Protein AF-0000000080284977 (afdb_homodimer)

Solvent-accessible surface area (backbone atoms only — not comparable to full-atom values): 45048 Å² total; per-residue (Å²): 129,80,81,73,62,57,35,40,30,33,38,37,42,97,84,50,77,47,79,44,72,40,56,28,82,42,29,41,57,72,46,46,63,60,48,35,64,67,75,33,93,60,48,66,64,60,17,56,86,29,74,30,72,35,48,20,41,86,83,57,51,69,60,56,50,85,37,24,40,49,77,67,62,66,52,73,68,40,58,33,32,50,38,38,55,61,52,74,63,79,63,61,63,61,58,50,49,54,45,40,50,53,46,30,53,53,70,72,38,63,65,64,46,45,69,50,40,27,49,49,14,46,50,53,13,49,55,30,38,50,50,28,53,51,28,40,65,63,46,43,63,62,18,45,62,42,12,51,50,28,36,50,49,14,52,50,27,36,51,49,8,27,42,31,19,66,75,65,64,35,25,65,64,8,30,53,36,27,55,60,16,36,61,26,18,26,50,10,34,26,28,45,80,40,44,72,53,55,85,90,67,64,54,38,61,28,45,21,37,9,15,45,34,20,24,53,47,17,49,50,39,46,76,43,15,90,31,66,56,25,60,24,36,11,39,28,37,34,10,51,53,31,28,53,36,16,56,49,24,55,41,87,86,32,52,66,39,41,26,25,39,52,49,36,50,46,47,63,67,49,51,76,50,43,58,60,49,17,37,59,73,27,61,43,80,67,82,73,70,60,85,41,76,64,47,63,64,48,73,68,79,72,75,56,66,68,58,48,34,50,16,41,45,45,15,49,30,36,32,43,5,36,47,46,13,46,29,55,49,35,49,51,20,39,54,44,20,49,73,41,93,46,67,44,28,46,53,42,33,52,43,50,14,51,42,30,46,58,51,21,75,76,41,58,38,36,74,52,19,48,40,34,35,50,37,9,52,49,27,51,47,47,50,49,61,34,73,49,47,66,45,54,84,39,10,72,72,44,41,21,53,49,24,45,51,52,13,52,50,37,30,51,47,14,51,48,57,34,74,41,77,86,57,70,66,60,52,53,51,47,52,53,48,48,52,51,39,63,60,46,46,57,61,35,41,37,49,50,64,41,48,58,61,51,51,51,51,67,76,98,128,82,78,75,61,59,36,40,29,33,40,38,42,97,85,50,77,48,78,45,71,40,58,28,81,42,30,41,58,70,45,46,63,59,47,34,64,67,75,33,94,59,48,67,65,61,17,56,84,28,75,30,71,34,47,21,41,84,83,56,50,71,60,57,48,85,38,23,41,49,77,67,62,65,52,71,68,40,58,34,33,50,39,39,57,62,50,74,61,77,64,63,63,61,59,50,49,53,45,41,50,52,45,28,52,53,69,71,38,63,65,63,46,44,69,51,41,28,50,48,14,46,50,52,13,49,55,30,39,49,49,28,52,51,29,39,66,62,47,44,64,61,19,46,63,42,12,50,50,28,36,50,50,14,51,48,28,36,52,49,8,26,42,29,20,65,76,66,63,34,24,66,64,8,29,53,38,28,55,59,15,36,63,28,18,26,51,11,35,27,27,45,81,39,44,71,53,55,84,92,67,63,55,38,62,29,46,21,38,8,16,46,33,20,25,52,48,18,50,50,38,46,76,42,14,90,31,66,56,26,59,25,36,11,40,28,37,35,9,52,54,32,30,53,34,16,54,49,24,55,40,87,86,32,52,67,39,40,25,23,38,51,49,36,50,45,48,63,69,49,50,75,50,42,59,61,48,17,38,58,75,27,62,43,80,68,81,75,70,60,85,40,75,64,47,63,62,48,73,69,79,71,76,57,65,69,59,47,35,50,16,42,48,44,15,49,30,36,32,43,6,37,47,45,13,46,29,54,49,36,48,52,21,41,55,44,21,49,73,41,95,46,68,44,31,46,53,42,33,51,43,48,15,51,41,29,46,57,51,21,74,77,38,57,40,35,75,54,19,48,38,33,34,50,37,9,53,50,28,50,47,47,50,50,60,34,74,51,47,66,46,54,87,39,11,73,73,44,41,22,53,47,24,43,50,53,13,52,52,36,30,49,48,14,50,50,57,35,71,40,76,86,55,69,65,60,53,54,52,48,52,52,49,46,51,51,38,61,60,46,45,58,61,34,40,38,48,49,64,42,48,59,61,50,50,52,53,68,77,96

Secondary structure (DSSP, 8-state):
-----EEEEEEEPSS-EEEEEEETTSBHHHHHHHHHHHH-TTHHHHTTTTTSEEEE-TT-PBPPTTSBTTTTTPPTT-EEEEEETTS-----HHHHHHHHHHHHHHHHS-B--HHHHHHHHHHHHHHHHHHHHHHHHHH-SS-HHHHHHHHHHHHHHHHHHHHHHHTS--HHHHHHHHHHHHHHHHHHHHHTT-TT--GGG--HHHHHHHHHHHHHHHHHHHHH--S-HHHHHHHHHHHHHHHHHHHHHHSTT--HHHHHHHHHHHHHHHGGGHHHHHHHHTT--------SHHHHHS-PPPPPHHHHHHHHHHHHHHHHHHHHHHHHHHHHHHHHHHTSS-HHHHHHHHHHHHHHHHHGGG--BHHHHHHHHHHHHHHHHHHHHTGGGS-GGGIIIIIHHHHHHHHHHHHHHHHHHHHS---HHHHHHHHHHHHHHHHHHHHHHHHHTTHHHHHHHHH-/-----EEEEEEE-SS-EEEEEEETTSBHHHHHHHHHHHH-TTHHHHTGGGTSEEEEETT-PBPPTTSBTTTTTPPTT-EEEEEETTS-----HHHHHHHHHHHHHHHHS-B--HHHHHHHHHHHHHHHHHHHHHHHHHH-SS-HHHHHHHHHHHHHHHHHHHHHHHTS--HHHHHHHHHHHHHHHHHHHHHTT-TT--GGG--HHHHHHHHHHHHHHHHHHHHH--S-HHHHHHHHHHHHHHHHHHHHHHSTT--HHHHHHHHHHHHHHHGGGHHHHHHHHTT--------SHHHHHS-PPPPPHHHHHHHHHHHHHHHHHHHHHHHHHHHHHHHHHHTSS-HHHHHHHHHHHHHHHHHGGG--BHHHHHHHHHHHHHHHHHHHHTGGGS-GGGIIIIIHHHHHHHHHHHHHHHHHHHHS---HHHHHHHHHHHHHHHHHHHHHHHHHTTHHHHHHHHH-

Organism: Amycolatopsis orientalis (NCBI:txid31958)

Structure (mmCIF, N/CA/C/O backbone):
data_AF-0000000080284977-model_v1
#
loop_
_entity.id
_entity.type
_entity.pdbx_description
1 polymer 'Type VII secretion integral membrane protein EccD'
#
loop_
_atom_site.group_PDB
_atom_site.id
_atom_site.type_symbol
_atom_site.label_atom_id
_atom_site.label_alt_id
_atom_site.label_comp_id
_atom_site.label_asym_id
_atom_site.label_entity_id
_atom_site.label_seq_id
_atom_site.pdbx_PDB_ins_code
_atom_site.Cartn_x
_atom_site.Cartn_y
_atom_site.Cartn_z
_atom_site.occupancy
_atom_site.B_iso_or_equiv
_atom_site.auth_seq_id
_atom_site.auth_comp_id
_atom_site.auth_asym_id
_atom_site.auth_atom_id
_atom_site.pdbx_PDB_model_num
ATOM 1 N N . MET A 1 1 ? -56.531 -60.562 -36.281 1 29.09 1 MET A N 1
ATOM 2 C CA . MET A 1 1 ? -55.094 -60.219 -36.281 1 29.09 1 MET A CA 1
ATOM 3 C C . MET A 1 1 ? -54.844 -58.906 -35.562 1 29.09 1 MET A C 1
ATOM 5 O O . MET A 1 1 ? -55.375 -57.875 -35.969 1 29.09 1 MET A O 1
ATOM 9 N N . GLN A 1 2 ? -54.844 -58.938 -34.25 1 37.69 2 GLN A N 1
ATOM 10 C CA . GLN A 1 2 ? -54.719 -57.781 -33.375 1 37.69 2 GLN A CA 1
ATOM 11 C C . GLN A 1 2 ? -53.625 -56.812 -33.875 1 37.69 2 GLN A C 1
ATOM 13 O O . GLN A 1 2 ? -52.531 -57.25 -34.188 1 37.69 2 GLN A O 1
ATOM 18 N N . THR A 1 3 ? -53.875 -55.812 -34.688 1 46.19 3 THR A N 1
ATOM 19 C CA . THR A 1 3 ? -53.031 -54.688 -35.094 1 46.19 3 THR A CA 1
ATOM 20 C C . THR A 1 3 ? -52.062 -54.312 -33.969 1 46.19 3 THR A C 1
ATOM 22 O O . THR A 1 3 ? -52.5 -53.906 -32.906 1 46.19 3 THR A O 1
ATOM 25 N N . ALA A 1 4 ? -50.969 -54.969 -33.75 1 57.31 4 ALA A N 1
ATOM 26 C CA . ALA A 1 4 ? -49.812 -54.75 -32.906 1 57.31 4 ALA A CA 1
ATOM 27 C C . ALA A 1 4 ? -49.5 -53.281 -32.75 1 57.31 4 ALA A C 1
ATOM 29 O O . ALA A 1 4 ? -49.688 -52.5 -33.688 1 57.31 4 ALA A O 1
ATOM 30 N N . GLY A 1 5 ? -49.5 -52.656 -31.438 1 74.62 5 GLY A N 1
ATOM 31 C CA . GLY A 1 5 ? -49.312 -51.344 -30.859 1 74.62 5 GLY A CA 1
ATOM 32 C C . GLY A 1 5 ? -48.156 -50.594 -31.469 1 74.62 5 GLY A C 1
ATOM 33 O O . GLY A 1 5 ? -47.031 -50.625 -30.938 1 74.62 5 GLY A O 1
ATOM 34 N N . LEU A 1 6 ? -48.281 -50.125 -32.656 1 81.69 6 LEU A N 1
ATOM 35 C CA . LEU A 1 6 ? -47.281 -49.312 -33.344 1 81.69 6 LEU A CA 1
ATOM 36 C C . LEU A 1 6 ? -47.406 -47.844 -32.906 1 81.69 6 LEU A C 1
ATOM 38 O O . LEU A 1 6 ? -48.531 -47.344 -32.75 1 81.69 6 LEU A O 1
ATOM 42 N N . VAL A 1 7 ? -46.406 -47.25 -32.531 1 86.69 7 VAL A N 1
ATOM 43 C CA . VAL A 1 7 ? -46.312 -45.812 -32.281 1 86.69 7 VAL A CA 1
ATOM 44 C C . VAL A 1 7 ? -45.625 -45.125 -33.438 1 86.69 7 VAL A C 1
ATOM 46 O O . VAL A 1 7 ? -44.594 -45.594 -33.938 1 86.69 7 VAL A O 1
ATOM 49 N N . ARG A 1 8 ? -46.281 -44.062 -34 1 89 8 ARG A N 1
ATOM 50 C CA . ARG A 1 8 ? -45.688 -43.281 -35.094 1 89 8 ARG A CA 1
ATOM 51 C C . ARG A 1 8 ? -44.781 -42.156 -34.531 1 89 8 ARG A C 1
ATOM 53 O O . ARG A 1 8 ? -45.25 -41.312 -33.781 1 89 8 ARG A O 1
ATOM 60 N N . VAL A 1 9 ? -43.594 -42.344 -34.844 1 88.5 9 VAL A N 1
ATOM 61 C CA . VAL A 1 9 ? -42.656 -41.344 -34.344 1 88.5 9 VAL A CA 1
ATOM 62 C C . VAL A 1 9 ? -41.844 -40.812 -35.531 1 88.5 9 VAL A C 1
ATOM 64 O O . VAL A 1 9 ? -41.719 -41.438 -36.562 1 88.5 9 VAL A O 1
ATOM 67 N N . THR A 1 10 ? -41.438 -39.562 -35.375 1 89.62 10 THR A N 1
ATOM 68 C CA . THR A 1 10 ? -40.469 -38.938 -36.312 1 89.62 10 THR A CA 1
ATOM 69 C C . THR A 1 10 ? -39.062 -38.969 -35.719 1 89.62 10 THR A C 1
ATOM 71 O O . THR A 1 10 ? -38.844 -38.5 -34.594 1 89.62 10 THR A O 1
ATOM 74 N N . ILE A 1 11 ? -38.156 -39.625 -36.312 1 87.31 11 ILE A N 1
ATOM 75 C CA . ILE A 1 11 ? -36.75 -39.688 -35.906 1 87.31 11 ILE A CA 1
ATOM 76 C C . ILE A 1 11 ? -35.938 -38.719 -36.719 1 87.31 11 ILE A C 1
ATOM 78 O O . ILE A 1 11 ? -35.906 -38.781 -37.938 1 87.31 11 ILE A O 1
ATOM 82 N N . THR A 1 12 ?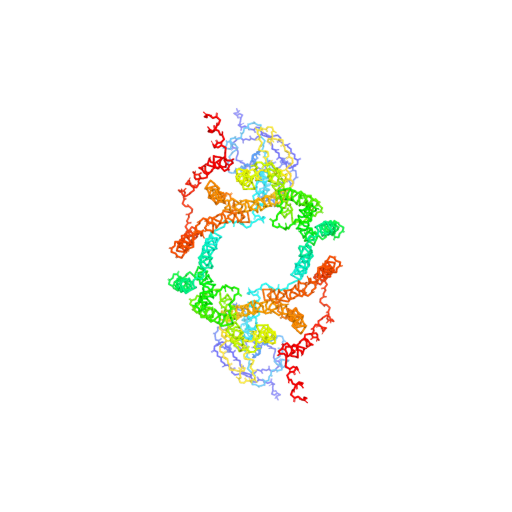 -35.344 -37.812 -36 1 86.06 12 THR A N 1
ATOM 83 C CA . THR A 1 12 ? -34.438 -36.844 -36.625 1 86.06 12 THR A CA 1
ATOM 84 C C . THR A 1 12 ? -33 -37.344 -36.531 1 86.06 12 THR A C 1
ATOM 86 O O . THR A 1 12 ? -32.469 -37.562 -35.438 1 86.06 12 THR A O 1
ATOM 89 N N . THR A 1 13 ? -32.406 -37.594 -37.594 1 79.5 13 THR A N 1
ATOM 90 C CA . THR A 1 13 ? -30.984 -37.906 -37.75 1 79.5 13 THR A CA 1
ATOM 91 C C . THR A 1 13 ? -30.234 -36.656 -38.25 1 79.5 13 THR A C 1
ATOM 93 O O . THR A 1 13 ? -30.844 -35.688 -38.719 1 79.5 13 THR A O 1
ATOM 96 N N . PRO A 1 14 ? -28.875 -36.531 -38.062 1 72.38 14 PRO A N 1
ATOM 97 C CA . PRO A 1 14 ? -28.109 -35.375 -38.531 1 72.38 14 PRO A CA 1
ATOM 98 C C . PRO A 1 14 ? -28.344 -35.094 -40 1 72.38 14 PRO A C 1
ATOM 100 O O . PRO A 1 14 ? -28.203 -33.938 -40.438 1 72.38 14 PRO A O 1
ATOM 103 N N . HIS A 1 15 ? -28.828 -36.031 -40.812 1 74.94 15 HIS A N 1
ATOM 104 C CA . HIS A 1 15 ? -28.891 -35.812 -42.25 1 74.94 15 HIS A CA 1
ATOM 105 C C . HIS A 1 15 ? -30.328 -35.875 -42.75 1 74.94 15 HIS A C 1
ATOM 107 O O . HIS A 1 15 ? -30.609 -35.375 -43.844 1 74.94 15 HIS A O 1
ATOM 113 N N . ARG A 1 16 ? -31.234 -36.5 -42.031 1 80.31 16 ARG A N 1
ATOM 114 C CA . ARG A 1 16 ? -32.594 -36.594 -42.562 1 80.31 16 ARG A CA 1
ATOM 115 C C . ARG A 1 16 ? -33.594 -36.875 -41.438 1 80.31 16 ARG A C 1
ATOM 117 O O . ARG A 1 16 ? -33.219 -37.281 -40.344 1 80.31 16 ARG A O 1
ATOM 124 N N . ARG A 1 17 ? -34.844 -36.531 -41.688 1 85.94 17 ARG A N 1
ATOM 125 C CA . ARG A 1 17 ? -36 -36.844 -40.844 1 85.94 17 ARG A CA 1
ATOM 126 C C . ARG A 1 17 ? -36.781 -38.031 -41.438 1 85.94 17 ARG A C 1
ATOM 128 O O . ARG A 1 17 ? -37.094 -38.031 -42.625 1 85.94 17 ARG A O 1
ATOM 135 N N . ILE A 1 18 ? -37.031 -39.094 -40.656 1 85.25 18 ILE A N 1
ATOM 136 C CA . ILE A 1 18 ? -37.75 -40.312 -41.094 1 85.25 18 ILE A CA 1
ATOM 137 C C . ILE A 1 18 ? -39 -40.5 -40.219 1 85.25 18 ILE A C 1
ATOM 139 O O . ILE A 1 18 ? -38.906 -40.531 -39 1 85.25 18 ILE A O 1
ATOM 143 N N . ASP A 1 19 ? -40.062 -40.5 -40.812 1 86 19 ASP A N 1
ATOM 144 C CA . ASP A 1 19 ? -41.312 -40.875 -40.125 1 86 19 ASP A CA 1
ATOM 145 C C . ASP A 1 19 ? -41.5 -42.406 -40.188 1 86 19 ASP A C 1
ATOM 147 O O . ASP A 1 19 ? -41.5 -43 -41.25 1 86 19 ASP A O 1
ATOM 151 N N . MET A 1 20 ? -41.594 -42.969 -39.031 1 85.31 20 MET A N 1
ATOM 152 C CA . MET A 1 20 ? -41.75 -44.438 -39 1 85.31 20 MET A CA 1
ATOM 153 C C . MET A 1 20 ? -42.719 -44.844 -37.906 1 85.31 20 MET A C 1
ATOM 155 O O . MET A 1 20 ? -42.938 -44.094 -36.938 1 85.31 20 MET A O 1
ATOM 159 N N . ALA A 1 21 ? -43.281 -45.938 -38.156 1 85.38 21 ALA A N 1
ATOM 160 C CA . ALA A 1 21 ? -44.094 -46.594 -37.125 1 85.38 21 ALA A CA 1
ATOM 161 C C . ALA A 1 21 ? -43.281 -47.688 -36.406 1 85.38 21 ALA A C 1
ATOM 163 O O . ALA A 1 21 ? -42.781 -48.625 -37.062 1 85.38 21 ALA A O 1
ATOM 164 N N . LEU A 1 22 ? -43.094 -47.531 -35.156 1 85.69 22 LEU A N 1
ATOM 165 C CA . LEU A 1 22 ? -42.312 -48.469 -34.375 1 85.69 22 LEU A CA 1
ATOM 166 C C . LEU A 1 22 ? -43.219 -49.219 -33.375 1 85.69 22 LEU A C 1
ATOM 168 O O . LEU A 1 22 ? -44.188 -48.656 -32.875 1 85.69 22 LEU A O 1
ATOM 172 N N . PRO A 1 23 ? -42.875 -50.469 -33.188 1 86.12 23 PRO A N 1
ATOM 173 C CA . PRO A 1 23 ? -43.656 -51.219 -32.219 1 86.12 23 PRO A CA 1
ATOM 174 C C . PRO A 1 23 ? -43.438 -50.75 -30.781 1 86.12 23 PRO A C 1
ATOM 176 O O . PRO A 1 23 ? -42.281 -50.562 -30.359 1 86.12 23 PRO A O 1
ATOM 179 N N . GLU A 1 24 ? -44.438 -50.531 -30.031 1 86.06 24 GLU A N 1
ATOM 180 C CA . GLU A 1 24 ? -44.406 -50.031 -28.672 1 86.06 24 GLU A CA 1
ATOM 181 C C . GLU A 1 24 ? -43.75 -51 -27.719 1 86.06 24 GLU A C 1
ATOM 183 O O . GLU A 1 24 ? -43.188 -50.625 -26.703 1 86.06 24 GLU A O 1
ATOM 188 N N . HIS A 1 25 ? -43.75 -52.281 -27.984 1 83.69 25 HIS A N 1
ATOM 189 C CA . HIS A 1 25 ? -43.25 -53.312 -27.062 1 83.69 25 HIS A CA 1
ATOM 190 C C . HIS A 1 25 ? -41.844 -53.719 -27.406 1 83.69 25 HIS A C 1
ATOM 192 O O . HIS A 1 25 ? -41.25 -54.594 -26.75 1 83.69 25 HIS A O 1
ATOM 198 N N . ALA A 1 26 ? -41.281 -53.156 -28.422 1 85.94 26 ALA A N 1
ATOM 199 C CA . ALA A 1 26 ? -39.906 -53.438 -28.766 1 85.94 26 ALA A CA 1
ATOM 200 C C . ALA A 1 26 ? -38.938 -52.562 -27.953 1 85.94 26 ALA A C 1
ATOM 202 O O . ALA A 1 26 ? -39.25 -51.406 -27.688 1 85.94 26 ALA A O 1
ATOM 203 N N . SER A 1 27 ? -38 -53.219 -27.422 1 88 27 SER A N 1
ATOM 204 C CA . SER A 1 27 ? -36.969 -52.469 -26.719 1 88 27 SER A CA 1
ATOM 205 C C . SER A 1 27 ? -36.188 -51.562 -27.672 1 88 27 SER A C 1
ATOM 207 O O . SER A 1 27 ? -36.125 -51.812 -28.875 1 88 27 SER A O 1
ATOM 209 N N . VAL A 1 28 ? -35.656 -50.469 -27.188 1 90.38 28 VAL A N 1
ATOM 210 C CA . VAL A 1 28 ? -34.906 -49.5 -27.984 1 90.38 28 VAL A CA 1
ATOM 211 C C . VAL A 1 28 ? -33.719 -50.219 -28.609 1 90.38 28 VAL A C 1
ATOM 213 O O . VAL A 1 28 ? -33.375 -49.969 -29.781 1 90.38 28 VAL A O 1
ATOM 216 N N . ALA A 1 29 ? -33.062 -51.125 -27.938 1 87.31 29 ALA A N 1
ATOM 217 C CA . ALA A 1 29 ? -31.922 -51.875 -28.422 1 87.31 29 ALA A CA 1
ATOM 218 C C . ALA A 1 29 ? -32.281 -52.688 -29.672 1 87.31 29 ALA A C 1
ATOM 220 O O . ALA A 1 29 ? -31.469 -52.875 -30.562 1 87.31 29 ALA A O 1
ATOM 221 N N . GLU A 1 30 ? -33.531 -53.156 -29.75 1 87.88 30 GLU A N 1
ATOM 222 C CA . GLU A 1 30 ? -34 -54 -30.859 1 87.88 30 GLU A CA 1
ATOM 223 C C . GLU A 1 30 ? -34.312 -53.125 -32.062 1 87.88 30 GLU A C 1
ATOM 225 O O . GLU A 1 30 ? -34.188 -53.594 -33.219 1 87.88 30 GLU A O 1
ATOM 230 N N . ILE A 1 31 ? -34.719 -51.938 -31.766 1 86.38 31 ILE A N 1
ATOM 231 C CA . ILE A 1 31 ? -35.188 -51.094 -32.844 1 86.38 31 ILE A CA 1
ATOM 232 C C . ILE A 1 31 ? -34 -50.312 -33.469 1 86.38 31 ILE A C 1
ATOM 234 O O . ILE A 1 31 ? -34.031 -50 -34.656 1 86.38 31 ILE A O 1
ATOM 238 N N . LEU A 1 32 ? -33 -50.125 -32.75 1 86.69 32 LEU A N 1
ATOM 239 C CA . LEU A 1 32 ? -31.922 -49.219 -33.125 1 86.69 32 LEU A CA 1
ATOM 240 C C . LEU A 1 32 ? -31.219 -49.688 -34.375 1 86.69 32 LEU A C 1
ATOM 242 O O . LEU A 1 32 ? -30.969 -48.906 -35.312 1 86.69 32 LEU A O 1
ATOM 246 N N . PRO A 1 33 ? -30.844 -51 -34.531 1 84.19 33 PRO A N 1
ATOM 247 C CA . PRO A 1 33 ? -30.188 -51.406 -35.781 1 84.19 33 PRO A CA 1
ATOM 248 C C . PRO A 1 33 ? -31.062 -51.219 -37.031 1 84.19 33 PRO A C 1
ATOM 250 O O . PRO A 1 33 ? -30.562 -50.812 -38.062 1 84.19 33 PRO A O 1
ATOM 253 N N . GLY A 1 34 ? -32.406 -51.5 -36.906 1 84.06 34 GLY A N 1
ATOM 254 C CA . GLY A 1 34 ? -33.312 -51.25 -38 1 84.06 34 GLY A CA 1
ATOM 255 C C . GLY A 1 34 ? -33.438 -49.781 -38.375 1 84.06 34 GLY A C 1
ATOM 256 O O . GLY A 1 34 ? -33.562 -49.438 -39.531 1 84.06 34 GLY A O 1
ATOM 257 N N . LEU A 1 35 ? -33.469 -49.031 -37.344 1 83.31 35 LEU A N 1
ATOM 258 C CA . LEU A 1 35 ? -33.5 -47.562 -37.531 1 83.31 35 LEU A CA 1
ATOM 259 C C . LEU A 1 35 ? -32.25 -47.094 -38.25 1 83.31 35 LEU A C 1
ATOM 261 O O . LEU A 1 35 ? -32.312 -46.281 -39.156 1 83.31 35 LEU A O 1
ATOM 265 N N . LEU A 1 36 ? -31.125 -47.531 -37.844 1 83.25 36 LEU A N 1
ATOM 266 C CA . LEU A 1 36 ? -29.859 -47.125 -38.469 1 83.25 36 LEU A CA 1
ATOM 267 C C . LEU A 1 36 ? -29.766 -47.562 -39.906 1 83.25 36 LEU A C 1
ATOM 269 O O . LEU A 1 36 ? -29.219 -46.875 -40.75 1 83.25 36 LEU A O 1
ATOM 273 N N . ALA A 1 37 ? -30.297 -48.719 -40.188 1 81.81 37 ALA A N 1
ATOM 274 C CA . ALA A 1 37 ? -30.328 -49.25 -41.562 1 81.81 37 ALA A CA 1
ATOM 275 C C . ALA A 1 37 ? -31.203 -48.375 -42.469 1 81.81 37 ALA A C 1
ATOM 277 O O . ALA A 1 37 ? -30.891 -48.188 -43.625 1 81.81 37 ALA A O 1
ATOM 278 N N . ARG A 1 38 ? -32.25 -47.781 -41.781 1 80.94 38 ARG A N 1
ATOM 279 C CA . ARG A 1 38 ? -33.188 -46.969 -42.562 1 80.94 38 ARG A CA 1
ATOM 280 C C . ARG A 1 38 ? -32.719 -45.531 -42.625 1 80.94 38 ARG A C 1
ATOM 282 O O . ARG A 1 38 ? -33.031 -44.812 -43.594 1 80.94 38 ARG A O 1
ATOM 289 N N . ALA A 1 39 ? -32.125 -45.031 -41.656 1 76.69 39 ALA A N 1
ATOM 290 C CA . ALA A 1 39 ? -31.672 -43.656 -41.594 1 76.69 39 ALA A CA 1
ATOM 291 C C . ALA A 1 39 ? -30.578 -43.406 -42.594 1 76.69 39 ALA A C 1
ATOM 293 O O . ALA A 1 39 ? -30.359 -42.25 -43 1 76.69 39 ALA A O 1
ATOM 294 N N . GLY A 1 40 ? -29.922 -44.25 -43.188 1 70.44 40 GLY A N 1
ATOM 295 C CA . GLY A 1 40 ? -29 -44.031 -44.312 1 70.44 40 GLY A CA 1
ATOM 296 C C . GLY A 1 40 ? -27.844 -45 -44.344 1 70.44 40 GLY A C 1
ATOM 297 O O . GLY A 1 40 ? -27.484 -45.562 -43.281 1 70.44 40 GLY A O 1
ATOM 298 N N . GLU A 1 41 ? -27.406 -45.219 -45.562 1 68.5 41 GLU A N 1
ATOM 299 C CA . GLU A 1 41 ? -26.219 -46.031 -45.812 1 68.5 41 GLU A CA 1
ATOM 300 C C . GLU A 1 41 ? -24.984 -45.438 -45.156 1 68.5 41 GLU A C 1
ATOM 302 O O . GLU A 1 41 ? -24.734 -44.219 -45.312 1 68.5 41 GLU A O 1
ATOM 307 N N . GLY A 1 42 ? -24.328 -46.062 -44.094 1 72.25 42 GLY A N 1
ATOM 308 C CA . GLY A 1 42 ? -23.078 -45.625 -43.5 1 72.25 42 GLY A CA 1
ATOM 309 C C . GLY A 1 42 ? -23.25 -45.094 -42.094 1 72.25 42 GLY A C 1
ATOM 310 O O . GLY A 1 42 ? -22.266 -44.781 -41.406 1 72.25 42 GLY A O 1
ATOM 311 N N . MET A 1 43 ? -24.422 -44.844 -41.625 1 71 43 MET A N 1
ATOM 312 C CA . MET A 1 43 ? -24.625 -44.25 -40.281 1 71 43 MET A CA 1
ATOM 313 C C . MET A 1 43 ? -24.156 -45.219 -39.188 1 71 43 MET A C 1
ATOM 315 O O . MET A 1 43 ? -23.625 -44.781 -38.156 1 71 43 MET A O 1
ATOM 319 N N . ALA A 1 44 ? -24.469 -46.469 -39.406 1 72.44 44 ALA A N 1
ATOM 320 C CA . ALA A 1 44 ? -23.969 -47.469 -38.438 1 72.44 44 ALA A CA 1
ATOM 321 C C . ALA A 1 44 ? -22.469 -47.375 -38.312 1 72.44 44 ALA A C 1
ATOM 323 O O . ALA A 1 44 ? -21.938 -47.5 -37.188 1 72.44 44 ALA A O 1
ATOM 324 N N . ASP A 1 45 ? -21.766 -47.094 -39.312 1 71 45 ASP A N 1
ATOM 325 C CA . ASP A 1 45 ? -20.312 -46.969 -39.312 1 71 45 ASP A CA 1
ATOM 326 C C . ASP A 1 45 ? -19.875 -45.625 -38.75 1 71 45 ASP A C 1
ATOM 328 O O . ASP A 1 45 ? -18.859 -45.531 -38.062 1 71 45 ASP A O 1
ATOM 332 N N . ASP A 1 46 ? -20.594 -44.594 -38.938 1 69.62 46 ASP A N 1
ATOM 333 C CA . ASP A 1 46 ? -20.266 -43.25 -38.469 1 69.62 46 ASP A CA 1
ATOM 334 C C . ASP A 1 46 ? -20.406 -43.156 -36.969 1 69.62 46 ASP A C 1
ATOM 336 O O . ASP A 1 46 ? -19.719 -42.344 -36.312 1 69.62 46 ASP A O 1
ATOM 340 N N . GLY A 1 47 ? -21.25 -43.938 -36.375 1 63.53 47 GLY A N 1
ATOM 341 C CA . GLY A 1 47 ? -21.5 -43.906 -34.938 1 63.53 47 GLY A CA 1
ATOM 342 C C . GLY A 1 47 ? -20.453 -44.656 -34.125 1 63.53 47 GLY A C 1
ATOM 343 O O . GLY A 1 47 ? -20.406 -44.531 -32.906 1 63.53 47 GLY A O 1
ATOM 344 N N . VAL A 1 48 ? -19.766 -45.438 -34.781 1 67.06 48 VAL A N 1
ATOM 345 C CA . VAL A 1 48 ? -18.75 -46.219 -34.062 1 67.06 48 VAL A CA 1
ATOM 346 C C . VAL A 1 48 ? -17.703 -45.281 -33.469 1 67.06 48 VAL A C 1
ATOM 348 O O . VAL A 1 48 ? -17.281 -45.5 -32.312 1 67.06 48 VAL A O 1
ATOM 351 N N . ALA A 1 49 ? -17.312 -44.25 -34.062 1 65.19 49 ALA A N 1
ATOM 352 C CA . ALA A 1 49 ? -16.359 -43.281 -33.531 1 65.19 49 ALA A CA 1
ATOM 353 C C . ALA A 1 49 ? -16.953 -42.5 -32.375 1 65.19 49 ALA A C 1
ATOM 355 O O . ALA A 1 49 ? -16.234 -41.969 -31.516 1 65.19 49 ALA A O 1
ATOM 356 N N . GLY A 1 50 ? -18.25 -42.5 -32.219 1 65.19 50 GLY A N 1
ATOM 357 C CA . GLY A 1 50 ? -18.938 -41.75 -31.188 1 65.19 50 GLY A CA 1
ATOM 358 C C . GLY A 1 50 ? -19.516 -42.594 -30.078 1 65.19 50 GLY A C 1
ATOM 359 O O . GLY A 1 50 ? -20.375 -42.156 -29.312 1 65.19 50 GLY A O 1
ATOM 360 N N . GLY A 1 51 ? -19.125 -43.812 -29.969 1 73.38 51 GLY A N 1
ATOM 361 C CA . GLY A 1 51 ? -19.578 -44.719 -28.953 1 73.38 51 GLY A CA 1
ATOM 362 C C . GLY A 1 51 ? -20.953 -45.312 -29.234 1 73.38 51 GLY A C 1
ATOM 363 O O . GLY A 1 51 ? -21.594 -45.844 -28.328 1 73.38 51 GLY A O 1
ATOM 364 N N . GLY A 1 52 ? -21.391 -45.281 -30.453 1 79.69 52 GLY A N 1
ATOM 365 C CA . GLY A 1 52 ? -22.688 -45.781 -30.844 1 79.69 52 GLY A CA 1
ATOM 366 C C . GLY A 1 52 ? -23.766 -44.719 -30.922 1 79.69 52 GLY A C 1
ATOM 367 O O . GLY A 1 52 ? -23.5 -43.531 -30.594 1 79.69 52 GLY A O 1
ATOM 368 N N . TRP A 1 53 ? -24.906 -45 -31.469 1 81.69 53 TRP A N 1
ATOM 369 C CA . TRP A 1 53 ? -26.047 -44.094 -31.594 1 81.69 53 TRP A CA 1
ATOM 370 C C . TRP A 1 53 ? -27.016 -44.25 -30.438 1 81.69 53 TRP A C 1
ATOM 372 O O . TRP A 1 53 ? -27.188 -45.375 -29.906 1 81.69 53 TRP A O 1
ATOM 382 N N . GLN A 1 54 ? -27.531 -43.156 -29.984 1 85.06 54 GLN A N 1
ATOM 383 C CA . GLN A 1 54 ? -28.547 -43.156 -28.953 1 85.06 54 GLN A CA 1
ATOM 384 C C . GLN A 1 54 ? -29.766 -42.344 -29.375 1 85.06 54 GLN A C 1
ATOM 386 O O . GLN A 1 54 ? -29.625 -41.344 -30.109 1 85.06 54 GLN A O 1
ATOM 391 N N . LEU A 1 55 ? -30.906 -42.844 -28.984 1 84.44 55 LEU A N 1
ATOM 392 C CA . LEU A 1 55 ? -32.156 -42.094 -29.172 1 84.44 55 LEU A CA 1
ATOM 393 C C . LEU A 1 55 ? -32.406 -41.156 -28.016 1 84.44 55 LEU A C 1
ATOM 395 O O . LEU A 1 55 ? -32.281 -41.531 -26.844 1 84.44 55 LEU A O 1
ATOM 399 N N . ARG A 1 56 ? -32.625 -39.969 -28.328 1 84.25 56 ARG A N 1
ATOM 400 C CA . ARG A 1 56 ? -32.906 -38.938 -27.312 1 84.25 56 ARG A CA 1
ATOM 401 C C . ARG A 1 56 ? -34.219 -38.219 -27.609 1 84.25 56 ARG A C 1
ATOM 403 O O . ARG A 1 56 ? -34.656 -38.156 -28.766 1 84.25 56 ARG A O 1
ATOM 410 N N . ARG A 1 57 ? -34.875 -37.75 -26.5 1 83.94 57 ARG A N 1
ATOM 411 C CA . ARG A 1 57 ? -36.031 -36.875 -26.656 1 83.94 57 ARG A CA 1
ATOM 412 C C . ARG A 1 57 ? -35.594 -35.438 -26.938 1 83.94 57 ARG A C 1
ATOM 414 O O . ARG A 1 57 ? -34.406 -35.125 -26.859 1 83.94 57 ARG A O 1
ATOM 421 N N . ALA A 1 58 ? -36.5 -34.625 -27.281 1 76.94 58 ALA A N 1
ATOM 422 C CA . ALA A 1 58 ? -36.219 -33.219 -27.594 1 76.94 58 ALA A CA 1
ATOM 423 C C . ALA A 1 58 ? -35.625 -32.5 -26.406 1 76.94 58 ALA A C 1
ATOM 425 O O . ALA A 1 58 ? -34.875 -31.531 -26.562 1 76.94 58 ALA A O 1
ATOM 426 N N . ASP A 1 59 ? -35.875 -33.094 -25.297 1 70.75 59 ASP A N 1
ATOM 427 C CA . ASP A 1 59 ? -35.375 -32.469 -24.078 1 70.75 59 ASP A CA 1
ATOM 428 C C . ASP A 1 59 ? -33.969 -32.969 -23.719 1 70.75 59 ASP A C 1
ATOM 430 O O . ASP A 1 59 ? -33.406 -32.562 -22.703 1 70.75 59 ASP A O 1
ATOM 434 N N . GLY A 1 60 ? -33.406 -33.812 -24.516 1 72.44 60 GLY A N 1
ATOM 435 C CA . GLY A 1 60 ? -32.062 -34.312 -24.312 1 72.44 60 GLY A CA 1
ATOM 436 C C . GLY A 1 60 ? -32 -35.594 -23.516 1 72.44 60 GLY A C 1
ATOM 437 O O . GLY A 1 60 ? -30.938 -36.188 -23.359 1 72.44 60 GLY A O 1
ATOM 438 N N . THR A 1 61 ? -33.125 -36 -23.016 1 81.56 61 THR A N 1
ATOM 439 C CA . THR A 1 61 ? -33.156 -37.25 -22.234 1 81.56 61 THR A CA 1
ATOM 440 C C . THR A 1 61 ? -32.844 -38.438 -23.125 1 81.56 61 THR A C 1
ATOM 442 O O . THR A 1 61 ? -33.438 -38.594 -24.203 1 81.56 61 THR A O 1
ATOM 445 N N . ALA A 1 62 ? -31.922 -39.188 -22.719 1 84.56 62 ALA A N 1
ATOM 446 C CA . ALA A 1 62 ? -31.547 -40.375 -23.469 1 84.56 62 ALA A CA 1
ATOM 447 C C . ALA A 1 62 ? -32.469 -41.562 -23.141 1 84.56 62 ALA A C 1
ATOM 449 O O . ALA A 1 62 ? -32.906 -41.719 -22 1 84.56 62 ALA A O 1
ATOM 450 N N . PHE A 1 63 ? -32.781 -42.406 -24.188 1 85.69 63 PHE A N 1
ATOM 451 C CA . PHE A 1 63 ? -33.562 -43.594 -24.016 1 85.69 63 PHE A CA 1
ATOM 452 C C . PHE A 1 63 ? -32.688 -44.75 -23.547 1 85.69 63 PHE A C 1
ATOM 454 O O . PHE A 1 63 ? -31.562 -44.938 -24.031 1 85.69 63 PHE A O 1
ATOM 461 N N . ASP A 1 64 ? -33.156 -45.406 -22.531 1 87.12 64 ASP A N 1
ATOM 462 C CA . ASP A 1 64 ? -32.5 -46.656 -22.094 1 87.12 64 ASP A CA 1
ATOM 463 C C . ASP A 1 64 ? -32.688 -47.75 -23.141 1 87.12 64 ASP A C 1
ATOM 465 O O . ASP A 1 64 ? -33.781 -48.031 -23.562 1 87.12 64 ASP A O 1
ATOM 469 N N . LEU A 1 65 ? -31.562 -48.344 -23.516 1 86.62 65 LEU A N 1
ATOM 470 C CA . LEU A 1 65 ? -31.547 -49.344 -24.578 1 86.62 65 LEU A CA 1
ATOM 471 C C . LEU A 1 65 ? -32.375 -50.562 -24.172 1 86.62 65 LEU A C 1
ATOM 473 O O . LEU A 1 65 ? -32.906 -51.281 -25.031 1 86.62 65 LEU A O 1
ATOM 477 N N . ASP A 1 66 ? -32.562 -50.812 -22.875 1 86.19 66 ASP A N 1
ATOM 478 C CA . ASP A 1 66 ? -33.188 -52.031 -22.375 1 86.19 66 ASP A CA 1
ATOM 479 C C . ASP A 1 66 ? -34.688 -51.844 -22.203 1 86.19 66 ASP A C 1
ATOM 481 O O . ASP A 1 66 ? -35.438 -52.812 -21.984 1 86.19 66 ASP A O 1
ATOM 485 N N . ARG A 1 67 ? -35.156 -50.625 -22.375 1 88.44 67 ARG A N 1
ATOM 486 C CA . ARG A 1 67 ? -36.562 -50.344 -22.141 1 88.44 67 ARG A CA 1
ATOM 487 C C . ARG A 1 67 ? -37.344 -50.219 -23.469 1 88.44 67 ARG A C 1
ATOM 489 O O . ARG A 1 67 ? -36.75 -49.906 -24.5 1 88.44 67 ARG A O 1
ATOM 496 N N . THR A 1 68 ? -38.531 -50.562 -23.375 1 86.94 68 THR A N 1
ATOM 497 C CA . THR A 1 68 ? -39.375 -50.469 -24.531 1 86.94 68 THR A CA 1
ATOM 498 C C . THR A 1 68 ? -39.844 -49.031 -24.766 1 86.94 68 THR A C 1
ATOM 500 O O . THR A 1 68 ? -39.781 -48.188 -23.859 1 86.94 68 THR A O 1
ATOM 503 N N . LEU A 1 69 ? -40.25 -48.688 -25.953 1 86.94 69 LEU A N 1
ATOM 504 C CA . LEU A 1 69 ? -40.781 -47.375 -26.281 1 86.94 69 LEU A CA 1
ATOM 505 C C . LEU A 1 69 ? -42.031 -47.062 -25.469 1 86.94 69 LEU A C 1
ATOM 507 O O . LEU A 1 69 ? -42.281 -45.906 -25.078 1 86.94 69 LEU A O 1
ATOM 511 N N . GLY A 1 70 ? -42.781 -48.156 -25.188 1 85.38 70 GLY A N 1
ATOM 512 C CA . GLY A 1 70 ? -43.938 -48 -24.328 1 85.38 70 GLY A CA 1
ATOM 513 C C . GLY A 1 70 ? -43.594 -47.688 -22.891 1 85.38 70 GLY A C 1
ATOM 514 O O . GLY A 1 70 ? -44.25 -46.875 -22.25 1 85.38 70 GLY A O 1
ATOM 515 N N . ALA A 1 71 ? -42.5 -48.25 -22.453 1 87.69 71 ALA A N 1
ATOM 516 C CA . ALA A 1 71 ? -42.031 -48 -21.094 1 87.69 71 ALA A CA 1
ATOM 517 C C . ALA A 1 71 ? -41.5 -46.562 -20.953 1 87.69 71 ALA A C 1
ATOM 519 O O . ALA A 1 71 ? -41.625 -45.969 -19.875 1 87.69 71 ALA A O 1
ATOM 520 N N . HIS A 1 72 ? -41.062 -46.062 -22.047 1 88.06 72 HIS A N 1
ATOM 521 C CA . HIS A 1 72 ? -40.625 -44.656 -22.062 1 88.06 72 HIS A CA 1
ATOM 522 C C . HIS A 1 72 ? -41.781 -43.719 -22.344 1 88.06 72 HIS A C 1
ATOM 524 O O . HIS A 1 72 ? -41.594 -42.5 -22.422 1 88.06 72 HIS A O 1
ATOM 530 N N . ARG A 1 73 ? -42.938 -44.25 -22.484 1 88.12 73 ARG A N 1
ATOM 531 C CA . ARG A 1 73 ? -44.156 -43.5 -22.719 1 88.12 73 ARG A CA 1
ATOM 532 C C . ARG A 1 73 ? -44.031 -42.594 -23.922 1 88.12 73 ARG A C 1
ATOM 534 O O . ARG A 1 73 ? -44.406 -41.406 -23.859 1 88.12 73 ARG A O 1
ATOM 541 N N . VAL A 1 74 ? -43.5 -43.094 -24.969 1 87.5 74 VAL A N 1
ATOM 542 C CA . VAL A 1 74 ? -43.406 -42.375 -26.219 1 87.5 74 VAL A CA 1
ATOM 543 C C . VAL A 1 74 ? -44.812 -42.219 -26.828 1 87.5 74 VAL A C 1
ATOM 545 O O . VAL A 1 74 ? -45.562 -43.188 -26.938 1 87.5 74 VAL A O 1
ATOM 548 N N . ARG A 1 75 ? -45.156 -41.031 -27.156 1 87.62 75 ARG A N 1
ATOM 549 C CA . ARG A 1 75 ? -46.469 -40.719 -27.719 1 87.62 75 ARG A CA 1
ATOM 550 C C . ARG A 1 75 ? -46.406 -40.688 -29.25 1 87.62 75 ARG A C 1
ATOM 552 O O . ARG A 1 75 ? -45.344 -40.5 -29.828 1 87.62 75 ARG A O 1
ATOM 559 N N . ASP A 1 76 ? -47.531 -40.906 -29.797 1 84.88 76 ASP A N 1
ATOM 560 C CA . ASP A 1 76 ? -47.656 -40.781 -31.25 1 84.88 76 ASP A CA 1
ATOM 561 C C . ASP A 1 76 ? -47.312 -39.375 -31.734 1 84.88 76 ASP A C 1
ATOM 563 O O . ASP A 1 76 ? -47.75 -38.406 -31.156 1 84.88 76 ASP A O 1
ATOM 567 N N . GLY A 1 77 ? -46.438 -39.312 -32.625 1 85.5 77 GLY A N 1
ATOM 568 C CA . GLY A 1 77 ? -46.031 -38.031 -33.219 1 85.5 77 GLY A CA 1
ATOM 569 C C . GLY A 1 77 ? -44.844 -37.406 -32.5 1 85.5 77 GLY A C 1
ATOM 570 O O . GLY A 1 77 ? -44.438 -36.312 -32.875 1 85.5 77 GLY A O 1
ATOM 571 N N . GLU A 1 78 ? -44.281 -38.125 -31.547 1 86.12 78 GLU A N 1
ATOM 572 C CA . GLU A 1 78 ? -43.125 -37.562 -30.844 1 86.12 78 GLU A CA 1
ATOM 573 C C . GLU A 1 78 ? -41.906 -37.562 -31.734 1 86.12 78 GLU A C 1
ATOM 575 O O . GLU A 1 78 ? -41.719 -38.469 -32.562 1 86.12 78 GLU A O 1
ATOM 580 N N . ILE A 1 79 ? -41.188 -36.469 -31.594 1 86.5 79 ILE A N 1
ATOM 581 C CA . ILE A 1 79 ? -39.938 -36.375 -32.344 1 86.5 79 ILE A CA 1
ATOM 582 C C . ILE A 1 79 ? -38.781 -36.875 -31.5 1 86.5 79 ILE A C 1
ATOM 584 O O . ILE A 1 79 ? -38.531 -36.375 -30.391 1 86.5 79 ILE A O 1
ATOM 588 N N . LEU A 1 80 ? -38.156 -37.875 -31.891 1 86.81 80 LEU A N 1
ATOM 589 C CA . LEU A 1 80 ? -37 -38.469 -31.234 1 86.81 80 LEU A CA 1
ATOM 590 C C . LEU A 1 80 ? -35.719 -38.156 -32.031 1 86.81 80 LEU A C 1
ATOM 592 O O . LEU A 1 80 ? -35.781 -38.062 -33.281 1 86.81 80 LEU A O 1
ATOM 596 N N . HIS A 1 81 ? -34.719 -37.906 -31.344 1 84.56 81 HIS A N 1
ATOM 597 C CA . HIS A 1 81 ? -33.469 -37.562 -31.969 1 84.56 81 HIS A CA 1
ATOM 598 C C . HIS A 1 81 ? -32.469 -38.719 -31.859 1 84.56 81 HIS A C 1
ATOM 600 O O . HIS A 1 81 ? -32.25 -39.219 -30.766 1 84.56 81 HIS A O 1
ATOM 606 N N . LEU A 1 82 ? -31.984 -39.094 -33 1 81.56 82 LEU A N 1
ATOM 607 C CA . LEU A 1 82 ? -30.906 -40.062 -33.062 1 81.56 82 LEU A CA 1
ATOM 608 C C . LEU A 1 82 ? -29.547 -39.375 -33.062 1 81.56 82 LEU A C 1
ATOM 610 O O . LEU A 1 82 ? -29.219 -38.656 -34.031 1 81.56 82 LEU A O 1
ATOM 614 N N . THR A 1 83 ? -28.875 -39.375 -31.984 1 79.38 83 THR A N 1
ATOM 615 C CA . THR A 1 83 ? -27.578 -38.719 -31.828 1 79.38 83 THR A CA 1
ATOM 616 C C . THR A 1 83 ? -26.516 -39.719 -31.391 1 79.38 83 THR A C 1
ATOM 618 O O . THR A 1 83 ? -26.812 -40.75 -30.797 1 79.38 83 THR A O 1
ATOM 621 N N . PRO A 1 84 ? -25.234 -39.406 -31.844 1 77 84 PRO A N 1
ATOM 622 C CA . PRO A 1 84 ? -24.156 -40.25 -31.297 1 77 84 PRO A CA 1
ATOM 623 C C . PRO A 1 84 ? -24.047 -40.188 -29.781 1 77 84 PRO A C 1
ATOM 625 O O . PRO A 1 84 ? -24.312 -39.125 -29.188 1 77 84 PRO A O 1
ATOM 628 N N . ARG A 1 85 ? -23.812 -41.375 -29.141 1 72.62 85 ARG A N 1
ATOM 629 C CA . ARG A 1 85 ? -23.766 -41.469 -27.688 1 72.62 85 ARG A CA 1
ATOM 630 C C . ARG A 1 85 ? -22.797 -40.438 -27.094 1 72.62 85 ARG A C 1
ATOM 632 O O . ARG A 1 85 ? -23.047 -39.906 -26.016 1 72.62 85 ARG A O 1
ATOM 639 N N . ARG A 1 86 ? -21.812 -40.219 -27.766 1 65.12 86 ARG A N 1
ATOM 640 C CA . ARG A 1 86 ? -20.797 -39.281 -27.266 1 65.12 86 ARG A CA 1
ATOM 641 C C . ARG A 1 86 ? -21.109 -37.844 -27.672 1 65.12 86 ARG A C 1
ATOM 643 O O . ARG A 1 86 ? -20.391 -36.938 -27.281 1 65.12 86 ARG A O 1
ATOM 650 N N . ALA A 1 87 ? -22.078 -37.781 -28.516 1 55.91 87 ALA A N 1
ATOM 651 C CA . ALA A 1 87 ? -22.422 -36.406 -28.875 1 55.91 87 ALA A CA 1
ATOM 652 C C . ALA A 1 87 ? -23 -35.656 -27.672 1 55.91 87 ALA A C 1
ATOM 654 O O . ALA A 1 87 ? -23.906 -36.156 -27 1 55.91 87 ALA A O 1
ATOM 655 N N . GLU A 1 88 ? -22.281 -34.844 -27.016 1 51.12 88 GLU A N 1
ATOM 656 C CA . GLU A 1 88 ? -22.734 -33.969 -25.938 1 51.12 88 GLU A CA 1
ATOM 657 C C . GLU A 1 88 ? -24.047 -33.281 -26.297 1 51.12 88 GLU A C 1
ATOM 659 O O . GLU A 1 88 ? -24.156 -32.625 -27.344 1 51.12 88 GLU A O 1
ATOM 664 N N . TRP A 1 89 ? -25.266 -33.938 -26.109 1 51 89 TRP A N 1
ATOM 665 C CA . TRP A 1 89 ? -26.484 -33.156 -26.219 1 51 89 TRP A CA 1
ATOM 666 C C . TRP A 1 89 ? -26.234 -31.703 -25.812 1 51 89 TRP A C 1
ATOM 668 O O . TRP A 1 89 ? -25.641 -31.438 -24.781 1 51 89 TRP A O 1
ATOM 678 N N . PRO A 1 90 ? -26.375 -30.828 -26.766 1 46.81 90 PRO A N 1
ATOM 679 C CA . PRO A 1 90 ? -26.109 -29.422 -26.375 1 46.81 90 PRO A CA 1
ATOM 680 C C . PRO A 1 90 ? -26.75 -29.062 -25.047 1 46.81 90 PRO A C 1
ATOM 682 O O . PRO A 1 90 ? -27.953 -29.25 -24.859 1 46.81 90 PRO A O 1
ATOM 685 N N . GLU A 1 91 ? -26.359 -29.516 -23.922 1 48.78 91 GLU A N 1
ATOM 686 C CA . GLU A 1 91 ? -26.797 -28.875 -22.688 1 48.78 91 GLU A CA 1
ATOM 687 C C . GLU A 1 91 ? -27.266 -27.438 -22.953 1 48.78 91 GLU A C 1
ATOM 689 O O . GLU A 1 91 ? -26.656 -26.703 -23.734 1 48.78 91 GLU A O 1
ATOM 694 N N . PRO A 1 92 ? -28.672 -27.156 -22.719 1 50.06 92 PRO A N 1
ATOM 695 C CA . PRO A 1 92 ? -29.203 -25.828 -23 1 50.06 92 PRO A CA 1
ATOM 696 C C . PRO A 1 92 ? -28.156 -24.734 -22.797 1 50.06 92 PRO A C 1
ATOM 698 O O . PRO A 1 92 ? -27.359 -24.797 -21.844 1 50.06 92 PRO A O 1
ATOM 701 N N . GLU A 1 93 ? -27.875 -24.078 -23.922 1 54.84 93 GLU A N 1
ATOM 702 C CA . GLU A 1 93 ? -27.016 -22.906 -24.125 1 54.84 93 GLU A CA 1
ATOM 703 C C . GLU A 1 93 ? -27.109 -21.953 -22.938 1 54.84 93 GLU A C 1
ATOM 705 O O . GLU A 1 93 ? -26.125 -21.297 -22.594 1 54.84 93 GLU A O 1
ATOM 710 N N . TYR A 1 94 ? -28.344 -21.953 -22.312 1 55.59 94 TYR A N 1
ATOM 711 C CA . TYR A 1 94 ? -28.562 -21.109 -21.141 1 55.59 94 TYR A CA 1
ATOM 712 C C . TYR A 1 94 ? -27.594 -21.469 -20.016 1 55.59 94 TYR A C 1
ATOM 714 O O . TYR A 1 94 ? -27.016 -20.578 -19.375 1 55.59 94 TYR A O 1
ATOM 722 N N . ASP A 1 95 ? -27.516 -22.797 -19.844 1 59.91 95 ASP A N 1
ATOM 723 C CA . ASP A 1 95 ? -26.625 -23.25 -18.781 1 59.91 95 ASP A CA 1
ATOM 724 C C . ASP A 1 95 ? -25.188 -22.828 -19.062 1 59.91 95 ASP A C 1
ATOM 726 O O . ASP A 1 95 ? -24.453 -22.469 -18.125 1 59.91 95 ASP A O 1
ATOM 730 N N . ASP A 1 96 ? -25 -22.766 -20.375 1 64.31 96 ASP A N 1
ATOM 731 C CA . ASP A 1 96 ? -23.641 -22.375 -20.719 1 64.31 96 ASP A CA 1
ATOM 732 C C . ASP A 1 96 ? -23.406 -20.891 -20.438 1 64.31 96 ASP A C 1
ATOM 734 O O . ASP A 1 96 ? -22.344 -20.516 -19.969 1 64.31 96 ASP A O 1
ATOM 738 N N . LEU A 1 97 ? -24.5 -20.125 -20.703 1 67.06 97 LEU A N 1
ATOM 739 C CA . LEU A 1 97 ? -24.391 -18.688 -20.453 1 67.06 97 LEU A CA 1
ATOM 740 C C . LEU A 1 97 ? -24.281 -18.406 -18.953 1 67.06 97 LEU A C 1
ATOM 742 O O . LEU A 1 97 ? -23.422 -17.625 -18.531 1 67.06 97 LEU A O 1
ATOM 746 N N . VAL A 1 98 ? -25.078 -19.047 -18.203 1 65.75 98 VAL A N 1
ATOM 747 C CA . VAL A 1 98 ? -25.062 -18.859 -16.75 1 65.75 98 VAL A CA 1
ATOM 748 C C . VAL A 1 98 ? -23.734 -19.344 -16.188 1 65.75 98 VAL A C 1
ATOM 750 O O . VAL A 1 98 ? -23.156 -18.688 -15.312 1 65.75 98 VAL A O 1
ATOM 753 N N . ASP A 1 99 ? -23.297 -20.391 -16.766 1 69.25 99 ASP A N 1
ATOM 754 C CA . ASP A 1 99 ? -22.016 -20.922 -16.328 1 69.25 99 ASP A CA 1
ATOM 755 C C . ASP A 1 99 ? -20.875 -19.984 -16.703 1 69.25 99 ASP A C 1
ATOM 757 O O . ASP A 1 99 ? -19.938 -19.797 -15.93 1 69.25 99 ASP A O 1
ATOM 761 N N . ALA A 1 100 ? -21.094 -19.516 -17.906 1 68.25 100 ALA A N 1
ATOM 762 C CA . ALA A 1 100 ? -20.062 -18.594 -18.391 1 68.25 100 ALA A CA 1
ATOM 763 C C . ALA A 1 100 ? -20.031 -17.328 -17.531 1 68.25 100 ALA A C 1
ATOM 765 O O . ALA A 1 100 ? -18.953 -16.797 -17.25 1 68.25 100 ALA A O 1
ATOM 766 N N . ILE A 1 101 ? -21.125 -16.828 -17.156 1 67.94 101 ILE A N 1
ATOM 767 C CA . ILE A 1 101 ? -21.203 -15.656 -16.297 1 67.94 101 ILE A CA 1
ATOM 768 C C . ILE A 1 101 ? -20.625 -15.984 -14.93 1 67.94 101 ILE A C 1
ATOM 770 O O . ILE A 1 101 ? -19.828 -15.219 -14.383 1 67.94 101 ILE A O 1
ATOM 774 N N . ALA A 1 102 ? -20.953 -17.109 -14.477 1 65.62 102 ALA A N 1
ATOM 775 C CA . ALA A 1 102 ? -20.469 -17.516 -13.156 1 65.62 102 ALA A CA 1
ATOM 776 C C . ALA A 1 102 ? -18.953 -17.719 -13.172 1 65.62 102 ALA A C 1
ATOM 778 O O . ALA A 1 102 ? -18.266 -17.312 -12.234 1 65.62 102 ALA A O 1
ATOM 779 N N . THR A 1 103 ? -18.531 -18.344 -14.219 1 63.72 103 THR A N 1
ATOM 780 C CA . THR A 1 103 ? -17.109 -18.609 -14.32 1 63.72 103 THR A CA 1
ATOM 781 C C . THR A 1 103 ? -16.328 -17.344 -14.609 1 63.72 103 THR A C 1
ATOM 783 O O . THR A 1 103 ? -15.195 -17.172 -14.141 1 63.72 103 THR A O 1
ATOM 786 N N . GLY A 1 104 ? -16.969 -16.594 -15.406 1 62.03 104 GLY A N 1
ATOM 787 C CA . GLY A 1 104 ? -16.297 -15.328 -15.68 1 62.03 104 GLY A CA 1
ATOM 788 C C . GLY A 1 104 ? -16.078 -14.484 -14.445 1 62.03 104 GLY A C 1
ATOM 789 O O . GLY A 1 104 ? -15.016 -13.891 -14.266 1 62.03 104 GLY A O 1
ATOM 790 N N . SER A 1 105 ? -17.062 -14.492 -13.641 1 62.53 105 SER A N 1
ATOM 791 C CA . SER A 1 105 ? -16.953 -13.734 -12.398 1 62.53 105 SER A CA 1
ATOM 792 C C . SER A 1 105 ? -15.867 -14.312 -11.492 1 62.53 105 SER A C 1
ATOM 794 O O . SER A 1 105 ? -15.117 -13.57 -10.867 1 62.53 105 SER A O 1
ATOM 796 N N . ALA A 1 106 ? -15.859 -15.602 -11.547 1 61.03 106 ALA A N 1
ATOM 797 C CA . ALA A 1 106 ? -14.859 -16.281 -10.727 1 61.03 106 ALA A CA 1
ATOM 798 C C . ALA A 1 106 ? -13.453 -16.047 -11.273 1 61.03 106 ALA A C 1
ATOM 800 O O . ALA A 1 106 ? -12.484 -16 -10.508 1 61.03 106 ALA A O 1
ATOM 801 N N . ARG A 1 107 ? -13.383 -16.031 -12.555 1 61.38 107 ARG A N 1
ATOM 802 C CA . ARG A 1 107 ? -12.086 -15.828 -13.188 1 61.38 107 ARG A CA 1
ATOM 803 C C . ARG A 1 107 ? -11.547 -14.43 -12.906 1 61.38 107 ARG A C 1
ATOM 805 O O . ARG A 1 107 ? -10.336 -14.234 -12.812 1 61.38 107 ARG A O 1
ATOM 812 N N . THR A 1 108 ? -12.469 -13.461 -12.797 1 59.41 108 THR A N 1
ATOM 813 C CA . THR A 1 108 ? -11.992 -12.078 -12.742 1 59.41 108 THR A CA 1
ATOM 814 C C . THR A 1 108 ? -11.492 -11.727 -11.344 1 59.41 108 THR A C 1
ATOM 816 O O . THR A 1 108 ? -10.578 -10.922 -11.195 1 59.41 108 THR A O 1
ATOM 819 N N . GLY A 1 109 ? -12.086 -12.398 -10.305 1 65.81 109 GLY A N 1
ATOM 820 C CA . GLY A 1 109 ? -11.578 -11.961 -9.016 1 65.81 109 GLY A CA 1
ATOM 821 C C . GLY A 1 109 ? -11.484 -13.094 -8 1 65.81 109 GLY A C 1
ATOM 822 O O . GLY A 1 109 ? -12.148 -14.117 -8.148 1 65.81 109 GLY A O 1
ATOM 823 N N . LYS A 1 110 ? -10.43 -13.031 -7.082 1 79.25 110 LYS A N 1
ATOM 824 C CA . LYS A 1 110 ? -10.297 -13.938 -5.949 1 79.25 110 LYS A CA 1
ATOM 825 C C . LYS A 1 110 ? -11.508 -13.836 -5.02 1 79.25 110 LYS A C 1
ATOM 827 O O . LYS A 1 110 ? -11.969 -12.734 -4.711 1 79.25 110 LYS A O 1
ATOM 832 N N . ALA A 1 111 ? -12.211 -14.969 -4.75 1 85.94 111 ALA A N 1
ATOM 833 C CA . ALA A 1 111 ? -13.359 -15 -3.852 1 85.94 111 ALA A CA 1
ATOM 834 C C . ALA A 1 111 ? -12.922 -14.828 -2.398 1 85.94 111 ALA A C 1
ATOM 836 O O . ALA A 1 111 ? -11.789 -15.164 -2.041 1 85.94 111 ALA A O 1
ATOM 837 N N . TRP A 1 112 ? -13.828 -14.211 -1.595 1 86.56 112 TRP A N 1
ATOM 838 C CA . TRP A 1 112 ? -13.586 -14.055 -0.165 1 86.56 112 TRP A CA 1
ATOM 839 C C . TRP A 1 112 ? -13.656 -15.391 0.556 1 86.56 112 TRP A C 1
ATOM 841 O O . TRP A 1 112 ? -14.688 -16.078 0.511 1 86.56 112 TRP A O 1
ATOM 851 N N . GLY A 1 113 ? -12.594 -15.906 1.102 1 85.94 113 GLY A N 1
ATOM 852 C CA . GLY A 1 113 ? -12.516 -17.172 1.822 1 85.94 113 GLY A CA 1
ATOM 853 C C . GLY A 1 113 ? -12.203 -16.984 3.297 1 85.94 113 GLY A C 1
ATOM 854 O O . GLY A 1 113 ? -12.125 -15.867 3.791 1 85.94 113 GLY A O 1
ATOM 855 N N . PRO A 1 114 ? -12.141 -18.047 3.971 1 87.5 114 PRO A N 1
ATOM 856 C CA . PRO A 1 114 ? -11.852 -18 5.406 1 87.5 114 PRO A CA 1
ATOM 857 C C . PRO A 1 114 ? -10.5 -17.359 5.715 1 87.5 114 PRO A C 1
ATOM 859 O O . PRO A 1 114 ? -10.359 -16.672 6.734 1 87.5 114 PRO A O 1
ATOM 862 N N . ARG A 1 115 ? -9.547 -17.609 4.863 1 89.5 115 ARG A N 1
ATOM 863 C CA . ARG A 1 115 ? -8.242 -16.984 5.066 1 89.5 115 ARG A CA 1
ATOM 864 C C . ARG A 1 115 ? -8.344 -15.469 5.027 1 89.5 115 ARG A C 1
ATOM 866 O O . ARG A 1 115 ? -7.684 -14.773 5.805 1 89.5 115 ARG A O 1
ATOM 873 N N . HIS A 1 116 ? -9.25 -15.016 4.152 1 89.81 116 HIS A N 1
ATOM 874 C CA . HIS A 1 116 ? -9.414 -13.57 4.02 1 89.81 116 HIS A CA 1
ATOM 875 C C . HIS A 1 116 ? -10.156 -12.992 5.215 1 89.81 116 HIS A C 1
ATOM 877 O O . HIS A 1 116 ? -9.875 -11.867 5.641 1 89.81 116 HIS A O 1
ATOM 883 N N . THR A 1 117 ? -11.047 -13.766 5.742 1 89.69 117 THR A N 1
ATOM 884 C CA . THR A 1 117 ? -11.75 -13.328 6.945 1 89.69 117 THR A CA 1
ATOM 885 C C . THR A 1 117 ? -10.781 -13.188 8.117 1 89.69 117 THR A C 1
ATOM 887 O O . THR A 1 117 ? -10.836 -12.203 8.859 1 89.69 117 THR A O 1
ATOM 890 N N . ARG A 1 118 ? -9.938 -14.148 8.25 1 91.62 118 ARG A N 1
ATOM 891 C CA . ARG A 1 118 ? -8.922 -14.102 9.305 1 91.62 118 ARG A CA 1
ATOM 892 C C . ARG A 1 118 ? -7.996 -12.906 9.125 1 91.62 118 ARG A C 1
ATOM 894 O O . ARG A 1 118 ? -7.73 -12.172 10.078 1 91.62 118 ARG A O 1
ATOM 901 N N . GLN A 1 119 ? -7.582 -12.688 7.949 1 92.25 119 GLN A N 1
ATOM 902 C CA . GLN A 1 119 ? -6.672 -11.578 7.664 1 92.25 119 GLN A CA 1
ATOM 903 C C . GLN A 1 119 ? -7.359 -10.234 7.871 1 92.25 119 GLN A C 1
ATOM 905 O O . GLN A 1 119 ? -6.738 -9.281 8.344 1 92.25 119 GLN A O 1
ATOM 910 N N . ALA A 1 120 ? -8.539 -10.172 7.488 1 91.62 120 ALA A N 1
ATOM 911 C CA . ALA A 1 120 ? -9.297 -8.938 7.688 1 91.62 120 ALA A CA 1
ATOM 912 C C . ALA A 1 120 ? -9.469 -8.641 9.172 1 91.62 120 ALA A C 1
ATOM 914 O O . ALA A 1 120 ? -9.359 -7.488 9.602 1 91.62 120 ALA A O 1
ATOM 915 N N . GLY A 1 121 ? -9.742 -9.703 9.914 1 92.81 121 GLY A N 1
ATOM 916 C CA . GLY A 1 121 ? -9.844 -9.523 11.359 1 92.81 121 GLY A CA 1
ATOM 917 C C . GLY A 1 121 ? -8.547 -9.055 12 1 92.81 121 GLY A C 1
ATOM 918 O O . GLY A 1 121 ? -8.555 -8.148 12.828 1 92.81 121 GLY A O 1
ATOM 919 N N . LEU A 1 122 ? -7.516 -9.641 11.602 1 94 122 LEU A N 1
ATOM 920 C CA . LEU A 1 122 ? -6.207 -9.273 12.148 1 94 122 LEU A CA 1
ATOM 921 C C . LEU A 1 122 ? -5.824 -7.855 11.727 1 94 122 LEU A C 1
ATOM 923 O O . LEU A 1 122 ? -5.316 -7.078 12.539 1 94 122 LEU A O 1
ATOM 927 N N . ALA A 1 123 ? -6.102 -7.512 10.484 1 94 123 ALA A N 1
ATOM 928 C CA . ALA A 1 123 ? -5.773 -6.18 9.977 1 94 123 ALA A CA 1
ATOM 929 C C . ALA A 1 123 ? -6.625 -5.113 10.656 1 94 123 ALA A C 1
ATOM 931 O O . ALA A 1 123 ? -6.113 -4.07 11.07 1 94 123 ALA A O 1
ATOM 932 N N . ALA A 1 124 ? -7.859 -5.383 10.727 1 94.25 124 ALA A N 1
ATOM 933 C CA . ALA A 1 124 ? -8.758 -4.441 11.398 1 94.25 124 ALA A CA 1
ATOM 934 C C . ALA A 1 124 ? -8.383 -4.289 12.867 1 94.25 124 ALA A C 1
ATOM 936 O O . ALA A 1 124 ? -8.477 -3.191 13.422 1 94.25 124 ALA A O 1
ATOM 937 N N . GLY A 1 125 ? -8.039 -5.398 13.477 1 95.19 125 GLY A N 1
ATOM 938 C CA . GLY A 1 125 ? -7.559 -5.336 14.844 1 95.19 125 GLY A CA 1
ATOM 939 C C . GLY A 1 125 ? -6.301 -4.504 15 1 95.19 125 GLY A C 1
ATOM 940 O O . GLY A 1 125 ? -6.18 -3.717 15.945 1 95.19 125 GLY A O 1
ATOM 941 N N . ALA A 1 126 ? -5.398 -4.66 14.109 1 95.5 126 ALA A N 1
ATOM 942 C CA . ALA A 1 126 ? -4.164 -3.885 14.133 1 95.5 126 ALA A CA 1
ATOM 943 C C . ALA A 1 126 ? -4.449 -2.393 14 1 95.5 126 ALA A C 1
ATOM 945 O O . ALA A 1 126 ? -3.832 -1.572 14.688 1 95.5 126 ALA A O 1
ATOM 946 N N . VAL A 1 127 ? -5.34 -2.059 13.078 1 94.5 127 VAL A N 1
ATOM 947 C CA . VAL A 1 127 ? -5.727 -0.663 12.898 1 94.5 127 VAL A CA 1
ATOM 948 C C . VAL A 1 127 ? -6.336 -0.126 14.195 1 94.5 127 VAL A C 1
ATOM 950 O O . VAL A 1 127 ? -6.016 0.985 14.625 1 94.5 127 VAL A O 1
ATOM 953 N N . ALA A 1 128 ? -7.164 -0.919 14.812 1 94.69 128 ALA A N 1
ATOM 954 C CA . ALA A 1 128 ? -7.785 -0.516 16.078 1 94.69 128 ALA A CA 1
ATOM 955 C C . ALA A 1 128 ? -6.734 -0.273 17.156 1 94.69 128 ALA A C 1
ATOM 957 O O . ALA A 1 128 ? -6.816 0.704 17.891 1 94.69 128 ALA A O 1
ATOM 958 N N . MET A 1 129 ? -5.781 -1.118 17.203 1 95.62 129 MET A N 1
ATOM 959 C CA . MET A 1 129 ? -4.711 -0.962 18.188 1 95.62 129 MET A CA 1
ATOM 960 C C . MET A 1 129 ? -3.898 0.299 17.906 1 95.62 129 MET A C 1
ATOM 962 O O . MET A 1 129 ? -3.436 0.96 18.844 1 95.62 129 MET A O 1
ATOM 966 N N . ALA A 1 130 ? -3.756 0.602 16.625 1 93.88 130 ALA A N 1
ATOM 967 C CA . ALA A 1 130 ? -2.98 1.777 16.25 1 93.88 130 ALA A CA 1
ATOM 968 C C . ALA A 1 130 ? -3.633 3.059 16.75 1 93.88 130 ALA A C 1
ATOM 970 O O . ALA A 1 130 ? -2.955 4.066 16.969 1 93.88 130 ALA A O 1
ATOM 971 N N . PHE A 1 131 ? -4.914 3.014 16.984 1 92.12 131 PHE A N 1
ATOM 972 C CA . PHE A 1 131 ? -5.598 4.18 17.531 1 92.12 131 PHE A CA 1
ATOM 973 C C . PHE A 1 131 ? -5.184 4.426 18.984 1 92.12 131 PHE A C 1
ATOM 975 O O . PHE A 1 131 ? -5.238 5.559 19.453 1 92.12 131 PHE A O 1
ATOM 982 N N . GLY A 1 132 ? -4.754 3.328 19.703 1 91.81 132 GLY A N 1
ATOM 983 C CA . GLY A 1 132 ? -4.145 3.537 21.016 1 91.81 132 GLY A CA 1
ATOM 984 C C . GLY A 1 132 ? -2.898 4.402 20.953 1 91.81 132 GLY A C 1
ATOM 985 O O . GLY A 1 132 ? -2.662 5.219 21.844 1 91.81 132 GLY A O 1
ATOM 986 N N . LEU A 1 133 ? -2.215 4.234 19.891 1 93.5 133 LEU A N 1
ATOM 987 C CA . LEU A 1 133 ? -1.007 5.031 19.703 1 93.5 133 LEU A CA 1
ATOM 988 C C . LEU A 1 133 ? -1.354 6.488 19.422 1 93.5 133 LEU A C 1
ATOM 990 O O . LEU A 1 133 ? -0.675 7.398 19.906 1 93.5 133 LEU A O 1
ATOM 994 N N . ILE A 1 134 ? -2.398 6.691 18.656 1 92 134 ILE A N 1
ATOM 995 C CA . ILE A 1 134 ? -2.857 8.047 18.375 1 92 134 ILE A CA 1
ATOM 996 C C . ILE A 1 134 ? -3.301 8.719 19.672 1 92 134 ILE A C 1
ATOM 998 O O . ILE A 1 134 ? -3.053 9.914 19.875 1 92 134 ILE A O 1
ATOM 1002 N N . ALA A 1 135 ? -3.9 7.941 20.562 1 91.25 135 ALA A N 1
ATOM 1003 C CA . ALA A 1 135 ? -4.309 8.469 21.859 1 91.25 135 ALA A CA 1
ATOM 1004 C C . ALA A 1 135 ? -3.102 8.93 22.672 1 91.25 135 ALA A C 1
ATOM 1006 O O . ALA A 1 135 ? -3.146 9.977 23.312 1 91.25 135 ALA A O 1
ATOM 1007 N N . VAL A 1 136 ? -2.047 8.195 22.578 1 91.25 136 VAL A N 1
ATOM 1008 C CA . VAL A 1 136 ? -0.821 8.539 23.281 1 91.25 136 VAL A CA 1
ATOM 1009 C C . VAL A 1 136 ? -0.255 9.852 22.734 1 91.25 136 VAL A C 1
ATOM 1011 O O . VAL A 1 136 ? 0.106 10.75 23.5 1 91.25 136 VAL A O 1
ATOM 1014 N N . LEU A 1 137 ? -0.263 10.039 21.438 1 90.88 137 LEU A N 1
ATOM 1015 C CA . LEU A 1 137 ? 0.318 11.211 20.797 1 90.88 137 LEU A CA 1
ATOM 1016 C C . LEU A 1 137 ? -0.554 12.445 21.031 1 90.88 137 LEU A C 1
ATOM 1018 O O . LEU A 1 137 ? -0.044 13.562 21.125 1 90.88 137 LEU A O 1
ATOM 1022 N N . ARG A 1 138 ? -1.782 12.234 21.172 1 89.5 138 ARG A N 1
ATOM 1023 C CA . ARG A 1 138 ? -2.695 13.359 21.375 1 89.5 138 ARG A CA 1
ATOM 1024 C C . ARG A 1 138 ? -2.74 13.766 22.844 1 89.5 138 ARG A C 1
ATOM 1026 O O . ARG A 1 138 ? -3.143 14.883 23.172 1 89.5 138 ARG A O 1
ATOM 1033 N N . ALA A 1 139 ? -2.412 12.852 23.766 1 88.44 139 ALA A N 1
ATOM 1034 C CA . ALA A 1 139 ? -2.395 13.195 25.188 1 88.44 139 ALA A CA 1
ATOM 1035 C C . ALA A 1 139 ? -1.449 14.359 25.469 1 88.44 139 ALA A C 1
ATOM 1037 O O . ALA A 1 139 ? -1.752 15.234 26.281 1 88.44 139 ALA A O 1
ATOM 1038 N N . GLY A 1 140 ? -0.387 14.438 24.75 1 84 140 GLY A N 1
ATOM 1039 C CA . GLY A 1 140 ? 0.508 15.578 24.875 1 84 140 GLY A CA 1
ATOM 1040 C C . GLY A 1 140 ? 1.315 15.555 26.156 1 84 140 GLY A C 1
ATOM 1041 O O . GLY A 1 140 ? 1.244 14.594 26.938 1 84 140 GLY A O 1
ATOM 1042 N N . PRO A 1 141 ? 2.08 16.578 26.328 1 86.06 141 PRO A N 1
ATOM 1043 C CA . PRO A 1 141 ? 2.91 16.672 27.547 1 86.06 141 PRO A CA 1
ATOM 1044 C C . PRO A 1 141 ? 2.092 16.922 28.797 1 86.06 141 PRO A C 1
ATOM 1046 O O . PRO A 1 141 ? 1.019 17.531 28.734 1 86.06 141 PRO A O 1
ATOM 1049 N N . PRO A 1 142 ? 2.572 16.531 30 1 90.19 142 PRO A N 1
ATOM 1050 C CA . PRO A 1 142 ? 3.807 15.773 30.234 1 90.19 142 PRO A CA 1
ATOM 1051 C C . PRO A 1 142 ? 3.746 14.352 29.672 1 90.19 142 PRO A C 1
ATOM 1053 O O . PRO A 1 142 ? 2.758 13.648 29.875 1 90.19 142 PRO A O 1
ATOM 1056 N N . TRP A 1 143 ? 4.875 13.922 29.125 1 91.94 143 TRP A N 1
ATOM 1057 C CA . TRP A 1 143 ? 4.867 12.719 28.297 1 91.94 143 TRP A CA 1
ATOM 1058 C C . TRP A 1 143 ? 5.121 11.477 29.141 1 91.94 143 TRP A C 1
ATOM 1060 O O . TRP A 1 143 ? 4.965 10.352 28.656 1 91.94 143 TRP A O 1
ATOM 1070 N N . THR A 1 144 ? 5.379 11.609 30.406 1 90.88 144 THR A N 1
ATOM 1071 C CA . THR A 1 144 ? 5.773 10.461 31.219 1 90.88 144 THR A CA 1
ATOM 1072 C C . THR A 1 144 ? 4.652 9.438 31.297 1 90.88 144 THR A C 1
ATOM 1074 O O . THR A 1 144 ? 4.887 8.234 31.109 1 90.88 144 THR A O 1
ATOM 1077 N N . SER A 1 145 ? 3.422 9.883 31.578 1 91.25 145 SER A N 1
ATOM 1078 C CA . SER A 1 145 ? 2.297 8.969 31.703 1 91.25 145 SER A CA 1
ATOM 1079 C C . SER A 1 145 ? 1.95 8.312 30.375 1 91.25 145 SER A C 1
ATOM 1081 O O . SER A 1 145 ? 1.862 7.09 30.281 1 91.25 145 SER A O 1
ATOM 1083 N N . PRO A 1 146 ? 1.817 9.102 29.312 1 93.12 146 PRO A N 1
ATOM 1084 C CA . PRO A 1 146 ? 1.541 8.477 28.016 1 93.12 146 PRO A CA 1
ATOM 1085 C C . PRO A 1 146 ? 2.652 7.531 27.578 1 93.12 146 PRO A C 1
ATOM 1087 O O . PRO A 1 146 ? 2.379 6.496 26.953 1 93.12 146 PRO A O 1
ATOM 1090 N N . ALA A 1 147 ? 3.846 7.891 27.812 1 95.5 147 ALA A N 1
ATOM 1091 C CA . ALA A 1 147 ? 4.973 7.047 27.422 1 95.5 147 ALA A CA 1
ATOM 1092 C C . ALA A 1 147 ? 4.953 5.719 28.188 1 95.5 147 ALA A C 1
ATOM 1094 O O . ALA A 1 147 ? 5.172 4.66 27.594 1 95.5 147 ALA A O 1
ATOM 1095 N N . ALA A 1 148 ? 4.715 5.824 29.453 1 95.06 148 ALA A N 1
ATOM 1096 C CA . ALA A 1 148 ? 4.617 4.613 30.266 1 95.06 148 ALA A CA 1
ATOM 1097 C C . ALA A 1 148 ? 3.471 3.725 29.781 1 95.06 148 ALA A C 1
ATOM 1099 O O . ALA A 1 148 ? 3.596 2.498 29.75 1 95.06 148 ALA A O 1
ATOM 1100 N N . TRP A 1 149 ? 2.371 4.332 29.453 1 94.88 149 TRP A N 1
ATOM 1101 C CA . TRP A 1 149 ? 1.228 3.598 28.922 1 94.88 149 TRP A CA 1
ATOM 1102 C C . TRP A 1 149 ? 1.589 2.896 27.609 1 94.88 149 TRP A C 1
ATOM 1104 O O . TRP A 1 149 ? 1.256 1.727 27.422 1 94.88 149 TRP A O 1
ATOM 1114 N N . ALA A 1 150 ? 2.258 3.586 26.734 1 96.75 150 ALA A N 1
ATOM 1115 C CA . ALA A 1 150 ? 2.656 3.023 25.438 1 96.75 150 ALA A CA 1
ATOM 1116 C C . ALA A 1 150 ? 3.605 1.843 25.625 1 96.75 150 ALA A C 1
ATOM 1118 O O . ALA A 1 150 ? 3.471 0.817 24.953 1 96.75 150 ALA A O 1
ATOM 1119 N N . LEU A 1 151 ? 4.539 2.016 26.531 1 97.62 151 LEU A N 1
ATOM 1120 C CA . LEU A 1 151 ? 5.492 0.942 26.797 1 97.62 151 LEU A CA 1
ATOM 1121 C C . LEU A 1 151 ? 4.793 -0.261 27.422 1 97.62 151 LEU A C 1
ATOM 1123 O O . LEU A 1 151 ? 5.117 -1.407 27.109 1 97.62 151 LEU A O 1
ATOM 1127 N N . ALA A 1 152 ? 3.873 0.011 28.297 1 96.81 152 ALA A N 1
ATOM 1128 C CA . ALA A 1 152 ? 3.104 -1.068 28.906 1 96.81 152 ALA A CA 1
ATOM 1129 C C . ALA A 1 152 ? 2.297 -1.829 27.859 1 96.81 152 ALA A C 1
ATOM 1131 O O . ALA A 1 152 ? 2.246 -3.061 27.875 1 96.81 152 ALA A O 1
ATOM 1132 N N . VAL A 1 153 ? 1.692 -1.124 26.953 1 96.75 153 VAL A N 1
ATOM 1133 C CA . VAL A 1 153 ? 0.911 -1.744 25.891 1 96.75 153 VAL A CA 1
ATOM 1134 C C . VAL A 1 153 ? 1.832 -2.549 24.969 1 96.75 153 VAL A C 1
ATOM 1136 O O . VAL A 1 153 ? 1.481 -3.648 24.547 1 96.75 153 VAL A O 1
ATOM 1139 N N . SER A 1 154 ? 2.961 -1.954 24.672 1 98.06 154 SER A N 1
ATOM 1140 C CA . SER A 1 154 ? 3.928 -2.684 23.859 1 98.06 154 SER A CA 1
ATOM 1141 C C . SER A 1 154 ? 4.309 -4.012 24.5 1 98.06 154 SER A C 1
ATOM 1143 O O . SER A 1 154 ? 4.309 -5.055 23.844 1 98.06 154 SER A O 1
ATOM 1145 N N . ALA A 1 155 ? 4.598 -3.955 25.797 1 97.81 155 ALA A N 1
ATOM 1146 C CA . ALA A 1 155 ? 4.969 -5.16 26.531 1 97.81 155 ALA A CA 1
ATOM 1147 C C . ALA A 1 155 ? 3.824 -6.176 26.531 1 97.81 155 ALA A C 1
ATOM 1149 O O . ALA A 1 155 ? 4.051 -7.375 26.359 1 97.81 155 ALA A O 1
ATOM 1150 N N . LEU A 1 156 ? 2.631 -5.66 26.719 1 97.12 156 LEU A N 1
ATOM 1151 C CA . LEU A 1 156 ? 1.455 -6.523 26.734 1 97.12 156 LEU A CA 1
ATOM 1152 C C . LEU A 1 156 ? 1.242 -7.188 25.391 1 97.12 156 LEU A C 1
ATOM 1154 O O . LEU A 1 156 ? 0.973 -8.391 25.312 1 97.12 156 LEU A O 1
ATOM 1158 N N . LEU A 1 157 ? 1.359 -6.398 24.328 1 97.5 157 LEU A N 1
ATOM 1159 C CA . LEU A 1 157 ? 1.172 -6.93 22.984 1 97.5 157 LEU A CA 1
ATOM 1160 C C . LEU A 1 157 ? 2.268 -7.934 22.641 1 97.5 157 LEU A C 1
ATOM 1162 O O . LEU A 1 157 ? 2.006 -8.945 21.984 1 97.5 157 LEU A O 1
ATOM 1166 N N . LEU A 1 158 ? 3.494 -7.664 23.062 1 97.44 158 LEU A N 1
ATOM 1167 C CA . LEU A 1 158 ? 4.582 -8.602 22.828 1 97.44 158 LEU A CA 1
ATOM 1168 C C . LEU A 1 158 ? 4.348 -9.914 23.578 1 97.44 158 LEU A C 1
ATOM 1170 O O . LEU A 1 158 ? 4.516 -10.992 23.016 1 97.44 158 LEU A O 1
ATOM 1174 N N . ALA A 1 159 ? 3.961 -9.773 24.828 1 97.12 159 ALA A N 1
ATOM 1175 C CA . ALA A 1 159 ? 3.676 -10.961 25.641 1 97.12 159 ALA A CA 1
ATOM 1176 C C . ALA A 1 159 ? 2.537 -11.773 25.031 1 97.12 159 ALA A C 1
ATOM 1178 O O . ALA A 1 159 ? 2.627 -13 24.922 1 97.12 159 ALA A O 1
ATOM 1179 N N . ALA A 1 160 ? 1.521 -11.062 24.641 1 95.56 160 ALA A N 1
ATOM 1180 C CA . ALA A 1 160 ? 0.382 -11.734 24.016 1 95.56 160 ALA A CA 1
ATOM 1181 C C . ALA A 1 160 ? 0.784 -12.391 22.703 1 95.56 160 ALA A C 1
ATOM 1183 O O . ALA A 1 160 ? 0.321 -13.492 22.391 1 95.56 160 ALA A O 1
ATOM 1184 N N . GLY A 1 161 ? 1.572 -11.672 21.938 1 95.62 161 GLY A N 1
ATOM 1185 C CA . GLY A 1 161 ? 2.045 -12.242 20.688 1 95.62 161 GLY A CA 1
ATOM 1186 C C . GLY A 1 161 ? 2.869 -13.508 20.891 1 95.62 161 GLY A C 1
ATOM 1187 O O . GLY A 1 161 ? 2.674 -14.5 20.172 1 95.62 161 GLY A O 1
ATOM 1188 N N . VAL A 1 162 ? 3.74 -13.516 21.859 1 95 162 VAL A N 1
ATOM 1189 C CA . VAL A 1 162 ? 4.582 -14.672 22.156 1 95 162 VAL A CA 1
ATOM 1190 C C . VAL A 1 162 ? 3.715 -15.828 22.672 1 95 162 VAL A C 1
ATOM 1192 O O . VAL A 1 162 ? 3.906 -16.969 22.266 1 95 162 VAL A O 1
ATOM 1195 N N . LEU A 1 163 ? 2.771 -15.477 23.516 1 94.38 163 LEU A N 1
ATOM 1196 C CA . LEU A 1 163 ? 1.871 -16.484 24.047 1 94.38 163 LEU A CA 1
ATOM 1197 C C . LEU A 1 163 ? 1.065 -17.156 22.938 1 94.38 163 LEU A C 1
ATOM 1199 O O . LEU A 1 163 ? 0.94 -18.375 22.891 1 94.38 163 LEU A O 1
ATOM 1203 N N . LEU A 1 164 ? 0.561 -16.344 22.031 1 92.88 164 LEU A N 1
ATOM 1204 C CA . LEU A 1 164 ? -0.206 -16.891 20.922 1 92.88 164 LEU A CA 1
ATOM 1205 C C . LEU A 1 164 ? 0.667 -17.766 20.031 1 92.88 164 LEU A C 1
ATOM 1207 O O . LEU A 1 164 ? 0.219 -18.812 19.547 1 92.88 164 LEU A O 1
ATOM 1211 N N . ALA A 1 165 ? 1.834 -17.375 19.828 1 93.12 165 ALA A N 1
ATOM 1212 C CA . ALA A 1 165 ? 2.738 -18.094 18.938 1 93.12 165 ALA A CA 1
ATOM 1213 C C . ALA A 1 165 ? 3.205 -19.406 19.578 1 93.12 165 ALA A C 1
ATOM 1215 O O . ALA A 1 165 ? 3.225 -20.453 18.922 1 93.12 165 ALA A O 1
ATOM 1216 N N . ARG A 1 166 ? 3.539 -19.375 20.891 1 92.69 166 ARG A N 1
ATOM 121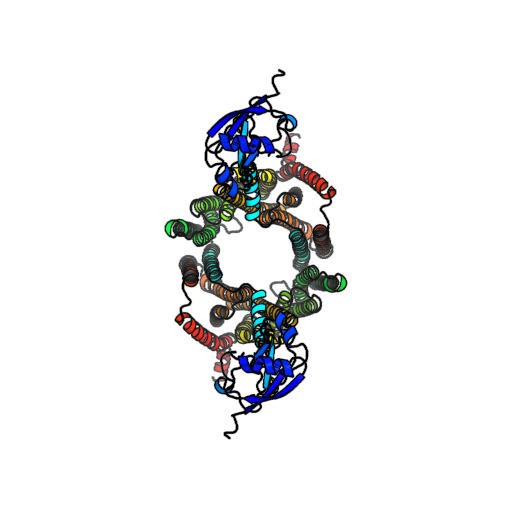7 C CA . ARG A 1 166 ? 4.164 -20.516 21.531 1 92.69 166 ARG A CA 1
ATOM 1218 C C . ARG A 1 166 ? 3.117 -21.406 22.203 1 92.69 166 ARG A C 1
ATOM 1220 O O . ARG A 1 166 ? 3.164 -22.641 22.062 1 92.69 166 ARG A O 1
ATOM 1227 N N . ALA A 1 167 ? 2.18 -20.828 22.891 1 90.19 167 ALA A N 1
ATOM 1228 C CA . ALA A 1 167 ? 1.208 -21.609 23.656 1 90.19 167 ALA A CA 1
ATOM 1229 C C . ALA A 1 167 ? 0.038 -22.047 22.766 1 90.19 167 ALA A C 1
ATOM 1231 O O . ALA A 1 167 ? -0.427 -23.188 22.859 1 90.19 167 ALA A O 1
ATOM 1232 N N . LEU A 1 168 ? -0.422 -21.156 21.875 1 89.25 168 LEU A N 1
ATOM 1233 C CA . LEU A 1 168 ? -1.603 -21.469 21.078 1 89.25 168 LEU A CA 1
ATOM 1234 C C . LEU A 1 168 ? -1.208 -21.859 19.656 1 89.25 168 LEU A C 1
ATOM 1236 O O . LEU A 1 168 ? -2.072 -22.109 18.812 1 89.25 168 LEU A O 1
ATOM 1240 N N . ARG A 1 169 ? 0.022 -21.828 19.344 1 89.75 169 ARG A N 1
ATOM 1241 C CA . ARG A 1 169 ? 0.598 -22.281 18.078 1 89.75 169 ARG A CA 1
ATOM 1242 C C . ARG A 1 169 ? 0.024 -21.5 16.906 1 89.75 169 ARG A C 1
ATOM 1244 O O . ARG A 1 169 ? -0.232 -22.078 15.836 1 89.75 169 ARG A O 1
ATOM 1251 N N . ASP A 1 170 ? -0.395 -20.344 17.125 1 91.38 170 ASP A N 1
ATOM 1252 C CA . ASP A 1 170 ? -0.813 -19.422 16.062 1 91.38 170 ASP A CA 1
ATOM 1253 C C . ASP A 1 170 ? 0.218 -18.312 15.852 1 91.38 170 ASP A C 1
ATOM 1255 O O . ASP A 1 170 ? 0.02 -17.188 16.297 1 91.38 170 ASP A O 1
ATOM 1259 N N . ALA A 1 171 ? 1.247 -18.609 15.141 1 91.56 171 ALA A N 1
ATOM 1260 C CA . ALA A 1 171 ? 2.371 -17.688 14.953 1 91.56 171 ALA A CA 1
ATOM 1261 C C . ALA A 1 171 ? 1.968 -16.5 14.094 1 91.56 171 ALA A C 1
ATOM 1263 O O . ALA A 1 171 ? 2.523 -15.406 14.242 1 91.56 171 ALA A O 1
ATOM 1264 N N . GLY A 1 172 ? 0.965 -16.703 13.297 1 90.88 172 GLY A N 1
ATOM 1265 C CA . GLY A 1 172 ? 0.505 -15.617 12.453 1 90.88 172 GLY A CA 1
ATOM 1266 C C . GLY A 1 172 ? -0.142 -14.492 13.234 1 90.88 172 GLY A C 1
ATOM 1267 O O . GLY A 1 172 ? 0.242 -13.328 13.094 1 90.88 172 GLY A O 1
ATOM 1268 N N . ALA A 1 173 ? -1.045 -14.906 13.977 1 92.19 173 ALA A N 1
ATOM 1269 C CA . ALA A 1 173 ? -1.707 -13.914 14.82 1 92.19 173 ALA A CA 1
ATOM 1270 C C . ALA A 1 173 ? -0.727 -13.297 15.812 1 92.19 173 ALA A C 1
ATOM 1272 O O . ALA A 1 173 ? -0.791 -12.094 16.094 1 92.19 173 ALA A O 1
ATOM 1273 N N . GLY A 1 174 ? 0.136 -14.125 16.328 1 93.94 174 GLY A N 1
ATOM 1274 C CA . GLY A 1 174 ? 1.155 -13.625 17.234 1 93.94 174 GLY A CA 1
ATOM 1275 C C . GLY A 1 174 ? 2.068 -12.594 16.609 1 93.94 174 GLY A C 1
ATOM 1276 O O . GLY A 1 174 ? 2.42 -11.594 17.234 1 93.94 174 GLY A O 1
ATOM 1277 N N . ALA A 1 175 ? 2.404 -12.797 15.406 1 94.44 175 ALA A N 1
ATOM 1278 C CA . ALA A 1 175 ? 3.279 -11.875 14.688 1 94.44 175 ALA A CA 1
ATOM 1279 C C . ALA A 1 175 ? 2.605 -10.523 14.492 1 94.44 175 ALA A C 1
ATOM 1281 O O . ALA A 1 175 ? 3.262 -9.484 14.562 1 94.44 175 ALA A O 1
ATOM 1282 N N . VAL A 1 176 ? 1.321 -10.539 14.234 1 94.88 176 VAL A N 1
ATOM 1283 C CA . VAL A 1 176 ? 0.593 -9.289 14.031 1 94.88 176 VAL A CA 1
ATOM 1284 C C . VAL A 1 176 ? 0.588 -8.477 15.328 1 94.88 176 VAL A C 1
ATOM 1286 O O . VAL A 1 176 ? 0.853 -7.273 15.312 1 94.88 176 VAL A O 1
ATOM 1289 N N . LEU A 1 177 ? 0.331 -9.148 16.422 1 95.69 177 LEU A N 1
ATOM 1290 C CA . LEU A 1 177 ? 0.333 -8.461 17.703 1 95.69 177 LEU A CA 1
ATOM 1291 C C . LEU A 1 177 ? 1.72 -7.918 18.031 1 95.69 177 LEU A C 1
ATOM 1293 O O . LEU A 1 177 ? 1.854 -6.77 18.453 1 95.69 177 LEU A O 1
ATOM 1297 N N . ALA A 1 178 ? 2.695 -8.734 17.812 1 96.5 178 ALA A N 1
ATOM 1298 C CA . ALA A 1 178 ? 4.066 -8.312 18.078 1 96.5 178 ALA A CA 1
ATOM 1299 C C . ALA A 1 178 ? 4.48 -7.176 17.141 1 96.5 178 ALA A C 1
ATOM 1301 O O . ALA A 1 178 ? 5.242 -6.285 17.531 1 96.5 178 ALA A O 1
ATOM 1302 N N . ALA A 1 179 ? 4.023 -7.215 15.938 1 96.5 179 ALA A N 1
ATOM 1303 C CA . ALA A 1 179 ? 4.332 -6.16 14.977 1 96.5 179 ALA A CA 1
ATOM 1304 C C . ALA A 1 179 ? 3.75 -4.82 15.422 1 96.5 179 ALA A C 1
ATOM 1306 O O . ALA A 1 179 ? 4.398 -3.781 15.297 1 96.5 179 ALA A O 1
ATOM 1307 N N . VAL A 1 180 ? 2.551 -4.84 15.922 1 97.19 180 VAL A N 1
ATOM 1308 C CA . VAL A 1 180 ? 1.895 -3.611 16.359 1 97.19 180 VAL A CA 1
ATOM 1309 C C . VAL A 1 180 ? 2.576 -3.084 17.625 1 97.19 180 VAL A C 1
ATOM 1311 O O . VAL A 1 180 ? 2.523 -1.887 17.906 1 97.19 180 VAL A O 1
ATOM 1314 N N . ALA A 1 181 ? 3.229 -3.973 18.359 1 97.81 181 ALA A N 1
ATOM 1315 C CA . ALA A 1 181 ? 3.938 -3.59 19.578 1 97.81 181 ALA A CA 1
ATOM 1316 C C . ALA A 1 181 ? 5.141 -2.709 19.266 1 97.81 181 ALA A C 1
ATOM 1318 O O . ALA A 1 181 ? 5.582 -1.922 20.109 1 97.81 181 ALA A O 1
ATOM 1319 N N . LEU A 1 182 ? 5.668 -2.797 18.078 1 98.12 182 LEU A N 1
ATOM 1320 C CA . LEU A 1 182 ? 6.918 -2.141 17.703 1 98.12 182 LEU A CA 1
ATOM 1321 C C . LEU A 1 182 ? 6.758 -0.624 17.703 1 98.12 182 LEU A C 1
ATOM 1323 O O . LEU A 1 182 ? 7.527 0.091 18.344 1 98.12 182 LEU A O 1
ATOM 1327 N N . PRO A 1 183 ? 5.711 -0.103 17 1 97.69 183 PRO A N 1
ATOM 1328 C CA . PRO A 1 183 ? 5.574 1.355 17.047 1 97.69 183 PRO A CA 1
ATOM 1329 C C . PRO A 1 183 ? 5.254 1.876 18.438 1 97.69 183 PRO A C 1
ATOM 1331 O O . PRO A 1 183 ? 5.637 2.996 18.781 1 97.69 183 PRO A O 1
ATOM 1334 N N . PHE A 1 184 ? 4.621 1.092 19.281 1 97.94 184 PHE A N 1
ATOM 1335 C CA . PHE A 1 184 ? 4.371 1.486 20.656 1 97.94 184 PHE A CA 1
ATOM 1336 C C . PHE A 1 184 ? 5.676 1.585 21.438 1 97.94 184 PHE A C 1
ATOM 1338 O O . PHE A 1 184 ? 5.859 2.508 22.234 1 97.94 184 PHE A O 1
ATOM 1345 N N . ALA A 1 185 ? 6.523 0.59 21.203 1 98.25 185 ALA A N 1
ATOM 1346 C CA . ALA A 1 185 ? 7.824 0.602 21.875 1 98.25 185 ALA A CA 1
ATOM 1347 C C . ALA A 1 185 ? 8.656 1.809 21.438 1 98.25 185 ALA A C 1
ATOM 1349 O O . ALA A 1 185 ? 9.258 2.488 22.281 1 98.25 185 ALA A O 1
ATOM 1350 N N . PHE A 1 186 ? 8.711 2.098 20.172 1 97.69 186 PHE A N 1
ATOM 1351 C CA . PHE A 1 186 ? 9.461 3.227 19.625 1 97.69 186 PHE A CA 1
ATOM 1352 C C . PHE A 1 186 ? 8.945 4.543 20.203 1 97.69 186 PHE A C 1
ATOM 1354 O O . PHE A 1 186 ? 9.727 5.371 20.672 1 97.69 186 PHE A O 1
ATOM 1361 N N . THR A 1 187 ? 7.633 4.699 20.188 1 96.44 187 THR A N 1
ATOM 1362 C CA . THR A 1 187 ? 7.02 5.938 20.641 1 96.44 187 THR A CA 1
ATOM 1363 C C . THR A 1 187 ? 7.152 6.082 22.156 1 96.44 187 THR A C 1
ATOM 1365 O O . THR A 1 187 ? 7.492 7.156 22.656 1 96.44 187 THR A O 1
ATOM 1368 N N . GLY A 1 188 ? 6.902 5.012 22.891 1 96.62 188 GLY A N 1
ATOM 1369 C CA . GLY A 1 188 ? 7.043 5.047 24.328 1 96.62 188 GLY A CA 1
ATOM 1370 C C . GLY A 1 188 ? 8.461 5.32 24.781 1 96.62 188 GLY A C 1
ATOM 1371 O O . GLY A 1 188 ? 8.688 6.129 25.688 1 96.62 188 GLY A O 1
ATOM 1372 N N . GLY A 1 189 ? 9.406 4.672 24.203 1 95.81 189 GLY A N 1
ATOM 1373 C CA . GLY A 1 189 ? 10.805 4.902 24.547 1 95.81 189 GLY A CA 1
ATOM 1374 C C . GLY A 1 189 ? 11.266 6.312 24.25 1 95.81 189 GLY A C 1
ATOM 1375 O O . GLY A 1 189 ? 12 6.914 25.031 1 95.81 189 GLY A O 1
ATOM 1376 N N . GLY A 1 190 ? 10.859 6.848 23.141 1 95.06 190 GLY A N 1
ATOM 1377 C CA . GLY A 1 190 ? 11.273 8.18 22.734 1 95.06 190 GLY A CA 1
ATOM 1378 C C . GLY A 1 190 ? 10.656 9.281 23.594 1 95.06 190 GLY A C 1
ATOM 1379 O O . GLY A 1 190 ? 11.273 10.328 23.781 1 95.06 190 GLY A O 1
ATOM 1380 N N . LEU A 1 191 ? 9.445 8.984 24.109 1 93.94 191 LEU A N 1
ATOM 1381 C CA . LEU A 1 191 ? 8.727 10.031 24.828 1 93.94 191 LEU A CA 1
ATOM 1382 C C . LEU A 1 191 ? 8.953 9.906 26.328 1 93.94 191 LEU A C 1
ATOM 1384 O O . LEU A 1 191 ? 8.555 10.781 27.094 1 93.94 191 LEU A O 1
ATOM 1388 N N . LEU A 1 192 ? 9.609 8.867 26.766 1 92.56 192 LEU A N 1
ATOM 1389 C CA . LEU A 1 192 ? 9.75 8.57 28.188 1 92.56 192 LEU A CA 1
ATOM 1390 C C . LEU A 1 192 ? 10.461 9.711 28.906 1 92.56 192 LEU A C 1
ATOM 1392 O O . LEU A 1 192 ? 10.039 10.117 29.984 1 92.56 192 LEU A O 1
ATOM 1396 N N . LEU A 1 193 ? 11.477 10.352 28.234 1 90.56 193 LEU A N 1
ATOM 1397 C CA . LEU A 1 193 ? 12.258 11.398 28.875 1 90.56 193 LEU A CA 1
ATOM 1398 C C . LEU A 1 193 ? 12.008 12.75 28.219 1 90.56 193 LEU A C 1
ATOM 1400 O O . LEU A 1 193 ? 12.812 13.68 28.375 1 90.56 193 LEU A O 1
ATOM 1404 N N . ALA A 1 194 ? 10.914 12.836 27.484 1 91 194 ALA A N 1
ATOM 1405 C CA . ALA A 1 194 ? 10.648 14.062 26.75 1 91 194 ALA A CA 1
ATOM 1406 C C . ALA A 1 194 ? 10.078 15.141 27.672 1 91 194 ALA A C 1
ATOM 1408 O O . ALA A 1 194 ? 10.141 16.328 27.359 1 91 194 ALA A O 1
ATOM 1409 N N . GLY A 1 195 ? 9.633 14.75 28.891 1 89.19 195 GLY A N 1
ATOM 1410 C CA . GLY A 1 195 ? 9.094 15.727 29.828 1 89.19 195 GLY A CA 1
ATOM 1411 C C . GLY A 1 195 ? 7.996 16.594 29.219 1 89.19 195 GLY A C 1
ATOM 1412 O O . GLY A 1 195 ? 7.012 16.062 28.703 1 89.19 195 GLY A O 1
ATOM 1413 N N . ASP A 1 196 ? 8.18 17.875 29.109 1 88.31 196 ASP A N 1
ATOM 1414 C CA . ASP A 1 196 ? 7.156 18.781 28.594 1 88.31 196 ASP A CA 1
ATOM 1415 C C . ASP A 1 196 ? 7.516 19.297 27.203 1 88.31 196 ASP A C 1
ATOM 1417 O O . ASP A 1 196 ? 6.836 20.156 26.656 1 88.31 196 ASP A O 1
ATOM 1421 N N . ASP A 1 197 ? 8.484 18.688 26.609 1 86.69 197 ASP A N 1
ATOM 1422 C CA . ASP A 1 197 ? 8.922 19.125 25.297 1 86.69 197 ASP A CA 1
ATOM 1423 C C . ASP A 1 197 ? 7.93 18.703 24.219 1 86.69 197 ASP A C 1
ATOM 1425 O O . ASP A 1 197 ? 7.43 17.578 24.234 1 86.69 197 ASP A O 1
ATOM 1429 N N . PRO A 1 198 ? 7.652 19.688 23.312 1 84.19 198 PRO A N 1
ATOM 1430 C CA . PRO A 1 198 ? 6.777 19.297 22.203 1 84.19 198 PRO A CA 1
ATOM 1431 C C . PRO A 1 198 ? 7.438 18.297 21.266 1 84.19 198 PRO A C 1
ATOM 1433 O O . PRO A 1 198 ? 8.656 18.125 21.281 1 84.19 198 PRO A O 1
ATOM 1436 N N . LEU A 1 199 ? 6.637 17.625 20.484 1 82.62 199 LEU A N 1
ATOM 1437 C CA . LEU A 1 199 ? 7.105 16.562 19.594 1 82.62 199 LEU A CA 1
ATOM 1438 C C . LEU A 1 199 ? 8.141 17.109 18.609 1 82.62 199 LEU A C 1
ATOM 1440 O O . LEU A 1 199 ? 9.062 16.391 18.219 1 82.62 199 LEU A O 1
ATOM 1444 N N . GLY A 1 200 ? 7.992 18.297 18.172 1 75.81 200 GLY A N 1
ATOM 1445 C CA . GLY A 1 200 ? 8.906 18.906 17.203 1 75.81 200 GLY A CA 1
ATOM 1446 C C . GLY A 1 200 ? 10.25 19.266 17.812 1 75.81 200 GLY A C 1
ATOM 1447 O O . GLY A 1 200 ? 11.211 19.516 17.078 1 75.81 200 GLY A O 1
ATOM 1448 N N . ALA A 1 201 ? 10.43 19.266 19.188 1 77.38 201 ALA A N 1
ATOM 1449 C CA . ALA A 1 201 ? 11.656 19.703 19.844 1 77.38 201 ALA A CA 1
ATOM 1450 C C . ALA A 1 201 ? 12.383 18.531 20.484 1 77.38 201 ALA A C 1
ATOM 1452 O O . ALA A 1 201 ? 13.148 18.719 21.438 1 77.38 201 ALA A O 1
ATOM 1453 N N . LEU A 1 202 ? 12.156 17.391 19.969 1 83.5 202 LEU A N 1
ATOM 1454 C CA . LEU A 1 202 ? 12.805 16.219 20.531 1 83.5 202 LEU A CA 1
ATOM 1455 C C . LEU A 1 202 ? 14.273 16.156 20.125 1 83.5 202 LEU A C 1
ATOM 1457 O O . LEU A 1 202 ? 14.625 16.547 19.016 1 83.5 202 LEU A O 1
ATOM 1461 N N . SER A 1 203 ? 15.078 15.859 21.109 1 82.44 203 SER A N 1
ATOM 1462 C CA . SER A 1 203 ? 16.531 15.82 20.922 1 82.44 203 SER A CA 1
ATOM 1463 C C . SER A 1 203 ? 16.984 14.453 20.406 1 82.44 203 SER A C 1
ATOM 1465 O O . SER A 1 203 ? 16.172 13.547 20.25 1 82.44 203 SER A O 1
ATOM 1467 N N . ALA A 1 204 ? 18.234 14.297 20.109 1 86.31 204 ALA A N 1
ATOM 1468 C CA . ALA A 1 204 ? 18.875 13.062 19.656 1 86.31 204 ALA A CA 1
ATOM 1469 C C . ALA A 1 204 ? 18.797 11.977 20.734 1 86.31 204 ALA A C 1
ATOM 1471 O O . ALA A 1 204 ? 18.703 10.789 20.406 1 86.31 204 ALA A O 1
ATOM 1472 N N . GLY A 1 205 ? 18.797 12.43 21.969 1 87.31 205 GLY A N 1
ATOM 1473 C CA . GLY A 1 205 ? 18.672 11.484 23.062 1 87.31 205 GLY A CA 1
ATOM 1474 C C . GLY A 1 205 ? 17.359 10.734 23.062 1 87.31 205 GLY A C 1
ATOM 1475 O O . GLY A 1 205 ? 17.312 9.539 23.391 1 87.31 205 GLY A O 1
ATOM 1476 N N . HIS A 1 206 ? 16.359 11.398 22.703 1 92.31 206 HIS A N 1
ATOM 1477 C CA . HIS A 1 206 ? 15.055 10.766 22.641 1 92.31 206 HIS A CA 1
ATOM 1478 C C . HIS A 1 206 ? 14.992 9.734 21.516 1 92.31 206 HIS A C 1
ATOM 1480 O O . HIS A 1 206 ? 14.383 8.672 21.672 1 92.31 206 HIS A O 1
ATOM 1486 N N . LEU A 1 207 ? 15.602 10.039 20.422 1 91.25 207 LEU A N 1
ATOM 1487 C CA . LEU A 1 207 ? 15.664 9.086 19.312 1 91.25 207 LEU A CA 1
ATOM 1488 C C . LEU A 1 207 ? 16.453 7.848 19.719 1 91.25 207 LEU A C 1
ATOM 1490 O O . LEU A 1 207 ? 16.125 6.734 19.297 1 91.25 207 LEU A O 1
ATOM 1494 N N . LEU A 1 208 ? 17.5 8.094 20.469 1 94.12 208 LEU A N 1
ATOM 1495 C CA . LEU A 1 208 ? 18.312 6.988 20.953 1 94.12 208 LEU A CA 1
ATOM 1496 C C . LEU A 1 208 ? 17.5 6.035 21.812 1 94.12 208 LEU A C 1
ATOM 1498 O O . LEU A 1 208 ? 17.531 4.82 21.609 1 94.12 208 LEU A O 1
ATOM 1502 N N . LEU A 1 209 ? 16.75 6.566 22.719 1 94.94 209 LEU A N 1
ATOM 1503 C CA . LEU A 1 209 ? 15.922 5.75 23.609 1 94.94 209 LEU A CA 1
ATOM 1504 C C . LEU A 1 209 ? 14.797 5.074 22.828 1 94.94 209 LEU A C 1
ATOM 1506 O O . LEU A 1 209 ? 14.438 3.928 23.109 1 94.94 209 LEU A O 1
ATOM 1510 N N . ALA A 1 210 ? 14.203 5.777 21.906 1 96.88 210 ALA A N 1
ATOM 1511 C CA . ALA A 1 210 ? 13.164 5.203 21.062 1 96.88 210 ALA A CA 1
ATOM 1512 C C . ALA A 1 210 ? 13.703 4.004 20.281 1 96.88 210 ALA A C 1
ATOM 1514 O O . ALA A 1 210 ? 13.055 2.953 20.219 1 96.88 210 ALA A O 1
ATOM 1515 N N . SER A 1 211 ? 14.883 4.199 19.703 1 97.75 211 SER A N 1
ATOM 1516 C CA . SER A 1 211 ? 15.5 3.152 18.891 1 97.75 211 SER A CA 1
ATOM 1517 C C . SER A 1 211 ? 15.914 1.963 19.75 1 97.75 211 SER A C 1
ATOM 1519 O O . SER A 1 211 ? 15.828 0.814 19.312 1 97.75 211 SER A O 1
ATOM 1521 N N . ALA A 1 212 ? 16.375 2.283 20.906 1 97.94 212 ALA A N 1
ATOM 1522 C CA . ALA A 1 212 ? 16.75 1.213 21.828 1 97.94 212 ALA A CA 1
ATOM 1523 C C . ALA A 1 212 ? 15.523 0.379 22.203 1 97.94 212 ALA A C 1
ATOM 1525 O O . ALA A 1 212 ? 15.594 -0.852 22.25 1 97.94 212 ALA A O 1
ATOM 1526 N N . ALA A 1 213 ? 14.445 1.053 22.516 1 98.25 213 ALA A N 1
ATOM 1527 C CA . ALA A 1 213 ? 13.211 0.348 22.844 1 98.25 213 ALA A CA 1
ATOM 1528 C C . ALA A 1 213 ? 12.711 -0.475 21.656 1 98.25 213 ALA A C 1
ATOM 1530 O O . ALA A 1 213 ? 12.227 -1.595 21.828 1 98.25 213 ALA A O 1
ATOM 1531 N N . LEU A 1 214 ? 12.812 0.076 20.453 1 98.31 214 LEU A N 1
ATOM 1532 C CA . LEU A 1 214 ? 12.438 -0.646 19.25 1 98.31 214 LEU A CA 1
ATOM 1533 C C . LEU A 1 214 ? 13.305 -1.89 19.062 1 98.31 214 LEU A C 1
ATOM 1535 O O . LEU A 1 214 ? 12.797 -2.961 18.719 1 98.31 214 LEU A O 1
ATOM 1539 N N . LEU A 1 215 ? 14.617 -1.709 19.281 1 98.38 215 LEU A N 1
ATOM 1540 C CA . LEU A 1 215 ? 15.555 -2.818 19.141 1 98.38 215 LEU A CA 1
ATOM 1541 C C . LEU A 1 215 ? 15.219 -3.939 20.125 1 98.38 215 LEU A C 1
ATOM 1543 O O . LEU A 1 215 ? 15.18 -5.109 19.75 1 98.38 215 LEU A O 1
ATOM 1547 N N . LEU A 1 216 ? 14.953 -3.553 21.344 1 98.19 216 LEU A N 1
ATOM 1548 C CA . LEU A 1 216 ? 14.602 -4.539 22.375 1 98.19 216 LEU A CA 1
ATOM 1549 C C . LEU A 1 216 ? 13.328 -5.281 22 1 98.19 216 LEU A C 1
ATOM 1551 O O . LEU A 1 216 ? 13.273 -6.512 22.062 1 98.19 216 LEU A O 1
ATOM 1555 N N . ALA A 1 217 ? 12.305 -4.539 21.594 1 98.06 217 ALA A N 1
ATOM 1556 C CA . ALA A 1 217 ? 11.039 -5.148 21.203 1 98.06 217 ALA A CA 1
ATOM 1557 C C . ALA A 1 217 ? 11.211 -6.055 20 1 98.06 217 ALA A C 1
ATOM 1559 O O . ALA A 1 217 ? 10.594 -7.117 19.906 1 98.06 217 ALA A O 1
ATOM 1560 N N . ALA A 1 218 ? 12.023 -5.609 19.047 1 98 218 ALA A N 1
ATOM 1561 C CA . ALA A 1 218 ? 12.266 -6.391 17.828 1 98 218 ALA A CA 1
ATOM 1562 C C . ALA A 1 218 ? 12.945 -7.715 18.172 1 98 218 ALA A C 1
ATOM 1564 O O . ALA A 1 218 ? 12.594 -8.758 17.609 1 98 218 ALA A O 1
ATOM 1565 N N . VAL A 1 219 ? 13.891 -7.656 19.094 1 96.44 219 VAL A N 1
ATOM 1566 C CA . VAL A 1 219 ? 14.617 -8.859 19.484 1 96.44 219 VAL A CA 1
ATOM 1567 C C . VAL A 1 219 ? 13.68 -9.82 20.219 1 96.44 219 VAL A C 1
ATOM 1569 O O . VAL A 1 219 ? 13.672 -11.016 19.938 1 96.44 219 VAL A O 1
ATOM 1572 N N . VAL A 1 220 ? 12.859 -9.289 21.078 1 96.19 220 VAL A N 1
ATOM 1573 C CA . VAL A 1 220 ? 11.898 -10.109 21.797 1 96.19 220 VAL A CA 1
ATOM 1574 C C . VAL A 1 220 ? 10.914 -10.75 20.828 1 96.19 220 VAL A C 1
ATOM 1576 O O . VAL A 1 220 ? 10.602 -11.938 20.922 1 96.19 220 VAL A O 1
ATOM 1579 N N . GLY A 1 221 ? 10.43 -9.93 19.922 1 95.62 221 GLY A N 1
ATOM 1580 C CA . GLY A 1 221 ? 9.523 -10.461 18.906 1 95.62 221 GLY A CA 1
ATOM 1581 C C . GLY A 1 221 ? 10.164 -11.516 18.031 1 95.62 221 GLY A C 1
ATOM 1582 O O . GLY A 1 221 ? 9.539 -12.523 17.703 1 95.62 221 GLY A O 1
ATOM 1583 N N . HIS A 1 222 ? 11.391 -11.273 17.625 1 93.69 222 HIS A N 1
ATOM 1584 C CA . HIS A 1 222 ? 12.102 -12.211 16.75 1 93.69 222 HIS A CA 1
ATOM 1585 C C . HIS A 1 222 ? 12.305 -13.555 17.453 1 93.69 222 HIS A C 1
ATOM 1587 O O . HIS A 1 222 ? 12.102 -14.609 16.844 1 93.69 222 HIS A O 1
ATOM 1593 N N . LEU A 1 223 ? 12.664 -13.547 18.703 1 93.19 223 LEU A N 1
ATOM 1594 C CA . LEU A 1 223 ? 12.953 -14.766 19.438 1 93.19 223 LEU A CA 1
ATOM 1595 C C . LEU A 1 223 ? 11.664 -15.445 19.891 1 93.19 223 LEU A C 1
ATOM 1597 O O . LEU A 1 223 ? 11.602 -16.672 19.969 1 93.19 223 LEU A O 1
ATOM 1601 N N . GLY A 1 224 ? 10.719 -14.609 20.109 1 92.69 224 GLY A N 1
ATOM 1602 C CA . GLY A 1 224 ? 9.508 -15.156 20.703 1 92.69 224 GLY A CA 1
ATOM 1603 C C . GLY A 1 224 ? 8.5 -15.625 19.672 1 92.69 224 GLY A C 1
ATOM 1604 O O . GLY A 1 224 ? 7.797 -16.609 19.891 1 92.69 224 GLY A O 1
ATOM 1605 N N . VAL A 1 225 ? 8.469 -14.797 18.547 1 88.31 225 VAL A N 1
ATOM 1606 C CA . VAL A 1 225 ? 7.453 -15.078 17.547 1 88.31 225 VAL A CA 1
ATOM 1607 C C . VAL A 1 225 ? 8.094 -15.781 16.344 1 88.31 225 VAL A C 1
ATOM 1609 O O . VAL A 1 225 ? 9.07 -15.289 15.773 1 88.31 225 VAL A O 1
ATOM 1612 N N . THR A 1 226 ? 7.934 -17.016 15.961 1 83 226 THR A N 1
ATOM 1613 C CA . THR A 1 226 ? 8.547 -17.828 14.914 1 83 226 THR A CA 1
ATOM 1614 C C . THR A 1 226 ? 7.969 -17.484 13.547 1 83 226 THR A C 1
ATOM 1616 O O . THR A 1 226 ? 8.234 -18.172 12.555 1 83 226 THR A O 1
ATOM 1619 N N . ALA A 1 227 ? 7.211 -16.406 13.531 1 88.19 227 ALA A N 1
ATOM 1620 C CA . ALA A 1 227 ? 6.629 -16.016 12.25 1 88.19 227 ALA A CA 1
ATOM 1621 C C . ALA A 1 227 ? 7.086 -14.609 11.852 1 88.19 227 ALA A C 1
ATOM 1623 O O . ALA A 1 227 ? 7.441 -13.797 12.711 1 88.19 227 ALA A O 1
ATOM 1624 N N . ALA A 1 228 ? 7.219 -14.367 10.531 1 90.88 228 ALA A N 1
ATOM 1625 C CA . ALA A 1 228 ? 7.535 -13.07 9.938 1 90.88 228 ALA A CA 1
ATOM 1626 C C . ALA A 1 228 ? 8.914 -12.586 10.375 1 90.88 228 ALA A C 1
ATOM 1628 O O . ALA A 1 228 ? 9.07 -11.453 10.836 1 90.88 228 ALA A O 1
ATOM 1629 N N . PRO A 1 229 ? 9.914 -13.391 10.219 1 91.94 229 PRO A N 1
ATOM 1630 C CA . PRO A 1 229 ? 11.258 -12.992 10.648 1 91.94 229 PRO A CA 1
ATOM 1631 C C . PRO A 1 229 ? 11.766 -11.742 9.945 1 91.94 229 PRO A C 1
ATOM 1633 O O . PRO A 1 229 ? 12.562 -10.984 10.508 1 91.94 229 PRO A O 1
ATOM 1636 N N . GLU A 1 230 ? 11.336 -11.484 8.758 1 93.94 230 GLU A N 1
ATOM 1637 C CA . GLU A 1 230 ? 11.766 -10.312 8 1 93.94 230 GLU A CA 1
ATOM 1638 C C . GLU A 1 230 ? 11.367 -9.023 8.711 1 93.94 230 GLU A C 1
ATOM 1640 O O . GLU A 1 230 ? 12.109 -8.039 8.695 1 93.94 230 GLU A O 1
ATOM 1645 N N . LEU A 1 231 ? 10.203 -9.031 9.273 1 95.31 231 LEU A N 1
ATOM 1646 C CA . LEU A 1 231 ? 9.695 -7.844 9.945 1 95.31 231 LEU A CA 1
ATOM 1647 C C . LEU A 1 231 ? 10.531 -7.508 11.18 1 95.31 231 LEU A C 1
ATOM 1649 O O . LEU A 1 231 ? 10.922 -6.355 11.375 1 95.31 231 LEU A O 1
ATOM 1653 N N . PHE A 1 232 ? 10.859 -8.453 11.945 1 97 232 PHE A N 1
ATOM 1654 C CA . PHE A 1 232 ? 11.602 -8.227 13.18 1 97 232 PHE A CA 1
ATOM 1655 C C . PHE A 1 232 ? 13.07 -7.953 12.883 1 97 232 PHE A C 1
ATOM 1657 O O . PHE A 1 232 ? 13.711 -7.164 13.578 1 97 232 PHE A O 1
ATOM 1664 N N . ALA A 1 233 ? 13.586 -8.617 11.852 1 95.94 233 ALA A N 1
ATOM 1665 C CA . ALA A 1 233 ? 14.945 -8.305 11.414 1 95.94 233 ALA A CA 1
ATOM 1666 C C . ALA A 1 233 ? 15.039 -6.863 10.922 1 95.94 233 ALA A C 1
ATOM 1668 O O . ALA A 1 233 ? 16.031 -6.18 11.18 1 95.94 233 ALA A O 1
ATOM 1669 N N . GLY A 1 234 ? 14.031 -6.445 10.18 1 97.56 234 GLY A N 1
ATOM 1670 C CA . GLY A 1 234 ? 13.992 -5.059 9.742 1 97.56 234 GLY A CA 1
ATOM 1671 C C . GLY A 1 234 ? 13.898 -4.07 10.891 1 97.56 234 GLY A C 1
ATOM 1672 O O . GLY A 1 234 ? 14.617 -3.066 10.906 1 97.56 234 GLY A O 1
ATOM 1673 N N . ALA A 1 235 ? 13.039 -4.375 11.812 1 98.06 235 ALA A N 1
ATOM 1674 C CA . ALA A 1 235 ? 12.883 -3.506 12.977 1 98.06 235 ALA A CA 1
ATOM 1675 C C . ALA A 1 235 ? 14.164 -3.457 13.797 1 98.06 235 ALA A C 1
ATOM 1677 O O . ALA A 1 235 ? 14.531 -2.404 14.336 1 98.06 235 ALA A O 1
ATOM 1678 N N . ALA A 1 236 ? 14.805 -4.562 13.906 1 97.44 236 ALA A N 1
ATOM 1679 C CA . ALA A 1 236 ? 16.078 -4.613 14.625 1 97.44 236 ALA A CA 1
ATOM 1680 C C . ALA A 1 236 ? 17.141 -3.766 13.93 1 97.44 236 ALA A C 1
ATOM 1682 O O . ALA A 1 236 ? 17.922 -3.088 14.586 1 97.44 236 ALA A O 1
ATOM 1683 N N . THR A 1 237 ? 17.125 -3.848 12.633 1 96.94 237 THR A N 1
ATOM 1684 C CA . THR A 1 237 ? 18.078 -3.053 11.859 1 96.94 237 THR A CA 1
ATOM 1685 C C . THR A 1 237 ? 17.812 -1.562 12.047 1 96.94 237 THR A C 1
ATOM 1687 O O . THR A 1 237 ? 18.734 -0.776 12.25 1 96.94 237 THR A O 1
ATOM 1690 N N . VAL A 1 238 ? 16.547 -1.177 11.992 1 97.75 238 VAL A N 1
ATOM 1691 C CA . VAL A 1 238 ? 16.172 0.215 12.219 1 97.75 238 VAL A CA 1
ATOM 1692 C C . VAL A 1 238 ? 16.594 0.641 13.625 1 97.75 238 VAL A C 1
ATOM 1694 O O . VAL A 1 238 ? 17.156 1.724 13.805 1 97.75 238 VAL A O 1
ATOM 1697 N N . GLY A 1 239 ? 16.297 -0.241 14.57 1 98.19 239 GLY A N 1
ATOM 1698 C CA . GLY A 1 239 ? 16.672 0.055 15.945 1 98.19 239 GLY A CA 1
ATOM 1699 C C . GLY A 1 239 ? 18.172 0.202 16.141 1 98.19 239 GLY A C 1
ATOM 1700 O O . GLY A 1 239 ? 18.625 1.148 16.781 1 98.19 239 GLY A O 1
ATOM 1701 N N . LEU A 1 240 ? 18.906 -0.666 15.578 1 97.12 240 LEU A N 1
ATOM 1702 C CA . LEU A 1 240 ? 20.359 -0.65 15.727 1 97.12 240 LEU A CA 1
ATOM 1703 C C . LEU A 1 240 ? 20.969 0.587 15.062 1 97.12 240 LEU A C 1
ATOM 1705 O O . LEU A 1 240 ? 21.766 1.294 15.68 1 97.12 240 LEU A O 1
ATOM 1709 N N . LEU A 1 241 ? 20.562 0.864 13.859 1 96.75 241 LEU A N 1
ATOM 1710 C CA . LEU A 1 241 ? 21.078 2.027 13.148 1 96.75 241 LEU A CA 1
ATOM 1711 C C . LEU A 1 241 ? 20.594 3.32 13.789 1 96.75 241 LEU A C 1
ATOM 1713 O O . LEU A 1 241 ? 21.297 4.328 13.789 1 96.75 241 LEU A O 1
ATOM 1717 N N . GLY A 1 242 ? 19.375 3.238 14.352 1 95.81 242 GLY A N 1
ATOM 1718 C CA . GLY A 1 242 ? 18.859 4.391 15.078 1 95.81 242 GLY A CA 1
ATOM 1719 C C . GLY A 1 242 ? 19.641 4.688 16.344 1 95.81 242 GLY A C 1
ATOM 1720 O O . GLY A 1 242 ? 19.875 5.852 16.672 1 95.81 242 GLY A O 1
ATOM 1721 N N . VAL A 1 243 ? 19.969 3.641 17.047 1 96.25 243 VAL A N 1
ATOM 1722 C CA . VAL A 1 243 ? 20.766 3.811 18.266 1 96.25 243 VAL A CA 1
ATOM 1723 C C . VAL A 1 243 ? 22.125 4.41 17.906 1 96.25 243 VAL A C 1
ATOM 1725 O O . VAL A 1 243 ? 22.578 5.355 18.562 1 96.25 243 VAL A O 1
ATOM 1728 N N . LEU A 1 244 ? 22.734 3.961 16.875 1 94.81 244 LEU A N 1
ATOM 1729 C CA . LEU A 1 244 ? 24.031 4.469 16.438 1 94.81 244 LEU A CA 1
ATOM 1730 C C . LEU A 1 244 ? 23.922 5.918 15.977 1 94.81 244 LEU A C 1
ATOM 1732 O O . LEU A 1 244 ? 24.75 6.754 16.344 1 94.81 244 LEU A O 1
ATOM 1736 N N . GLY A 1 245 ? 22.922 6.18 15.188 1 92.88 245 GLY A N 1
ATOM 1737 C CA . GLY A 1 245 ? 22.703 7.543 14.734 1 92.88 245 GLY A CA 1
ATOM 1738 C C . GLY A 1 245 ? 22.391 8.508 15.859 1 92.88 245 GLY A C 1
ATOM 1739 O O . GLY A 1 245 ? 22.906 9.625 15.891 1 92.88 245 GLY A O 1
ATOM 1740 N N . GLY A 1 246 ? 21.484 8.016 16.734 1 91.19 246 GLY A N 1
ATOM 1741 C CA . GLY A 1 246 ? 21.156 8.844 17.891 1 91.19 246 GLY A CA 1
ATOM 1742 C C . GLY A 1 246 ? 22.359 9.086 18.797 1 91.19 246 GLY A C 1
ATOM 1743 O O . GLY A 1 246 ? 22.531 10.188 19.312 1 91.19 246 GLY A O 1
ATOM 1744 N N . TRP A 1 247 ? 23.156 8.102 18.984 1 92 247 TRP A N 1
ATOM 1745 C CA . TRP A 1 247 ? 24.344 8.211 19.812 1 92 247 TRP A CA 1
ATOM 1746 C C . TRP A 1 247 ? 25.344 9.203 19.203 1 92 247 TRP A C 1
ATOM 1748 O O . TRP A 1 247 ? 25.875 10.062 19.922 1 92 247 TRP A O 1
ATOM 1758 N N . LEU A 1 248 ? 25.516 9.195 17.922 1 89.56 248 LEU A N 1
ATOM 1759 C CA . LEU A 1 248 ? 26.406 10.117 17.25 1 89.56 248 LEU A CA 1
ATOM 1760 C C . LEU A 1 248 ? 25.906 11.547 17.344 1 89.56 248 LEU A C 1
ATOM 1762 O O . LEU A 1 248 ? 26.703 12.484 17.469 1 89.56 248 LEU A O 1
ATOM 1766 N N . ALA A 1 249 ? 24.641 11.641 17.328 1 88.06 249 ALA A N 1
ATOM 1767 C CA . ALA A 1 249 ? 24.047 12.969 17.312 1 88.06 249 ALA A CA 1
ATOM 1768 C C . ALA A 1 249 ? 24.078 13.594 18.703 1 88.06 249 ALA A C 1
ATOM 1770 O O . ALA A 1 249 ? 23.828 14.797 18.859 1 88.06 249 ALA A O 1
ATOM 1771 N N . THR A 1 250 ? 24.297 12.789 19.734 1 84.69 250 THR A N 1
ATOM 1772 C CA . THR A 1 250 ? 24.375 13.336 21.078 1 84.69 250 THR A CA 1
ATOM 1773 C C . THR A 1 250 ? 25.688 14.086 21.281 1 84.69 250 THR A C 1
ATOM 1775 O O . THR A 1 250 ? 25.797 14.914 22.188 1 84.69 250 THR A O 1
ATOM 1778 N N . PHE A 1 251 ? 26.516 13.797 20.453 1 79.5 251 PHE A N 1
ATOM 1779 C CA . PHE A 1 251 ? 27.781 14.492 20.594 1 79.5 251 PHE A CA 1
ATOM 1780 C C . PHE A 1 251 ? 27.656 15.945 20.156 1 79.5 251 PHE A C 1
ATOM 1782 O O . PHE A 1 251 ? 26.906 16.266 19.219 1 79.5 251 PHE A O 1
ATOM 1789 N N . ASP A 1 252 ? 27.641 16.891 21.156 1 63.28 252 ASP A N 1
ATOM 1790 C CA . ASP A 1 252 ? 27.453 18.344 21.141 1 63.28 252 ASP A CA 1
ATOM 1791 C C . ASP A 1 252 ? 27.672 18.906 19.734 1 63.28 252 ASP A C 1
ATOM 1793 O O . ASP A 1 252 ? 26.891 19.734 19.266 1 63.28 252 ASP A O 1
ATOM 1797 N N . ASP A 1 253 ? 28.703 18.547 18.984 1 59.72 253 ASP A N 1
ATOM 1798 C CA . ASP A 1 253 ? 29.062 19.281 17.781 1 59.72 253 ASP A CA 1
ATOM 1799 C C . ASP A 1 253 ? 28.406 18.656 16.547 1 59.72 253 ASP A C 1
ATOM 1801 O O . ASP A 1 253 ? 28.484 19.203 15.445 1 59.72 253 ASP A O 1
ATOM 1805 N N . LEU A 1 254 ? 27.609 17.641 16.766 1 62.53 254 LEU A N 1
ATOM 1806 C CA . LEU A 1 254 ? 27.141 17.031 15.531 1 62.53 254 LEU A CA 1
ATOM 1807 C C . LEU A 1 254 ? 25.656 17.297 15.32 1 62.53 254 LEU A C 1
ATOM 1809 O O . LEU A 1 254 ? 24.812 16.859 16.125 1 62.53 254 LEU A O 1
ATOM 1813 N N . ALA A 1 255 ? 25.391 18.25 14.391 1 69.94 255 ALA A N 1
ATOM 1814 C CA . ALA A 1 255 ? 24.016 18.5 13.953 1 69.94 255 ALA A CA 1
ATOM 1815 C C . ALA A 1 255 ? 23.375 17.219 13.422 1 69.94 255 ALA A C 1
ATOM 1817 O O . ALA A 1 255 ? 24.078 16.281 13.023 1 69.94 255 ALA A O 1
ATOM 1818 N N . GLY A 1 256 ? 22.156 16.953 13.586 1 79.38 256 GLY A N 1
ATOM 1819 C CA . GLY A 1 256 ? 21.391 15.805 13.133 1 79.38 256 GLY A CA 1
ATOM 1820 C C . GLY A 1 256 ? 21.734 15.383 11.719 1 79.38 256 GLY A C 1
ATOM 1821 O O . GLY A 1 256 ? 21.859 14.188 11.438 1 79.38 256 GLY A O 1
ATOM 1822 N N . TYR A 1 257 ? 22.031 16.375 10.867 1 86.06 257 TYR A N 1
ATOM 1823 C CA . TYR A 1 257 ? 22.297 16.016 9.477 1 86.06 257 TYR A CA 1
ATOM 1824 C C . TYR A 1 257 ? 23.703 15.445 9.32 1 86.06 257 TYR A C 1
ATOM 1826 O O . TYR A 1 257 ? 23.953 14.648 8.414 1 86.06 257 TYR A O 1
ATOM 1834 N N . ARG A 1 258 ? 24.594 15.789 10.242 1 89.31 258 ARG A N 1
ATOM 1835 C CA . ARG A 1 258 ? 25.938 15.227 10.18 1 89.31 258 ARG A CA 1
ATOM 1836 C C . ARG A 1 258 ? 25.938 13.75 10.57 1 89.31 258 ARG A C 1
ATOM 1838 O O . ARG A 1 258 ? 26.625 12.938 9.953 1 89.31 258 ARG A O 1
ATOM 1845 N N . SER A 1 259 ? 25.188 13.414 11.586 1 90.38 259 SER A N 1
ATOM 1846 C CA . SER A 1 259 ? 25.016 12.008 11.93 1 90.38 259 SER A CA 1
ATOM 1847 C C . SER A 1 259 ? 24.359 11.234 10.797 1 90.38 259 SER A C 1
ATOM 1849 O O . SER A 1 259 ? 24.719 10.086 10.523 1 90.38 259 SER A O 1
ATOM 1851 N N . ALA A 1 260 ? 23.406 11.852 10.125 1 93.5 260 ALA A N 1
ATOM 1852 C CA . ALA A 1 260 ? 22.719 11.234 9 1 93.5 260 ALA A CA 1
ATOM 1853 C C . ALA A 1 260 ? 23.688 10.945 7.855 1 93.5 260 ALA A C 1
ATOM 1855 O O . ALA A 1 260 ? 23.547 9.945 7.148 1 93.5 260 ALA A O 1
ATOM 1856 N N . ALA A 1 261 ? 24.625 11.836 7.68 1 94.69 261 ALA A N 1
ATOM 1857 C CA . ALA A 1 261 ? 25.625 11.633 6.629 1 94.69 261 ALA A CA 1
ATOM 1858 C C . ALA A 1 261 ? 26.469 10.391 6.902 1 94.69 261 ALA A C 1
ATOM 1860 O O . ALA A 1 261 ? 26.734 9.602 5.992 1 94.69 261 ALA A O 1
ATOM 1861 N N . VAL A 1 262 ? 26.812 10.211 8.141 1 93.69 262 VAL A N 1
ATOM 1862 C CA . VAL A 1 262 ? 27.656 9.086 8.523 1 93.69 262 VAL A CA 1
ATOM 1863 C C . VAL A 1 262 ? 26.859 7.785 8.398 1 93.69 262 VAL A C 1
ATOM 1865 O O . VAL A 1 262 ? 27.344 6.82 7.801 1 93.69 262 VAL A O 1
ATOM 1868 N N . ILE A 1 263 ? 25.672 7.77 8.891 1 95.25 263 ILE A N 1
ATOM 1869 C CA . ILE A 1 263 ? 24.875 6.559 8.883 1 95.25 263 ILE A CA 1
ATOM 1870 C C . ILE A 1 263 ? 24.438 6.23 7.457 1 95.25 263 ILE A C 1
ATOM 1872 O O . ILE A 1 263 ? 24.531 5.086 7.02 1 95.25 263 ILE A O 1
ATOM 1876 N N . GLY A 1 264 ? 23.938 7.25 6.715 1 96.25 264 GLY A N 1
ATOM 1877 C CA . GLY A 1 264 ? 23.516 7.035 5.336 1 96.25 264 GLY A CA 1
ATOM 1878 C C . GLY A 1 264 ? 24.641 6.523 4.449 1 96.25 264 GLY A C 1
ATOM 1879 O O . GLY A 1 264 ? 24.484 5.527 3.746 1 96.25 264 GLY A O 1
ATOM 1880 N N . GLY A 1 265 ? 25.766 7.262 4.516 1 95.69 265 GLY A N 1
ATOM 1881 C CA . GLY A 1 265 ? 26.922 6.824 3.752 1 95.69 265 GLY A CA 1
ATOM 1882 C C . GLY A 1 265 ? 27.438 5.469 4.191 1 95.69 265 GLY A C 1
ATOM 1883 O O . GLY A 1 265 ? 27.797 4.637 3.354 1 95.69 265 GLY A O 1
ATOM 1884 N N . GLY A 1 266 ? 27.453 5.246 5.496 1 95.38 266 GLY A N 1
ATOM 1885 C CA . GLY A 1 266 ? 27.938 3.98 6.035 1 95.38 266 GLY A CA 1
ATOM 1886 C C . GLY A 1 266 ? 27.078 2.797 5.613 1 95.38 266 GLY A C 1
ATOM 1887 O O . GLY A 1 266 ? 27.609 1.729 5.293 1 95.38 266 GLY A O 1
ATOM 1888 N N . VAL A 1 267 ? 25.781 2.992 5.621 1 96.38 267 VAL A N 1
ATOM 1889 C CA . VAL A 1 267 ? 24.875 1.919 5.238 1 96.38 267 VAL A CA 1
ATOM 1890 C C . VAL A 1 267 ? 25.094 1.555 3.77 1 96.38 267 VAL A C 1
ATOM 1892 O O . VAL A 1 267 ? 25.078 0.376 3.406 1 96.38 267 VAL A O 1
ATOM 1895 N N . LEU A 1 268 ? 25.281 2.525 2.893 1 95.56 268 LEU A N 1
ATOM 1896 C CA . LEU A 1 268 ? 25.531 2.238 1.485 1 95.56 268 LEU A CA 1
ATOM 1897 C C . LEU A 1 268 ? 26.797 1.415 1.315 1 95.56 268 LEU A C 1
ATOM 1899 O O . LEU A 1 268 ? 26.797 0.413 0.597 1 95.56 268 LEU A O 1
ATOM 1903 N N . VAL A 1 269 ? 27.844 1.789 2.041 1 92.88 269 VAL A N 1
ATOM 1904 C CA . VAL A 1 269 ? 29.125 1.109 1.928 1 92.88 269 VAL A CA 1
ATOM 1905 C C . VAL A 1 269 ? 29.016 -0.304 2.496 1 92.88 269 VAL A C 1
ATOM 1907 O O . VAL A 1 269 ? 29.5 -1.264 1.888 1 92.88 269 VAL A O 1
ATOM 1910 N N . LEU A 1 270 ? 28.266 -0.383 3.588 1 90.75 270 LEU A N 1
ATOM 1911 C CA . LEU A 1 270 ? 28.203 -1.658 4.293 1 90.75 270 LEU A CA 1
ATOM 1912 C C . LEU A 1 270 ? 27.078 -2.535 3.732 1 90.75 270 LEU A C 1
ATOM 1914 O O . LEU A 1 270 ? 26.906 -3.678 4.164 1 90.75 270 LEU A O 1
ATOM 1918 N N . SER A 1 271 ? 26.359 -2.059 2.799 1 89.5 271 SER A N 1
ATOM 1919 C CA . SER A 1 271 ? 25.25 -2.826 2.25 1 89.5 271 SER A CA 1
ATOM 1920 C C . SER A 1 271 ? 25.734 -4.102 1.575 1 89.5 271 SER A C 1
ATOM 1922 O O . SER A 1 271 ? 24.984 -5.082 1.475 1 89.5 271 SER A O 1
ATOM 1924 N N . THR A 1 272 ? 26.984 -4.215 1.156 1 84.56 272 THR A N 1
ATOM 1925 C CA . THR A 1 272 ? 27.547 -5.398 0.509 1 84.56 272 THR A CA 1
ATOM 1926 C C . THR A 1 272 ? 27.75 -6.523 1.52 1 84.56 272 THR A C 1
ATOM 1928 O O . THR A 1 272 ? 27.875 -7.688 1.143 1 84.56 272 THR A O 1
ATOM 1931 N N . THR A 1 273 ? 27.734 -6.109 2.797 1 90 273 THR A N 1
ATOM 1932 C CA . THR A 1 273 ? 27.984 -7.109 3.832 1 90 273 THR A CA 1
ATOM 1933 C C . THR A 1 273 ? 26.672 -7.707 4.324 1 90 273 THR A C 1
ATOM 1935 O O . THR A 1 273 ? 26.656 -8.672 5.098 1 90 273 THR A O 1
ATOM 1938 N N . PHE A 1 274 ? 25.531 -7.238 3.834 1 91.88 274 PHE A N 1
ATOM 1939 C CA . PHE A 1 274 ? 24.234 -7.715 4.324 1 91.88 274 PHE A CA 1
ATOM 1940 C C . PHE A 1 274 ? 24 -9.164 3.902 1 91.88 274 PHE A C 1
ATOM 1942 O O . PHE A 1 274 ? 23.547 -9.977 4.703 1 91.88 274 PHE A O 1
ATOM 1949 N N . ALA A 1 275 ? 24.406 -9.43 2.676 1 88.06 275 ALA A N 1
ATOM 1950 C CA . ALA A 1 275 ? 24.125 -10.766 2.148 1 88.06 275 ALA A CA 1
ATOM 1951 C C . ALA A 1 275 ? 24.953 -11.82 2.891 1 88.06 275 ALA A C 1
ATOM 1953 O O . ALA A 1 275 ? 24.391 -12.789 3.418 1 88.06 275 ALA A O 1
ATOM 1954 N N . PRO A 1 276 ? 26.312 -11.617 3.035 1 90.19 276 PRO A N 1
ATOM 1955 C CA . PRO A 1 276 ? 27.078 -12.602 3.801 1 90.19 276 PRO A CA 1
ATOM 1956 C C . PRO A 1 276 ? 26.656 -12.672 5.266 1 90.19 276 PRO A C 1
ATOM 1958 O O . PRO A 1 276 ? 26.688 -13.742 5.875 1 90.19 276 PRO A O 1
ATOM 1961 N N . LEU A 1 277 ? 26.297 -11.602 5.801 1 91.19 277 LEU A N 1
ATOM 1962 C CA . LEU A 1 277 ? 25.828 -11.586 7.184 1 91.19 277 LEU A CA 1
ATOM 1963 C C . LEU A 1 277 ? 24.547 -12.398 7.324 1 91.19 277 LEU A C 1
ATOM 1965 O O . LEU A 1 277 ? 24.375 -13.141 8.297 1 91.19 277 LEU A O 1
ATOM 1969 N N . ALA A 1 278 ? 23.656 -12.258 6.406 1 91.12 278 ALA A N 1
ATOM 1970 C CA . ALA A 1 278 ? 22.391 -13.008 6.418 1 91.12 278 ALA A CA 1
ATOM 1971 C C . ALA A 1 278 ? 22.656 -14.5 6.273 1 91.12 278 ALA A C 1
ATOM 1973 O O . ALA A 1 278 ? 21.984 -15.32 6.918 1 91.12 278 ALA A O 1
ATOM 1974 N N . LEU A 1 279 ? 23.656 -14.859 5.453 1 88 279 LEU A N 1
ATOM 1975 C CA . LEU A 1 279 ? 24 -16.266 5.25 1 88 279 LEU A CA 1
ATOM 1976 C C . LEU A 1 279 ? 24.594 -16.859 6.52 1 88 279 LEU A C 1
ATOM 1978 O O . LEU A 1 279 ? 24.281 -18 6.879 1 88 279 LEU A O 1
ATOM 1982 N N . ARG A 1 280 ? 25.344 -16.031 7.168 1 89.75 280 ARG A N 1
ATOM 1983 C CA . ARG A 1 280 ? 25.969 -16.5 8.406 1 89.75 280 ARG A CA 1
ATOM 1984 C C . ARG A 1 280 ? 24.938 -16.641 9.516 1 89.75 280 ARG A C 1
ATOM 1986 O O . ARG A 1 280 ? 24.938 -17.641 10.242 1 89.75 280 ARG A O 1
ATOM 1993 N N . LEU A 1 281 ? 24.109 -15.688 9.602 1 87.94 281 LEU A N 1
ATOM 1994 C CA . LEU A 1 281 ? 23.094 -15.695 10.656 1 87.94 281 LEU A CA 1
ATOM 1995 C C . LEU A 1 281 ? 22.047 -16.766 10.391 1 87.94 281 LEU A C 1
ATOM 1997 O O . LEU A 1 281 ? 21.453 -17.312 11.328 1 87.94 281 LEU A O 1
ATOM 2001 N N . GLY A 1 282 ? 21.844 -17 9.141 1 84.81 282 GLY A N 1
ATOM 2002 C CA . GLY A 1 282 ? 20.906 -18.062 8.773 1 84.81 282 GLY A CA 1
ATOM 2003 C C . GLY A 1 282 ? 21.516 -19.438 8.883 1 84.81 282 GLY A C 1
ATOM 2004 O O . GLY A 1 282 ? 20.812 -20.453 8.75 1 84.81 282 GLY A O 1
ATOM 2005 N N . ARG A 1 283 ? 22.766 -19.625 9.141 1 83.38 283 ARG A N 1
ATOM 2006 C CA . ARG A 1 283 ? 23.516 -20.875 9.289 1 83.38 283 ARG A CA 1
ATOM 2007 C C . ARG A 1 283 ? 23.359 -21.766 8.062 1 83.38 283 ARG A C 1
ATOM 2009 O O . ARG A 1 283 ? 23.062 -22.953 8.18 1 83.38 283 ARG A O 1
ATOM 2016 N N . VAL A 1 284 ? 23.422 -21.031 6.926 1 78.31 284 VAL A N 1
ATOM 2017 C CA . VAL A 1 284 ? 23.359 -21.781 5.684 1 78.31 284 VAL A CA 1
ATOM 2018 C C . VAL A 1 284 ? 24.625 -22.609 5.504 1 78.31 284 VAL A C 1
ATOM 2020 O O . VAL A 1 284 ? 25.734 -22.062 5.59 1 78.31 284 VAL A O 1
ATOM 2023 N N . PRO A 1 285 ? 24.438 -23.844 5.453 1 76.69 285 PRO A N 1
ATOM 2024 C CA . PRO A 1 285 ? 25.641 -24.672 5.281 1 76.69 285 PRO A CA 1
ATOM 2025 C C . PRO A 1 285 ? 26.344 -24.422 3.955 1 76.69 285 PRO A C 1
ATOM 2027 O O . PRO A 1 285 ? 25.719 -24.422 2.898 1 76.69 285 PRO A O 1
ATOM 2030 N N . MET A 1 286 ? 27.516 -23.828 4.039 1 71.38 286 MET A N 1
ATOM 2031 C CA . MET A 1 286 ? 28.281 -23.578 2.818 1 71.38 286 MET A CA 1
ATOM 2032 C C . MET A 1 286 ? 28.953 -24.859 2.334 1 71.38 286 MET A C 1
ATOM 2034 O O . MET A 1 286 ? 29.453 -25.656 3.141 1 71.38 286 MET A O 1
ATOM 2038 N N . PRO A 1 287 ? 28.625 -25.141 1.064 1 60.75 287 PRO A N 1
ATOM 2039 C CA . PRO A 1 287 ? 29.281 -26.359 0.547 1 60.75 287 PRO A CA 1
ATOM 2040 C C . PRO A 1 287 ? 30.797 -26.344 0.738 1 60.75 287 PRO A C 1
ATOM 2042 O O . PRO A 1 287 ? 31.438 -25.328 0.454 1 60.75 287 PRO A O 1
ATOM 2045 N N . VAL A 1 288 ? 31.281 -26.984 1.775 1 57.56 288 VAL A N 1
ATOM 2046 C CA . VAL A 1 288 ? 32.719 -27.109 1.88 1 57.56 288 VAL A CA 1
ATOM 2047 C C . VAL A 1 288 ? 33.281 -27.828 0.645 1 57.56 288 VAL A C 1
ATOM 2049 O O . VAL A 1 288 ? 32.906 -28.953 0.357 1 57.56 288 VAL A O 1
ATOM 2052 N N . LEU A 1 289 ? 33.625 -27 -0.343 1 56.25 289 LEU A N 1
ATOM 2053 C CA . LEU A 1 289 ? 34.281 -27.641 -1.463 1 56.25 289 LEU A CA 1
ATOM 2054 C C . LEU A 1 289 ? 35.406 -28.547 -0.971 1 56.25 289 LEU A C 1
ATOM 2056 O O . LEU A 1 289 ? 36.188 -28.156 -0.099 1 56.25 289 LEU A O 1
ATOM 2060 N N . PRO A 1 290 ? 35.344 -29.844 -1.274 1 55.31 290 PRO A N 1
ATOM 2061 C CA . PRO A 1 290 ? 36.469 -30.688 -0.875 1 55.31 290 PRO A CA 1
ATOM 2062 C C . PRO A 1 290 ? 37.812 -30.125 -1.303 1 55.31 290 PRO A C 1
ATOM 2064 O O . PRO A 1 290 ? 38 -29.781 -2.471 1 55.31 290 PRO A O 1
ATOM 2067 N N . ARG A 1 291 ? 38.594 -29.562 -0.481 1 56.97 291 ARG A N 1
ATOM 2068 C CA . ARG A 1 291 ? 39.906 -29 -0.812 1 56.97 291 ARG A CA 1
ATOM 2069 C C . ARG A 1 291 ? 40.969 -30.078 -0.965 1 56.97 291 ARG A C 1
ATOM 2071 O O . ARG A 1 291 ? 42.031 -29.844 -1.515 1 56.97 291 ARG A O 1
ATOM 2078 N N . SER A 1 292 ? 40.688 -31.062 -0.248 1 56.16 292 SER A N 1
ATOM 2079 C CA . SER A 1 292 ? 41.688 -32.125 -0.334 1 56.16 292 SER A CA 1
ATOM 2080 C C . SER A 1 292 ? 41.031 -33.469 -0.666 1 56.16 292 SER A C 1
ATOM 2082 O O . SER A 1 292 ? 39.812 -33.625 -0.521 1 56.16 292 SER A O 1
ATOM 2084 N N . THR A 1 293 ? 41.781 -34.281 -1.321 1 53.94 293 THR A N 1
ATOM 2085 C CA . THR A 1 293 ? 41.375 -35.656 -1.646 1 53.94 293 THR A CA 1
ATOM 2086 C C . THR A 1 293 ? 40.781 -36.344 -0.42 1 53.94 293 THR A C 1
ATOM 2088 O O . THR A 1 293 ? 39.844 -37.125 -0.542 1 53.94 293 THR A O 1
ATOM 2091 N N . ALA A 1 294 ? 41.312 -36 0.654 1 55.56 294 ALA A N 1
ATOM 2092 C CA . ALA A 1 294 ? 40.844 -36.562 1.9 1 55.56 294 ALA A CA 1
ATOM 2093 C C . ALA A 1 294 ? 39.406 -36.094 2.215 1 55.56 294 ALA A C 1
ATOM 2095 O O . ALA A 1 294 ? 38.594 -36.844 2.723 1 55.56 294 ALA A O 1
ATOM 2096 N N . ASP A 1 295 ? 39.125 -34.812 1.969 1 55.84 295 ASP A N 1
ATOM 2097 C CA . ASP A 1 295 ? 37.812 -34.219 2.205 1 55.84 295 ASP A CA 1
ATOM 2098 C C . ASP A 1 295 ? 36.781 -34.812 1.262 1 55.84 295 ASP A C 1
ATOM 2100 O O . ASP A 1 295 ? 35.594 -34.938 1.62 1 55.84 295 ASP A O 1
ATOM 2104 N N . LEU A 1 296 ? 37.281 -35.094 0.07 1 53.59 296 LEU A N 1
ATOM 2105 C CA . LEU A 1 296 ? 36.438 -35.75 -0.932 1 53.59 296 LEU A CA 1
ATOM 2106 C C . LEU A 1 296 ? 36.031 -37.125 -0.485 1 53.59 296 LEU A C 1
ATOM 2108 O O . LEU A 1 296 ? 34.906 -37.594 -0.792 1 53.59 296 LEU A O 1
ATOM 2112 N N . VAL A 1 297 ? 37.062 -37.688 0.252 1 54.47 297 VAL A N 1
ATOM 2113 C CA . VAL A 1 297 ? 36.812 -39.031 0.741 1 54.47 297 VAL A CA 1
ATOM 2114 C C . VAL A 1 297 ? 35.969 -38.969 2.014 1 54.47 297 VAL A C 1
ATOM 2116 O O . VAL A 1 297 ? 35.219 -39.906 2.307 1 54.47 297 VAL A O 1
ATOM 2119 N N . ARG A 1 298 ? 36.188 -37.875 2.74 1 52.41 298 ARG A N 1
ATOM 2120 C CA . ARG A 1 298 ? 35.438 -37.75 3.988 1 52.41 298 ARG A CA 1
ATOM 2121 C C . ARG A 1 298 ? 33.969 -37.5 3.719 1 52.41 298 ARG A C 1
ATOM 2123 O O . ARG A 1 298 ? 33.625 -36.562 3.004 1 52.41 298 ARG A O 1
ATOM 2130 N N . ASP A 1 299 ? 33.156 -38.406 3.621 1 52.69 299 ASP A N 1
ATOM 2131 C CA . ASP A 1 299 ? 31.703 -38.469 3.428 1 52.69 299 ASP A CA 1
ATOM 2132 C C . ASP A 1 299 ? 30.969 -37.688 4.523 1 52.69 299 ASP A C 1
ATOM 2134 O O . ASP A 1 299 ? 30.359 -38.281 5.414 1 52.69 299 ASP A O 1
ATOM 2138 N N . ASP A 1 300 ? 31.453 -36.562 4.777 1 57.09 300 ASP A N 1
ATOM 2139 C CA . ASP A 1 300 ? 30.672 -35.844 5.797 1 57.09 300 ASP A CA 1
ATOM 2140 C C . ASP A 1 300 ? 29.203 -35.781 5.395 1 57.09 300 ASP A C 1
ATOM 2142 O O . ASP A 1 300 ? 28.875 -35.5 4.234 1 57.09 300 ASP A O 1
ATOM 2146 N N . PRO A 1 301 ? 28.359 -36.344 6.172 1 59.31 301 PRO A N 1
ATOM 2147 C CA . PRO A 1 301 ? 26.922 -36.344 5.867 1 59.31 301 PRO A CA 1
ATOM 2148 C C . PRO A 1 301 ? 26.391 -34.969 5.484 1 59.31 301 PRO A C 1
ATOM 2150 O O . PRO A 1 301 ? 26.766 -33.969 6.082 1 59.31 301 PRO A O 1
ATOM 2153 N N . GLN A 1 302 ? 25.938 -34.906 4.309 1 63.38 302 GLN A N 1
ATOM 2154 C CA . GLN A 1 302 ? 25.297 -33.688 3.828 1 63.38 302 GLN A CA 1
ATOM 2155 C C . GLN A 1 302 ? 24.047 -33.375 4.648 1 63.38 302 GLN A C 1
ATOM 2157 O O . GLN A 1 302 ? 23.344 -34.281 5.098 1 63.38 302 GLN A O 1
ATOM 2162 N N . PRO A 1 303 ? 24 -32.156 5.102 1 71.19 303 PRO A N 1
ATOM 2163 C CA . PRO A 1 303 ? 22.797 -31.766 5.816 1 71.19 303 PRO A CA 1
ATOM 2164 C C . PRO A 1 303 ? 21.516 -32.062 5.023 1 71.19 303 PRO A C 1
ATOM 2166 O O . PRO A 1 303 ? 21.531 -32.031 3.791 1 71.19 303 PRO A O 1
ATOM 2169 N N . PRO A 1 304 ? 20.547 -32.562 5.664 1 74.5 304 PRO A N 1
ATOM 2170 C CA . PRO A 1 304 ? 19.266 -32.812 4.996 1 74.5 304 PRO A CA 1
ATOM 2171 C C . PRO A 1 304 ? 18.766 -31.594 4.227 1 74.5 304 PRO A C 1
ATOM 2173 O O . PRO A 1 304 ? 18.969 -30.453 4.664 1 74.5 304 PRO A O 1
ATOM 2176 N N . LEU A 1 305 ? 18.156 -31.797 3.053 1 76 305 LEU A N 1
ATOM 2177 C CA . LEU A 1 305 ? 17.719 -30.766 2.117 1 76 305 LEU A CA 1
ATOM 2178 C C . LEU A 1 305 ? 16.688 -29.828 2.77 1 76 305 LEU A C 1
ATOM 2180 O O . LEU A 1 305 ? 16.688 -28.625 2.498 1 76 305 LEU A O 1
ATOM 2184 N N . ASP A 1 306 ? 15.883 -30.438 3.641 1 77.88 306 ASP A N 1
ATOM 2185 C CA . ASP A 1 306 ? 14.867 -29.625 4.301 1 77.88 306 ASP A CA 1
ATOM 2186 C C . ASP A 1 306 ? 15.5 -28.562 5.207 1 77.88 306 ASP A C 1
ATOM 2188 O O . ASP A 1 306 ? 15 -27.453 5.32 1 77.88 306 ASP A O 1
ATOM 2192 N N . LEU A 1 307 ? 16.562 -29.016 5.805 1 79.12 307 LEU A N 1
ATOM 2193 C CA . LEU A 1 307 ? 17.266 -28.078 6.684 1 79.12 307 LEU A CA 1
ATOM 2194 C C . LEU A 1 307 ? 17.953 -26.984 5.879 1 79.12 307 LEU A C 1
ATOM 2196 O O . LEU A 1 307 ? 18.016 -25.828 6.305 1 79.12 307 LEU A O 1
ATOM 2200 N N . VAL A 1 308 ? 18.391 -27.406 4.742 1 78.5 308 VAL A N 1
ATOM 2201 C CA . VAL A 1 308 ? 19.062 -26.422 3.881 1 78.5 308 VAL A CA 1
ATOM 2202 C C . VAL A 1 308 ? 18.031 -25.422 3.357 1 78.5 308 VAL A C 1
ATOM 2204 O O . VAL A 1 308 ? 18.281 -24.219 3.355 1 78.5 308 VAL A O 1
ATOM 2207 N N . HIS A 1 309 ? 16.859 -25.938 2.951 1 81.38 309 HIS A N 1
ATOM 2208 C CA . HIS A 1 309 ? 15.812 -25.047 2.455 1 81.38 309 HIS A CA 1
ATOM 2209 C C . HIS A 1 309 ? 15.352 -24.094 3.541 1 81.38 309 HIS A C 1
ATOM 2211 O O . HIS A 1 309 ? 15.102 -22.906 3.268 1 81.38 309 HIS A O 1
ATOM 2217 N N . ALA A 1 310 ? 15.266 -24.641 4.676 1 82.81 310 ALA A N 1
ATOM 2218 C CA . ALA A 1 310 ? 14.844 -23.797 5.793 1 82.81 310 ALA A CA 1
ATOM 2219 C C . ALA A 1 310 ? 15.898 -22.734 6.102 1 82.81 310 ALA A C 1
ATOM 2221 O O . ALA A 1 310 ? 15.562 -21.578 6.414 1 82.81 310 ALA A O 1
ATOM 2222 N N . ALA A 1 311 ? 17.109 -23.109 6.031 1 85.44 311 ALA A N 1
ATOM 2223 C CA . ALA A 1 311 ? 18.203 -22.172 6.285 1 85.44 311 ALA A CA 1
ATOM 2224 C C . ALA A 1 311 ? 18.25 -21.094 5.219 1 85.44 311 ALA A C 1
ATOM 2226 O O . ALA A 1 311 ? 18.484 -19.922 5.527 1 85.44 311 ALA A O 1
ATOM 2227 N N . VAL A 1 312 ? 18.031 -21.469 4.051 1 84.44 312 VAL A N 1
ATOM 2228 C CA . VAL A 1 312 ? 18.031 -20.516 2.945 1 84.44 312 VAL A CA 1
ATOM 2229 C C . VAL A 1 312 ? 16.859 -19.547 3.088 1 84.44 312 VAL A C 1
ATOM 2231 O O . VAL A 1 312 ? 17 -18.344 2.867 1 84.44 312 VAL A O 1
ATOM 2234 N N . ALA A 1 313 ? 15.773 -20.094 3.439 1 86.12 313 ALA A N 1
ATOM 2235 C CA . ALA A 1 313 ? 14.594 -19.25 3.648 1 86.12 313 ALA A CA 1
ATOM 2236 C C . ALA A 1 313 ? 14.82 -18.266 4.785 1 86.12 313 ALA A C 1
ATOM 2238 O O . ALA A 1 313 ? 14.398 -17.109 4.703 1 86.12 313 ALA A O 1
ATOM 2239 N N . ARG A 1 314 ? 15.445 -18.75 5.77 1 88.12 314 ARG A N 1
ATOM 2240 C CA . ARG A 1 314 ? 15.758 -17.875 6.895 1 88.12 314 ARG A CA 1
ATOM 2241 C C . ARG A 1 314 ? 16.734 -16.781 6.484 1 88.12 314 ARG A C 1
ATOM 2243 O O . ARG A 1 314 ? 16.578 -15.625 6.863 1 88.12 314 ARG A O 1
ATOM 2250 N N . ALA A 1 315 ? 17.719 -17.141 5.781 1 89.75 315 ALA A N 1
ATOM 2251 C CA . ALA A 1 315 ? 18.703 -16.172 5.305 1 89.75 315 ALA A CA 1
ATOM 2252 C C . ALA A 1 315 ? 18.047 -15.125 4.402 1 89.75 315 ALA A C 1
ATOM 2254 O O . ALA A 1 315 ? 18.359 -13.938 4.484 1 89.75 315 ALA A O 1
ATOM 2255 N N . ASP A 1 316 ? 17.203 -15.609 3.607 1 89.5 316 ASP A N 1
ATOM 2256 C CA . ASP A 1 316 ? 16.5 -14.711 2.709 1 89.5 316 ASP A CA 1
ATOM 2257 C C . ASP A 1 316 ? 15.633 -13.727 3.494 1 89.5 316 ASP A C 1
ATOM 2259 O O . ASP A 1 316 ? 15.586 -12.539 3.172 1 89.5 316 ASP A O 1
ATOM 2263 N N . ALA A 1 317 ? 14.992 -14.242 4.43 1 91.44 317 ALA A N 1
ATOM 2264 C CA . ALA A 1 317 ? 14.141 -13.391 5.262 1 91.44 317 ALA A CA 1
ATOM 2265 C C . ALA A 1 317 ? 14.969 -12.359 6.02 1 91.44 317 ALA A C 1
ATOM 2267 O O . ALA A 1 317 ? 14.578 -11.195 6.117 1 91.44 317 ALA A O 1
ATOM 2268 N N . LEU A 1 318 ? 16.078 -12.805 6.512 1 93.31 318 LEU A N 1
ATOM 2269 C CA . LEU A 1 318 ? 16.953 -11.898 7.238 1 93.31 318 LEU A CA 1
ATOM 2270 C C . LEU A 1 318 ? 17.5 -10.82 6.312 1 93.31 318 LEU A C 1
ATOM 2272 O O . LEU A 1 318 ? 17.547 -9.641 6.684 1 93.31 318 LEU A O 1
ATOM 2276 N N . LEU A 1 319 ? 17.875 -11.227 5.156 1 93.38 319 LEU A N 1
ATOM 2277 C CA . LEU A 1 319 ? 18.391 -10.258 4.191 1 93.38 319 LEU A CA 1
ATOM 2278 C C . LEU A 1 319 ? 17.328 -9.242 3.807 1 93.38 319 LEU A C 1
ATOM 2280 O O . LEU A 1 319 ? 17.594 -8.039 3.779 1 93.38 319 LEU A O 1
ATOM 2284 N N . THR A 1 320 ? 16.188 -9.742 3.551 1 93.81 320 THR A N 1
ATOM 2285 C CA . THR A 1 320 ? 15.086 -8.859 3.195 1 93.81 320 THR A CA 1
ATOM 2286 C C . THR A 1 320 ? 14.773 -7.895 4.332 1 93.81 320 THR A C 1
ATOM 2288 O O . THR A 1 320 ? 14.539 -6.707 4.098 1 93.81 320 THR A O 1
ATOM 2291 N N . GLY A 1 321 ? 14.812 -8.414 5.477 1 96.19 321 GLY A N 1
ATOM 2292 C CA . GLY A 1 321 ? 14.57 -7.562 6.633 1 96.19 321 GLY A CA 1
ATOM 2293 C C . GLY A 1 321 ? 15.648 -6.512 6.836 1 96.19 321 GLY A C 1
ATOM 2294 O O . GLY A 1 321 ? 15.344 -5.344 7.086 1 96.19 321 GLY A O 1
ATOM 2295 N N . MET A 1 322 ? 16.812 -6.891 6.723 1 96.38 322 MET A N 1
ATOM 2296 C CA . MET A 1 322 ? 17.922 -5.953 6.891 1 96.38 322 MET A CA 1
ATOM 2297 C C . MET A 1 322 ? 17.891 -4.863 5.828 1 96.38 322 MET A C 1
ATOM 2299 O O . MET A 1 322 ? 18.078 -3.684 6.129 1 96.38 322 MET A O 1
ATOM 2303 N N . LEU A 1 323 ? 17.625 -5.289 4.617 1 96.19 323 LEU A N 1
ATOM 2304 C CA . LEU A 1 323 ? 17.531 -4.32 3.533 1 96.19 323 LEU A CA 1
ATOM 2305 C C . LEU A 1 323 ? 16.359 -3.371 3.752 1 96.19 323 LEU A C 1
ATOM 2307 O O . LEU A 1 323 ? 16.469 -2.166 3.512 1 96.19 323 LEU A O 1
ATOM 2311 N N . GLY A 1 324 ? 15.289 -3.908 4.176 1 96.62 324 GLY A N 1
ATOM 2312 C CA . GLY A 1 324 ? 14.133 -3.074 4.465 1 96.62 324 GLY A CA 1
ATOM 2313 C C . GLY A 1 324 ? 14.383 -2.076 5.578 1 96.62 324 GLY A C 1
ATOM 2314 O O . GLY A 1 324 ? 14.031 -0.9 5.453 1 96.62 324 GLY A O 1
ATOM 2315 N N . GLY A 1 325 ? 14.914 -2.545 6.656 1 97.56 325 GLY A N 1
ATOM 2316 C CA . GLY A 1 325 ? 15.258 -1.65 7.75 1 97.56 325 GLY A CA 1
ATOM 2317 C C . GLY A 1 325 ? 16.281 -0.594 7.359 1 97.56 325 GLY A C 1
ATOM 2318 O O . GLY A 1 325 ? 16.125 0.579 7.711 1 97.56 325 GLY A O 1
ATOM 2319 N N . ALA A 1 326 ? 17.266 -0.995 6.633 1 97.06 326 ALA A N 1
ATOM 2320 C CA . ALA A 1 326 ? 18.281 -0.06 6.168 1 97.06 326 ALA A CA 1
ATOM 2321 C C . ALA A 1 326 ? 17.688 0.986 5.234 1 97.06 326 ALA A C 1
ATOM 2323 O O . ALA A 1 326 ? 18.047 2.162 5.293 1 97.06 326 ALA A O 1
ATOM 2324 N N . ALA A 1 327 ? 16.812 0.493 4.398 1 97.38 327 ALA A N 1
ATOM 2325 C CA . ALA A 1 327 ? 16.156 1.407 3.471 1 97.38 327 ALA A CA 1
ATOM 2326 C C . ALA A 1 327 ? 15.398 2.502 4.223 1 97.38 327 ALA A C 1
ATOM 2328 O O . ALA A 1 327 ? 15.508 3.684 3.887 1 97.38 327 ALA A O 1
ATOM 2329 N N . LEU A 1 328 ? 14.68 2.139 5.203 1 97.44 328 LEU A N 1
ATOM 2330 C CA . LEU A 1 328 ? 13.914 3.1 5.988 1 97.44 328 LEU A CA 1
ATOM 2331 C C . LEU A 1 328 ? 14.836 4.117 6.656 1 97.44 328 LEU A C 1
ATOM 2333 O O . LEU A 1 328 ? 14.539 5.312 6.668 1 97.44 328 LEU A O 1
ATOM 2337 N N . VAL A 1 329 ? 15.922 3.699 7.188 1 97.38 329 VAL A N 1
ATOM 2338 C CA . VAL A 1 329 ? 16.859 4.578 7.879 1 97.38 329 VAL A CA 1
ATOM 2339 C C . VAL A 1 329 ? 17.531 5.516 6.875 1 97.38 329 VAL A C 1
ATOM 2341 O O . VAL A 1 329 ? 17.672 6.711 7.133 1 97.38 329 VAL A O 1
ATOM 2344 N N . VAL A 1 330 ? 17.891 4.98 5.738 1 97.81 330 VAL A N 1
ATOM 2345 C CA . VAL A 1 330 ? 18.547 5.797 4.727 1 97.81 330 VAL A CA 1
ATOM 2346 C C . VAL A 1 330 ? 17.578 6.855 4.199 1 97.81 330 VAL A C 1
ATOM 2348 O O . VAL A 1 330 ? 17.984 8 3.959 1 97.81 330 VAL A O 1
ATOM 2351 N N . MET A 1 331 ? 16.375 6.461 4.008 1 97.75 331 MET A N 1
ATOM 2352 C CA . MET A 1 331 ? 15.375 7.434 3.57 1 97.75 331 MET A CA 1
ATOM 2353 C C . MET A 1 331 ? 15.227 8.555 4.59 1 97.75 331 MET A C 1
ATOM 2355 O O . MET A 1 331 ? 15.109 9.727 4.219 1 97.75 331 MET A O 1
ATOM 2359 N N . TYR A 1 332 ? 15.242 8.195 5.836 1 95.88 332 TYR A N 1
ATOM 2360 C CA . TYR A 1 332 ? 15.203 9.203 6.887 1 95.88 332 TYR A CA 1
ATOM 2361 C C . TYR A 1 332 ? 16.438 10.094 6.836 1 95.88 332 TYR A C 1
ATOM 2363 O O . TYR A 1 332 ? 16.328 11.312 7.004 1 95.88 332 TYR A O 1
ATOM 2371 N N . CYS A 1 333 ? 17.562 9.508 6.645 1 96.62 333 CYS A N 1
ATOM 2372 C CA . CYS A 1 333 ? 18.797 10.266 6.547 1 96.62 333 CYS A CA 1
ATOM 2373 C C . CYS A 1 333 ? 18.766 11.227 5.367 1 96.62 333 CYS A C 1
ATOM 2375 O O . CYS A 1 333 ? 19.219 12.375 5.48 1 96.62 333 CYS A O 1
ATOM 2377 N N . GLN A 1 334 ? 18.25 10.734 4.234 1 96.75 334 GLN A N 1
ATOM 2378 C CA . GLN A 1 334 ? 18.156 11.594 3.061 1 96.75 334 GLN A CA 1
ATOM 2379 C C . GLN A 1 334 ? 17.266 12.797 3.342 1 96.75 334 GLN A C 1
ATOM 2381 O O . GLN A 1 334 ? 17.562 13.914 2.906 1 96.75 334 GLN A O 1
ATOM 2386 N N . LEU A 1 335 ? 16.203 12.617 4.094 1 94.06 335 LEU A N 1
ATOM 2387 C CA . LEU A 1 335 ? 15.305 13.711 4.457 1 94.06 335 LEU A CA 1
ATOM 2388 C C . LEU A 1 335 ? 16.016 14.734 5.34 1 94.06 335 LEU A C 1
ATOM 2390 O O . LEU A 1 335 ? 15.867 15.938 5.145 1 94.06 335 LEU A O 1
ATOM 2394 N N . GLN A 1 336 ? 16.812 14.273 6.305 1 92 336 GLN A N 1
ATOM 2395 C CA . GLN A 1 336 ? 17.547 15.164 7.195 1 92 336 GLN A CA 1
ATOM 2396 C C . GLN A 1 336 ? 18.625 15.938 6.441 1 92 336 GLN A C 1
ATOM 2398 O O . GLN A 1 336 ? 18.859 17.109 6.715 1 92 336 GLN A O 1
ATOM 2403 N N . LEU A 1 337 ? 19.25 15.25 5.52 1 94 337 LEU A N 1
ATOM 2404 C CA . LEU A 1 337 ? 20.344 15.867 4.773 1 94 337 LEU A CA 1
ATOM 2405 C C . LEU A 1 337 ? 19.812 16.969 3.85 1 94 337 LEU A C 1
ATOM 2407 O O . LEU A 1 337 ? 20.422 18.031 3.742 1 94 337 LEU A O 1
ATOM 2411 N N . ILE A 1 338 ? 18.719 16.656 3.215 1 92.62 338 ILE A N 1
ATOM 2412 C CA . ILE A 1 338 ? 18.203 17.609 2.234 1 92.62 338 ILE A CA 1
ATOM 2413 C C . ILE A 1 338 ? 17.672 18.844 2.949 1 92.62 338 ILE A C 1
ATOM 2415 O O . ILE A 1 338 ? 17.641 19.938 2.375 1 92.62 338 ILE A O 1
ATOM 2419 N N . ARG A 1 339 ? 17.25 18.766 4.18 1 89 339 ARG A N 1
ATOM 2420 C CA . ARG A 1 339 ? 16.703 19.875 4.949 1 89 339 ARG A CA 1
ATOM 2421 C C . ARG A 1 339 ? 17.828 20.781 5.465 1 89 339 ARG A C 1
ATOM 2423 O O . ARG A 1 339 ? 17.578 21.906 5.91 1 89 339 ARG A O 1
ATOM 2430 N N . SER A 1 340 ? 18.969 20.203 5.254 1 87.62 340 SER A N 1
ATOM 2431 C CA . SER A 1 340 ? 20.109 21.016 5.684 1 87.62 340 SER A CA 1
ATOM 2432 C C . SER A 1 340 ? 20.5 22.016 4.609 1 87.62 340 SER A C 1
ATOM 2434 O O . SER A 1 340 ? 20.141 21.859 3.439 1 87.62 340 SER A O 1
ATOM 2436 N N . ASP A 1 341 ? 20.984 23.188 4.852 1 81 341 ASP A N 1
ATOM 2437 C CA . ASP A 1 341 ? 21.375 24.234 3.91 1 81 341 ASP A CA 1
ATOM 2438 C C . ASP A 1 341 ? 22.781 23.984 3.367 1 81 341 ASP A C 1
ATOM 2440 O O . ASP A 1 341 ? 23.344 24.859 2.697 1 81 341 ASP A O 1
ATOM 2444 N N . SER A 1 342 ? 23.297 22.75 3.475 1 88.31 342 SER A N 1
ATOM 2445 C CA . SER A 1 342 ? 24.656 22.469 3.035 1 88.31 342 SER A CA 1
ATOM 2446 C C . SER A 1 342 ? 24.672 21.875 1.627 1 88.31 342 SER A C 1
ATOM 2448 O O . SER A 1 342 ? 23.906 20.984 1.313 1 88.31 342 SER A O 1
ATOM 2450 N N . GLU A 1 343 ? 25.516 22.406 0.787 1 91.5 343 GLU A N 1
ATOM 2451 C CA . GLU A 1 343 ? 25.688 21.906 -0.574 1 91.5 343 GLU A CA 1
ATOM 2452 C C . GLU A 1 343 ? 26.266 20.5 -0.574 1 91.5 343 GLU A C 1
ATOM 2454 O O . GLU A 1 343 ? 25.906 19.672 -1.417 1 91.5 343 GLU A O 1
ATOM 2459 N N . ALA A 1 344 ? 27.156 20.297 0.401 1 93.62 344 ALA A N 1
ATOM 2460 C CA . ALA A 1 344 ? 27.75 18.969 0.518 1 93.62 344 ALA A CA 1
ATOM 2461 C C . ALA A 1 344 ? 26.703 17.922 0.851 1 93.62 344 ALA A C 1
ATOM 2463 O O . ALA A 1 344 ? 26.766 16.797 0.378 1 93.62 344 ALA A O 1
ATOM 2464 N N . ALA A 1 345 ? 25.719 18.297 1.618 1 94.12 345 ALA A N 1
ATOM 2465 C CA . ALA A 1 345 ? 24.641 17.391 1.98 1 94.12 345 ALA A CA 1
ATOM 2466 C C . ALA A 1 345 ? 23.797 17.031 0.761 1 94.12 345 ALA A C 1
ATOM 2468 O O . ALA A 1 345 ? 23.375 15.891 0.606 1 94.12 345 ALA A O 1
ATOM 2469 N N . VAL A 1 346 ? 23.609 17.984 -0.087 1 94.44 346 VAL A N 1
ATOM 2470 C CA . VAL A 1 346 ? 22.844 17.75 -1.312 1 94.44 346 VAL A CA 1
ATOM 2471 C C . VAL A 1 346 ? 23.609 16.781 -2.221 1 94.44 346 VAL A C 1
ATOM 2473 O O . VAL A 1 346 ? 23.031 15.867 -2.799 1 94.44 346 VAL A O 1
ATOM 2476 N N . ALA A 1 347 ? 24.906 17.031 -2.295 1 95.69 347 ALA A N 1
ATOM 2477 C CA . ALA A 1 347 ? 25.75 16.156 -3.104 1 95.69 347 ALA A CA 1
ATOM 2478 C C . ALA A 1 347 ? 25.734 14.719 -2.568 1 95.69 347 ALA A C 1
ATOM 2480 O O . ALA A 1 347 ? 25.734 13.766 -3.342 1 95.69 347 ALA A O 1
ATOM 2481 N N . LEU A 1 348 ? 25.703 14.602 -1.288 1 96.5 348 LEU A N 1
ATOM 2482 C CA . LEU A 1 348 ? 25.688 13.273 -0.685 1 96.5 348 LEU A CA 1
ATOM 2483 C C . LEU A 1 348 ? 24.375 12.562 -0.982 1 96.5 348 LEU A C 1
ATOM 2485 O O . LEU A 1 348 ? 24.359 11.359 -1.255 1 96.5 348 LEU A O 1
ATOM 2489 N N . VAL A 1 349 ? 23.25 13.289 -0.916 1 96.81 349 VAL A N 1
ATOM 2490 C CA . VAL A 1 349 ? 21.969 12.695 -1.237 1 96.81 349 VAL A CA 1
ATOM 2491 C C . VAL A 1 349 ? 21.953 12.219 -2.688 1 96.81 349 VAL A C 1
ATOM 2493 O O . VAL A 1 349 ? 21.422 11.156 -2.994 1 96.81 349 VAL A O 1
ATOM 2496 N N . ALA A 1 350 ? 22.562 12.977 -3.559 1 96.38 350 ALA A N 1
ATOM 2497 C CA . ALA A 1 350 ? 22.672 12.578 -4.961 1 96.38 350 ALA A CA 1
ATOM 2498 C C . ALA A 1 350 ? 23.469 11.281 -5.105 1 96.38 350 ALA A C 1
ATOM 2500 O O . ALA A 1 350 ? 23.094 10.398 -5.871 1 96.38 350 ALA A O 1
ATOM 2501 N N . LEU A 1 351 ? 24.516 11.227 -4.332 1 97 351 LEU A N 1
ATOM 2502 C CA . LEU A 1 351 ? 25.359 10.031 -4.371 1 97 351 LEU A CA 1
ATOM 2503 C C . LEU A 1 351 ? 24.609 8.828 -3.805 1 97 351 LEU A C 1
ATOM 2505 O O . LEU A 1 351 ? 24.719 7.723 -4.344 1 97 351 LEU A O 1
ATOM 2509 N N . LEU A 1 352 ? 23.906 9.047 -2.729 1 97.44 352 LEU A N 1
ATOM 2510 C CA . LEU A 1 352 ? 23.125 7.965 -2.145 1 97.44 352 LEU A CA 1
ATOM 2511 C C . LEU A 1 352 ? 22.031 7.492 -3.111 1 97.44 352 LEU A C 1
ATOM 2513 O O . LEU A 1 352 ? 21.812 6.285 -3.25 1 97.44 352 LEU A O 1
ATOM 2517 N N . ALA A 1 353 ? 21.406 8.414 -3.748 1 96.75 353 ALA A N 1
ATOM 2518 C CA . ALA A 1 353 ? 20.375 8.07 -4.727 1 96.75 353 ALA A CA 1
ATOM 2519 C C . ALA A 1 353 ? 20.969 7.246 -5.871 1 96.75 353 ALA A C 1
ATOM 2521 O O . ALA A 1 353 ? 20.422 6.195 -6.227 1 96.75 353 ALA A O 1
ATOM 2522 N N . ALA A 1 354 ? 22.078 7.699 -6.402 1 96 354 ALA A N 1
ATOM 2523 C CA . ALA A 1 354 ? 22.75 6.992 -7.492 1 96 354 ALA A CA 1
ATOM 2524 C C . ALA A 1 354 ? 23.281 5.641 -7.027 1 96 354 ALA A C 1
ATOM 2526 O O . ALA A 1 354 ? 23.156 4.641 -7.738 1 96 354 ALA A O 1
ATOM 2527 N N . GLY A 1 355 ? 23.859 5.676 -5.852 1 96.19 355 GLY A N 1
ATOM 2528 C CA . GLY A 1 355 ? 24.438 4.457 -5.312 1 96.19 355 GLY A CA 1
ATOM 2529 C C . GLY A 1 355 ? 23.422 3.354 -5.098 1 96.19 355 GLY A C 1
ATOM 2530 O O . GLY A 1 355 ? 23.641 2.215 -5.516 1 96.19 355 GLY A O 1
ATOM 2531 N N . PHE A 1 356 ? 22.312 3.662 -4.469 1 96.5 356 PHE A N 1
ATOM 2532 C CA . PHE A 1 356 ? 21.281 2.654 -4.234 1 96.5 356 PHE A CA 1
ATOM 2533 C C . PHE A 1 356 ? 20.609 2.258 -5.539 1 96.5 356 PHE A C 1
ATOM 2535 O O . PHE A 1 356 ? 20.203 1.106 -5.707 1 96.5 356 PHE A O 1
ATOM 2542 N N . GLY A 1 357 ? 20.484 3.186 -6.465 1 94.06 357 GLY A N 1
ATOM 2543 C CA . GLY A 1 357 ? 19.953 2.834 -7.777 1 94.06 357 GLY A CA 1
ATOM 2544 C C . GLY A 1 357 ? 20.812 1.812 -8.508 1 94.06 357 GLY A C 1
ATOM 2545 O O . GLY A 1 357 ? 20.281 0.862 -9.094 1 94.06 357 GLY A O 1
ATOM 2546 N N . LEU A 1 358 ? 22.109 1.97 -8.445 1 93.38 358 LEU A N 1
ATOM 2547 C CA . LEU A 1 358 ? 23.031 1.059 -9.102 1 93.38 358 LEU A CA 1
ATOM 2548 C C . LEU A 1 358 ? 23.109 -0.271 -8.359 1 93.38 358 LEU A C 1
ATOM 2550 O O . LEU A 1 358 ? 23.234 -1.329 -8.984 1 93.38 358 LEU A O 1
ATOM 2554 N N . ARG A 1 359 ? 22.953 -0.114 -7.008 1 92.25 359 ARG A N 1
ATOM 2555 C CA . ARG A 1 359 ? 23.031 -1.307 -6.172 1 92.25 359 ARG A CA 1
ATOM 2556 C C . ARG A 1 359 ? 21.828 -2.223 -6.406 1 92.25 359 ARG A C 1
ATOM 2558 O O . ARG A 1 359 ? 21.938 -3.439 -6.23 1 92.25 359 ARG A O 1
ATOM 2565 N N . ALA A 1 360 ? 20.797 -1.76 -6.852 1 91.81 360 ALA A N 1
ATOM 2566 C CA . ALA A 1 360 ? 19.578 -2.529 -7.055 1 91.81 360 ALA A CA 1
ATOM 2567 C C . ALA A 1 360 ? 19.766 -3.609 -8.117 1 91.81 360 ALA A C 1
ATOM 2569 O O . ALA A 1 360 ? 19.141 -4.668 -8.055 1 91.81 360 ALA A O 1
ATOM 2570 N N . ARG A 1 361 ? 20.672 -3.434 -9.016 1 87.69 361 ARG A N 1
ATOM 2571 C CA . ARG A 1 361 ? 20.906 -4.379 -10.109 1 87.69 361 ARG A CA 1
ATOM 2572 C C . ARG A 1 361 ? 21.531 -5.672 -9.586 1 87.69 361 ARG A C 1
ATOM 2574 O O . ARG A 1 361 ? 21.484 -6.703 -10.258 1 87.69 361 ARG A O 1
ATOM 2581 N N . LEU A 1 362 ? 22.078 -5.586 -8.375 1 87 362 LEU A N 1
ATOM 2582 C CA . LEU A 1 362 ? 22.797 -6.738 -7.828 1 87 362 LEU A CA 1
ATOM 2583 C C . LEU A 1 362 ? 21.828 -7.695 -7.133 1 87 362 LEU A C 1
ATOM 2585 O O . LEU A 1 362 ? 22.219 -8.805 -6.758 1 87 362 LEU A O 1
ATOM 2589 N N . TYR A 1 363 ? 20.625 -7.316 -7 1 88.75 363 TYR A N 1
ATOM 2590 C CA . TYR A 1 363 ? 19.656 -8.172 -6.312 1 88.75 363 TYR A CA 1
ATOM 2591 C C . TYR A 1 363 ? 18.656 -8.758 -7.301 1 88.75 363 TYR A C 1
ATOM 2593 O O . TYR A 1 363 ? 17.844 -8.031 -7.871 1 88.75 363 TYR A O 1
ATOM 2601 N N . PRO A 1 364 ? 18.656 -10 -7.465 1 85.81 364 PRO A N 1
ATOM 2602 C CA . PRO A 1 364 ? 17.781 -10.641 -8.445 1 85.81 364 PRO A CA 1
ATOM 2603 C C . PRO A 1 364 ? 16.359 -10.836 -7.926 1 85.81 364 PRO A C 1
ATOM 2605 O O . PRO A 1 364 ? 15.422 -10.953 -8.719 1 85.81 364 PRO A O 1
ATOM 2608 N N . ILE A 1 365 ? 16.266 -10.914 -6.621 1 88.62 365 ILE A N 1
ATOM 2609 C CA . ILE A 1 365 ? 14.953 -11.172 -6.027 1 88.62 365 ILE A CA 1
ATOM 2610 C C . ILE A 1 365 ? 14.141 -9.883 -6 1 88.62 365 ILE A C 1
ATOM 2612 O O . ILE A 1 365 ? 14.648 -8.828 -5.609 1 88.62 365 ILE A O 1
ATOM 2616 N N . LEU A 1 366 ? 12.914 -9.922 -6.41 1 90.88 366 LEU A N 1
ATOM 2617 C CA . LEU A 1 366 ? 12.023 -8.781 -6.602 1 90.88 366 LEU A CA 1
ATOM 2618 C C . LEU A 1 366 ? 11.883 -7.973 -5.316 1 90.88 366 LEU A C 1
ATOM 2620 O O . LEU A 1 366 ? 12.047 -6.75 -5.332 1 90.88 366 LEU A O 1
ATOM 2624 N N . ARG A 1 367 ? 11.555 -8.594 -4.211 1 91 367 ARG A N 1
ATOM 2625 C CA . ARG A 1 367 ? 11.305 -7.891 -2.955 1 91 367 ARG A CA 1
ATOM 2626 C C . ARG A 1 367 ? 12.531 -7.113 -2.504 1 91 367 ARG A C 1
ATOM 2628 O O . ARG A 1 367 ? 12.422 -5.977 -2.037 1 91 367 ARG A O 1
ATOM 2635 N N . GLN A 1 368 ? 13.664 -7.691 -2.646 1 92.94 368 GLN A N 1
ATOM 2636 C CA . GLN A 1 368 ? 14.906 -7.051 -2.234 1 92.94 368 GLN A CA 1
ATOM 2637 C C . GLN A 1 368 ? 15.289 -5.918 -3.186 1 92.94 368 GLN A C 1
ATOM 2639 O O . GLN A 1 368 ? 15.641 -4.82 -2.744 1 92.94 368 GLN A O 1
ATOM 2644 N N . ARG A 1 369 ? 15.172 -6.211 -4.488 1 92.94 369 ARG A N 1
ATOM 2645 C CA . ARG A 1 369 ? 15.5 -5.191 -5.48 1 92.94 369 ARG A CA 1
ATOM 2646 C C . ARG A 1 369 ? 14.586 -3.979 -5.336 1 92.94 369 ARG A C 1
ATOM 2648 O O . ARG A 1 369 ? 15.031 -2.838 -5.469 1 92.94 369 ARG A O 1
ATOM 2655 N N . LEU A 1 370 ? 13.359 -4.191 -5.02 1 93.81 370 LEU A N 1
ATOM 2656 C CA . LEU A 1 370 ? 12.398 -3.105 -4.867 1 93.81 370 LEU A CA 1
ATOM 2657 C C . LEU A 1 370 ? 12.766 -2.221 -3.68 1 93.81 370 LEU A C 1
ATOM 2659 O O . LEU A 1 370 ? 12.648 -0.996 -3.754 1 93.81 370 LEU A O 1
ATOM 2663 N N . LEU A 1 371 ? 13.164 -2.803 -2.59 1 95.25 371 LEU A N 1
ATOM 2664 C CA . LEU A 1 371 ? 13.531 -2.043 -1.397 1 95.25 371 LEU A CA 1
ATOM 2665 C C . LEU A 1 371 ? 14.711 -1.124 -1.677 1 95.25 371 LEU A C 1
ATOM 2667 O O . LEU A 1 371 ? 14.703 0.046 -1.285 1 95.25 371 LEU A O 1
ATOM 2671 N N . VAL A 1 372 ? 15.625 -1.614 -2.434 1 95.56 372 VAL A N 1
ATOM 2672 C CA . VAL A 1 372 ? 16.828 -0.843 -2.748 1 95.56 372 VAL A CA 1
ATOM 2673 C C . VAL A 1 372 ? 16.484 0.228 -3.785 1 95.56 372 VAL A C 1
ATOM 2675 O O . VAL A 1 372 ? 16.938 1.373 -3.668 1 95.56 372 VAL A O 1
ATOM 2678 N N . LEU A 1 373 ? 15.688 -0.117 -4.727 1 94.94 373 LEU A N 1
ATOM 2679 C CA . LEU A 1 373 ? 15.297 0.812 -5.777 1 94.94 373 LEU A CA 1
ATOM 2680 C C . LEU A 1 373 ? 14.469 1.959 -5.207 1 94.94 373 LEU A C 1
ATOM 2682 O O . LEU A 1 373 ? 14.672 3.119 -5.578 1 94.94 373 LEU A O 1
ATOM 2686 N N . VAL A 1 374 ? 13.547 1.662 -4.332 1 96.12 374 VAL A N 1
ATOM 2687 C CA . VAL A 1 374 ? 12.703 2.678 -3.715 1 96.12 374 VAL A CA 1
ATOM 2688 C C . VAL A 1 374 ? 13.562 3.666 -2.934 1 96.12 374 VAL A C 1
ATOM 2690 O O . VAL A 1 374 ? 13.289 4.867 -2.922 1 96.12 374 VAL A O 1
ATOM 2693 N N . THR A 1 375 ? 14.586 3.178 -2.322 1 96.81 375 THR A N 1
ATOM 2694 C CA . THR A 1 375 ? 15.5 4.035 -1.574 1 96.81 375 THR A CA 1
ATOM 2695 C C . THR A 1 375 ? 16.203 5.027 -2.506 1 96.81 375 THR A C 1
ATOM 2697 O O . THR A 1 375 ? 16.312 6.211 -2.186 1 96.81 375 THR A O 1
ATOM 2700 N N . GLY A 1 376 ? 16.641 4.523 -3.654 1 96.06 376 GLY A N 1
ATOM 2701 C CA . GLY A 1 376 ? 17.25 5.398 -4.637 1 96.06 376 GLY A CA 1
ATOM 2702 C C . GLY A 1 376 ? 16.297 6.414 -5.219 1 96.06 376 GLY A C 1
ATOM 2703 O O . GLY A 1 376 ? 16.625 7.598 -5.332 1 96.06 376 GLY A O 1
ATOM 2704 N N . ILE A 1 377 ? 15.117 6.004 -5.547 1 94.56 377 ILE A N 1
ATOM 2705 C CA . ILE A 1 377 ? 14.102 6.883 -6.113 1 94.56 377 ILE A CA 1
ATOM 2706 C C . ILE A 1 377 ? 13.688 7.934 -5.086 1 94.56 377 ILE A C 1
ATOM 2708 O O . ILE A 1 377 ? 13.453 9.094 -5.43 1 94.56 377 ILE A O 1
ATOM 2712 N N . PHE A 1 378 ? 13.602 7.508 -3.854 1 95.69 378 PHE A N 1
ATOM 2713 C CA . PHE A 1 378 ? 13.273 8.438 -2.779 1 95.69 378 PHE A CA 1
ATOM 2714 C C . PHE A 1 378 ? 14.32 9.539 -2.674 1 95.69 378 PHE A C 1
ATOM 2716 O O . PHE A 1 378 ? 13.977 10.711 -2.492 1 95.69 378 PHE A O 1
ATOM 2723 N N . GLY A 1 379 ? 15.531 9.172 -2.781 1 96.25 379 GLY A N 1
ATOM 2724 C CA . GLY A 1 379 ? 16.594 10.172 -2.777 1 96.25 379 GLY A CA 1
ATOM 2725 C C . GLY A 1 379 ? 16.5 11.156 -3.93 1 96.25 379 GLY A C 1
ATOM 2726 O O . GLY A 1 379 ? 16.672 12.359 -3.74 1 96.25 379 GLY A O 1
ATOM 2727 N N . ALA A 1 380 ? 16.203 10.633 -5.094 1 93.69 380 ALA A N 1
ATOM 2728 C CA . ALA A 1 380 ? 16 11.492 -6.254 1 93.69 380 ALA A CA 1
ATOM 2729 C C . ALA A 1 380 ? 14.82 12.438 -6.039 1 93.69 380 ALA A C 1
ATOM 2731 O O . ALA A 1 380 ? 14.867 13.602 -6.449 1 93.69 380 ALA A O 1
ATOM 2732 N N . GLY A 1 381 ? 13.812 11.945 -5.418 1 93.5 381 GLY A N 1
ATOM 2733 C CA . GLY A 1 381 ? 12.672 12.781 -5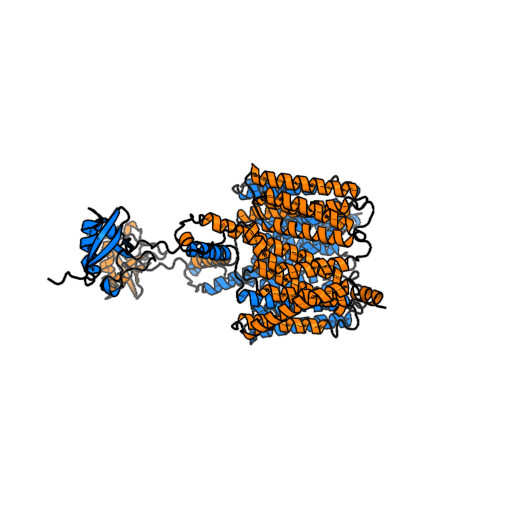.086 1 93.5 381 GLY A CA 1
ATOM 2734 C C . GLY A 1 381 ? 13.016 13.891 -4.109 1 93.5 381 GLY A C 1
ATOM 2735 O O . GLY A 1 381 ? 12.523 15.016 -4.242 1 93.5 381 GLY A O 1
ATOM 2736 N N . CYS A 1 382 ? 13.781 13.531 -3.127 1 94 382 CYS A N 1
ATOM 2737 C CA . CYS A 1 382 ? 14.227 14.539 -2.17 1 94 382 CYS A CA 1
ATOM 2738 C C . CYS A 1 382 ? 15 15.656 -2.865 1 94 382 CYS A C 1
ATOM 2740 O O . CYS A 1 382 ? 14.844 16.828 -2.523 1 94 382 CYS A O 1
ATOM 2742 N N . LEU A 1 383 ? 15.789 15.305 -3.848 1 92.12 383 LEU A N 1
ATOM 2743 C CA . LEU A 1 383 ? 16.578 16.297 -4.586 1 92.12 383 LEU A CA 1
ATOM 2744 C C . LEU A 1 383 ? 15.664 17.203 -5.398 1 92.12 383 LEU A C 1
ATOM 2746 O O . LEU A 1 383 ? 15.914 18.406 -5.496 1 92.12 383 LEU A O 1
ATOM 2750 N N . LEU A 1 384 ? 14.633 16.609 -5.902 1 89.06 384 LEU A N 1
ATOM 2751 C CA . LEU A 1 384 ? 13.688 17.375 -6.695 1 89.06 384 LEU A CA 1
ATOM 2752 C C . LEU A 1 384 ? 12.844 18.281 -5.805 1 89.06 384 LEU A C 1
ATOM 2754 O O . LEU A 1 384 ? 12.617 19.453 -6.133 1 89.06 384 LEU A O 1
ATOM 2758 N N . ALA A 1 385 ? 12.453 17.844 -4.695 1 87.94 385 ALA A N 1
ATOM 2759 C CA . ALA A 1 385 ? 11.555 18.562 -3.801 1 87.94 385 ALA A CA 1
ATOM 2760 C C . ALA A 1 385 ? 12.32 19.609 -2.979 1 87.94 385 ALA A C 1
ATOM 2762 O O . ALA A 1 385 ? 11.734 20.594 -2.518 1 87.94 385 ALA A O 1
ATOM 2763 N N . GLY A 1 386 ? 13.508 19.359 -2.758 1 87.5 386 GLY A N 1
ATOM 2764 C CA . GLY A 1 386 ? 14.273 20.25 -1.895 1 87.5 386 GLY A CA 1
ATOM 2765 C C . GLY A 1 386 ? 14.906 21.406 -2.637 1 87.5 386 GLY A C 1
ATOM 2766 O O . GLY A 1 386 ? 14.258 22.422 -2.873 1 87.5 386 GLY A O 1
ATOM 2767 N N . PRO A 1 387 ? 16.078 21.219 -3.184 1 80.06 387 PRO A N 1
ATOM 2768 C CA . PRO A 1 387 ? 16.797 22.344 -3.791 1 80.06 387 PRO A CA 1
ATOM 2769 C C . PRO A 1 387 ? 16.141 22.828 -5.082 1 80.06 387 PRO A C 1
ATOM 2771 O O . PRO A 1 387 ? 16.141 24.031 -5.359 1 80.06 387 PRO A O 1
ATOM 2774 N N . LEU A 1 388 ? 15.555 21.922 -5.809 1 79.19 388 LEU A N 1
ATOM 2775 C CA . LEU A 1 388 ? 15.016 22.312 -7.105 1 79.19 388 LEU A CA 1
ATOM 2776 C C . LEU A 1 388 ? 13.688 23.047 -6.941 1 79.19 388 LEU A C 1
ATOM 2778 O O . LEU A 1 388 ? 13.289 23.828 -7.816 1 79.19 388 LEU A O 1
ATOM 2782 N N . MET A 1 389 ? 13.023 22.828 -5.816 1 77.62 389 MET A N 1
ATOM 2783 C CA . MET A 1 389 ? 11.727 23.484 -5.617 1 77.62 389 MET A CA 1
ATOM 2784 C C . MET A 1 389 ? 11.812 24.547 -4.52 1 77.62 389 MET A C 1
ATOM 2786 O O . MET A 1 389 ? 10.789 24.984 -4.004 1 77.62 389 MET A O 1
ATOM 2790 N N . ALA A 1 390 ? 13.016 24.922 -4.156 1 78.81 390 ALA A N 1
ATOM 2791 C CA . ALA A 1 390 ? 13.211 25.922 -3.119 1 78.81 390 ALA A CA 1
ATOM 2792 C C . ALA A 1 390 ? 12.828 27.312 -3.623 1 78.81 390 ALA A C 1
ATOM 2794 O O . ALA A 1 390 ? 12.258 28.109 -2.879 1 78.81 390 ALA A O 1
ATOM 2795 N N . ASP A 1 391 ? 13.07 27.516 -4.961 1 79.06 391 ASP A N 1
ATOM 2796 C CA . ASP A 1 391 ? 12.734 28.812 -5.543 1 79.06 391 ASP A CA 1
ATOM 2797 C C . ASP A 1 391 ? 11.359 28.781 -6.207 1 79.06 391 ASP A C 1
ATOM 2799 O O . ASP A 1 391 ? 11.156 28.062 -7.191 1 79.06 391 ASP A O 1
ATOM 2803 N N . ARG A 1 392 ? 10.477 29.516 -5.727 1 79.44 392 ARG A N 1
ATOM 2804 C CA . ARG A 1 392 ? 9.086 29.547 -6.188 1 79.44 392 ARG A CA 1
ATOM 2805 C C . ARG A 1 392 ? 9 30.031 -7.629 1 79.44 392 ARG A C 1
ATOM 2807 O O . ARG A 1 392 ? 8.125 29.609 -8.383 1 79.44 392 ARG A O 1
ATOM 2814 N N . SER A 1 393 ? 9.945 30.922 -8.008 1 78.69 393 SER A N 1
ATOM 2815 C CA . SER A 1 393 ? 9.875 31.531 -9.336 1 78.69 393 SER A CA 1
ATOM 2816 C C . SER A 1 393 ? 10.195 30.5 -10.43 1 78.69 393 SER A C 1
ATOM 2818 O O . SER A 1 393 ? 9.742 30.641 -11.562 1 78.69 393 SER A O 1
ATOM 2820 N N . LEU A 1 394 ? 10.867 29.453 -10.07 1 80.69 394 LEU A N 1
ATOM 2821 C CA . LEU A 1 394 ? 11.344 28.516 -11.086 1 80.69 394 LEU A CA 1
ATOM 2822 C C . LEU A 1 394 ? 10.555 27.219 -11.031 1 80.69 394 LEU A C 1
ATOM 2824 O O . LEU A 1 394 ? 10.859 26.266 -11.758 1 80.69 394 LEU A O 1
ATOM 2828 N N . LEU A 1 395 ? 9.578 27.234 -10.219 1 84.94 395 LEU A N 1
ATOM 2829 C CA . LEU A 1 395 ? 8.867 25.984 -9.984 1 84.94 395 LEU A CA 1
ATOM 2830 C C . LEU A 1 395 ? 8.141 25.531 -11.25 1 84.94 395 LEU A C 1
ATOM 2832 O O . LEU A 1 395 ? 8.297 24.391 -11.68 1 84.94 395 LEU A O 1
ATOM 2836 N N . LEU A 1 396 ? 7.406 26.438 -11.914 1 83.44 396 LEU A N 1
ATOM 2837 C CA . LEU A 1 396 ? 6.59 26.031 -13.055 1 83.44 396 LEU A CA 1
ATOM 2838 C C . LEU A 1 396 ? 7.398 26.062 -14.344 1 83.44 396 LEU A C 1
ATOM 2840 O O . LEU A 1 396 ? 7.082 25.359 -15.297 1 83.44 396 LEU A O 1
ATOM 2844 N N . VAL A 1 397 ? 8.461 26.812 -14.305 1 85.19 397 VAL A N 1
ATOM 2845 C CA . VAL A 1 397 ? 9.234 27 -15.523 1 85.19 397 VAL A CA 1
ATOM 2846 C C . VAL A 1 397 ? 10.328 25.938 -15.609 1 85.19 397 VAL A C 1
ATOM 2848 O O . VAL A 1 397 ? 10.617 25.438 -16.703 1 85.19 397 VAL A O 1
ATOM 2851 N N . LEU A 1 398 ? 10.852 25.562 -14.484 1 86.5 398 LEU A N 1
ATOM 2852 C CA . LEU A 1 398 ? 11.992 24.656 -14.531 1 86.5 398 LEU A CA 1
ATOM 2853 C C . LEU A 1 398 ? 11.664 23.328 -13.852 1 86.5 398 LEU A C 1
ATOM 2855 O O . LEU A 1 398 ? 11.641 22.281 -14.5 1 86.5 398 LEU A O 1
ATOM 2859 N N . ALA A 1 399 ? 11.18 23.359 -12.648 1 86.56 399 ALA A N 1
ATOM 2860 C CA . ALA A 1 399 ? 10.984 22.141 -11.867 1 86.56 399 ALA A CA 1
ATOM 2861 C C . ALA A 1 399 ? 9.898 21.266 -12.484 1 86.56 399 ALA A C 1
ATOM 2863 O O . ALA A 1 399 ? 10.039 20.047 -12.562 1 86.56 399 ALA A O 1
ATOM 2864 N N . GLY A 1 400 ? 8.836 21.875 -12.961 1 89 400 GLY A N 1
ATOM 2865 C CA . GLY A 1 400 ? 7.734 21.141 -13.555 1 89 400 GLY A CA 1
ATOM 2866 C C . GLY A 1 400 ? 8.125 20.406 -14.828 1 89 400 GLY A C 1
ATOM 2867 O O . GLY A 1 400 ? 8.07 19.172 -14.891 1 89 400 GLY A O 1
ATOM 2868 N N . PRO A 1 401 ? 8.633 21.172 -15.758 1 90.94 401 PRO A N 1
ATOM 2869 C CA . PRO A 1 401 ? 9.031 20.547 -17.016 1 90.94 401 PRO A CA 1
ATOM 2870 C C . PRO A 1 401 ? 10.172 19.547 -16.828 1 90.94 401 PRO A C 1
ATOM 2872 O O . PRO A 1 401 ? 10.227 18.531 -17.531 1 90.94 401 PRO A O 1
ATOM 2875 N N . LEU A 1 402 ? 11.039 19.797 -15.898 1 89.94 402 LEU A N 1
ATOM 2876 C CA . LEU A 1 402 ? 12.133 18.875 -15.633 1 89.94 402 LEU A CA 1
ATOM 2877 C C . LEU A 1 402 ? 11.609 17.547 -15.094 1 89.94 402 LEU A C 1
ATOM 2879 O O . LEU A 1 402 ? 12.102 16.484 -15.461 1 89.94 402 LEU A O 1
ATOM 2883 N N . SER A 1 403 ? 10.68 17.672 -14.195 1 92 403 SER A N 1
ATOM 2884 C CA . SER A 1 403 ? 10.078 16.453 -13.664 1 92 403 SER A CA 1
ATOM 2885 C C . SER A 1 403 ? 9.398 15.641 -14.758 1 92 403 SER A C 1
ATOM 2887 O O . SER A 1 403 ? 9.469 14.414 -14.758 1 92 403 SER A O 1
ATOM 2889 N N . LEU A 1 404 ? 8.766 16.297 -15.719 1 93.81 404 LEU A N 1
ATOM 2890 C CA . LEU A 1 404 ? 8.102 15.609 -16.812 1 93.81 404 LEU A CA 1
ATOM 2891 C C . LEU A 1 404 ? 9.117 15 -17.781 1 93.81 404 LEU A C 1
ATOM 2893 O O . LEU A 1 404 ? 8.898 13.898 -18.297 1 93.81 404 LEU A O 1
ATOM 2897 N N . ALA A 1 405 ? 10.203 15.719 -17.969 1 93.25 405 ALA A N 1
ATOM 2898 C CA . ALA A 1 405 ? 11.258 15.195 -18.828 1 93.25 405 ALA A CA 1
ATOM 2899 C C . ALA A 1 405 ? 11.891 13.945 -18.219 1 93.25 405 ALA A C 1
ATOM 2901 O O . ALA A 1 405 ? 12.102 12.945 -18.906 1 93.25 405 ALA A O 1
ATOM 2902 N N . VAL A 1 406 ? 12.141 14.023 -16.922 1 91.56 406 VAL A N 1
ATOM 2903 C CA . VAL A 1 406 ? 12.688 12.867 -16.219 1 91.56 406 VAL A CA 1
ATOM 2904 C C . VAL A 1 406 ? 11.695 11.703 -16.297 1 91.56 406 VAL A C 1
ATOM 2906 O O . VAL A 1 406 ? 12.094 10.562 -16.516 1 91.56 406 VAL A O 1
ATOM 2909 N N . ALA A 1 407 ? 10.461 12.031 -16.125 1 94.69 407 ALA A N 1
ATOM 2910 C CA . ALA A 1 407 ? 9.422 11.008 -16.203 1 94.69 407 ALA A CA 1
ATOM 2911 C C . ALA A 1 407 ? 9.414 10.336 -17.578 1 94.69 407 ALA A C 1
ATOM 2913 O O . ALA A 1 407 ? 9.336 9.109 -17.672 1 94.69 407 ALA A O 1
ATOM 2914 N N . ALA A 1 408 ? 9.5 11.117 -18.609 1 92.81 408 ALA A N 1
ATOM 2915 C CA . ALA A 1 408 ? 9.484 10.586 -19.969 1 92.81 408 ALA A CA 1
ATOM 2916 C C . ALA A 1 408 ? 10.68 9.664 -20.219 1 92.81 408 ALA A C 1
ATOM 2918 O O . ALA A 1 408 ? 10.531 8.586 -20.797 1 92.81 408 ALA A O 1
ATOM 2919 N N . ILE A 1 409 ? 11.82 10.031 -19.719 1 91.56 409 ILE A N 1
ATOM 2920 C CA . ILE A 1 409 ? 13.039 9.258 -19.906 1 91.56 409 ILE A CA 1
ATOM 2921 C C . ILE A 1 409 ? 12.945 7.945 -19.125 1 91.56 409 ILE A C 1
ATOM 2923 O O . ILE A 1 409 ? 13.289 6.883 -19.641 1 91.56 409 ILE A O 1
ATOM 2927 N N . VAL A 1 410 ? 12.461 8.023 -17.938 1 91.88 410 VAL A N 1
ATOM 2928 C CA . VAL A 1 410 ? 12.359 6.848 -17.094 1 91.88 410 VAL A CA 1
ATOM 2929 C C . VAL A 1 410 ? 11.336 5.871 -17.672 1 91.88 410 VAL A C 1
ATOM 2931 O O . VAL A 1 410 ? 11.578 4.664 -17.703 1 91.88 410 VAL A O 1
ATOM 2934 N N . VAL A 1 411 ? 10.219 6.359 -18.141 1 91.38 411 VAL A N 1
ATOM 2935 C CA . VAL A 1 411 ? 9.195 5.504 -18.75 1 91.38 411 VAL A CA 1
ATOM 2936 C C . VAL A 1 411 ? 9.742 4.859 -20.016 1 91.38 411 VAL A C 1
ATOM 2938 O O . VAL A 1 411 ? 9.602 3.65 -20.219 1 91.38 411 VAL A O 1
ATOM 2941 N N . ALA A 1 412 ? 10.406 5.672 -20.828 1 89.94 412 ALA A N 1
ATOM 2942 C CA . ALA A 1 412 ? 10.969 5.152 -22.078 1 89.94 412 ALA A CA 1
ATOM 2943 C C . ALA A 1 412 ? 12.031 4.09 -21.797 1 89.94 412 ALA A C 1
ATOM 2945 O O . ALA A 1 412 ? 12.07 3.051 -22.453 1 89.94 412 ALA A O 1
ATOM 2946 N N . SER A 1 413 ? 12.867 4.387 -20.812 1 88.31 413 SER A N 1
ATOM 2947 C CA . SER A 1 413 ? 13.914 3.43 -20.469 1 88.31 413 SER A CA 1
ATOM 2948 C C . SER A 1 413 ? 13.312 2.125 -19.938 1 88.31 413 SER A C 1
ATOM 2950 O O . SER A 1 413 ? 13.805 1.041 -20.266 1 88.31 413 SER A O 1
ATOM 2952 N N . GLY A 1 414 ? 12.32 2.225 -19.094 1 87.94 414 GLY A N 1
ATOM 2953 C CA . GLY A 1 414 ? 11.664 1.027 -18.594 1 87.94 414 GLY A CA 1
ATOM 2954 C C . GLY A 1 414 ? 11.047 0.185 -19.703 1 87.94 414 GLY A C 1
ATOM 2955 O O . GLY A 1 414 ? 11.141 -1.044 -19.672 1 87.94 414 GLY A O 1
ATOM 2956 N N . VAL A 1 415 ? 10.445 0.792 -20.688 1 85.25 415 VAL A N 1
ATOM 2957 C CA . VAL A 1 415 ? 9.781 0.082 -21.781 1 85.25 415 VAL A CA 1
ATOM 2958 C C . VAL A 1 415 ? 10.828 -0.529 -22.703 1 85.25 415 VAL A C 1
ATOM 2960 O O . VAL A 1 415 ? 10.727 -1.696 -23.078 1 85.25 415 VAL A O 1
ATOM 2963 N N . VAL A 1 416 ? 11.883 0.229 -22.984 1 83.81 416 VAL A N 1
ATOM 2964 C CA . VAL A 1 416 ? 12.914 -0.227 -23.906 1 83.81 416 VAL A CA 1
ATOM 2965 C C . VAL A 1 416 ? 13.719 -1.354 -23.281 1 83.81 416 VAL A C 1
ATOM 2967 O O . VAL A 1 416 ? 14.008 -2.365 -23.922 1 83.81 416 VAL A O 1
ATOM 2970 N N . LEU A 1 417 ? 14.039 -1.147 -22 1 84.44 417 LEU A N 1
ATOM 2971 C CA . LEU A 1 417 ? 14.875 -2.135 -21.328 1 84.44 417 LEU A CA 1
ATOM 2972 C C . LEU A 1 417 ? 14.086 -3.416 -21.062 1 84.44 417 LEU A C 1
ATOM 2974 O O . LEU A 1 417 ? 14.68 -4.473 -20.828 1 84.44 417 LEU A O 1
ATOM 2978 N N . SER A 1 418 ? 12.844 -3.305 -21 1 85.19 418 SER A N 1
ATOM 2979 C CA . SER A 1 418 ? 12.023 -4.492 -20.797 1 85.19 418 SER A CA 1
ATOM 2980 C C . SER A 1 418 ? 11.945 -5.332 -22.062 1 85.19 418 SER A C 1
ATOM 2982 O O . SER A 1 418 ? 11.672 -6.535 -22 1 85.19 418 SER A O 1
ATOM 2984 N N . THR A 1 419 ? 12.078 -4.742 -23.203 1 81.5 419 THR A N 1
ATOM 2985 C CA . THR A 1 419 ? 11.906 -5.453 -24.469 1 81.5 419 THR A CA 1
ATOM 2986 C C . THR A 1 419 ? 13.258 -5.82 -25.062 1 81.5 419 THR A C 1
ATOM 2988 O O . THR A 1 419 ? 13.359 -6.75 -25.859 1 81.5 419 THR A O 1
ATOM 2991 N N . ARG A 1 420 ? 14.211 -5.023 -24.703 1 77.19 420 ARG A N 1
ATOM 2992 C CA . ARG A 1 420 ? 15.5 -5.289 -25.328 1 77.19 420 ARG A CA 1
ATOM 2993 C C . ARG A 1 420 ? 16.438 -6.027 -24.375 1 77.19 420 ARG A C 1
ATOM 2995 O O . ARG A 1 420 ? 16.281 -5.938 -23.156 1 77.19 420 ARG A O 1
ATOM 3002 N N . ALA A 1 421 ? 17.234 -6.883 -25.031 1 71.38 421 ALA A N 1
ATOM 3003 C CA . ALA A 1 421 ? 18.219 -7.648 -24.281 1 71.38 421 ALA A CA 1
ATOM 3004 C C . ALA A 1 421 ? 19.219 -6.727 -23.594 1 71.38 421 ALA A C 1
ATOM 3006 O O . ALA A 1 421 ? 19.438 -5.602 -24.031 1 71.38 421 ALA A O 1
ATOM 3007 N N . ALA A 1 422 ? 19.656 -7.035 -22.328 1 68.69 422 ALA A N 1
ATOM 3008 C CA . ALA A 1 422 ? 20.609 -6.254 -21.547 1 68.69 422 ALA A CA 1
ATOM 3009 C C . ALA A 1 422 ? 21.875 -5.957 -22.344 1 68.69 422 ALA A C 1
ATOM 3011 O O . ALA A 1 422 ? 22.469 -6.863 -22.922 1 68.69 422 ALA A O 1
ATOM 3012 N N . ASN A 1 423 ? 22.031 -4.684 -22.844 1 75.75 423 ASN A N 1
ATOM 3013 C CA . ASN A 1 423 ? 23.266 -4.262 -23.484 1 75.75 423 ASN A CA 1
ATOM 3014 C C . ASN A 1 423 ? 24.469 -4.406 -22.562 1 75.75 423 ASN A C 1
ATOM 3016 O O . ASN A 1 423 ? 24.484 -3.842 -21.469 1 75.75 423 ASN A O 1
ATOM 3020 N N . PRO A 1 424 ? 25.406 -5.281 -22.906 1 80.12 424 PRO A N 1
ATOM 3021 C CA . PRO A 1 424 ? 26.578 -5.496 -22.047 1 80.12 424 PRO A CA 1
ATOM 3022 C C . PRO A 1 424 ? 27.297 -4.199 -21.703 1 80.12 424 PRO A C 1
ATOM 3024 O O . PRO A 1 424 ? 27.906 -4.09 -20.641 1 80.12 424 PRO A O 1
ATOM 3027 N N . TYR A 1 425 ? 27.234 -3.17 -22.547 1 83.44 425 TYR A N 1
ATOM 3028 C CA . TYR A 1 425 ? 27.922 -1.908 -22.297 1 83.44 425 TYR A CA 1
ATOM 3029 C C . TYR A 1 425 ? 27.281 -1.161 -21.125 1 83.44 425 TYR A C 1
ATOM 3031 O O . TYR A 1 425 ? 27.969 -0.521 -20.328 1 83.44 425 TYR A O 1
ATOM 3039 N N . LEU A 1 426 ? 26 -1.365 -21 1 83.62 426 LEU A N 1
ATOM 3040 C CA . LEU A 1 426 ? 25.297 -0.701 -19.906 1 83.62 426 LEU A CA 1
ATOM 3041 C C . LEU A 1 426 ? 25.688 -1.315 -18.562 1 83.62 426 LEU A C 1
ATOM 3043 O O . LEU A 1 426 ? 25.781 -0.611 -17.562 1 83.62 426 LEU A O 1
ATOM 3047 N N . GLY A 1 427 ? 26.047 -2.529 -18.641 1 84.75 427 GLY A N 1
ATOM 3048 C CA . GLY A 1 427 ? 26.5 -3.197 -17.422 1 84.75 427 GLY A CA 1
ATOM 3049 C C . GLY A 1 427 ? 27.875 -2.732 -16.969 1 84.75 427 GLY A C 1
ATOM 3050 O O . GLY A 1 427 ? 28.078 -2.498 -15.781 1 84.75 427 GLY A O 1
ATOM 3051 N N . ARG A 1 428 ? 28.703 -2.557 -17.906 1 89.12 428 ARG A N 1
ATOM 3052 C CA . ARG A 1 428 ? 30.062 -2.115 -17.594 1 89.12 428 ARG A CA 1
ATOM 3053 C C . ARG A 1 428 ? 30.062 -0.671 -17.094 1 89.12 428 ARG A C 1
ATOM 3055 O O . ARG A 1 428 ? 30.781 -0.334 -16.156 1 89.12 428 ARG A O 1
ATOM 3062 N N . ILE A 1 429 ? 29.297 0.101 -17.688 1 90.88 429 ILE A N 1
ATOM 3063 C CA . ILE A 1 429 ? 29.203 1.495 -17.266 1 90.88 429 ILE A CA 1
ATOM 3064 C C . ILE A 1 429 ? 28.641 1.567 -15.844 1 90.88 429 ILE A C 1
ATOM 3066 O O . ILE A 1 429 ? 29.109 2.363 -15.023 1 90.88 429 ILE A O 1
ATOM 3070 N N . ALA A 1 430 ? 27.719 0.723 -15.586 1 89.62 430 ALA A N 1
ATOM 3071 C CA . ALA A 1 430 ? 27.125 0.687 -14.25 1 89.62 430 ALA A CA 1
ATOM 3072 C C . ALA A 1 430 ? 28.156 0.259 -13.211 1 89.62 430 ALA A C 1
ATOM 3074 O O . ALA A 1 430 ? 28.188 0.781 -12.094 1 89.62 430 ALA A O 1
ATOM 3075 N N . GLU A 1 431 ? 29.016 -0.579 -13.602 1 90.5 431 GLU A N 1
ATOM 3076 C CA . GLU A 1 431 ? 30.062 -1.039 -12.695 1 90.5 431 GLU A CA 1
ATOM 3077 C C . GLU A 1 431 ? 31.047 0.083 -12.383 1 90.5 431 GLU A C 1
ATOM 3079 O O . GLU A 1 431 ? 31.438 0.278 -11.227 1 90.5 431 GLU A O 1
ATOM 3084 N N . TYR A 1 432 ? 31.359 0.818 -13.414 1 92.94 432 TYR A N 1
ATOM 3085 C CA . TYR A 1 432 ? 32.281 1.938 -13.227 1 92.94 432 TYR A CA 1
ATOM 3086 C C . TYR A 1 432 ? 31.625 3.035 -12.391 1 92.94 432 TYR A C 1
ATOM 3088 O O . TYR A 1 432 ? 32.281 3.623 -11.516 1 92.94 432 TYR A O 1
ATOM 3096 N N . LEU A 1 433 ? 30.422 3.229 -12.602 1 93.06 433 LEU A N 1
ATOM 3097 C CA . LEU A 1 433 ? 29.703 4.246 -11.844 1 93.06 433 LEU A CA 1
ATOM 3098 C C . LEU A 1 433 ? 29.578 3.852 -10.375 1 93.06 433 LEU A C 1
ATOM 3100 O O . LEU A 1 433 ? 29.672 4.707 -9.492 1 93.06 433 LEU A O 1
ATOM 3104 N N . GLU A 1 434 ? 29.406 2.658 -10.172 1 92.12 434 GLU A N 1
ATOM 3105 C CA . GLU A 1 434 ? 29.328 2.174 -8.797 1 92.12 434 GLU A CA 1
ATOM 3106 C C . GLU A 1 434 ? 30.641 2.402 -8.055 1 92.12 434 GLU A C 1
ATOM 3108 O O . GLU A 1 434 ? 30.641 2.84 -6.902 1 92.12 434 GLU A O 1
ATOM 3113 N N . ILE A 1 4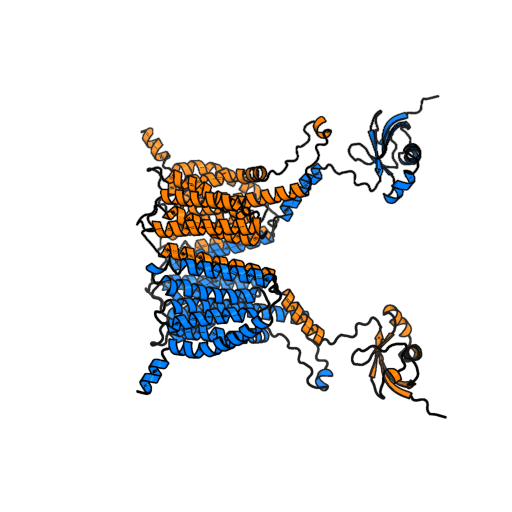35 ? 31.688 2.146 -8.742 1 93.06 435 ILE A N 1
ATOM 3114 C CA . ILE A 1 435 ? 33 2.355 -8.156 1 93.06 435 ILE A CA 1
ATOM 3115 C C . ILE A 1 435 ? 33.219 3.84 -7.863 1 93.06 435 ILE A C 1
ATOM 3117 O O . ILE A 1 435 ? 33.688 4.207 -6.781 1 93.06 435 ILE A O 1
ATOM 3121 N N . LEU A 1 436 ? 32.812 4.645 -8.773 1 94.44 436 LEU A N 1
ATOM 3122 C CA . LEU A 1 436 ? 32.969 6.086 -8.625 1 94.44 436 LEU A CA 1
ATOM 3123 C C . LEU A 1 436 ? 32.125 6.598 -7.449 1 94.44 436 LEU A C 1
ATOM 3125 O O . LEU A 1 436 ? 32.594 7.426 -6.664 1 94.44 436 LEU A O 1
ATOM 3129 N N . VAL A 1 437 ? 30.953 6.047 -7.309 1 94.94 437 VAL A N 1
ATOM 3130 C CA . VAL A 1 437 ? 30.078 6.457 -6.219 1 94.94 437 VAL A CA 1
ATOM 3131 C C . VAL A 1 437 ? 30.672 6.031 -4.883 1 94.94 437 VAL A C 1
ATOM 3133 O O . VAL A 1 437 ? 30.672 6.809 -3.924 1 94.94 437 VAL A O 1
ATOM 3136 N N . MET A 1 438 ? 31.25 4.922 -4.816 1 92.5 438 MET A N 1
ATOM 3137 C CA . MET A 1 438 ? 31.828 4.398 -3.582 1 92.5 438 MET A CA 1
ATOM 3138 C C . MET A 1 438 ? 33.062 5.203 -3.164 1 92.5 438 MET A C 1
ATOM 3140 O O . MET A 1 438 ? 33.25 5.473 -1.979 1 92.5 438 MET A O 1
ATOM 3144 N N . ILE A 1 439 ? 33.719 5.672 -4.184 1 94.06 439 ILE A N 1
ATOM 3145 C CA . ILE A 1 439 ? 34.938 6.469 -3.916 1 94.06 439 ILE A CA 1
ATOM 3146 C C . ILE A 1 439 ? 34.531 7.875 -3.48 1 94.06 439 ILE A C 1
ATOM 3148 O O . ILE A 1 439 ? 35.125 8.453 -2.582 1 94.06 439 ILE A O 1
ATOM 3152 N N . ALA A 1 440 ? 33.5 8.32 -4.004 1 95.81 440 ALA A N 1
ATOM 3153 C CA . ALA A 1 440 ? 33.062 9.703 -3.785 1 95.81 440 ALA A CA 1
ATOM 3154 C C . ALA A 1 440 ? 32.344 9.852 -2.459 1 95.81 440 ALA A C 1
ATOM 3156 O O . ALA A 1 440 ? 32.312 10.938 -1.866 1 95.81 440 ALA A O 1
ATOM 3157 N N . ILE A 1 441 ? 31.797 8.805 -1.953 1 94.69 441 ILE A N 1
ATOM 3158 C CA . ILE A 1 441 ? 30.938 8.883 -0.78 1 94.69 441 ILE A CA 1
ATOM 3159 C C . ILE A 1 441 ? 31.75 9.297 0.438 1 94.69 441 ILE A C 1
ATOM 3161 O O . ILE A 1 441 ? 31.297 10.102 1.258 1 94.69 441 ILE A O 1
ATOM 3165 N N . VAL A 1 442 ? 32.969 8.867 0.607 1 92.75 442 VAL A N 1
ATOM 3166 C CA . VAL A 1 442 ? 33.781 9.109 1.795 1 92.75 442 VAL A CA 1
ATOM 3167 C C . VAL A 1 442 ? 34.188 10.578 1.853 1 92.75 442 VAL A C 1
ATOM 3169 O O . VAL A 1 442 ? 33.906 11.266 2.834 1 92.75 442 VAL A O 1
ATOM 3172 N N . PRO A 1 443 ? 34.75 11.125 0.697 1 94.12 443 PRO A N 1
ATOM 3173 C CA . PRO A 1 443 ? 35.125 12.539 0.753 1 94.12 443 PRO A CA 1
ATOM 3174 C C . PRO A 1 443 ? 33.938 13.461 0.908 1 94.12 443 PRO A C 1
ATOM 3176 O O . PRO A 1 443 ? 34.031 14.508 1.564 1 94.12 443 PRO A O 1
ATOM 3179 N N . VAL A 1 444 ? 32.844 13.125 0.339 1 95.25 444 VAL A N 1
ATOM 3180 C CA . VAL A 1 444 ? 31.688 13.992 0.429 1 95.25 444 VAL A CA 1
ATOM 3181 C C . VAL A 1 444 ? 31.109 13.93 1.84 1 95.25 444 VAL A C 1
ATOM 3183 O O . VAL A 1 444 ? 30.672 14.945 2.385 1 95.25 444 VAL A O 1
ATOM 3186 N N . ALA A 1 445 ? 31.109 12.75 2.426 1 93.56 445 ALA A N 1
ATOM 3187 C CA . ALA A 1 445 ? 30.656 12.633 3.811 1 93.56 445 ALA A CA 1
ATOM 3188 C C . ALA A 1 445 ? 31.562 13.43 4.746 1 93.56 445 ALA A C 1
ATOM 3190 O O . ALA A 1 445 ? 31.094 14.055 5.695 1 93.56 445 ALA A O 1
ATOM 3191 N N . CYS A 1 446 ? 32.812 13.477 4.469 1 92.31 446 CYS A N 1
ATOM 3192 C CA . CYS A 1 446 ? 33.75 14.25 5.262 1 92.31 446 CYS A CA 1
ATOM 3193 C C . CYS A 1 446 ? 33.5 15.75 5.102 1 92.31 446 CYS A C 1
ATOM 3195 O O . CYS A 1 446 ? 33.656 16.516 6.051 1 92.31 446 CYS A O 1
ATOM 3197 N N . SER A 1 447 ? 33.156 16.047 3.881 1 92.12 447 SER A N 1
ATOM 3198 C CA . SER A 1 447 ? 32.844 17.453 3.645 1 92.12 447 SER A CA 1
ATOM 3199 C C . SER A 1 447 ? 31.594 17.875 4.43 1 92.12 447 SER A C 1
ATOM 3201 O O . SER A 1 447 ? 31.531 18.984 4.961 1 92.12 447 SER A O 1
ATOM 3203 N N . VAL A 1 448 ? 30.641 17 4.52 1 90.94 448 VAL A N 1
ATOM 3204 C CA . VAL A 1 448 ? 29.438 17.297 5.285 1 90.94 448 VAL A CA 1
ATOM 3205 C C . VAL A 1 448 ? 29.781 17.438 6.766 1 90.94 448 VAL A C 1
ATOM 3207 O O . VAL A 1 448 ? 29.203 18.281 7.465 1 90.94 448 VAL A O 1
ATOM 3210 N N . LEU A 1 449 ? 30.75 16.656 7.219 1 89.38 449 LEU A N 1
ATOM 3211 C CA . LEU A 1 449 ? 31.172 16.703 8.617 1 89.38 449 LEU A CA 1
ATOM 3212 C C . LEU A 1 449 ? 32 17.938 8.898 1 89.38 449 LEU A C 1
ATOM 3214 O O . LEU A 1 449 ? 32.312 18.25 10.055 1 89.38 449 LEU A O 1
ATOM 3218 N N . GLY A 1 450 ? 32.344 18.688 7.805 1 85.94 450 GLY A N 1
ATOM 3219 C CA . GLY A 1 450 ? 33.156 19.875 7.973 1 85.94 450 GLY A CA 1
ATOM 3220 C C . GLY A 1 450 ? 34.625 19.578 8.273 1 85.94 450 GLY A C 1
ATOM 3221 O O . GLY A 1 450 ? 35.312 20.422 8.844 1 85.94 450 GLY A O 1
ATOM 3222 N N . LEU A 1 451 ? 35.031 18.484 7.926 1 85.06 451 LEU A N 1
ATOM 3223 C CA . LEU A 1 451 ? 36.406 18.078 8.266 1 85.06 451 LEU A CA 1
ATOM 3224 C C . LEU A 1 451 ? 37.406 18.828 7.426 1 85.06 451 LEU A C 1
ATOM 3226 O O . LEU A 1 451 ? 38.531 19.062 7.875 1 85.06 451 LEU A O 1
ATOM 3230 N N . TYR A 1 452 ? 37 19.25 6.266 1 84.25 452 TYR A N 1
ATOM 3231 C CA . TYR A 1 452 ? 37.938 19.984 5.418 1 84.25 452 TYR A CA 1
ATOM 3232 C C . TYR A 1 452 ? 38.219 21.359 5.984 1 84.25 452 TYR A C 1
ATOM 3234 O O . TYR A 1 452 ? 39.344 21.844 5.93 1 84.25 452 TYR A O 1
ATOM 3242 N N . GLY A 1 453 ? 37.219 21.969 6.469 1 80.12 453 GLY A N 1
ATOM 3243 C CA . GLY A 1 453 ? 37.406 23.234 7.137 1 80.12 453 GLY A CA 1
ATOM 3244 C C . GLY A 1 453 ? 38.281 23.125 8.391 1 80.12 453 GLY A C 1
ATOM 3245 O O . GLY A 1 453 ? 39.125 23.969 8.648 1 80.12 453 GLY A O 1
ATOM 3246 N N . TYR A 1 454 ? 38.094 22.062 9.07 1 80.81 454 TYR A N 1
ATOM 3247 C CA . TYR A 1 454 ? 38.844 21.844 10.289 1 80.81 454 TYR A CA 1
ATOM 3248 C C . TYR A 1 454 ? 40.312 21.625 9.984 1 80.81 454 TYR A C 1
ATOM 3250 O O . TYR A 1 454 ? 41.188 22.203 10.648 1 80.81 454 TYR A O 1
ATOM 3258 N N . VAL A 1 455 ? 40.562 20.859 8.961 1 81.12 455 VAL A N 1
ATOM 3259 C CA . VAL A 1 455 ? 41.938 20.547 8.609 1 81.12 455 VAL A CA 1
ATOM 3260 C C . VAL A 1 455 ? 42.625 21.797 8.062 1 81.12 455 VAL A C 1
ATOM 3262 O O . VAL A 1 455 ? 43.812 22.047 8.359 1 81.12 455 VAL A O 1
ATOM 3265 N N . ARG A 1 456 ? 41.906 22.5 7.254 1 78.5 456 ARG A N 1
ATOM 3266 C CA . ARG A 1 456 ? 42.469 23.75 6.734 1 78.5 456 ARG A CA 1
ATOM 3267 C C . ARG A 1 456 ? 42.781 24.719 7.867 1 78.5 456 ARG A C 1
ATOM 3269 O O . ARG A 1 456 ? 43.781 25.453 7.797 1 78.5 456 ARG A O 1
ATOM 3276 N N . GLY A 1 457 ? 41.906 24.672 8.812 1 76.75 457 GLY A N 1
ATOM 3277 C CA . GLY A 1 457 ? 42.188 25.516 9.961 1 76.75 457 GLY A CA 1
ATOM 3278 C C . GLY A 1 457 ? 43.375 25.094 10.766 1 76.75 457 GLY A C 1
ATOM 3279 O O . GLY A 1 457 ? 44.094 25.922 11.336 1 76.75 457 GLY A O 1
ATOM 3280 N N . LEU A 1 458 ? 43.625 23.844 10.773 1 74.88 458 LEU A N 1
ATOM 3281 C CA . LEU A 1 458 ? 44.781 23.344 11.469 1 74.88 458 LEU A CA 1
ATOM 3282 C C . LEU A 1 458 ? 46.062 23.719 10.719 1 74.88 458 LEU A C 1
ATOM 3284 O O . LEU A 1 458 ? 47.125 23.938 11.336 1 74.88 458 LEU A O 1
ATOM 3288 N N . GLY A 1 459 ? 46 23.672 9.43 1 65.62 459 GLY A N 1
ATOM 3289 C CA . GLY A 1 459 ? 47.188 23.938 8.617 1 65.62 459 GLY A CA 1
ATOM 3290 C C . GLY A 1 459 ? 47.469 25.422 8.445 1 65.62 459 GLY A C 1
ATOM 3291 O O . GLY A 1 459 ? 48.5 25.812 7.902 1 65.62 459 GLY A O 1
ATOM 3292 N N . GLY A 1 460 ? 46.562 26.391 8.758 1 55.81 460 GLY A N 1
ATOM 3293 C CA . GLY A 1 460 ? 46.875 27.812 8.75 1 55.81 460 GLY A CA 1
ATOM 3294 C C . GLY A 1 460 ? 46.938 28.422 10.133 1 55.81 460 GLY A C 1
ATOM 3295 O O . GLY A 1 460 ? 46.469 27.812 11.109 1 55.81 460 GLY A O 1
ATOM 3296 N N . MET B 1 1 ? 53.531 -68.5 -24.422 1 29.88 1 MET B N 1
ATOM 3297 C CA . MET B 1 1 ? 52.156 -68.312 -23.984 1 29.88 1 MET B CA 1
ATOM 3298 C C . MET B 1 1 ? 51.938 -66.938 -23.484 1 29.88 1 MET B C 1
ATOM 3300 O O . MET B 1 1 ? 52.594 -66.5 -22.516 1 29.88 1 MET B O 1
ATOM 3304 N N . GLN B 1 2 ? 51.75 -65.938 -24.359 1 39 2 GLN B N 1
ATOM 3305 C CA . GLN B 1 2 ? 51.594 -64.562 -24.094 1 39 2 GLN B CA 1
ATOM 3306 C C . GLN B 1 2 ? 50.656 -64.312 -22.922 1 39 2 GLN B C 1
ATOM 3308 O O . GLN B 1 2 ? 49.562 -64.875 -22.875 1 39 2 GLN B O 1
ATOM 3313 N N . THR B 1 3 ? 51.062 -64.188 -21.672 1 46.69 3 THR B N 1
ATOM 3314 C CA . THR B 1 3 ? 50.312 -63.812 -20.484 1 46.69 3 THR B CA 1
ATOM 3315 C C . THR B 1 3 ? 49.25 -62.781 -20.828 1 46.69 3 THR B C 1
ATOM 3317 O O . THR B 1 3 ? 49.531 -61.719 -21.344 1 46.69 3 THR B O 1
ATOM 3320 N N . ALA B 1 4 ? 48.062 -63.156 -21.266 1 57.94 4 ALA B N 1
ATOM 3321 C CA . ALA B 1 4 ? 46.812 -62.438 -21.5 1 57.94 4 ALA B CA 1
ATOM 3322 C C . ALA B 1 4 ? 46.625 -61.312 -20.484 1 57.94 4 ALA B C 1
ATOM 3324 O O . ALA B 1 4 ? 46.938 -61.469 -19.297 1 57.94 4 ALA B O 1
ATOM 3325 N N . GLY B 1 5 ? 46.781 -59.969 -20.891 1 75.38 5 GLY B N 1
ATOM 3326 C CA . GLY B 1 5 ? 46.719 -58.688 -20.188 1 75.38 5 GLY B CA 1
ATOM 3327 C C . GLY B 1 5 ? 45.562 -58.625 -19.203 1 75.38 5 GLY B C 1
ATOM 3328 O O . GLY B 1 5 ? 44.438 -58.25 -19.562 1 75.38 5 GLY B O 1
ATOM 3329 N N . LEU B 1 6 ? 45.688 -59.219 -18.031 1 82.12 6 LEU B N 1
ATOM 3330 C CA . LEU B 1 6 ? 44.75 -59.156 -16.938 1 82.12 6 LEU B CA 1
ATOM 3331 C C . LEU B 1 6 ? 44.906 -57.844 -16.156 1 82.12 6 LEU B C 1
ATOM 3333 O O . LEU B 1 6 ? 46.031 -57.406 -15.922 1 82.12 6 LEU B O 1
ATOM 3337 N N . VAL B 1 7 ? 43.906 -57.188 -15.945 1 87 7 VAL B N 1
ATOM 3338 C CA . VAL B 1 7 ? 43.875 -56.031 -15.055 1 87 7 VAL B CA 1
ATOM 3339 C C . VAL B 1 7 ? 43.219 -56.438 -13.727 1 87 7 VAL B C 1
ATOM 3341 O O . VAL B 1 7 ? 42.156 -57.062 -13.719 1 87 7 VAL B O 1
ATOM 3344 N N . ARG B 1 8 ? 43.875 -56.125 -12.594 1 89.38 8 ARG B N 1
ATOM 3345 C CA . ARG B 1 8 ? 43.344 -56.406 -11.266 1 89.38 8 ARG B CA 1
ATOM 3346 C C . ARG B 1 8 ? 42.469 -55.25 -10.781 1 89.38 8 ARG B C 1
ATOM 3348 O O . ARG B 1 8 ? 42.969 -54.125 -10.648 1 89.38 8 ARG B O 1
ATOM 3355 N N . VAL B 1 9 ? 41.281 -55.594 -10.664 1 88.62 9 VAL B N 1
ATOM 3356 C CA . VAL B 1 9 ? 40.344 -54.562 -10.227 1 88.62 9 VAL B CA 1
ATOM 3357 C C . VAL B 1 9 ? 39.562 -55.031 -9 1 88.62 9 VAL B C 1
ATOM 3359 O O . VAL B 1 9 ? 39.438 -56.25 -8.773 1 88.62 9 VAL B O 1
ATOM 3362 N N . THR B 1 10 ? 39.219 -54.094 -8.156 1 89.81 10 THR B N 1
ATOM 3363 C CA . THR B 1 10 ? 38.281 -54.375 -7.059 1 89.81 10 THR B CA 1
ATOM 3364 C C . THR B 1 10 ? 36.875 -53.938 -7.426 1 89.81 10 THR B C 1
ATOM 3366 O O . THR B 1 10 ? 36.625 -52.781 -7.797 1 89.81 10 THR B O 1
ATOM 3369 N N . ILE B 1 11 ? 35.938 -54.812 -7.465 1 87.81 11 ILE B N 1
ATOM 3370 C CA . ILE B 1 11 ? 34.531 -54.531 -7.746 1 87.81 11 ILE B CA 1
ATOM 3371 C C . ILE B 1 11 ? 33.75 -54.469 -6.441 1 87.81 11 ILE B C 1
ATOM 3373 O O . ILE B 1 11 ? 33.719 -55.438 -5.676 1 87.81 11 ILE B O 1
ATOM 3377 N N . THR B 1 12 ? 33.188 -53.312 -6.25 1 86.25 12 THR B N 1
ATOM 3378 C CA . THR B 1 12 ? 32.312 -53.125 -5.086 1 86.25 12 THR B CA 1
ATOM 3379 C C . THR B 1 12 ? 30.859 -53.375 -5.449 1 86.25 12 THR B C 1
ATOM 3381 O O . THR B 1 12 ? 30.312 -52.688 -6.32 1 86.25 12 THR B O 1
ATOM 3384 N N . THR B 1 13 ? 30.281 -54.344 -4.914 1 80 13 THR B N 1
ATOM 3385 C CA . THR B 1 13 ? 28.859 -54.625 -4.992 1 80 13 THR B CA 1
ATOM 3386 C C . THR B 1 13 ? 28.141 -54.188 -3.721 1 80 13 THR B C 1
ATOM 3388 O O . THR B 1 13 ? 28.781 -53.875 -2.713 1 80 13 THR B O 1
ATOM 3391 N N . PRO B 1 14 ? 26.797 -53.938 -3.713 1 72.94 14 PRO B N 1
ATOM 3392 C CA . PRO B 1 14 ? 26.078 -53.531 -2.516 1 72.94 14 PRO B CA 1
ATOM 3393 C C . PRO B 1 14 ? 26.344 -54.438 -1.312 1 72.94 14 PRO B C 1
ATOM 3395 O O . PRO B 1 14 ? 26.219 -54 -0.167 1 72.94 14 PRO B O 1
ATOM 3398 N N . HIS B 1 15 ? 26.812 -55.656 -1.495 1 75.25 15 HIS B N 1
ATOM 3399 C CA . HIS B 1 15 ? 26.891 -56.594 -0.386 1 75.25 15 HIS B CA 1
ATOM 3400 C C . HIS B 1 15 ? 28.328 -57 -0.108 1 75.25 15 HIS B C 1
ATOM 3402 O O . HIS B 1 15 ? 28.656 -57.469 0.983 1 75.25 15 HIS B O 1
ATOM 3408 N N . ARG B 1 16 ? 29.234 -56.906 -1.066 1 80.69 16 ARG B N 1
ATOM 3409 C CA . ARG B 1 16 ? 30.594 -57.344 -0.816 1 80.69 16 ARG B CA 1
ATOM 3410 C C . ARG B 1 16 ? 31.562 -56.719 -1.807 1 80.69 16 ARG B C 1
ATOM 3412 O O . ARG B 1 16 ? 31.156 -56.188 -2.836 1 80.69 16 ARG B O 1
ATOM 3419 N N . ARG B 1 17 ? 32.844 -56.688 -1.434 1 85.94 17 ARG B N 1
ATOM 3420 C CA . ARG B 1 17 ? 33.969 -56.281 -2.283 1 85.94 17 ARG B CA 1
ATOM 3421 C C . ARG B 1 17 ? 34.719 -57.5 -2.793 1 85.94 17 ARG B C 1
ATOM 3423 O O . ARG B 1 17 ? 35.062 -58.406 -2.02 1 85.94 17 ARG B O 1
ATOM 3430 N N . ILE B 1 18 ? 34.938 -57.656 -4.133 1 85.75 18 ILE B N 1
ATOM 3431 C CA . ILE B 1 18 ? 35.625 -58.812 -4.758 1 85.75 18 ILE B CA 1
ATOM 3432 C C . ILE B 1 18 ? 36.844 -58.312 -5.531 1 85.75 18 ILE B C 1
ATOM 3434 O O . ILE B 1 18 ? 36.719 -57.406 -6.379 1 85.75 18 ILE B O 1
ATOM 3438 N N . ASP B 1 19 ? 37.938 -58.75 -5.172 1 86.38 19 ASP B N 1
ATOM 3439 C CA . ASP B 1 19 ? 39.125 -58.5 -5.961 1 86.38 19 ASP B CA 1
ATOM 3440 C C . ASP B 1 19 ? 39.281 -59.562 -7.062 1 86.38 19 ASP B C 1
ATOM 3442 O O . ASP B 1 19 ? 39.281 -60.75 -6.789 1 86.38 19 ASP B O 1
ATOM 3446 N N . MET B 1 20 ? 39.344 -59.094 -8.258 1 85.62 20 MET B N 1
ATOM 3447 C CA . MET B 1 20 ? 39.469 -60.062 -9.359 1 85.62 20 MET B CA 1
ATOM 3448 C C . MET B 1 20 ? 40.406 -59.531 -10.445 1 85.62 20 MET B C 1
ATOM 3450 O O . MET B 1 20 ? 40.594 -58.312 -10.547 1 85.62 20 MET B O 1
ATOM 3454 N N . ALA B 1 21 ? 40.906 -60.438 -11.117 1 85.81 21 ALA B N 1
ATOM 3455 C CA . ALA B 1 21 ? 41.688 -60.125 -12.32 1 85.81 21 ALA B CA 1
ATOM 3456 C C . ALA B 1 21 ? 40.844 -60.312 -13.57 1 85.81 21 ALA B C 1
ATOM 3458 O O . ALA B 1 21 ? 40.312 -61.406 -13.82 1 85.81 21 ALA B O 1
ATOM 3459 N N . LEU B 1 22 ? 40.594 -59.281 -14.289 1 86.19 22 LEU B N 1
ATOM 3460 C CA . LEU B 1 22 ? 39.781 -59.312 -15.492 1 86.19 22 LEU B CA 1
ATOM 3461 C C . LEU B 1 22 ? 40.625 -59.094 -16.734 1 86.19 22 LEU B C 1
ATOM 3463 O O . LEU B 1 22 ? 41.625 -58.375 -16.703 1 86.19 22 LEU B O 1
ATOM 3467 N N . PRO B 1 23 ? 40.25 -59.812 -17.797 1 86.38 23 PRO B N 1
ATOM 3468 C CA . PRO B 1 23 ? 41 -59.594 -19.031 1 86.38 23 PRO B CA 1
ATOM 3469 C C . PRO B 1 23 ? 40.781 -58.219 -19.625 1 86.38 23 PRO B C 1
ATOM 3471 O O . PRO B 1 23 ? 39.625 -57.75 -19.719 1 86.38 23 PRO B O 1
ATOM 3474 N N . GLU B 1 24 ? 41.781 -57.5 -20.016 1 86.62 24 GLU B N 1
ATOM 3475 C CA . GLU B 1 24 ? 41.75 -56.156 -20.547 1 86.62 24 GLU B CA 1
ATOM 3476 C C . GLU B 1 24 ? 41.031 -56.094 -21.891 1 86.62 24 GLU B C 1
ATOM 3478 O O . GLU B 1 24 ? 40.469 -55.062 -22.25 1 86.62 24 GLU B O 1
ATOM 3483 N N . HIS B 1 25 ? 40.969 -57.125 -22.641 1 84.06 25 HIS B N 1
ATOM 3484 C CA . HIS B 1 25 ? 40.438 -57.125 -24 1 84.06 25 HIS B CA 1
ATOM 3485 C C . HIS B 1 25 ? 39 -57.656 -24.047 1 84.06 25 HIS B C 1
ATOM 3487 O O . HIS B 1 25 ? 38.406 -57.719 -25.109 1 84.06 25 HIS B O 1
ATOM 3493 N N . ALA B 1 26 ? 38.5 -58.031 -22.891 1 86.44 26 ALA B N 1
ATOM 3494 C CA . ALA B 1 26 ? 37.125 -58.469 -22.828 1 86.44 26 ALA B CA 1
ATOM 3495 C C . ALA B 1 26 ? 36.188 -57.281 -22.688 1 86.44 26 ALA B C 1
ATOM 3497 O O . ALA B 1 26 ? 36.5 -56.312 -22 1 86.44 26 ALA B O 1
ATOM 3498 N N . SER B 1 27 ? 35.188 -57.312 -23.5 1 88.44 27 SER B N 1
ATOM 3499 C CA . SER B 1 27 ? 34.188 -56.25 -23.391 1 88.44 27 SER B CA 1
ATOM 3500 C C . SER B 1 27 ? 33.438 -56.344 -22.047 1 88.44 27 SER B C 1
ATOM 3502 O O . SER B 1 27 ? 33.406 -57.406 -21.422 1 88.44 27 SER B O 1
ATOM 3504 N N . VAL B 1 28 ? 32.938 -55.25 -21.547 1 90.81 28 VAL B N 1
ATOM 3505 C CA . VAL B 1 28 ? 32.219 -55.188 -20.281 1 90.81 28 VAL B CA 1
ATOM 3506 C C . VAL B 1 28 ? 31.016 -56.125 -20.328 1 90.81 28 VAL B C 1
ATOM 3508 O O . VAL B 1 28 ? 30.703 -56.812 -19.359 1 90.81 28 VAL B O 1
ATOM 3511 N N . ALA B 1 29 ? 30.344 -56.219 -21.438 1 87.94 29 ALA B N 1
ATOM 3512 C CA . ALA B 1 29 ? 29.188 -57.094 -21.641 1 87.94 29 ALA B CA 1
ATOM 3513 C C . ALA B 1 29 ? 29.547 -58.562 -21.422 1 87.94 29 ALA B C 1
ATOM 3515 O O . ALA B 1 29 ? 28.734 -59.344 -20.922 1 87.94 29 ALA B O 1
ATOM 3516 N N . GLU B 1 30 ? 30.781 -58.938 -21.781 1 88.12 30 GLU B N 1
ATOM 3517 C CA . GLU B 1 30 ? 31.25 -60.312 -21.656 1 88.12 30 GLU B CA 1
ATOM 3518 C C . GLU B 1 30 ? 31.609 -60.656 -20.219 1 88.12 30 GLU B C 1
ATOM 3520 O O . GLU B 1 30 ? 31.484 -61.812 -19.797 1 88.12 30 GLU B O 1
ATOM 3525 N N . ILE B 1 31 ? 32.031 -59.625 -19.547 1 86.75 31 ILE B N 1
ATOM 3526 C CA . ILE B 1 31 ? 32.562 -59.875 -18.203 1 86.75 31 ILE B CA 1
ATOM 3527 C C . ILE B 1 31 ? 31.422 -59.781 -17.188 1 86.75 31 ILE B C 1
ATOM 3529 O O . ILE B 1 31 ? 31.453 -60.438 -16.156 1 86.75 31 ILE B O 1
ATOM 3533 N N . LEU B 1 32 ? 30.406 -59.125 -17.484 1 87.25 32 LEU B N 1
ATOM 3534 C CA . LEU B 1 32 ? 29.344 -58.781 -16.531 1 87.25 32 LEU B CA 1
ATOM 3535 C C . LEU B 1 32 ? 28.656 -60.031 -16 1 87.25 32 LEU B C 1
ATOM 3537 O O . LEU B 1 32 ? 28.438 -60.188 -14.797 1 87.25 32 LEU B O 1
ATOM 3541 N N . PRO B 1 33 ? 28.266 -61.031 -16.859 1 84.88 33 PRO B N 1
ATOM 3542 C CA . PRO B 1 33 ? 27.609 -62.219 -16.312 1 84.88 33 PRO B CA 1
ATOM 3543 C C . PRO B 1 33 ? 28.5 -63 -15.367 1 84.88 33 PRO B C 1
ATOM 3545 O O . PRO B 1 33 ? 28.031 -63.531 -14.352 1 84.88 33 PRO B O 1
ATOM 3548 N N . GLY B 1 34 ? 29.828 -63.156 -15.695 1 84.62 34 GLY B N 1
ATOM 3549 C CA . GLY B 1 34 ? 30.781 -63.812 -14.82 1 84.62 34 GLY B CA 1
ATOM 3550 C C . GLY B 1 34 ? 30.953 -63.094 -13.492 1 84.62 34 GLY B C 1
ATOM 3551 O O . GLY B 1 34 ? 31.094 -63.75 -12.445 1 84.62 34 GLY B O 1
ATOM 3552 N N . LEU B 1 35 ? 30.969 -61.781 -13.609 1 84.06 35 LEU B N 1
ATOM 3553 C CA . LEU B 1 35 ? 31.062 -60.969 -12.414 1 84.06 35 LEU B CA 1
ATOM 3554 C C . LEU B 1 35 ? 29.828 -61.156 -11.531 1 84.06 35 LEU B C 1
ATOM 3556 O O . LEU B 1 35 ? 29.953 -61.281 -10.305 1 84.06 35 LEU B O 1
ATOM 3560 N N . LEU B 1 36 ? 28.688 -61.156 -12.086 1 84 36 LEU B N 1
ATOM 3561 C CA . LEU B 1 36 ? 27.438 -61.312 -11.336 1 84 36 LEU B CA 1
ATOM 3562 C C . LEU B 1 36 ? 27.359 -62.719 -10.703 1 84 36 LEU B C 1
ATOM 3564 O O . LEU B 1 36 ? 26.844 -62.844 -9.586 1 84 36 LEU B O 1
ATOM 3568 N N . ALA B 1 37 ? 27.875 -63.688 -11.367 1 82.44 37 ALA B N 1
ATOM 3569 C CA . ALA B 1 37 ? 27.906 -65.062 -10.844 1 82.44 37 ALA B CA 1
ATOM 3570 C C . ALA B 1 37 ? 28.812 -65.125 -9.625 1 82.44 37 ALA B C 1
ATOM 3572 O O . ALA B 1 37 ? 28.531 -65.875 -8.688 1 82.44 37 ALA B O 1
ATOM 3573 N N . ARG B 1 38 ? 29.875 -64.312 -9.68 1 81.94 38 ARG B N 1
ATOM 3574 C CA . ARG B 1 38 ? 30.844 -64.312 -8.586 1 81.94 38 ARG B CA 1
ATOM 3575 C C . ARG B 1 38 ? 30.422 -63.406 -7.445 1 81.94 38 ARG B C 1
ATOM 3577 O O . ARG B 1 38 ? 30.766 -63.625 -6.289 1 81.94 38 ARG B O 1
ATOM 3584 N N . ALA B 1 39 ? 29.844 -62.344 -7.73 1 77.62 39 ALA B N 1
ATOM 3585 C CA . ALA B 1 39 ? 29.406 -61.344 -6.754 1 77.62 39 ALA B CA 1
ATOM 3586 C C . ALA B 1 39 ? 28.344 -61.938 -5.824 1 77.62 39 ALA B C 1
ATOM 3588 O O . ALA B 1 39 ? 28.172 -61.438 -4.699 1 77.62 39 ALA B O 1
ATOM 3589 N N . GLY B 1 40 ? 27.672 -62.938 -6.039 1 71.75 40 GLY B N 1
ATOM 3590 C CA . GLY B 1 40 ? 26.781 -63.594 -5.105 1 71.75 40 GLY B CA 1
ATOM 3591 C C . GLY B 1 40 ? 25.594 -64.25 -5.777 1 71.75 40 GLY B C 1
ATOM 3592 O O . GLY B 1 40 ? 25.188 -63.875 -6.871 1 71.75 40 GLY B O 1
ATOM 3593 N N . GLU B 1 41 ? 25.172 -65.375 -5.113 1 70.12 41 GLU B N 1
ATOM 3594 C CA . GLU B 1 41 ? 23.969 -66.062 -5.523 1 70.12 41 GLU B CA 1
ATOM 3595 C C . GLU B 1 41 ? 22.75 -65.125 -5.457 1 70.12 41 GLU B C 1
ATOM 3597 O O . GLU B 1 41 ? 22.531 -64.438 -4.449 1 70.12 41 GLU B O 1
ATOM 3602 N N . GLY B 1 42 ? 22.062 -64.75 -6.609 1 73.56 42 GLY B N 1
ATOM 3603 C CA . GLY B 1 42 ? 20.812 -64 -6.641 1 73.56 42 GLY B CA 1
ATOM 3604 C C . GLY B 1 42 ? 20.969 -62.594 -7.172 1 73.56 42 GLY B C 1
ATOM 3605 O O . GLY B 1 42 ? 19.984 -61.906 -7.375 1 73.56 42 GLY B O 1
ATOM 3606 N N . MET B 1 43 ? 22.141 -62.125 -7.367 1 72 43 MET B N 1
ATOM 3607 C CA . MET B 1 43 ? 22.328 -60.719 -7.812 1 72 43 MET B CA 1
ATOM 3608 C C . MET B 1 43 ? 21.812 -60.531 -9.234 1 72 43 MET B C 1
ATOM 3610 O O . MET B 1 43 ? 21.281 -59.469 -9.562 1 72 43 MET B O 1
ATOM 3614 N N . ALA B 1 44 ? 22.109 -61.531 -10.047 1 73.81 44 ALA B N 1
ATOM 3615 C CA . ALA B 1 44 ? 21.562 -61.5 -11.406 1 73.81 44 ALA B CA 1
ATOM 3616 C C . ALA B 1 44 ? 20.047 -61.281 -11.383 1 73.81 44 ALA B C 1
ATOM 3618 O O . ALA B 1 44 ? 19.5 -60.531 -12.188 1 73.81 44 ALA B O 1
ATOM 3619 N N . ASP B 1 45 ? 19.375 -61.844 -10.461 1 72.19 45 ASP B N 1
ATOM 3620 C CA . ASP B 1 45 ? 17.938 -61.75 -10.32 1 72.19 45 ASP B CA 1
ATOM 3621 C C . ASP B 1 45 ? 17.531 -60.438 -9.672 1 72.19 45 ASP B C 1
ATOM 3623 O O . ASP B 1 45 ? 16.516 -59.844 -10.031 1 72.19 45 ASP B O 1
ATOM 3627 N N . ASP B 1 46 ? 18.281 -59.906 -8.844 1 71.25 46 ASP B N 1
ATOM 3628 C CA . ASP B 1 46 ? 18 -58.656 -8.148 1 71.25 46 ASP B CA 1
ATOM 3629 C C . ASP B 1 46 ? 18.125 -57.469 -9.086 1 71.25 46 ASP B C 1
ATOM 3631 O O . ASP B 1 46 ? 17.453 -56.438 -8.898 1 71.25 46 ASP B O 1
ATOM 3635 N N . GLY B 1 47 ? 18.922 -57.562 -10.094 1 64.75 47 GLY B N 1
ATOM 3636 C CA . GLY B 1 47 ? 19.156 -56.5 -11.055 1 64.75 47 GLY B CA 1
ATOM 3637 C C . GLY B 1 47 ? 18.062 -56.375 -12.102 1 64.75 47 GLY B C 1
ATOM 3638 O O . GLY B 1 47 ? 17.984 -55.375 -12.812 1 64.75 47 GLY B O 1
ATOM 3639 N N . VAL B 1 48 ? 17.359 -57.344 -12.227 1 68.25 48 VAL B N 1
ATOM 3640 C CA . VAL B 1 48 ? 16.312 -57.344 -13.234 1 68.25 48 VAL B CA 1
ATOM 3641 C C . VAL B 1 48 ? 15.289 -56.25 -12.914 1 68.25 48 VAL B C 1
ATOM 3643 O O . VAL B 1 48 ? 14.844 -55.531 -13.812 1 68.25 48 VAL B O 1
ATOM 3646 N N . ALA B 1 49 ? 14.945 -56 -11.734 1 67.06 49 ALA B N 1
ATOM 3647 C CA . ALA B 1 49 ? 14.023 -54.969 -11.32 1 67.06 49 ALA B CA 1
ATOM 3648 C C . ALA B 1 49 ? 14.625 -53.562 -11.547 1 67.06 49 ALA B C 1
ATOM 3650 O O . ALA B 1 49 ? 13.898 -52.594 -11.703 1 67.06 49 ALA B O 1
ATOM 3651 N N . GLY B 1 50 ? 15.914 -53.469 -11.695 1 66.25 50 GLY B N 1
ATOM 3652 C CA . GLY B 1 50 ? 16.609 -52.188 -11.836 1 66.25 50 GLY B CA 1
ATOM 3653 C C . GLY B 1 50 ? 17.141 -51.969 -13.234 1 66.25 50 GLY B C 1
ATOM 3654 O O . GLY B 1 50 ? 17.969 -51.094 -13.445 1 66.25 50 GLY B O 1
ATOM 3655 N N . GLY B 1 51 ? 16.703 -52.688 -14.172 1 74.69 51 GLY B N 1
ATOM 3656 C CA . GLY B 1 51 ? 17.094 -52.562 -15.57 1 74.69 51 GLY B CA 1
ATOM 3657 C C . GLY B 1 51 ? 18.453 -53.156 -15.867 1 74.69 51 GLY B C 1
ATOM 3658 O O . GLY B 1 51 ? 19.062 -52.844 -16.891 1 74.69 51 GLY B O 1
ATOM 3659 N N . GLY B 1 52 ? 18.922 -54.031 -15.023 1 80.31 52 GLY B N 1
ATOM 3660 C CA . GLY B 1 52 ? 20.219 -54.688 -15.188 1 80.31 52 GLY B CA 1
ATOM 3661 C C . GLY B 1 52 ? 21.312 -54.031 -14.383 1 80.31 52 GLY B C 1
ATOM 3662 O O . GLY B 1 52 ? 21.094 -53 -13.727 1 80.31 52 GLY B O 1
ATOM 3663 N N . TRP B 1 53 ? 22.469 -54.656 -14.281 1 82.44 53 TRP B N 1
ATOM 3664 C CA . TRP B 1 53 ? 23.641 -54.156 -13.555 1 82.44 53 TRP B CA 1
ATOM 3665 C C . TRP B 1 53 ? 24.578 -53.438 -14.484 1 82.44 53 TRP B C 1
ATOM 3667 O O . TRP B 1 53 ? 24.703 -53.781 -15.664 1 82.44 53 TRP B O 1
ATOM 3677 N N . GLN B 1 54 ? 25.125 -52.375 -13.984 1 85.75 54 GLN B N 1
ATOM 3678 C CA . GLN B 1 54 ? 26.125 -51.625 -14.703 1 85.75 54 GLN B CA 1
ATOM 3679 C C . GLN B 1 54 ? 27.375 -51.375 -13.844 1 85.75 54 GLN B C 1
ATOM 3681 O O . GLN B 1 54 ? 27.266 -51.281 -12.617 1 85.75 54 GLN B O 1
ATOM 3686 N N . LEU B 1 55 ? 28.484 -51.438 -14.508 1 85 55 LEU B N 1
ATOM 3687 C CA . LEU B 1 55 ? 29.75 -51.094 -13.867 1 85 55 LEU B CA 1
ATOM 3688 C C . LEU B 1 55 ? 30.031 -49.594 -13.953 1 85 55 LEU B C 1
ATOM 3690 O O . LEU B 1 55 ? 29.875 -49 -15.016 1 85 55 LEU B O 1
ATOM 3694 N N . ARG B 1 56 ? 30.281 -49.031 -12.867 1 84.5 56 ARG B N 1
ATOM 3695 C CA . ARG B 1 56 ? 30.594 -47.594 -12.797 1 84.5 56 ARG B CA 1
ATOM 3696 C C . ARG B 1 56 ? 31.938 -47.375 -12.117 1 84.5 56 ARG B C 1
ATOM 3698 O O . ARG B 1 56 ? 32.375 -48.188 -11.305 1 84.5 56 ARG B O 1
ATOM 3705 N N . ARG B 1 57 ? 32.562 -46.219 -12.531 1 84.38 57 ARG B N 1
ATOM 3706 C CA . ARG B 1 57 ? 33.75 -45.75 -11.812 1 84.38 57 ARG B CA 1
ATOM 3707 C C . ARG B 1 57 ? 33.375 -45.031 -10.539 1 84.38 57 ARG B C 1
ATOM 3709 O O . ARG B 1 57 ? 32.188 -44.719 -10.312 1 84.38 57 ARG B O 1
ATOM 3716 N N . ALA B 1 58 ? 34.312 -44.75 -9.727 1 77.19 58 ALA B N 1
ATOM 3717 C CA . ALA B 1 58 ? 34.125 -44.031 -8.469 1 77.19 58 ALA B CA 1
ATOM 3718 C C . ALA B 1 58 ? 33.531 -42.656 -8.703 1 77.19 58 ALA B C 1
ATOM 3720 O O . ALA B 1 58 ? 32.812 -42.125 -7.855 1 77.19 58 ALA B O 1
ATOM 3721 N N . ASP B 1 59 ? 33.719 -42.219 -9.898 1 71.31 59 ASP B N 1
ATOM 3722 C CA . ASP B 1 59 ? 33.25 -40.875 -10.234 1 71.31 59 ASP B CA 1
ATOM 3723 C C . ASP B 1 59 ? 31.812 -40.938 -10.789 1 71.31 59 ASP B C 1
ATOM 3725 O O . ASP B 1 59 ? 31.25 -39.906 -11.141 1 71.31 59 ASP B O 1
ATOM 3729 N N . GLY B 1 60 ? 31.234 -42.094 -10.852 1 72.81 60 GLY B N 1
ATOM 3730 C CA . GLY B 1 60 ? 29.859 -42.281 -11.305 1 72.81 60 GLY B CA 1
ATOM 3731 C C . GLY B 1 60 ? 29.75 -42.531 -12.797 1 72.81 60 GLY B C 1
ATOM 3732 O O . GLY B 1 60 ? 28.672 -42.812 -13.312 1 72.81 60 GLY B O 1
ATOM 3733 N N . THR B 1 61 ? 30.844 -42.438 -13.484 1 82.06 61 THR B N 1
ATOM 3734 C CA . THR B 1 61 ? 30.812 -42.688 -14.922 1 82.06 61 THR B CA 1
ATOM 3735 C C . THR B 1 61 ? 30.5 -44.156 -15.219 1 82.06 61 THR B C 1
ATOM 3737 O O . THR B 1 61 ? 31.094 -45.062 -14.633 1 82.06 61 THR B O 1
ATOM 3740 N N . ALA B 1 62 ? 29.531 -44.344 -16.016 1 85.12 62 ALA B N 1
ATOM 3741 C CA . ALA B 1 62 ? 29.109 -45.688 -16.375 1 85.12 62 ALA B CA 1
ATOM 3742 C C . ALA B 1 62 ? 29.984 -46.25 -17.5 1 85.12 62 ALA B C 1
ATOM 3744 O O . ALA B 1 62 ? 30.391 -45.5 -18.406 1 85.12 62 ALA B O 1
ATOM 3745 N N . PHE B 1 63 ? 30.281 -47.594 -17.438 1 86.12 63 PHE B N 1
ATOM 3746 C CA . PHE B 1 63 ? 31.031 -48.281 -18.484 1 86.12 63 PHE B CA 1
ATOM 3747 C C . PHE B 1 63 ? 30.125 -48.688 -19.625 1 86.12 63 PHE B C 1
ATOM 3749 O O . PHE B 1 63 ? 29 -49.156 -19.391 1 86.12 63 PHE B O 1
ATOM 3756 N N . ASP B 1 64 ? 30.531 -48.406 -20.812 1 87.38 64 ASP B N 1
ATOM 3757 C CA . ASP B 1 64 ? 29.828 -48.875 -21.984 1 87.38 64 ASP B CA 1
ATOM 3758 C C . ASP B 1 64 ? 29.984 -50.406 -22.125 1 87.38 64 ASP B C 1
ATOM 3760 O O . ASP B 1 64 ? 31.109 -50.938 -22.078 1 87.38 64 ASP B O 1
ATOM 3764 N N . LEU B 1 65 ? 28.875 -51.062 -22.266 1 87.19 65 LEU B N 1
ATOM 3765 C CA . LEU B 1 65 ? 28.828 -52.531 -22.312 1 87.19 65 LEU B CA 1
ATOM 3766 C C . LEU B 1 65 ? 29.594 -53.062 -23.516 1 87.19 65 LEU B C 1
ATOM 3768 O O . LEU B 1 65 ? 30.141 -54.156 -23.469 1 87.19 65 LEU B O 1
ATOM 3772 N N . ASP B 1 66 ? 29.781 -52.25 -24.578 1 86.38 66 ASP B N 1
ATOM 3773 C CA . ASP B 1 66 ? 30.359 -52.688 -25.828 1 86.38 66 ASP B CA 1
ATOM 3774 C C . ASP B 1 66 ? 31.859 -52.469 -25.859 1 86.38 66 ASP B C 1
ATOM 3776 O O . ASP B 1 66 ? 32.562 -52.969 -26.75 1 86.38 66 ASP B O 1
ATOM 3780 N N . ARG B 1 67 ? 32.344 -51.781 -24.828 1 88.75 67 ARG B N 1
ATOM 3781 C CA . ARG B 1 67 ? 33.781 -51.438 -24.859 1 88.75 67 ARG B CA 1
ATOM 3782 C C . ARG B 1 67 ? 34.562 -52.344 -23.906 1 88.75 67 ARG B C 1
ATOM 3784 O O . ARG B 1 67 ? 34 -52.906 -22.953 1 88.75 67 ARG B O 1
ATOM 3791 N N . THR B 1 68 ? 35.75 -52.5 -24.266 1 87.31 68 THR B N 1
ATOM 3792 C CA . THR B 1 68 ? 36.625 -53.344 -23.453 1 87.31 68 THR B CA 1
ATOM 3793 C C . THR B 1 68 ? 37.156 -52.531 -22.25 1 87.31 68 THR B C 1
ATOM 3795 O O . THR B 1 68 ? 37.094 -51.312 -22.234 1 87.31 68 THR B O 1
ATOM 3798 N N . LEU B 1 69 ? 37.594 -53.219 -21.219 1 87.31 69 LEU B N 1
ATOM 3799 C CA . LEU B 1 69 ? 38.156 -52.562 -20.031 1 87.31 69 LEU B CA 1
ATOM 3800 C C . LEU B 1 69 ? 39.406 -51.781 -20.391 1 87.31 69 LEU B C 1
ATOM 3802 O O . LEU B 1 69 ? 39.656 -50.719 -19.797 1 87.31 69 LEU B O 1
ATOM 3806 N N . GLY B 1 70 ? 40.094 -52.312 -21.422 1 85.69 70 GLY B N 1
ATOM 3807 C CA . GLY B 1 70 ? 41.25 -51.594 -21.922 1 85.69 70 GLY B CA 1
ATOM 3808 C C . GLY B 1 70 ? 40.906 -50.281 -22.641 1 85.69 70 GLY B C 1
ATOM 3809 O O . GLY B 1 70 ? 41.562 -49.281 -22.484 1 85.69 70 GLY B O 1
ATOM 3810 N N . ALA B 1 71 ? 39.75 -50.344 -23.312 1 87.94 71 ALA B N 1
ATOM 3811 C CA . ALA B 1 71 ? 39.281 -49.125 -24 1 87.94 71 ALA B CA 1
ATOM 3812 C C . ALA B 1 71 ? 38.812 -48.062 -23 1 87.94 71 ALA B C 1
ATOM 3814 O O . ALA B 1 71 ? 38.938 -46.875 -23.281 1 87.94 71 ALA B O 1
ATOM 3815 N N . HIS B 1 72 ? 38.406 -48.562 -21.891 1 88.25 72 HIS B N 1
ATOM 3816 C CA . HIS B 1 72 ? 38 -47.625 -20.828 1 88.25 72 HIS B CA 1
ATOM 3817 C C . HIS B 1 72 ? 39.188 -47.219 -19.984 1 88.25 72 HIS B C 1
ATOM 3819 O O . HIS B 1 72 ? 39.062 -46.469 -19.016 1 88.25 72 HIS B O 1
ATOM 3825 N N . ARG B 1 73 ? 40.344 -47.688 -20.312 1 88.31 73 ARG B N 1
ATOM 3826 C CA . ARG B 1 73 ? 41.594 -47.375 -19.656 1 88.31 73 ARG B CA 1
ATOM 3827 C C . ARG B 1 73 ? 41.5 -47.656 -18.156 1 88.31 73 ARG B C 1
ATOM 3829 O O . ARG B 1 73 ? 41.906 -46.844 -17.344 1 88.31 73 ARG B O 1
ATOM 3836 N N . VAL B 1 74 ? 41 -48.781 -17.828 1 87.81 74 VAL B N 1
ATOM 3837 C CA . VAL B 1 74 ? 40.938 -49.219 -16.438 1 87.81 74 VAL B CA 1
ATOM 3838 C C . VAL B 1 74 ? 42.344 -49.562 -15.953 1 87.81 74 VAL B C 1
ATOM 3840 O O . VAL B 1 74 ? 43.062 -50.312 -16.625 1 87.81 74 VAL B O 1
ATOM 3843 N N . ARG B 1 75 ? 42.75 -49 -14.867 1 88.31 75 ARG B N 1
ATOM 3844 C CA . ARG B 1 75 ? 44.062 -49.25 -14.32 1 88.31 75 ARG B CA 1
ATOM 3845 C C . ARG B 1 75 ? 44.062 -50.344 -13.281 1 88.31 75 ARG B C 1
ATOM 3847 O O . ARG B 1 75 ? 43 -50.656 -12.703 1 88.31 75 ARG B O 1
ATOM 3854 N N . ASP B 1 76 ? 45.156 -50.906 -13.109 1 85.12 76 ASP B N 1
ATOM 3855 C CA . ASP B 1 76 ? 45.312 -51.938 -12.07 1 85.12 76 ASP B CA 1
ATOM 3856 C C . ASP B 1 76 ? 45.031 -51.344 -10.688 1 85.12 76 ASP B C 1
ATOM 3858 O O . ASP B 1 76 ? 45.5 -50.25 -10.352 1 85.12 76 ASP B O 1
ATOM 3862 N N . GLY B 1 77 ? 44.188 -51.906 -9.992 1 86.19 77 GLY B N 1
ATOM 3863 C CA . GLY B 1 77 ? 43.844 -51.5 -8.648 1 86.19 77 GLY B CA 1
ATOM 3864 C C . GLY B 1 77 ? 42.656 -50.562 -8.602 1 86.19 77 GLY B C 1
ATOM 3865 O O . GLY B 1 77 ? 42.281 -50.094 -7.531 1 86.19 77 GLY B O 1
ATOM 3866 N N . GLU B 1 78 ? 42.062 -50.312 -9.75 1 86.69 78 GLU B N 1
ATOM 3867 C CA . GLU B 1 78 ? 40.906 -49.406 -9.781 1 86.69 78 GLU B CA 1
ATOM 3868 C C . GLU B 1 78 ? 39.688 -50.062 -9.141 1 86.69 78 GLU B C 1
ATOM 3870 O O . GLU B 1 78 ? 39.5 -51.281 -9.258 1 86.69 78 GLU B O 1
ATOM 3875 N N . ILE B 1 79 ? 39 -49.219 -8.398 1 86.75 79 ILE B N 1
ATOM 3876 C CA . ILE B 1 79 ? 37.75 -49.688 -7.777 1 86.75 79 ILE B CA 1
ATOM 3877 C C . ILE B 1 79 ? 36.562 -49.406 -8.688 1 86.75 79 ILE B C 1
ATOM 3879 O O . ILE B 1 79 ? 36.312 -48.25 -9.031 1 86.75 79 ILE B O 1
ATOM 3883 N N . LEU B 1 80 ? 35.938 -50.344 -9.141 1 87.25 80 LEU B N 1
ATOM 3884 C CA . LEU B 1 80 ? 34.75 -50.25 -9.969 1 87.25 80 LEU B CA 1
ATOM 3885 C C . LEU B 1 80 ? 33.5 -50.625 -9.164 1 87.25 80 LEU B C 1
ATOM 3887 O O . LEU B 1 80 ? 33.562 -51.5 -8.281 1 87.25 80 LEU B O 1
ATOM 3891 N N . HIS B 1 81 ? 32.5 -49.938 -9.406 1 85 81 HIS B N 1
ATOM 3892 C CA . HIS B 1 81 ? 31.234 -50.156 -8.688 1 85 81 HIS B CA 1
ATOM 3893 C C . HIS B 1 81 ? 30.203 -50.812 -9.586 1 85 81 HIS B C 1
ATOM 3895 O O . HIS B 1 81 ? 29.938 -50.344 -10.695 1 85 81 HIS B O 1
ATOM 3901 N N . LEU B 1 82 ? 29.75 -51.938 -9.102 1 82.38 82 LEU B N 1
ATOM 3902 C CA . LEU B 1 82 ? 28.625 -52.594 -9.758 1 82.38 82 LEU B CA 1
ATOM 3903 C C . LEU B 1 82 ? 27.297 -52.125 -9.18 1 82.38 82 LEU B C 1
ATOM 3905 O O . LEU B 1 82 ? 27 -52.375 -8.008 1 82.38 82 LEU B O 1
ATOM 3909 N N . THR B 1 83 ? 26.625 -51.312 -9.906 1 80.06 83 THR B N 1
ATOM 3910 C CA . THR B 1 83 ? 25.359 -50.719 -9.469 1 80.06 83 THR B CA 1
ATOM 3911 C C . THR B 1 83 ? 24.234 -51.062 -10.453 1 80.06 83 THR B C 1
ATOM 3913 O O . THR B 1 83 ? 24.5 -51.312 -11.641 1 80.06 83 THR B O 1
ATOM 3916 N N . PRO B 1 84 ? 22.969 -51.188 -9.906 1 77.94 84 PRO B N 1
ATOM 3917 C CA . PRO B 1 84 ? 21.859 -51.312 -10.844 1 77.94 84 PRO B CA 1
ATOM 3918 C C . PRO B 1 84 ? 21.75 -50.125 -11.805 1 77.94 84 PRO B C 1
ATOM 3920 O O . PRO B 1 84 ? 22.031 -49 -11.422 1 77.94 84 PRO B O 1
ATOM 3923 N N . ARG B 1 85 ? 21.469 -50.469 -13.094 1 74 85 ARG B N 1
ATOM 3924 C CA . ARG B 1 85 ? 21.406 -49.438 -14.141 1 74 85 ARG B CA 1
ATOM 3925 C C . ARG B 1 85 ? 20.469 -48.312 -13.75 1 74 85 ARG B C 1
ATOM 3927 O O . ARG B 1 85 ? 20.719 -47.156 -14.094 1 74 85 ARG B O 1
ATOM 3934 N N . ARG B 1 86 ? 19.5 -48.625 -13.078 1 66.06 86 ARG B N 1
ATOM 3935 C CA . ARG B 1 86 ? 18.516 -47.625 -12.711 1 66.06 86 ARG B CA 1
ATOM 3936 C C . ARG B 1 86 ? 18.875 -46.938 -11.383 1 66.06 86 ARG B C 1
ATOM 3938 O O . ARG B 1 86 ? 18.188 -46.031 -10.938 1 66.06 86 ARG B O 1
ATOM 3945 N N . ALA B 1 87 ? 19.859 -47.531 -10.797 1 57.66 87 ALA B N 1
ATOM 3946 C CA . ALA B 1 87 ? 20.266 -46.875 -9.547 1 57.66 87 ALA B CA 1
ATOM 3947 C C . ALA B 1 87 ? 20.859 -45.5 -9.82 1 57.66 87 ALA B C 1
ATOM 3949 O O . ALA B 1 87 ? 21.75 -45.375 -10.672 1 57.66 87 ALA B O 1
ATOM 3950 N N . GLU B 1 88 ? 20.172 -44.438 -9.609 1 52.16 88 GLU B N 1
ATOM 3951 C CA . GLU B 1 88 ? 20.656 -43.062 -9.703 1 52.16 88 GLU B CA 1
ATOM 3952 C C . GLU B 1 88 ? 21.984 -42.906 -8.969 1 52.16 88 GLU B C 1
ATOM 3954 O O . GLU B 1 88 ? 22.094 -43.25 -7.793 1 52.16 88 GLU B O 1
ATOM 3959 N N . TRP B 1 89 ? 23.172 -43.188 -9.648 1 51.84 89 TRP B N 1
ATOM 3960 C CA . TRP B 1 89 ? 24.422 -42.781 -9.016 1 51.84 89 TRP B CA 1
ATOM 3961 C C . TRP B 1 89 ? 24.234 -41.5 -8.203 1 51.84 89 TRP B C 1
ATOM 3963 O O . TRP B 1 89 ? 23.656 -40.531 -8.688 1 51.84 89 TRP B O 1
ATOM 3973 N N . PRO B 1 90 ? 24.375 -41.625 -6.906 1 47.62 90 PRO B N 1
ATOM 3974 C CA . PRO B 1 90 ? 24.188 -40.406 -6.117 1 47.62 90 PRO B CA 1
ATOM 3975 C C . PRO B 1 90 ? 24.859 -39.188 -6.746 1 47.62 90 PRO B C 1
ATOM 3977 O O . PRO B 1 90 ? 26.062 -39.219 -7.035 1 47.62 90 PRO B O 1
ATOM 3980 N N . GLU B 1 91 ? 24.453 -38.625 -7.832 1 49.47 91 GLU B N 1
ATOM 3981 C CA . GLU B 1 91 ? 24.953 -37.312 -8.195 1 49.47 91 GLU B CA 1
ATOM 3982 C C . GLU B 1 91 ? 25.5 -36.562 -6.973 1 49.47 91 GLU B C 1
ATOM 3984 O O . GLU B 1 91 ? 24.906 -36.625 -5.887 1 49.47 91 GLU B O 1
ATOM 3989 N N . PRO B 1 92 ? 26.906 -36.281 -6.957 1 50.25 92 PRO B N 1
ATOM 3990 C CA . PRO B 1 92 ? 27.5 -35.625 -5.793 1 50.25 92 PRO B CA 1
ATOM 3991 C C . PRO B 1 92 ? 26.516 -34.688 -5.098 1 50.25 92 PRO B C 1
ATOM 3993 O O . PRO B 1 92 ? 25.734 -33.969 -5.762 1 50.25 92 PRO B O 1
ATOM 3996 N N . GLU B 1 93 ? 26.234 -35.062 -3.861 1 55.06 93 GLU B N 1
ATOM 3997 C CA . GLU B 1 93 ? 25.422 -34.406 -2.834 1 55.06 93 GLU B CA 1
ATOM 3998 C C . GLU B 1 93 ? 25.594 -32.906 -2.889 1 55.06 93 GLU B C 1
ATOM 4000 O O . GLU B 1 93 ? 24.641 -32.156 -2.611 1 55.06 93 GLU B O 1
ATOM 4005 N N . TYR B 1 94 ? 26.828 -32.5 -3.363 1 55.44 94 TYR B N 1
ATOM 4006 C CA . TYR B 1 94 ? 27.109 -31.062 -3.475 1 55.44 94 TYR B CA 1
ATOM 4007 C C . TYR B 1 94 ? 26.156 -30.391 -4.445 1 55.44 94 TYR B C 1
ATOM 4009 O O . TYR B 1 94 ? 25.641 -29.297 -4.168 1 55.44 94 TYR B O 1
ATOM 4017 N N . ASP B 1 95 ? 26.031 -31.094 -5.59 1 59.72 95 ASP B N 1
ATOM 4018 C CA . ASP B 1 95 ? 25.141 -30.547 -6.605 1 59.72 95 ASP B CA 1
ATOM 4019 C C . ASP B 1 95 ? 23.719 -30.391 -6.066 1 59.72 95 ASP B C 1
ATOM 4021 O O . ASP B 1 95 ? 23.031 -29.422 -6.379 1 59.72 95 ASP B O 1
ATOM 4025 N N . ASP B 1 96 ? 23.5 -31.344 -5.16 1 64.44 96 ASP B N 1
ATOM 4026 C CA . ASP B 1 96 ? 22.156 -31.297 -4.598 1 64.44 96 ASP B CA 1
ATOM 4027 C C . ASP B 1 96 ? 22 -30.109 -3.641 1 64.44 96 ASP B C 1
ATOM 4029 O O . ASP B 1 96 ? 20.969 -29.453 -3.629 1 64.44 96 ASP B O 1
ATOM 4033 N N . LEU B 1 97 ? 23.141 -29.875 -2.926 1 66.44 97 LEU B N 1
ATOM 4034 C CA . LEU B 1 97 ? 23.109 -28.75 -1.994 1 66.44 97 LEU B CA 1
ATOM 4035 C C . LEU B 1 97 ? 23.047 -27.422 -2.744 1 66.44 97 LEU B C 1
ATOM 4037 O O . LEU B 1 97 ? 22.25 -26.547 -2.404 1 66.44 97 LEU B O 1
ATOM 4041 N N . VAL B 1 98 ? 23.828 -27.297 -3.721 1 65.5 98 VAL B N 1
ATOM 4042 C CA . VAL B 1 98 ? 23.859 -26.078 -4.523 1 65.5 98 VAL B CA 1
ATOM 4043 C C . VAL B 1 98 ? 22.516 -25.891 -5.219 1 65.5 98 VAL B C 1
ATOM 4045 O O . VAL B 1 98 ? 21.984 -24.781 -5.273 1 65.5 98 VAL B O 1
ATOM 4048 N N . ASP B 1 99 ? 22.031 -27 -5.652 1 68.88 99 ASP B N 1
ATOM 4049 C CA . ASP B 1 99 ? 20.719 -26.953 -6.305 1 68.88 99 ASP B CA 1
ATOM 4050 C C . ASP B 1 99 ? 19.625 -26.578 -5.316 1 68.88 99 ASP B C 1
ATOM 4052 O O . ASP B 1 99 ? 18.703 -25.828 -5.652 1 68.88 99 ASP B O 1
ATOM 4056 N N . ALA B 1 100 ? 19.859 -27.188 -4.172 1 67.94 100 ALA B N 1
ATOM 4057 C CA . ALA B 1 100 ? 18.859 -26.922 -3.141 1 67.94 100 ALA B CA 1
ATOM 4058 C C . ALA B 1 100 ? 18.891 -25.453 -2.723 1 67.94 100 ALA B C 1
ATOM 4060 O O . ALA B 1 100 ? 17.844 -24.844 -2.475 1 67.94 100 ALA B O 1
ATOM 4061 N N . ILE B 1 101 ? 20.031 -24.891 -2.617 1 67.69 101 ILE B N 1
ATOM 4062 C CA . ILE B 1 101 ? 20.172 -23.484 -2.277 1 67.69 101 ILE B CA 1
ATOM 4063 C C . ILE B 1 101 ? 19.609 -22.625 -3.402 1 67.69 101 ILE B C 1
ATOM 4065 O O . ILE B 1 101 ? 18.859 -21.672 -3.148 1 67.69 101 ILE B O 1
ATOM 4069 N N . ALA B 1 102 ? 19.891 -23.016 -4.559 1 65.56 102 ALA B N 1
ATOM 4070 C CA . ALA B 1 102 ? 19.406 -22.25 -5.707 1 65.56 102 ALA B CA 1
ATOM 4071 C C . ALA B 1 102 ? 17.891 -22.328 -5.809 1 65.56 102 ALA B C 1
ATOM 4073 O O . ALA B 1 102 ? 17.234 -21.312 -6.086 1 65.56 102 ALA B O 1
ATOM 4074 N N . THR B 1 103 ? 17.422 -23.5 -5.602 1 63.72 103 THR B N 1
ATOM 4075 C CA . THR B 1 103 ? 15.977 -23.688 -5.703 1 63.72 103 THR B CA 1
ATOM 4076 C C . THR B 1 103 ? 15.258 -23.031 -4.523 1 63.72 103 THR B C 1
ATOM 4078 O O . THR B 1 103 ? 14.156 -22.516 -4.672 1 63.72 103 THR B O 1
ATOM 4081 N N . GLY B 1 104 ? 15.93 -23.188 -3.445 1 61.88 104 GLY B N 1
ATOM 4082 C CA . GLY B 1 104 ? 15.336 -22.547 -2.285 1 61.88 104 GLY B CA 1
ATOM 4083 C C . GLY B 1 104 ? 15.188 -21.047 -2.443 1 61.88 104 GLY B C 1
ATOM 4084 O O . GLY B 1 104 ? 14.156 -20.484 -2.076 1 61.88 104 GLY B O 1
ATOM 4085 N N . SER B 1 105 ? 16.188 -20.484 -3.002 1 62.75 105 SER B N 1
ATOM 4086 C CA . SER B 1 105 ? 16.141 -19.047 -3.23 1 62.75 105 SER B CA 1
ATOM 4087 C C . SER B 1 105 ? 15.055 -18.688 -4.23 1 62.75 105 SER B C 1
ATOM 4089 O O . SER B 1 105 ? 14.359 -17.688 -4.055 1 62.75 105 SER B O 1
ATOM 4091 N N . ALA B 1 106 ? 14.977 -19.547 -5.184 1 61.09 106 ALA B N 1
ATOM 4092 C CA . ALA B 1 106 ? 13.969 -19.312 -6.215 1 61.09 106 ALA B CA 1
ATOM 4093 C C . ALA B 1 106 ? 12.562 -19.5 -5.652 1 61.09 106 ALA B C 1
ATOM 4095 O O . ALA B 1 106 ? 11.617 -18.844 -6.09 1 61.09 106 ALA B O 1
ATOM 4096 N N . ARG B 1 107 ? 12.469 -20.469 -4.793 1 61.59 107 ARG B N 1
ATOM 4097 C CA . ARG B 1 107 ? 11.172 -20.75 -4.195 1 61.59 107 ARG B CA 1
ATOM 4098 C C . ARG B 1 107 ? 10.719 -19.594 -3.301 1 61.59 107 ARG B C 1
ATOM 4100 O O . ARG B 1 107 ? 9.523 -19.344 -3.17 1 61.59 107 ARG B O 1
ATOM 4107 N N . THR B 1 108 ? 11.688 -18.922 -2.658 1 59.44 108 THR B N 1
ATOM 4108 C CA . THR B 1 108 ? 11.297 -17.969 -1.629 1 59.44 108 THR B CA 1
ATOM 4109 C C . THR B 1 108 ? 10.852 -16.656 -2.256 1 59.44 108 THR B C 1
ATOM 4111 O O . THR B 1 108 ? 10 -15.953 -1.707 1 59.44 108 THR B O 1
ATOM 4114 N N . GLY B 1 109 ? 11.406 -16.312 -3.467 1 66.19 109 GLY B N 1
ATOM 4115 C CA . GLY B 1 109 ? 10.953 -15.016 -3.953 1 66.19 109 GLY B CA 1
ATOM 4116 C C . GLY B 1 109 ? 10.82 -14.961 -5.465 1 66.19 109 GLY B C 1
ATOM 4117 O O . GLY B 1 109 ? 11.43 -15.766 -6.176 1 66.19 109 GLY B O 1
ATOM 4118 N N . LYS B 1 110 ? 9.797 -14.172 -5.992 1 79.56 110 LYS B N 1
ATOM 4119 C CA . LYS B 1 110 ? 9.648 -13.883 -7.418 1 79.56 110 LYS B CA 1
ATOM 4120 C C . LYS B 1 110 ? 10.875 -13.164 -7.961 1 79.56 110 LYS B C 1
ATOM 4122 O O . LYS B 1 110 ? 11.391 -12.242 -7.328 1 79.56 110 LYS B O 1
ATOM 4127 N N . ALA B 1 111 ? 11.539 -13.727 -9.023 1 86.06 111 ALA B N 1
ATOM 4128 C CA . ALA B 1 111 ? 12.703 -13.109 -9.648 1 86.06 111 ALA B CA 1
ATOM 4129 C C . ALA B 1 111 ? 12.305 -11.875 -10.445 1 86.06 111 ALA B C 1
ATOM 4131 O O . ALA B 1 111 ? 11.172 -11.758 -10.898 1 86.06 111 ALA B O 1
ATOM 4132 N N . TRP B 1 112 ? 13.258 -10.914 -10.516 1 86.81 112 TRP B N 1
ATOM 4133 C CA . TRP B 1 112 ? 13.055 -9.703 -11.312 1 86.81 112 TRP B CA 1
ATOM 4134 C C . TRP B 1 112 ? 13.078 -10.023 -12.805 1 86.81 112 TRP B C 1
ATOM 4136 O O . TRP B 1 112 ? 14.062 -10.547 -13.32 1 86.81 112 TRP B O 1
ATOM 4146 N N . GLY B 1 113 ? 12 -9.875 -13.516 1 86.19 113 GLY B N 1
ATOM 4147 C CA . GLY B 1 113 ? 11.875 -10.133 -14.938 1 86.19 113 GLY B CA 1
ATOM 4148 C C . GLY B 1 113 ? 11.609 -8.875 -15.75 1 86.19 113 GLY B C 1
ATOM 4149 O O . GLY B 1 113 ? 11.594 -7.77 -15.203 1 86.19 113 GLY B O 1
ATOM 4150 N N . PRO B 1 114 ? 11.508 -9.039 -17 1 87.62 114 PRO B N 1
ATOM 4151 C CA . PRO B 1 114 ? 11.25 -7.895 -17.875 1 87.62 114 PRO B CA 1
ATOM 4152 C C . PRO B 1 114 ? 9.945 -7.176 -17.547 1 87.62 114 PRO B C 1
ATOM 4154 O O . PRO B 1 114 ? 9.859 -5.953 -17.672 1 87.62 114 PRO B O 1
ATOM 4157 N N . ARG B 1 115 ? 8.953 -7.938 -17.172 1 89.62 115 ARG B N 1
ATOM 4158 C CA . ARG B 1 115 ? 7.691 -7.32 -16.797 1 89.62 115 ARG B CA 1
ATOM 4159 C C . ARG B 1 115 ? 7.871 -6.375 -15.609 1 89.62 115 ARG B C 1
ATOM 4161 O O . ARG B 1 115 ? 7.262 -5.305 -15.562 1 89.62 115 ARG B O 1
ATOM 4168 N N . HIS B 1 116 ? 8.773 -6.797 -14.719 1 90.06 116 HIS B N 1
ATOM 4169 C CA . HIS B 1 116 ? 9.016 -5.98 -13.531 1 90.06 116 HIS B CA 1
ATOM 4170 C C . HIS B 1 116 ? 9.812 -4.73 -13.875 1 90.06 116 HIS B C 1
ATOM 4172 O O . HIS B 1 116 ? 9.594 -3.668 -13.289 1 90.06 116 HIS B O 1
ATOM 4178 N N . THR B 1 117 ? 10.672 -4.871 -14.828 1 89.81 117 THR B N 1
ATOM 4179 C CA . THR B 1 117 ? 11.43 -3.709 -15.289 1 89.81 117 THR B CA 1
ATOM 4180 C C . THR B 1 117 ? 10.492 -2.674 -15.906 1 89.81 117 THR B C 1
ATOM 4182 O O . THR B 1 117 ? 10.617 -1.478 -15.633 1 89.81 117 THR B O 1
ATOM 4185 N N . ARG B 1 118 ? 9.594 -3.141 -16.719 1 91.69 118 ARG B N 1
ATOM 4186 C CA . ARG B 1 118 ? 8.617 -2.254 -17.328 1 91.69 118 ARG B CA 1
ATOM 4187 C C . ARG B 1 118 ? 7.746 -1.577 -16.281 1 91.69 118 ARG B C 1
ATOM 4189 O O . ARG B 1 118 ? 7.543 -0.362 -16.328 1 91.69 118 ARG B O 1
ATOM 4196 N N . GLN B 1 119 ? 7.316 -2.32 -15.344 1 92.31 119 GLN B N 1
ATOM 4197 C CA . GLN B 1 119 ? 6.457 -1.783 -14.289 1 92.31 119 GLN B CA 1
ATOM 4198 C C . GLN B 1 119 ? 7.219 -0.792 -13.414 1 92.31 119 GLN B C 1
ATOM 4200 O O . GLN B 1 119 ? 6.66 0.214 -12.977 1 92.31 119 GLN B O 1
ATOM 4205 N N . ALA B 1 120 ? 8.383 -1.11 -13.141 1 91.69 120 ALA B N 1
ATOM 4206 C CA . ALA B 1 120 ? 9.211 -0.204 -12.352 1 91.69 120 ALA B CA 1
ATOM 4207 C C . ALA B 1 120 ? 9.438 1.116 -13.086 1 91.69 120 ALA B C 1
ATOM 4209 O O . ALA B 1 120 ? 9.398 2.186 -12.469 1 91.69 120 ALA B O 1
ATOM 4210 N N . GLY B 1 121 ? 9.672 0.993 -14.383 1 92.88 121 GLY B N 1
ATOM 4211 C CA . GLY B 1 121 ? 9.812 2.201 -15.172 1 92.88 121 GLY B CA 1
ATOM 4212 C C . GLY B 1 121 ? 8.562 3.057 -15.195 1 92.88 121 GLY B C 1
ATOM 4213 O O . GLY B 1 121 ? 8.633 4.277 -15.031 1 92.88 121 GLY B O 1
ATOM 4214 N N . LEU B 1 122 ? 7.484 2.439 -15.359 1 94 122 LEU B N 1
ATOM 4215 C CA . LEU B 1 122 ? 6.211 3.154 -15.391 1 94 122 LEU B CA 1
ATOM 4216 C C . LEU B 1 122 ? 5.895 3.76 -14.031 1 94 122 LEU B C 1
ATOM 4218 O O . LEU B 1 122 ? 5.449 4.906 -13.945 1 94 122 LEU B O 1
ATOM 4222 N N . ALA B 1 123 ? 6.164 3.018 -12.984 1 94.06 123 ALA B N 1
ATOM 4223 C CA . ALA B 1 123 ? 5.895 3.502 -11.633 1 94.06 123 ALA B CA 1
ATOM 4224 C C . ALA B 1 123 ? 6.816 4.664 -11.273 1 94.06 123 ALA B C 1
ATOM 4226 O O . ALA B 1 123 ? 6.367 5.676 -10.727 1 94.06 123 ALA B O 1
ATOM 4227 N N . ALA B 1 124 ? 8.031 4.477 -11.555 1 94.31 124 ALA B N 1
ATOM 4228 C CA . ALA B 1 124 ? 8.992 5.547 -11.297 1 94.31 124 ALA B CA 1
ATOM 4229 C C . ALA B 1 124 ? 8.664 6.793 -12.117 1 94.31 124 ALA B C 1
ATOM 4231 O O . ALA B 1 124 ? 8.82 7.918 -11.633 1 94.31 124 ALA B O 1
ATOM 4232 N N . GLY B 1 125 ? 8.273 6.562 -13.336 1 95.19 125 GLY B N 1
ATOM 4233 C CA . GLY B 1 125 ? 7.824 7.676 -14.164 1 95.19 125 GLY B CA 1
ATOM 4234 C C . GLY B 1 125 ? 6.617 8.391 -13.594 1 95.19 125 GLY B C 1
ATOM 4235 O O . GLY B 1 125 ? 6.559 9.625 -13.594 1 95.19 125 GLY B O 1
ATOM 4236 N N . ALA B 1 126 ? 5.684 7.668 -13.117 1 95.5 126 ALA B N 1
ATOM 4237 C CA . ALA B 1 126 ? 4.492 8.242 -12.5 1 95.5 126 ALA B CA 1
ATOM 4238 C C . ALA B 1 126 ? 4.855 9.086 -11.281 1 95.5 126 ALA B C 1
ATOM 4240 O O . ALA B 1 126 ? 4.297 10.172 -11.078 1 95.5 126 ALA B O 1
ATOM 4241 N N . VAL B 1 127 ? 5.738 8.547 -10.469 1 94.56 127 VAL B N 1
ATOM 4242 C CA . VAL B 1 127 ? 6.195 9.289 -9.297 1 94.56 127 VAL B CA 1
ATOM 4243 C C . VAL B 1 127 ? 6.863 10.586 -9.734 1 94.56 127 VAL B C 1
ATOM 4245 O O . VAL B 1 127 ? 6.613 11.648 -9.148 1 94.56 127 VAL B O 1
ATOM 4248 N N . ALA B 1 128 ? 7.66 10.508 -10.758 1 94.69 128 ALA B N 1
ATOM 4249 C CA . ALA B 1 128 ? 8.328 11.695 -11.273 1 94.69 128 ALA B CA 1
ATOM 4250 C C . ALA B 1 128 ? 7.32 12.734 -11.758 1 94.69 128 ALA B C 1
ATOM 4252 O O . ALA B 1 128 ? 7.469 13.93 -11.492 1 94.69 128 ALA B O 1
ATOM 4253 N N . MET B 1 129 ? 6.324 12.273 -12.414 1 95.62 129 MET B N 1
ATOM 4254 C CA . MET B 1 129 ? 5.285 13.18 -12.891 1 95.62 129 MET B CA 1
ATOM 4255 C C . MET B 1 129 ? 4.535 13.82 -11.727 1 95.62 129 MET B C 1
ATOM 4257 O O . MET B 1 129 ? 4.125 14.977 -11.812 1 95.62 129 MET B O 1
ATOM 4261 N N . ALA B 1 130 ? 4.395 13.047 -10.672 1 93.88 130 ALA B N 1
ATOM 4262 C CA . ALA B 1 130 ? 3.672 13.539 -9.5 1 93.88 130 ALA B CA 1
ATOM 4263 C C . ALA B 1 130 ? 4.402 14.719 -8.867 1 93.88 130 ALA B C 1
ATOM 4265 O O . ALA B 1 130 ? 3.779 15.562 -8.211 1 93.88 130 ALA B O 1
ATOM 4266 N N . PHE B 1 131 ? 5.676 14.805 -9.086 1 92.12 131 PHE B N 1
ATOM 4267 C CA . PHE B 1 131 ? 6.43 15.938 -8.555 1 92.12 131 PHE B CA 1
ATOM 4268 C C . PHE B 1 131 ? 6.062 17.219 -9.289 1 92.12 131 PHE B C 1
ATOM 4270 O O . PHE B 1 131 ? 6.18 18.312 -8.727 1 92.12 131 PHE B O 1
ATOM 4277 N N . GLY B 1 132 ? 5.602 17.094 -10.594 1 91.81 132 GLY B N 1
ATOM 4278 C CA . GLY B 1 132 ? 5.035 18.266 -11.25 1 91.81 132 GLY B CA 1
ATOM 4279 C C . GLY B 1 132 ? 3.834 18.828 -10.531 1 91.81 132 GLY B C 1
ATOM 4280 O O . GLY B 1 132 ? 3.662 20.047 -10.469 1 91.81 132 GLY B O 1
ATOM 4281 N N . LEU B 1 133 ? 3.111 17.953 -9.953 1 93.44 133 LEU B N 1
ATOM 4282 C CA . LEU B 1 133 ? 1.94 18.375 -9.195 1 93.44 133 LEU B CA 1
ATOM 4283 C C . LEU B 1 133 ? 2.354 19.078 -7.906 1 93.44 133 LEU B C 1
ATOM 4285 O O . LEU B 1 133 ? 1.734 20.062 -7.508 1 93.44 133 LEU B O 1
ATOM 4289 N N . ILE B 1 134 ? 3.379 18.562 -7.281 1 91.94 134 ILE B N 1
ATOM 4290 C CA . ILE B 1 134 ? 3.9 19.203 -6.074 1 91.94 134 ILE B CA 1
ATOM 4291 C C . ILE B 1 134 ? 4.41 20.609 -6.402 1 91.94 134 ILE B C 1
ATOM 4293 O O . ILE B 1 134 ? 4.227 21.531 -5.621 1 91.94 134 ILE B O 1
ATOM 4297 N N . ALA B 1 135 ? 4.996 20.75 -7.582 1 91.19 135 ALA B N 1
ATOM 4298 C CA . ALA B 1 135 ? 5.465 22.062 -8.023 1 91.19 135 ALA B CA 1
ATOM 4299 C C . ALA B 1 135 ? 4.305 23.047 -8.164 1 91.19 135 ALA B C 1
ATOM 4301 O O . ALA B 1 135 ? 4.418 24.219 -7.789 1 91.19 135 ALA B O 1
ATOM 4302 N N . VAL B 1 136 ? 3.215 22.562 -8.656 1 91.19 136 VAL B N 1
ATOM 4303 C CA . VAL B 1 136 ? 2.025 23.391 -8.82 1 91.19 136 VAL B CA 1
ATOM 4304 C C . VAL B 1 136 ? 1.514 23.844 -7.457 1 91.19 136 VAL B C 1
ATOM 4306 O O . VAL B 1 136 ? 1.22 25.031 -7.258 1 91.19 136 VAL B O 1
ATOM 4309 N N . LEU B 1 137 ? 1.502 22.969 -6.473 1 90.81 137 LEU B N 1
ATOM 4310 C CA . LEU B 1 137 ? 0.965 23.281 -5.148 1 90.81 137 LEU B CA 1
ATOM 4311 C C . LEU B 1 137 ? 1.904 24.203 -4.379 1 90.81 137 LEU B C 1
ATOM 4313 O O . LEU B 1 137 ? 1.456 25.016 -3.57 1 90.81 137 LEU B O 1
ATOM 4317 N N . ARG B 1 138 ? 3.117 24.109 -4.66 1 89.38 138 ARG B N 1
ATOM 4318 C CA . ARG B 1 138 ? 4.09 24.938 -3.955 1 89.38 138 ARG B CA 1
ATOM 4319 C C . ARG B 1 138 ? 4.195 26.312 -4.594 1 89.38 138 ARG B C 1
ATOM 4321 O O . ARG B 1 138 ? 4.664 27.266 -3.961 1 89.38 138 ARG B O 1
ATOM 4328 N N . ALA B 1 139 ? 3.848 26.453 -5.871 1 88.38 139 ALA B N 1
ATOM 4329 C CA . ALA B 1 139 ? 3.885 27.75 -6.527 1 88.38 139 ALA B CA 1
ATOM 4330 C C . ALA B 1 139 ? 3.008 28.766 -5.789 1 88.38 139 ALA B C 1
ATOM 4332 O O . ALA B 1 139 ? 3.375 29.938 -5.656 1 88.38 139 ALA B O 1
ATOM 4333 N N . GLY B 1 140 ? 1.937 28.328 -5.234 1 83.81 140 GLY B N 1
ATOM 4334 C CA . GLY B 1 140 ? 1.105 29.203 -4.43 1 83.81 140 GLY B CA 1
ATOM 4335 C C . GLY B 1 140 ? 0.328 30.219 -5.258 1 83.81 140 GLY B C 1
ATOM 4336 O O . GLY B 1 140 ? 0.368 30.172 -6.488 1 83.81 140 GLY B O 1
ATOM 4337 N N . PRO B 1 141 ? -0.374 31.047 -4.555 1 85.94 141 PRO B N 1
ATOM 4338 C CA . PRO B 1 141 ? -1.172 32.062 -5.246 1 85.94 141 PRO B CA 1
ATOM 4339 C C . PRO B 1 141 ? -0.314 33.156 -5.891 1 85.94 141 PRO B C 1
ATOM 4341 O O . PRO B 1 141 ? 0.787 33.438 -5.414 1 85.94 141 PRO B O 1
ATOM 4344 N N . PRO B 1 142 ? -0.79 33.844 -6.953 1 90.06 142 PRO B N 1
ATOM 4345 C CA . PRO B 1 142 ? -2.059 33.594 -7.645 1 90.06 142 PRO B CA 1
ATOM 4346 C C . PRO B 1 142 ? -2.088 32.25 -8.367 1 90.06 142 PRO B C 1
ATOM 4348 O O . PRO B 1 142 ? -1.135 31.891 -9.07 1 90.06 142 PRO B O 1
ATOM 4351 N N . TRP B 1 143 ? -3.248 31.625 -8.32 1 91.94 143 TRP B N 1
ATOM 4352 C CA . TRP B 1 143 ? -3.328 30.219 -8.703 1 91.94 143 TRP B CA 1
ATOM 4353 C C . TRP B 1 143 ? -3.627 30.078 -10.195 1 91.94 143 TRP B C 1
ATOM 4355 O O . TRP B 1 143 ? -3.549 28.969 -10.75 1 91.94 143 TRP B O 1
ATOM 4365 N N . THR B 1 144 ? -3.84 31.125 -10.898 1 90.88 144 THR B N 1
ATOM 4366 C CA . THR B 1 144 ? -4.277 31.047 -12.289 1 90.88 144 THR B CA 1
ATOM 4367 C C . THR B 1 144 ? -3.205 30.375 -13.148 1 90.88 144 THR B C 1
ATOM 4369 O O . THR B 1 144 ? -3.506 29.484 -13.945 1 90.88 144 THR B O 1
ATOM 4372 N N . SER B 1 145 ? -1.944 30.812 -13.016 1 91.25 145 SER B N 1
ATOM 4373 C CA . SER B 1 145 ? -0.865 30.266 -13.836 1 91.25 145 SER B CA 1
ATOM 4374 C C . SER B 1 145 ? -0.586 28.812 -13.484 1 91.25 145 SER B C 1
ATOM 4376 O O . SER B 1 145 ? -0.565 27.953 -14.359 1 91.25 145 SER B O 1
ATOM 4378 N N . PRO B 1 146 ? -0.439 28.5 -12.195 1 93.06 146 PRO B N 1
ATOM 4379 C CA . PRO B 1 146 ? -0.229 27.094 -11.852 1 93.06 146 PRO B CA 1
ATOM 4380 C C . PRO B 1 146 ? -1.398 26.203 -12.266 1 93.06 146 PRO B C 1
ATOM 4382 O O . PRO B 1 146 ? -1.193 25.062 -12.664 1 93.06 146 PRO B O 1
ATOM 4385 N N . ALA B 1 147 ? -2.564 26.688 -12.117 1 95.44 147 ALA B N 1
ATOM 4386 C CA . ALA B 1 147 ? -3.742 25.906 -12.484 1 95.44 147 ALA B CA 1
ATOM 4387 C C . ALA B 1 147 ? -3.77 25.625 -13.984 1 95.44 147 ALA B C 1
ATOM 4389 O O . ALA B 1 147 ? -4.059 24.516 -14.414 1 95.44 147 ALA B O 1
ATOM 4390 N N . ALA B 1 148 ? -3.502 26.656 -14.734 1 95.06 148 ALA B N 1
ATOM 4391 C CA . ALA B 1 148 ? -3.445 26.5 -16.188 1 95.06 148 ALA B CA 1
ATOM 4392 C C . ALA B 1 148 ? -2.359 25.5 -16.578 1 95.06 148 ALA B C 1
ATOM 4394 O O . ALA B 1 148 ? -2.549 24.688 -17.5 1 95.06 148 ALA B O 1
ATOM 4395 N N . TRP B 1 149 ? -1.237 25.578 -15.914 1 94.81 149 TRP B N 1
ATOM 4396 C CA . TRP B 1 149 ? -0.147 24.641 -16.156 1 94.81 149 TRP B CA 1
ATOM 4397 C C . TRP B 1 149 ? -0.576 23.203 -15.852 1 94.81 149 TRP B C 1
ATOM 4399 O O . TRP B 1 149 ? -0.308 22.281 -16.625 1 94.81 149 TRP B O 1
ATOM 4409 N N . ALA B 1 150 ? -1.23 23.016 -14.742 1 96.69 150 ALA B N 1
ATOM 4410 C CA . ALA B 1 150 ? -1.689 21.688 -14.336 1 96.69 150 ALA B CA 1
ATOM 4411 C C . ALA B 1 150 ? -2.691 21.125 -15.336 1 96.69 150 ALA B C 1
ATOM 4413 O O . ALA B 1 150 ? -2.627 19.938 -15.688 1 96.69 150 ALA B O 1
ATOM 4414 N N . LEU B 1 151 ? -3.594 21.969 -15.766 1 97.62 151 LEU B N 1
ATOM 4415 C CA . LEU B 1 151 ? -4.59 21.531 -16.734 1 97.62 151 LEU B CA 1
ATOM 4416 C C . LEU B 1 151 ? -3.938 21.203 -18.078 1 97.62 151 LEU B C 1
ATOM 4418 O O . LEU B 1 151 ? -4.328 20.234 -18.734 1 97.62 151 LEU B O 1
ATOM 4422 N N . ALA B 1 152 ? -2.982 21.984 -18.453 1 96.81 152 ALA B N 1
ATOM 4423 C CA . ALA B 1 152 ? -2.252 21.719 -19.688 1 96.81 152 ALA B CA 1
ATOM 4424 C C . ALA B 1 152 ? -1.51 20.391 -19.609 1 96.81 152 ALA B C 1
ATOM 4426 O O . ALA B 1 152 ? -1.518 19.609 -20.562 1 96.81 152 ALA B O 1
ATOM 4427 N N . VAL B 1 153 ? -0.894 20.125 -18.5 1 96.75 153 VAL B N 1
ATOM 4428 C CA . VAL B 1 153 ? -0.174 18.875 -18.297 1 96.75 153 VAL B CA 1
ATOM 4429 C C . VAL B 1 153 ? -1.158 17.703 -18.312 1 96.75 153 VAL B C 1
ATOM 4431 O O . VAL B 1 153 ? -0.873 16.641 -18.875 1 96.75 153 VAL B O 1
ATOM 4434 N N . SER B 1 154 ? -2.258 17.906 -17.625 1 98.06 154 SER B N 1
ATOM 4435 C CA . SER B 1 154 ? -3.281 16.875 -17.641 1 98.06 154 SER B CA 1
ATOM 4436 C C . SER B 1 154 ? -3.709 16.531 -19.078 1 98.06 154 SER B C 1
ATOM 4438 O O . SER B 1 154 ? -3.779 15.367 -19.453 1 98.06 154 SER B O 1
ATOM 4440 N N . ALA B 1 155 ? -3.969 17.578 -19.859 1 97.81 155 ALA B N 1
ATOM 4441 C CA . ALA B 1 155 ? -4.379 17.391 -21.25 1 97.81 155 ALA B CA 1
ATOM 4442 C C . ALA B 1 155 ? -3.289 16.672 -22.047 1 97.81 155 ALA B C 1
ATOM 4444 O O . ALA B 1 155 ? -3.58 15.781 -22.844 1 97.81 155 ALA B O 1
ATOM 4445 N N . LEU B 1 156 ? -2.068 17.078 -21.797 1 97.12 156 LEU B N 1
ATOM 4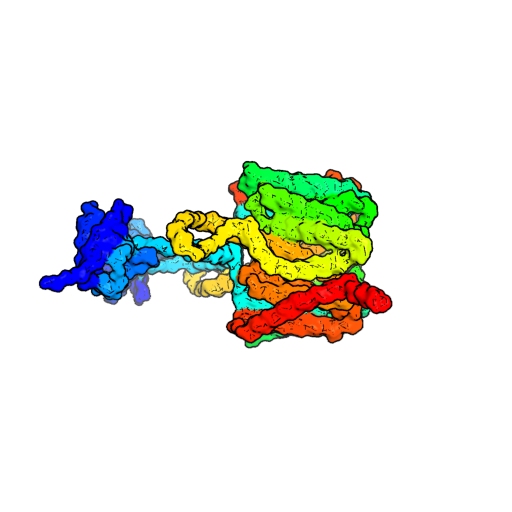446 C CA . LEU B 1 156 ? -0.938 16.484 -22.5 1 97.12 156 LEU B CA 1
ATOM 4447 C C . LEU B 1 156 ? -0.796 15 -22.141 1 97.12 156 LEU B C 1
ATOM 4449 O O . LEU B 1 156 ? -0.593 14.164 -23.016 1 97.12 156 LEU B O 1
ATOM 4453 N N . LEU B 1 157 ? -0.893 14.703 -20.859 1 97.5 157 LEU B N 1
ATOM 4454 C CA . LEU B 1 157 ? -0.769 13.32 -20.406 1 97.5 157 LEU B CA 1
ATOM 4455 C C . LEU B 1 157 ? -1.925 12.477 -20.922 1 97.5 157 LEU B C 1
ATOM 4457 O O . LEU B 1 157 ? -1.732 11.312 -21.281 1 97.5 157 LEU B O 1
ATOM 4461 N N . LEU B 1 158 ? -3.121 13.039 -20.953 1 97.44 158 LEU B N 1
ATOM 4462 C CA . LEU B 1 158 ? -4.266 12.312 -21.5 1 97.44 158 LEU B CA 1
ATOM 4463 C C . LEU B 1 158 ? -4.074 12.039 -22.984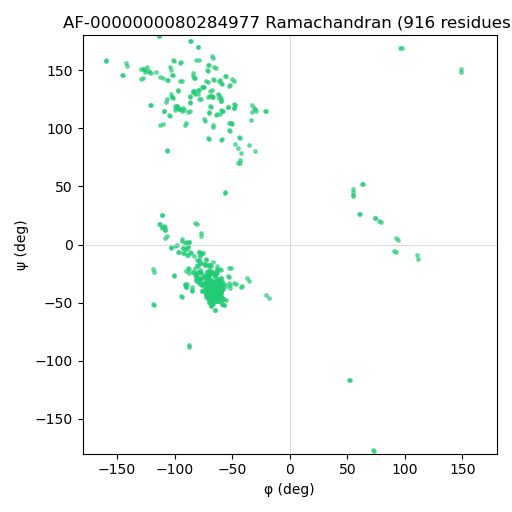 1 97.44 158 LEU B C 1
ATOM 4465 O O . LEU B 1 158 ? -4.312 10.922 -23.453 1 97.44 158 LEU B O 1
ATOM 4469 N N . ALA B 1 159 ? -3.652 13.078 -23.703 1 97.06 159 ALA B N 1
ATOM 4470 C CA . ALA B 1 159 ? -3.408 12.914 -25.141 1 97.06 159 ALA B CA 1
ATOM 4471 C C . ALA B 1 159 ? -2.328 11.867 -25.391 1 97.06 159 ALA B C 1
ATOM 4473 O O . ALA B 1 159 ? -2.482 11 -26.266 1 97.06 159 ALA B O 1
ATOM 4474 N N . ALA B 1 160 ? -1.29 11.969 -24.625 1 95.56 160 ALA B N 1
ATOM 4475 C CA . ALA B 1 160 ? -0.203 11.008 -24.766 1 95.56 160 ALA B CA 1
ATOM 4476 C C . ALA B 1 160 ? -0.673 9.594 -24.406 1 95.56 160 ALA B C 1
ATOM 4478 O O . ALA B 1 160 ? -0.275 8.625 -25.047 1 95.56 160 ALA B O 1
ATOM 4479 N N . GLY B 1 161 ? -1.438 9.516 -23.344 1 95.62 161 GLY B N 1
ATOM 4480 C CA . GLY B 1 161 ? -1.972 8.211 -22.969 1 95.62 161 GLY B CA 1
ATOM 4481 C C . GLY B 1 161 ? -2.854 7.598 -24.047 1 95.62 161 GLY B C 1
ATOM 4482 O O . GLY B 1 161 ? -2.729 6.414 -24.359 1 95.62 161 GLY B O 1
ATOM 4483 N N . VAL B 1 162 ? -3.707 8.375 -24.656 1 95.06 162 VAL B N 1
ATOM 4484 C CA . VAL B 1 162 ? -4.598 7.91 -25.719 1 95.06 162 VAL B CA 1
ATOM 4485 C C . VAL B 1 162 ? -3.777 7.516 -26.953 1 95.06 162 VAL B C 1
ATOM 4487 O O . VAL B 1 162 ? -4.035 6.484 -27.578 1 95.06 162 VAL B O 1
ATOM 4490 N N . LEU B 1 163 ? -2.795 8.328 -27.25 1 94.44 163 LEU B N 1
ATOM 4491 C CA . LEU B 1 163 ? -1.932 8.047 -28.391 1 94.44 163 LEU B CA 1
ATOM 4492 C C . LEU B 1 163 ? -1.194 6.723 -28.203 1 94.44 163 LEU B C 1
ATOM 4494 O O . LEU B 1 163 ? -1.136 5.898 -29.109 1 94.44 163 LEU B O 1
ATOM 4498 N N . LEU B 1 164 ? -0.676 6.516 -27.016 1 92.88 164 LEU B N 1
ATOM 4499 C CA . LEU B 1 164 ? 0.032 5.277 -26.719 1 92.88 164 LEU B CA 1
ATOM 4500 C C . LEU B 1 164 ? -0.911 4.078 -26.797 1 92.88 164 LEU B C 1
ATOM 4502 O O . LEU B 1 164 ? -0.531 3.02 -27.297 1 92.88 164 LEU B O 1
ATOM 4506 N N . ALA B 1 165 ? -2.053 4.246 -26.344 1 93.25 165 ALA B N 1
ATOM 4507 C CA . ALA B 1 165 ? -3.018 3.15 -26.297 1 93.25 165 ALA B CA 1
ATOM 4508 C C . ALA B 1 165 ? -3.537 2.826 -27.703 1 93.25 165 ALA B C 1
ATOM 4510 O O . ALA B 1 165 ? -3.633 1.655 -28.078 1 93.25 165 ALA B O 1
ATOM 4511 N N . ARG B 1 166 ? -3.834 3.869 -28.516 1 92.75 166 ARG B N 1
ATOM 4512 C CA . ARG B 1 166 ? -4.504 3.656 -29.797 1 92.75 166 ARG B CA 1
ATOM 4513 C C . ARG B 1 166 ? -3.488 3.533 -30.922 1 92.75 166 ARG B C 1
ATOM 4515 O O . ARG B 1 166 ? -3.611 2.654 -31.781 1 92.75 166 ARG B O 1
ATOM 4522 N N . ALA B 1 167 ? -2.506 4.391 -30.953 1 90.25 167 ALA B N 1
ATOM 4523 C CA . ALA B 1 167 ? -1.56 4.418 -32.062 1 90.25 167 ALA B CA 1
ATOM 4524 C C . ALA B 1 167 ? -0.434 3.408 -31.859 1 90.25 167 ALA B C 1
ATOM 4526 O O . ALA B 1 167 ? -0.027 2.717 -32.781 1 90.25 167 ALA B O 1
ATOM 4527 N N . LEU B 1 168 ? 0.053 3.26 -30.625 1 89.31 168 LEU B N 1
ATOM 4528 C CA . LEU B 1 168 ? 1.198 2.393 -30.375 1 89.31 168 LEU B CA 1
ATOM 4529 C C . LEU B 1 168 ? 0.753 1.074 -29.75 1 89.31 168 LEU B C 1
ATOM 4531 O O . LEU B 1 168 ? 1.586 0.229 -29.406 1 89.31 168 LEU B O 1
ATOM 4535 N N . ARG B 1 169 ? -0.486 0.911 -29.484 1 89.81 169 ARG B N 1
ATOM 4536 C CA . ARG B 1 169 ? -1.113 -0.318 -29 1 89.81 169 ARG B CA 1
ATOM 4537 C C . ARG B 1 169 ? -0.529 -0.747 -27.656 1 89.81 169 ARG B C 1
ATOM 4539 O O . ARG B 1 169 ? -0.321 -1.938 -27.422 1 89.81 169 ARG B O 1
ATOM 4546 N N . ASP B 1 170 ? -0.048 0.144 -26.922 1 91.38 170 ASP B N 1
ATOM 4547 C CA . ASP B 1 170 ? 0.391 -0.101 -25.547 1 91.38 170 ASP B CA 1
ATOM 4548 C C . ASP B 1 170 ? -0.585 0.505 -24.547 1 91.38 170 ASP B C 1
ATOM 4550 O O . ASP B 1 170 ? -0.317 1.563 -23.969 1 91.38 170 ASP B O 1
ATOM 4554 N N . ALA B 1 171 ? -1.644 -0.169 -24.281 1 91.44 171 ALA B N 1
ATOM 4555 C CA . ALA B 1 171 ? -2.723 0.336 -23.438 1 91.44 171 ALA B CA 1
ATOM 4556 C C . ALA B 1 171 ? -2.279 0.43 -21.984 1 91.44 171 ALA B C 1
ATOM 4558 O O . ALA B 1 171 ? -2.775 1.271 -21.234 1 91.44 171 ALA B O 1
ATOM 4559 N N . GLY B 1 172 ? -1.309 -0.363 -21.656 1 90.88 172 GLY B N 1
ATOM 4560 C CA . GLY B 1 172 ? -0.813 -0.333 -20.281 1 90.88 172 GLY B CA 1
ATOM 4561 C C . GLY B 1 172 ? -0.089 0.954 -19.938 1 90.88 172 GLY B C 1
ATOM 4562 O O . GLY B 1 172 ? -0.416 1.61 -18.953 1 90.88 172 GLY B O 1
ATOM 4563 N N . ALA B 1 173 ? 0.814 1.212 -20.75 1 92.25 173 ALA B N 1
ATOM 4564 C CA . ALA B 1 173 ? 1.548 2.459 -20.547 1 92.25 173 ALA B CA 1
ATOM 4565 C C . ALA B 1 173 ? 0.626 3.666 -20.703 1 92.25 173 ALA B C 1
ATOM 4567 O O . ALA B 1 173 ? 0.758 4.645 -19.953 1 92.25 173 ALA B O 1
ATOM 4568 N N . GLY B 1 174 ? -0.274 3.574 -21.656 1 93.88 174 GLY B N 1
ATOM 4569 C CA . GLY B 1 174 ? -1.242 4.645 -21.828 1 93.88 174 GLY B CA 1
ATOM 4570 C C . GLY B 1 174 ? -2.119 4.863 -20.609 1 93.88 174 GLY B C 1
ATOM 4571 O O . GLY B 1 174 ? -2.402 6.004 -20.234 1 93.88 174 GLY B O 1
ATOM 4572 N N . ALA B 1 175 ? -2.488 3.842 -19.984 1 94.38 175 ALA B N 1
ATOM 4573 C CA . ALA B 1 175 ? -3.332 3.926 -18.797 1 94.38 175 ALA B CA 1
ATOM 4574 C C . ALA B 1 175 ? -2.598 4.613 -17.656 1 94.38 175 ALA B C 1
ATOM 4576 O O . ALA B 1 175 ? -3.199 5.371 -16.891 1 94.38 175 ALA B O 1
ATOM 4577 N N . VAL B 1 176 ? -1.327 4.332 -17.531 1 94.94 176 VAL B N 1
ATOM 4578 C CA . VAL B 1 176 ? -0.542 4.941 -16.453 1 94.94 176 VAL B CA 1
ATOM 4579 C C . VAL B 1 176 ? -0.464 6.453 -16.672 1 94.94 176 VAL B C 1
ATOM 4581 O O . VAL B 1 176 ? -0.668 7.23 -15.734 1 94.94 176 VAL B O 1
ATOM 4584 N N . LEU B 1 177 ? -0.209 6.844 -17.891 1 95.69 177 LEU B N 1
ATOM 4585 C CA . LEU B 1 177 ? -0.145 8.266 -18.203 1 95.69 177 LEU B CA 1
ATOM 4586 C C . LEU B 1 177 ? -1.492 8.938 -17.953 1 95.69 177 LEU B C 1
ATOM 4588 O O . LEU B 1 177 ? -1.556 10.008 -17.359 1 95.69 177 LEU B O 1
ATOM 4592 N N . ALA B 1 178 ? -2.518 8.289 -18.406 1 96.44 178 ALA B N 1
ATOM 4593 C CA . ALA B 1 178 ? -3.857 8.836 -18.219 1 96.44 178 ALA B CA 1
ATOM 4594 C C . ALA B 1 178 ? -4.238 8.875 -16.75 1 96.44 178 ALA B C 1
ATOM 4596 O O . ALA B 1 178 ? -4.941 9.781 -16.297 1 96.44 178 ALA B O 1
ATOM 4597 N N . ALA B 1 179 ? -3.807 7.906 -16.016 1 96.5 179 ALA B N 1
ATOM 4598 C CA . ALA B 1 179 ? -4.082 7.863 -14.578 1 96.5 179 ALA B CA 1
ATOM 4599 C C . ALA B 1 179 ? -3.426 9.039 -13.859 1 96.5 179 ALA B C 1
ATOM 4601 O O . ALA B 1 179 ? -4.027 9.641 -12.969 1 96.5 179 ALA B O 1
ATOM 4602 N N . VAL B 1 180 ? -2.221 9.344 -14.219 1 97.19 180 VAL B N 1
ATOM 4603 C CA . VAL B 1 180 ? -1.494 10.438 -13.578 1 97.19 180 VAL B CA 1
ATOM 4604 C C . VAL B 1 180 ? -2.117 11.773 -13.977 1 97.19 180 VAL B C 1
ATOM 4606 O O . VAL B 1 180 ? -1.994 12.766 -13.25 1 97.19 180 VAL B O 1
ATOM 4609 N N . ALA B 1 181 ? -2.793 11.797 -15.117 1 97.81 181 ALA B N 1
ATOM 4610 C CA . ALA B 1 181 ? -3.451 13.016 -15.594 1 97.81 181 ALA B CA 1
ATOM 4611 C C . ALA B 1 181 ? -4.613 13.398 -14.688 1 97.81 181 ALA B C 1
ATOM 4613 O O . ALA B 1 181 ? -4.992 14.57 -14.625 1 97.81 181 ALA B O 1
ATOM 4614 N N . LEU B 1 182 ? -5.176 12.461 -13.969 1 98.12 182 LEU B N 1
ATOM 4615 C CA . LEU B 1 182 ? -6.398 12.672 -13.203 1 98.12 182 LEU B CA 1
ATOM 4616 C C . LEU B 1 182 ? -6.156 13.633 -12.047 1 98.12 182 LEU B C 1
ATOM 4618 O O . LEU B 1 182 ? -6.875 14.625 -11.891 1 98.12 182 LEU B O 1
ATOM 4622 N N . PRO B 1 183 ? -5.105 13.375 -11.219 1 97.62 183 PRO B N 1
ATOM 4623 C CA . PRO B 1 183 ? -4.887 14.336 -10.133 1 97.62 183 PRO B CA 1
ATOM 4624 C C . PRO B 1 183 ? -4.508 15.727 -10.641 1 97.62 183 PRO B C 1
ATOM 4626 O O . PRO B 1 183 ? -4.82 16.734 -10 1 97.62 183 PRO B O 1
ATOM 4629 N N . PHE B 1 184 ? -3.902 15.836 -11.805 1 97.88 184 PHE B N 1
ATOM 4630 C CA . PHE B 1 184 ? -3.598 17.141 -12.398 1 97.88 184 PHE B CA 1
ATOM 4631 C C . PHE B 1 184 ? -4.875 17.859 -12.797 1 97.88 184 PHE B C 1
ATOM 4633 O O . PHE B 1 184 ? -4.992 19.078 -12.602 1 97.88 184 PHE B O 1
ATOM 4640 N N . ALA B 1 185 ? -5.781 17.078 -13.383 1 98.25 185 ALA B N 1
ATOM 4641 C CA . ALA B 1 185 ? -7.059 17.672 -13.773 1 98.25 185 ALA B CA 1
ATOM 4642 C C . ALA B 1 185 ? -7.836 18.156 -12.555 1 98.25 185 ALA B C 1
ATOM 4644 O O . ALA B 1 185 ? -8.383 19.266 -12.555 1 98.25 185 ALA B O 1
ATOM 4645 N N . PHE B 1 186 ? -7.91 17.359 -11.508 1 97.62 186 PHE B N 1
ATOM 4646 C CA . PHE B 1 186 ? -8.617 17.719 -10.281 1 97.62 186 PHE B CA 1
ATOM 4647 C C . PHE B 1 186 ? -8.016 18.969 -9.656 1 97.62 186 PHE B C 1
ATOM 4649 O O . PHE B 1 186 ? -8.742 19.906 -9.305 1 97.62 186 PHE B O 1
ATOM 4656 N N . THR B 1 187 ? -6.699 19 -9.562 1 96.38 187 THR B N 1
ATOM 4657 C CA . THR B 1 187 ? -6.012 20.109 -8.922 1 96.38 187 THR B CA 1
ATOM 4658 C C . THR B 1 187 ? -6.105 21.375 -9.781 1 96.38 187 THR B C 1
ATOM 4660 O O . THR B 1 187 ? -6.371 22.453 -9.273 1 96.38 187 THR B O 1
ATOM 4663 N N . GLY B 1 188 ? -5.891 21.219 -11.078 1 96.62 188 GLY B N 1
ATOM 4664 C CA . GLY B 1 188 ? -5.992 22.359 -11.977 1 96.62 188 GLY B CA 1
ATOM 4665 C C . GLY B 1 188 ? -7.387 22.953 -12.023 1 96.62 188 GLY B C 1
ATOM 4666 O O . GLY B 1 188 ? -7.543 24.172 -11.984 1 96.62 188 GLY B O 1
ATOM 4667 N N . GLY B 1 189 ? -8.383 22.141 -12.125 1 95.69 189 GLY B N 1
ATOM 4668 C CA . GLY B 1 189 ? -9.758 22.625 -12.133 1 95.69 189 GLY B CA 1
ATOM 4669 C C . GLY B 1 189 ? -10.148 23.328 -10.844 1 95.69 189 GLY B C 1
ATOM 4670 O O . GLY B 1 189 ? -10.828 24.359 -10.875 1 95.69 189 GLY B O 1
ATOM 4671 N N . GLY B 1 190 ? -9.734 22.797 -9.742 1 95 190 GLY B N 1
ATOM 4672 C CA . GLY B 1 190 ? -10.078 23.375 -8.445 1 95 190 GLY B CA 1
ATOM 4673 C C . GLY B 1 190 ? -9.391 24.688 -8.172 1 95 190 GLY B C 1
ATOM 4674 O O . GLY B 1 190 ? -9.9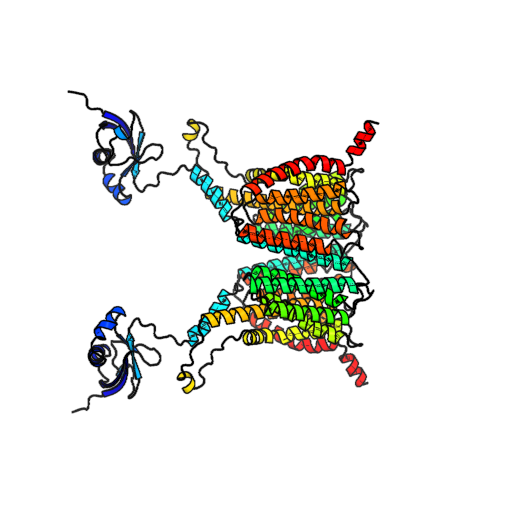45 25.547 -7.477 1 95 190 GLY B O 1
ATOM 4675 N N . LEU B 1 191 ? -8.188 24.844 -8.758 1 93.94 191 LEU B N 1
ATOM 4676 C CA . LEU B 1 191 ? -7.402 26.031 -8.438 1 93.94 191 LEU B CA 1
ATOM 4677 C C . LEU B 1 191 ? -7.602 27.109 -9.5 1 93.94 191 LEU B C 1
ATOM 4679 O O . LEU B 1 191 ? -7.133 28.234 -9.344 1 93.94 191 LEU B O 1
ATOM 4683 N N . LEU B 1 192 ? -8.305 26.797 -10.555 1 92.44 192 LEU B N 1
ATOM 4684 C CA . LEU B 1 192 ? -8.43 27.703 -11.695 1 92.44 192 LEU B CA 1
ATOM 4685 C C . LEU B 1 192 ? -9.055 29.016 -11.273 1 92.44 192 LEU B C 1
ATOM 4687 O O . LEU B 1 192 ? -8.586 30.094 -11.672 1 92.44 192 LEU B O 1
ATOM 4691 N N . LEU B 1 193 ? -10.055 28.969 -10.328 1 90.44 193 LEU B N 1
ATOM 4692 C CA . LEU B 1 193 ? -10.758 30.188 -9.922 1 90.44 193 LEU B CA 1
ATOM 4693 C C . LEU B 1 193 ? -10.453 30.547 -8.469 1 90.44 193 LEU B C 1
ATOM 4695 O O . LEU B 1 193 ? -11.195 31.297 -7.84 1 90.44 193 LEU B O 1
ATOM 4699 N N . ALA B 1 194 ? -9.375 29.969 -7.965 1 90.94 194 ALA B N 1
ATOM 4700 C CA . ALA B 1 194 ? -9.055 30.188 -6.555 1 90.94 194 ALA B CA 1
ATOM 4701 C C . ALA B 1 194 ? -8.398 31.547 -6.344 1 90.94 194 ALA B C 1
ATOM 4703 O O . ALA B 1 194 ? -8.406 32.094 -5.227 1 90.94 194 ALA B O 1
ATOM 4704 N N . GLY B 1 195 ? -7.957 32.219 -7.441 1 89 195 GLY B N 1
ATOM 4705 C CA . GLY B 1 195 ? -7.344 33.531 -7.312 1 89 195 GLY B CA 1
ATOM 4706 C C . GLY B 1 195 ? -6.223 33.562 -6.289 1 89 195 GLY B C 1
ATOM 4707 O O . GLY B 1 195 ? -5.281 32.781 -6.367 1 89 195 GLY B O 1
ATOM 4708 N N . ASP B 1 196 ? -6.336 34.312 -5.227 1 88.25 196 ASP B N 1
ATOM 4709 C CA . ASP B 1 196 ? -5.285 34.469 -4.223 1 88.25 196 ASP B CA 1
ATOM 4710 C C . ASP B 1 196 ? -5.652 33.75 -2.932 1 88.25 196 ASP B C 1
ATOM 4712 O O . ASP B 1 196 ? -4.941 33.844 -1.931 1 88.25 196 ASP B O 1
ATOM 4716 N N . ASP B 1 197 ? -6.66 32.938 -2.992 1 86.56 197 ASP B N 1
ATOM 4717 C CA . ASP B 1 197 ? -7.113 32.25 -1.793 1 86.56 197 ASP B CA 1
ATOM 4718 C C . ASP B 1 197 ? -6.172 31.094 -1.442 1 86.56 197 ASP B C 1
ATOM 4720 O O . ASP B 1 197 ? -5.738 30.359 -2.324 1 86.56 197 ASP B O 1
ATOM 4724 N N . PRO B 1 198 ? -5.859 31.016 -0.122 1 84.06 198 PRO B N 1
ATOM 4725 C CA . PRO B 1 198 ? -5.039 29.875 0.279 1 84.06 198 PRO B CA 1
ATOM 4726 C C . PRO B 1 198 ? -5.77 28.547 0.133 1 84.06 198 PRO B C 1
ATOM 4728 O O . PRO B 1 198 ? -6.996 28.516 0.02 1 84.06 198 PRO B O 1
ATOM 4731 N N . LEU B 1 199 ? -5.027 27.484 0.089 1 82.56 199 LEU B N 1
ATOM 4732 C CA . LEU B 1 199 ? -5.57 26.156 -0.128 1 82.56 199 LEU B CA 1
ATOM 4733 C C . LEU B 1 199 ? -6.594 25.797 0.948 1 82.56 199 LEU B C 1
ATOM 4735 O O . LEU B 1 199 ? -7.562 25.094 0.68 1 82.56 199 LEU B O 1
ATOM 4739 N N . GLY B 1 200 ? -6.395 26.219 2.135 1 75.75 200 GLY B N 1
ATOM 4740 C CA . GLY B 1 200 ? -7.293 25.922 3.238 1 75.75 200 GLY B CA 1
ATOM 4741 C C . GLY B 1 200 ? -8.609 26.688 3.164 1 75.75 200 GLY B C 1
ATOM 4742 O O . GLY B 1 200 ? -9.57 26.344 3.854 1 75.75 200 GLY B O 1
ATOM 4743 N N . ALA B 1 201 ? -8.766 27.75 2.291 1 77.25 201 ALA B N 1
ATOM 4744 C CA . ALA B 1 201 ? -9.953 28.594 2.236 1 77.25 201 ALA B CA 1
ATOM 4745 C C . ALA B 1 201 ? -10.727 28.375 0.941 1 77.25 201 ALA B C 1
ATOM 4747 O O . ALA B 1 201 ? -11.461 29.25 0.488 1 77.25 201 ALA B O 1
ATOM 4748 N N . LEU B 1 202 ? -10.562 27.234 0.393 1 83.19 202 LEU B N 1
ATOM 4749 C CA . LEU B 1 202 ? -11.258 26.953 -0.857 1 83.19 202 LEU B CA 1
ATOM 4750 C C . LEU B 1 202 ? -12.734 26.672 -0.605 1 83.19 202 LEU B C 1
ATOM 4752 O O . LEU B 1 202 ? -13.094 26.078 0.422 1 83.19 202 LEU B O 1
ATOM 4756 N N . SER B 1 203 ? -13.539 27.266 -1.43 1 82.31 203 SER B N 1
ATOM 4757 C CA . SER B 1 203 ? -14.992 27.172 -1.3 1 82.31 203 SER B CA 1
ATOM 4758 C C . SER B 1 203 ? -15.523 25.938 -2.012 1 82.31 203 SER B C 1
ATOM 4760 O O . SER B 1 203 ? -14.766 25.188 -2.625 1 82.31 203 SER B O 1
ATOM 4762 N N . ALA B 1 204 ? -16.797 25.656 -1.9 1 86.19 204 ALA B N 1
ATOM 4763 C CA . ALA B 1 204 ? -17.5 24.547 -2.535 1 86.19 204 ALA B CA 1
ATOM 4764 C C . ALA B 1 204 ? -17.453 24.656 -4.055 1 86.19 204 ALA B C 1
ATOM 4766 O O . ALA B 1 204 ? -17.422 23.656 -4.762 1 86.19 204 ALA B O 1
ATOM 4767 N N . GLY B 1 205 ? -17.391 25.906 -4.516 1 87.31 205 GLY B N 1
ATOM 4768 C CA . GLY B 1 205 ? -17.312 26.125 -5.949 1 87.31 205 GLY B CA 1
ATOM 4769 C C . GLY B 1 205 ? -16.031 25.578 -6.559 1 87.31 205 GLY B C 1
ATOM 4770 O O . GLY B 1 205 ? -16.047 25.062 -7.676 1 87.31 205 GLY B O 1
ATOM 4771 N N . HIS B 1 206 ? -15.008 25.672 -5.84 1 92.25 206 HIS B N 1
ATOM 4772 C CA . HIS B 1 206 ? -13.734 25.141 -6.312 1 92.25 206 HIS B CA 1
ATOM 4773 C C . HIS B 1 206 ? -13.758 23.609 -6.387 1 92.25 206 HIS B C 1
ATOM 4775 O O . HIS B 1 206 ? -13.195 23.031 -7.312 1 92.25 206 HIS B O 1
ATOM 4781 N N . LEU B 1 207 ? -14.375 23.016 -5.434 1 91.25 207 LEU B N 1
ATOM 4782 C CA . LEU B 1 207 ? -14.516 21.562 -5.453 1 91.25 207 LEU B CA 1
ATOM 4783 C C . LEU B 1 207 ? -15.359 21.109 -6.637 1 91.25 207 LEU B C 1
ATOM 4785 O O . LEU B 1 207 ? -15.094 20.062 -7.23 1 91.25 207 LEU B O 1
ATOM 4789 N N . LEU B 1 208 ? -16.375 21.906 -6.91 1 94 208 LEU B N 1
ATOM 4790 C CA . LEU B 1 208 ? -17.234 21.625 -8.047 1 94 208 LEU B CA 1
ATOM 4791 C C . LEU B 1 208 ? -16.438 21.625 -9.352 1 94 208 LEU B C 1
ATOM 4793 O O . LEU B 1 208 ? -16.547 20.688 -10.148 1 94 208 LEU B O 1
ATOM 4797 N N . LEU B 1 209 ? -15.641 22.609 -9.547 1 94.88 209 LEU B N 1
ATOM 4798 C CA . LEU B 1 209 ? -14.836 22.719 -10.758 1 94.88 209 LEU B CA 1
ATOM 4799 C C . LEU B 1 209 ? -13.766 21.641 -10.805 1 94.88 209 LEU B C 1
ATOM 4801 O O . LEU B 1 209 ? -13.469 21.109 -11.875 1 94.88 209 LEU B O 1
ATOM 4805 N N . ALA B 1 210 ? -13.164 21.344 -9.688 1 96.81 210 ALA B N 1
ATOM 4806 C CA . ALA B 1 210 ? -12.18 20.266 -9.602 1 96.81 210 ALA B CA 1
ATOM 4807 C C . ALA B 1 210 ? -12.797 18.938 -10.008 1 96.81 210 ALA B C 1
ATOM 4809 O O . ALA B 1 210 ? -12.203 18.188 -10.789 1 96.81 210 ALA B O 1
ATOM 4810 N N . SER B 1 211 ? -13.977 18.688 -9.453 1 97.69 211 SER B N 1
ATOM 4811 C CA . SER B 1 211 ? -14.664 17.422 -9.719 1 97.69 211 SER B CA 1
ATOM 4812 C C . SER B 1 211 ? -15.125 17.344 -11.172 1 97.69 211 SER B C 1
ATOM 4814 O O . SER B 1 211 ? -15.102 16.266 -11.773 1 97.69 211 SER B O 1
ATOM 4816 N N . ALA B 1 212 ? -15.547 18.453 -11.656 1 97.88 212 ALA B N 1
ATOM 4817 C CA . ALA B 1 212 ? -15.938 18.5 -13.062 1 97.88 212 ALA B CA 1
ATOM 4818 C C . ALA B 1 212 ? -14.758 18.188 -13.977 1 97.88 212 ALA B C 1
ATOM 4820 O O . ALA B 1 212 ? -14.891 17.438 -14.945 1 97.88 212 ALA B O 1
ATOM 4821 N N . ALA B 1 213 ? -13.633 18.781 -13.68 1 98.19 213 ALA B N 1
ATOM 4822 C CA . ALA B 1 213 ? -12.43 18.531 -14.461 1 98.19 213 ALA B CA 1
ATOM 4823 C C . ALA B 1 213 ? -12 17.062 -14.344 1 98.19 213 ALA B C 1
ATOM 4825 O O . ALA B 1 213 ? -11.57 16.453 -15.328 1 98.19 213 ALA B O 1
ATOM 4826 N N . LEU B 1 214 ? -12.102 16.5 -13.148 1 98.31 214 LEU B N 1
ATOM 4827 C CA . LEU B 1 214 ? -11.797 15.094 -12.93 1 98.31 214 LEU B CA 1
ATOM 4828 C C . LEU B 1 214 ? -12.727 14.203 -13.75 1 98.31 214 LEU B C 1
ATOM 4830 O O . LEU B 1 214 ? -12.281 13.234 -14.359 1 98.31 214 LEU B O 1
ATOM 4834 N N . LEU B 1 215 ? -14.023 14.562 -13.719 1 98.31 215 LEU B N 1
ATOM 4835 C CA . LEU B 1 215 ? -15.023 13.789 -14.453 1 98.31 215 LEU B CA 1
ATOM 4836 C C . LEU B 1 215 ? -14.719 13.805 -15.953 1 98.31 215 LEU B C 1
ATOM 4838 O O . LEU B 1 215 ? -14.75 12.758 -16.609 1 98.31 215 LEU B O 1
ATOM 4842 N N . LEU B 1 216 ? -14.398 14.969 -16.453 1 98.19 216 LEU B N 1
ATOM 4843 C CA . LEU B 1 216 ? -14.078 15.102 -17.859 1 98.19 216 LEU B CA 1
ATOM 4844 C C . LEU B 1 216 ? -12.844 14.273 -18.219 1 98.19 216 LEU B C 1
ATOM 4846 O O . LEU B 1 216 ? -12.859 13.531 -19.203 1 98.19 216 LEU B O 1
ATOM 4850 N N . ALA B 1 217 ? -11.805 14.383 -17.422 1 98 217 ALA B N 1
ATOM 4851 C CA . ALA B 1 217 ? -10.578 13.625 -17.656 1 98 217 ALA B CA 1
ATOM 4852 C C . ALA B 1 217 ? -10.828 12.125 -17.578 1 98 217 ALA B C 1
ATOM 4854 O O . ALA B 1 217 ? -10.266 11.352 -18.344 1 98 217 ALA B O 1
ATOM 4855 N N . ALA B 1 218 ? -11.641 11.734 -16.594 1 97.94 218 ALA B N 1
ATOM 4856 C CA . ALA B 1 218 ? -11.953 10.32 -16.422 1 97.94 218 ALA B CA 1
ATOM 4857 C C . ALA B 1 218 ? -12.695 9.766 -17.625 1 97.94 218 ALA B C 1
ATOM 4859 O O . ALA B 1 218 ? -12.406 8.648 -18.078 1 97.94 218 ALA B O 1
ATOM 4860 N N . VAL B 1 219 ? -13.609 10.562 -18.156 1 96.44 219 VAL B N 1
ATOM 4861 C CA . VAL B 1 219 ? -14.391 10.133 -19.312 1 96.44 219 VAL B CA 1
ATOM 4862 C C . VAL B 1 219 ? -13.477 10.023 -20.547 1 96.44 219 VAL B C 1
ATOM 4864 O O . VAL B 1 219 ? -13.547 9.039 -21.281 1 96.44 219 VAL B O 1
ATOM 4867 N N . VAL B 1 220 ? -12.609 10.977 -20.719 1 96.19 220 VAL B N 1
ATOM 4868 C CA . VAL B 1 220 ? -11.68 10.953 -21.828 1 96.19 220 VAL B CA 1
ATOM 4869 C C . VAL B 1 220 ? -10.758 9.742 -21.719 1 96.19 220 VAL B C 1
ATOM 4871 O O . VAL B 1 220 ? -10.5 9.047 -22.703 1 96.19 220 VAL B O 1
ATOM 4874 N N . GLY B 1 221 ? -10.242 9.547 -20.5 1 95.62 221 GLY B N 1
ATOM 4875 C CA . GLY B 1 221 ? -9.391 8.391 -20.281 1 95.62 221 GLY B CA 1
ATOM 4876 C C . GLY B 1 221 ? -10.109 7.07 -20.5 1 95.62 221 GLY B C 1
ATOM 4877 O O . GLY B 1 221 ? -9.547 6.145 -21.094 1 95.62 221 GLY B O 1
ATOM 4878 N N . HIS B 1 222 ? -11.328 6.977 -20.047 1 93.69 222 HIS B N 1
ATOM 4879 C CA . HIS B 1 222 ? -12.117 5.754 -20.188 1 93.69 222 HIS B CA 1
ATOM 4880 C C . HIS B 1 222 ? -12.367 5.434 -21.656 1 93.69 222 HIS B C 1
ATOM 4882 O O . HIS B 1 222 ? -12.227 4.281 -22.078 1 93.69 222 HIS B O 1
ATOM 4888 N N . LEU B 1 223 ? -12.703 6.406 -22.438 1 93.25 223 LEU B N 1
ATOM 4889 C CA . LEU B 1 223 ? -13.031 6.211 -23.844 1 93.25 223 LEU B CA 1
ATOM 4890 C C . LEU B 1 223 ? -11.766 6.047 -24.688 1 93.25 223 LEU B C 1
ATOM 4892 O O . LEU B 1 223 ? -11.766 5.32 -25.688 1 93.25 223 LEU B O 1
ATOM 4896 N N . GLY B 1 224 ? -10.766 6.703 -24.203 1 92.69 224 GLY B N 1
ATOM 4897 C CA . GLY B 1 224 ? -9.57 6.742 -25.031 1 92.69 224 GLY B CA 1
ATOM 4898 C C . GLY B 1 224 ? -8.617 5.598 -24.75 1 92.69 224 GLY B C 1
ATOM 4899 O O . GLY B 1 224 ? -7.961 5.094 -25.672 1 92.69 224 GLY B O 1
ATOM 4900 N N . VAL B 1 225 ? -8.57 5.254 -23.406 1 88.81 225 VAL B N 1
ATOM 4901 C CA . VAL B 1 225 ? -7.594 4.246 -23 1 88.81 225 VAL B CA 1
ATOM 4902 C C . VAL B 1 225 ? -8.305 2.918 -22.734 1 88.81 225 VAL B C 1
ATOM 4904 O O . VAL B 1 225 ? -9.273 2.861 -21.969 1 88.81 225 VAL B O 1
ATOM 4907 N N . THR B 1 226 ? -8.219 1.825 -23.422 1 83.06 226 THR B N 1
ATOM 4908 C CA . THR B 1 226 ? -8.914 0.546 -23.328 1 83.06 226 THR B CA 1
ATOM 4909 C C . THR B 1 226 ? -8.367 -0.295 -22.188 1 83.06 226 THR B C 1
ATOM 4911 O O . THR B 1 226 ? -8.758 -1.449 -22.016 1 83.06 226 THR B O 1
ATOM 4914 N N . ALA B 1 227 ? -7.508 0.316 -21.422 1 88.31 227 ALA B N 1
ATOM 4915 C CA . ALA B 1 227 ? -6.941 -0.433 -20.297 1 88.31 227 ALA B CA 1
ATOM 4916 C C . ALA B 1 227 ? -7.34 0.191 -18.969 1 88.31 227 ALA B C 1
ATOM 4918 O O . ALA B 1 227 ? -7.637 1.386 -18.906 1 88.31 227 ALA B O 1
ATOM 4919 N N . ALA B 1 228 ? -7.488 -0.657 -17.922 1 90.94 228 ALA B N 1
ATOM 4920 C CA . ALA B 1 228 ? -7.75 -0.26 -16.547 1 90.94 228 ALA B CA 1
ATOM 4921 C C . ALA B 1 228 ? -9.094 0.456 -16.438 1 90.94 228 ALA B C 1
ATOM 4923 O O . ALA B 1 228 ? -9.18 1.542 -15.852 1 90.94 228 ALA B O 1
ATOM 4924 N N . PRO B 1 229 ? -10.148 -0.117 -16.922 1 91.88 229 PRO B N 1
ATOM 4925 C CA . PRO B 1 229 ? -11.453 0.534 -16.859 1 91.88 229 PRO B CA 1
ATOM 4926 C C . PRO B 1 229 ? -11.906 0.824 -15.438 1 91.88 229 PRO B C 1
ATOM 4928 O O . PRO B 1 229 ? -12.656 1.778 -15.203 1 91.88 229 PRO B O 1
ATOM 4931 N N . GLU B 1 230 ? -11.492 0.061 -14.484 1 93.88 230 GLU B N 1
ATOM 4932 C CA . GLU B 1 230 ? -11.883 0.26 -13.094 1 93.88 230 GLU B CA 1
ATOM 4933 C C . GLU B 1 230 ? -11.398 1.611 -12.578 1 93.88 230 GLU B C 1
ATOM 4935 O O . GLU B 1 230 ? -12.094 2.268 -11.797 1 93.88 230 GLU B O 1
ATOM 4940 N N . LEU B 1 231 ? -10.227 1.972 -12.977 1 95.31 231 LEU B N 1
ATOM 4941 C CA . LEU B 1 231 ? -9.641 3.223 -12.508 1 95.31 231 LEU B CA 1
ATOM 4942 C C . LEU B 1 231 ? -10.43 4.418 -13.023 1 95.31 231 LEU B C 1
ATOM 4944 O O . LEU B 1 231 ? -10.758 5.328 -12.258 1 95.31 231 LEU B O 1
ATOM 4948 N N . PHE B 1 232 ? -10.789 4.414 -14.242 1 97 232 PHE B N 1
ATOM 4949 C CA . PHE B 1 232 ? -11.492 5.543 -14.836 1 97 232 PHE B CA 1
ATOM 4950 C C . PHE B 1 232 ? -12.953 5.566 -14.398 1 97 232 PHE B C 1
ATOM 4952 O O . PHE B 1 232 ? -13.539 6.637 -14.227 1 97 232 PHE B O 1
ATOM 4959 N N . ALA B 1 233 ? -13.523 4.371 -14.234 1 95.94 233 ALA B N 1
ATOM 4960 C CA . ALA B 1 233 ? -14.875 4.309 -13.68 1 95.94 233 ALA B CA 1
ATOM 4961 C C . ALA B 1 233 ? -14.906 4.863 -12.258 1 95.94 233 ALA B C 1
ATOM 4963 O O . ALA B 1 233 ? -15.859 5.551 -11.875 1 95.94 233 ALA B O 1
ATOM 4964 N N . GLY B 1 234 ? -13.891 4.52 -11.492 1 97.5 234 GLY B N 1
ATOM 4965 C CA . GLY B 1 234 ? -13.789 5.074 -10.148 1 97.5 234 GLY B CA 1
ATOM 4966 C C . GLY B 1 234 ? -13.625 6.582 -10.133 1 97.5 234 GLY B C 1
ATOM 4967 O O . GLY B 1 234 ? -14.289 7.273 -9.359 1 97.5 234 GLY B O 1
ATOM 4968 N N . ALA B 1 235 ? -12.766 7.047 -10.977 1 98 235 ALA B N 1
ATOM 4969 C CA . ALA B 1 235 ? -12.531 8.484 -11.07 1 98 235 ALA B CA 1
ATOM 4970 C C . ALA B 1 235 ? -13.797 9.211 -11.531 1 98 235 ALA B C 1
ATOM 4972 O O . ALA B 1 235 ? -14.094 10.312 -11.062 1 98 235 ALA B O 1
ATOM 4973 N N . ALA B 1 236 ? -14.484 8.617 -12.43 1 97.44 236 ALA B N 1
ATOM 4974 C CA . ALA B 1 236 ? -15.742 9.195 -12.898 1 97.44 236 ALA B CA 1
ATOM 4975 C C . ALA B 1 236 ? -16.766 9.258 -11.773 1 97.44 236 ALA B C 1
ATOM 4977 O O . ALA B 1 236 ? -17.516 10.234 -11.664 1 97.44 236 ALA B O 1
ATOM 4978 N N . THR B 1 237 ? -16.797 8.227 -11 1 96.94 237 THR B N 1
ATOM 4979 C CA . THR B 1 237 ? -17.719 8.195 -9.875 1 96.94 237 THR B CA 1
ATOM 4980 C C . THR B 1 237 ? -17.359 9.273 -8.859 1 96.94 237 THR B C 1
ATOM 4982 O O . THR B 1 237 ? -18.25 9.984 -8.367 1 96.94 237 THR B O 1
ATOM 4985 N N . VAL B 1 238 ? -16.094 9.414 -8.562 1 97.75 238 VAL B N 1
ATOM 4986 C CA . VAL B 1 238 ? -15.641 10.469 -7.652 1 97.75 238 VAL B CA 1
ATOM 4987 C C . VAL B 1 238 ? -16.016 11.836 -8.219 1 97.75 238 VAL B C 1
ATOM 4989 O O . VAL B 1 238 ? -16.516 12.695 -7.496 1 97.75 238 VAL B O 1
ATOM 4992 N N . GLY B 1 239 ? -15.742 11.969 -9.508 1 98.19 239 GLY B N 1
ATOM 4993 C CA . GLY B 1 239 ? -16.062 13.234 -10.164 1 98.19 239 GLY B CA 1
ATOM 4994 C C . GLY B 1 239 ? -17.547 13.547 -10.141 1 98.19 239 GLY B C 1
ATOM 4995 O O . GLY B 1 239 ? -17.938 14.672 -9.82 1 98.19 239 GLY B O 1
ATOM 4996 N N . LEU B 1 240 ? -18.344 12.609 -10.422 1 97.12 240 LEU B N 1
ATOM 4997 C CA . LEU B 1 240 ? -19.781 12.805 -10.469 1 97.12 240 LEU B CA 1
ATOM 4998 C C . LEU B 1 240 ? -20.344 13.125 -9.086 1 97.12 240 LEU B C 1
ATOM 5000 O O . LEU B 1 240 ? -21.094 14.094 -8.922 1 97.12 240 LEU B O 1
ATOM 5004 N N . LEU B 1 241 ? -19.953 12.359 -8.109 1 96.69 241 LEU B N 1
ATOM 5005 C CA . LEU B 1 241 ? -20.438 12.594 -6.75 1 96.69 241 LEU B CA 1
ATOM 5006 C C . LEU B 1 241 ? -19.859 13.891 -6.184 1 96.69 241 LEU B C 1
ATOM 5008 O O . LEU B 1 241 ? -20.516 14.57 -5.391 1 96.69 241 LEU B O 1
ATOM 5012 N N . GLY B 1 242 ? -18.641 14.195 -6.629 1 95.81 242 GLY B N 1
ATOM 5013 C CA . GLY B 1 242 ? -18.047 15.461 -6.227 1 95.81 242 GLY B CA 1
ATOM 5014 C C . GLY B 1 242 ? -18.766 16.672 -6.793 1 95.81 242 GLY B C 1
ATOM 5015 O O . GLY B 1 242 ? -18.938 17.672 -6.109 1 95.81 242 GLY B O 1
ATOM 5016 N N . VAL B 1 243 ? -19.141 16.547 -8.047 1 96.25 243 VAL B N 1
ATOM 5017 C CA . VAL B 1 243 ? -19.906 17.625 -8.68 1 96.25 243 VAL B CA 1
ATOM 5018 C C . VAL B 1 243 ? -21.234 17.812 -7.957 1 96.25 243 VAL B C 1
ATOM 5020 O O . VAL B 1 243 ? -21.625 18.938 -7.637 1 96.25 243 VAL B O 1
ATOM 5023 N N . LEU B 1 244 ? -21.891 16.766 -7.617 1 94.81 244 LEU B N 1
ATOM 5024 C CA . LEU B 1 244 ? -23.156 16.828 -6.922 1 94.81 244 LEU B CA 1
ATOM 5025 C C . LEU B 1 244 ? -22.984 17.406 -5.52 1 94.81 244 LEU B C 1
ATOM 5027 O O . LEU B 1 244 ? -23.766 18.266 -5.098 1 94.81 244 LEU B O 1
ATOM 5031 N N . GLY B 1 245 ? -22 16.922 -4.836 1 92.88 245 GLY B N 1
ATOM 5032 C CA . GLY B 1 245 ? -21.734 17.438 -3.504 1 92.88 245 GLY B CA 1
ATOM 5033 C C . GLY B 1 245 ? -21.344 18.891 -3.504 1 92.88 245 GLY B C 1
ATOM 5034 O O . GLY B 1 245 ? -21.797 19.672 -2.66 1 92.88 245 GLY B O 1
ATOM 5035 N N . GLY B 1 246 ? -20.422 19.203 -4.465 1 91.19 246 GLY B N 1
ATOM 5036 C CA . GLY B 1 246 ? -20.047 20.609 -4.59 1 91.19 246 GLY B CA 1
ATOM 5037 C C . GLY B 1 246 ? -21.203 21.516 -4.949 1 91.19 246 GLY B C 1
ATOM 5038 O O . GLY B 1 246 ? -21.312 22.625 -4.438 1 91.19 246 GLY B O 1
ATOM 5039 N N . TRP B 1 247 ? -22.047 21.047 -5.801 1 91.94 247 TRP B N 1
ATOM 5040 C CA . TRP B 1 247 ? -23.219 21.812 -6.219 1 91.94 247 TRP B CA 1
ATOM 5041 C C . TRP B 1 247 ? -24.172 22.047 -5.047 1 91.94 247 TRP B C 1
ATOM 5043 O O . TRP B 1 247 ? -24.641 23.172 -4.84 1 91.94 247 TRP B O 1
ATOM 5053 N N . LEU B 1 248 ? -24.375 21.062 -4.227 1 89.69 248 LEU B N 1
ATOM 5054 C CA . LEU B 1 248 ? -25.234 21.172 -3.061 1 89.69 248 LEU B CA 1
ATOM 5055 C C . LEU B 1 248 ? -24.656 22.156 -2.045 1 89.69 248 LEU B C 1
ATOM 5057 O O . LEU B 1 248 ? -25.406 22.891 -1.393 1 89.69 248 LEU B O 1
ATOM 5061 N N . ALA B 1 249 ? -23.391 22.125 -1.993 1 88.06 249 ALA B N 1
ATOM 5062 C CA . ALA B 1 249 ? -22.719 22.953 -0.983 1 88.06 249 ALA B CA 1
ATOM 5063 C C . ALA B 1 249 ? -22.688 24.422 -1.399 1 88.06 249 ALA B C 1
ATOM 5065 O O . ALA B 1 249 ? -22.375 25.297 -0.587 1 88.06 249 ALA B O 1
ATOM 5066 N N . THR B 1 250 ? -22.938 24.688 -2.678 1 84.69 250 THR B N 1
ATOM 5067 C CA . THR B 1 250 ? -22.953 26.078 -3.131 1 84.69 250 THR B CA 1
ATOM 5068 C C . THR B 1 250 ? -24.219 26.781 -2.662 1 84.69 250 THR B C 1
ATOM 5070 O O . THR B 1 250 ? -24.266 28.016 -2.602 1 84.69 250 THR B O 1
ATOM 5073 N N . PHE B 1 251 ? -25.078 25.984 -2.305 1 79.81 251 PHE B N 1
ATOM 5074 C CA . PHE B 1 251 ? -26.312 26.609 -1.835 1 79.81 251 PHE B CA 1
ATOM 5075 C C . PHE B 1 251 ? -26.109 27.219 -0.45 1 79.81 251 PHE B C 1
ATOM 5077 O O . PHE B 1 251 ? -25.375 26.672 0.375 1 79.81 251 PHE B O 1
ATOM 5084 N N . ASP B 1 252 ? -26.062 28.594 -0.388 1 63.44 252 ASP B N 1
ATOM 5085 C CA . ASP B 1 252 ? -25.797 29.484 0.735 1 63.44 252 ASP B CA 1
ATOM 5086 C C . ASP B 1 252 ? -26.047 28.781 2.068 1 63.44 252 ASP B C 1
ATOM 5088 O O . ASP B 1 252 ? -25.266 28.922 3.01 1 63.44 252 ASP B O 1
ATOM 5092 N N . ASP B 1 253 ? -27.125 28.016 2.254 1 60.84 253 ASP B N 1
ATOM 5093 C CA . ASP B 1 253 ? -27.5 27.578 3.588 1 60.84 253 ASP B CA 1
ATOM 5094 C C . ASP B 1 253 ? -26.922 26.203 3.898 1 60.84 253 ASP B C 1
ATOM 5096 O O . ASP B 1 253 ? -27.031 25.703 5.023 1 60.84 253 ASP B O 1
ATOM 5100 N N . LEU B 1 254 ? -26.125 25.703 2.98 1 64.31 254 LEU B N 1
ATOM 5101 C CA . LEU B 1 254 ? -25.703 24.344 3.289 1 64.31 254 LEU B CA 1
ATOM 5102 C C . LEU B 1 254 ? -24.219 24.281 3.594 1 64.31 254 LEU B C 1
ATOM 5104 O O . LEU B 1 254 ? -23.391 24.578 2.727 1 64.31 254 LEU B O 1
ATOM 5108 N N . ALA B 1 255 ? -23.938 24.172 4.934 1 71.06 255 ALA B N 1
ATOM 5109 C CA . ALA B 1 255 ? -22.562 23.922 5.367 1 71.06 255 ALA B CA 1
ATOM 5110 C C . ALA B 1 255 ? -22 22.672 4.715 1 71.06 255 ALA B C 1
ATOM 5112 O O . ALA B 1 255 ? -22.75 21.812 4.258 1 71.06 255 ALA B O 1
ATOM 5113 N N . GLY B 1 256 ? -20.781 22.578 4.391 1 79.5 256 GLY B N 1
ATOM 5114 C CA . GLY B 1 256 ? -20.078 21.469 3.795 1 79.5 256 GLY B CA 1
ATOM 5115 C C . GLY B 1 256 ? -20.453 20.125 4.391 1 79.5 256 GLY B C 1
ATOM 5116 O O . GLY B 1 256 ? -20.656 19.156 3.662 1 79.5 256 GLY B O 1
ATOM 5117 N N . TYR B 1 257 ? -20.703 20.109 5.707 1 86.44 257 TYR B N 1
ATOM 5118 C CA . TYR B 1 257 ? -21.016 18.844 6.344 1 86.44 257 TYR B CA 1
ATOM 5119 C C . TYR B 1 257 ? -22.453 18.422 6.043 1 86.44 257 TYR B C 1
ATOM 5121 O O . TYR B 1 257 ? -22.75 17.219 6.031 1 86.44 257 TYR B O 1
ATOM 5129 N N . ARG B 1 258 ? -23.312 19.391 5.738 1 89.5 258 ARG B N 1
ATOM 5130 C CA . ARG B 1 258 ? -24.688 19.047 5.379 1 89.5 258 ARG B CA 1
ATOM 5131 C C . ARG B 1 258 ? -24.734 18.391 4.004 1 89.5 258 ARG B C 1
ATOM 5133 O O . ARG B 1 258 ? -25.484 17.438 3.801 1 89.5 258 ARG B O 1
ATOM 5140 N N . SER B 1 259 ? -23.984 18.906 3.07 1 90.5 259 SER B N 1
ATOM 5141 C CA . SER B 1 259 ? -23.875 18.266 1.768 1 90.5 259 SER B CA 1
ATOM 5142 C C . SER B 1 259 ? -23.281 16.859 1.893 1 90.5 259 SER B C 1
ATOM 5144 O O . SER B 1 259 ? -23.719 15.938 1.197 1 90.5 259 SER B O 1
ATOM 5146 N N . ALA B 1 260 ? -22.328 16.703 2.77 1 93.5 260 ALA B N 1
ATOM 5147 C CA . ALA B 1 260 ? -21.688 15.414 3.008 1 93.5 260 ALA B CA 1
ATOM 5148 C C . ALA B 1 260 ? -22.703 14.406 3.547 1 93.5 260 ALA B C 1
ATOM 5150 O O . ALA B 1 260 ? -22.625 13.211 3.236 1 93.5 260 ALA B O 1
ATOM 5151 N N . ALA B 1 261 ? -23.594 14.891 4.371 1 94.69 261 ALA B N 1
ATOM 5152 C CA . ALA B 1 261 ? -24.625 14.008 4.922 1 94.69 261 ALA B CA 1
ATOM 5153 C C . ALA B 1 261 ? -25.516 13.461 3.82 1 94.69 261 ALA B C 1
ATOM 5155 O O . ALA B 1 261 ? -25.844 12.273 3.812 1 94.69 261 ALA B O 1
ATOM 5156 N N . VAL B 1 262 ? -25.828 14.312 2.891 1 93.62 262 VAL B N 1
ATOM 5157 C CA . VAL B 1 262 ? -26.734 13.922 1.803 1 93.62 262 VAL B CA 1
ATOM 5158 C C . VAL B 1 262 ? -26.016 12.945 0.871 1 93.62 262 VAL B C 1
ATOM 5160 O O . VAL B 1 262 ? -26.547 11.891 0.532 1 93.62 262 VAL B O 1
ATOM 5163 N N . ILE B 1 263 ? -24.812 13.258 0.51 1 95.25 263 ILE B N 1
ATOM 5164 C CA . ILE B 1 263 ? -24.062 12.43 -0.434 1 95.25 263 ILE B CA 1
ATOM 5165 C C . ILE B 1 263 ? -23.688 11.109 0.226 1 95.25 263 ILE B C 1
ATOM 5167 O O . ILE B 1 263 ? -23.859 10.039 -0.367 1 95.25 263 ILE B O 1
ATOM 5171 N N . GLY B 1 264 ? -23.141 11.172 1.465 1 96.25 264 GLY B N 1
ATOM 5172 C CA . GLY B 1 264 ? -22.781 9.953 2.174 1 96.25 264 GLY B CA 1
ATOM 5173 C C . GLY B 1 264 ? -23.938 9.008 2.389 1 96.25 264 GLY B C 1
ATOM 5174 O O . GLY B 1 264 ? -23.844 7.82 2.072 1 96.25 264 GLY B O 1
ATOM 5175 N N . GLY B 1 265 ? -25.016 9.594 2.947 1 95.62 265 GLY B N 1
ATOM 5176 C CA . GLY B 1 265 ? -26.219 8.789 3.133 1 95.62 265 GLY B CA 1
ATOM 5177 C C . GLY B 1 265 ? -26.797 8.281 1.828 1 95.62 265 GLY B C 1
ATOM 5178 O O . GLY B 1 265 ? -27.219 7.121 1.738 1 95.62 265 GLY B O 1
ATOM 5179 N N . GLY B 1 266 ? -26.797 9.133 0.806 1 95.31 266 GLY B N 1
ATOM 5180 C CA . GLY B 1 266 ? -27.328 8.75 -0.495 1 95.31 266 GLY B CA 1
ATOM 5181 C C . GLY B 1 266 ? -26.547 7.625 -1.149 1 95.31 266 GLY B C 1
ATOM 5182 O O . GLY B 1 266 ? -27.141 6.723 -1.748 1 95.31 266 GLY B O 1
ATOM 5183 N N . VAL B 1 267 ? -25.25 7.684 -1.035 1 96.25 267 VAL B N 1
ATOM 5184 C CA . VAL B 1 267 ? -24.406 6.656 -1.634 1 96.25 267 VAL B CA 1
ATOM 5185 C C . VAL B 1 267 ? -24.672 5.309 -0.963 1 96.25 267 VAL B C 1
ATOM 5187 O O . VAL B 1 267 ? -24.719 4.273 -1.631 1 96.25 267 VAL B O 1
ATOM 5190 N N . LEU B 1 268 ? -24.812 5.281 0.349 1 95.5 268 LEU B N 1
ATOM 5191 C CA . LEU B 1 268 ? -25.109 4.031 1.044 1 95.5 268 LEU B CA 1
ATOM 5192 C C . LEU B 1 268 ? -26.438 3.439 0.559 1 95.5 268 LEU B C 1
ATOM 5194 O O . LEU B 1 268 ? -26.516 2.246 0.258 1 95.5 268 LEU B O 1
ATOM 5198 N N . VAL B 1 269 ? -27.438 4.293 0.401 1 92.69 269 VAL B N 1
ATOM 5199 C CA . VAL B 1 269 ? -28.766 3.836 -0.014 1 92.69 269 VAL B CA 1
ATOM 5200 C C . VAL B 1 269 ? -28.719 3.357 -1.463 1 92.69 269 VAL B C 1
ATOM 5202 O O . VAL B 1 269 ? -29.25 2.299 -1.791 1 92.69 269 VAL B O 1
ATOM 5205 N N . LEU B 1 270 ? -27.938 4.102 -2.248 1 90.75 270 LEU B N 1
ATOM 5206 C CA . LEU B 1 270 ? -27.922 3.818 -3.68 1 90.75 270 LEU B CA 1
ATOM 5207 C C . LEU B 1 270 ? -26.875 2.768 -4.016 1 90.75 270 LEU B C 1
ATOM 5209 O O . LEU B 1 270 ? -26.75 2.354 -5.172 1 90.75 270 LEU B O 1
ATOM 5213 N N . SER B 1 271 ? -26.141 2.318 -3.061 1 89.38 271 SER B N 1
ATOM 5214 C CA . SER B 1 271 ? -25.094 1.349 -3.32 1 89.38 271 SER B CA 1
ATOM 5215 C C . SER B 1 271 ? -25.656 0.036 -3.848 1 89.38 271 SER B C 1
ATOM 5217 O O . SER B 1 271 ? -24.969 -0.71 -4.547 1 89.38 271 SER B O 1
ATOM 5219 N N . THR B 1 272 ? -26.938 -0.284 -3.633 1 84.38 272 THR B N 1
ATOM 5220 C CA . THR B 1 272 ? -27.578 -1.509 -4.105 1 84.38 272 THR B CA 1
ATOM 5221 C C . THR B 1 272 ? -27.812 -1.449 -5.609 1 84.38 272 THR B C 1
ATOM 5223 O O . THR B 1 272 ? -28 -2.482 -6.254 1 84.38 272 THR B O 1
ATOM 5226 N N . THR B 1 273 ? -27.734 -0.211 -6.121 1 90 273 THR B N 1
ATOM 5227 C CA . THR B 1 273 ? -28 -0.05 -7.547 1 90 273 THR B CA 1
ATOM 5228 C C . THR B 1 273 ? -26.703 -0.133 -8.352 1 90 273 THR B C 1
ATOM 5230 O O . THR B 1 273 ? -26.734 -0.166 -9.586 1 90 273 THR B O 1
ATOM 5233 N N . PHE B 1 274 ? -25.562 -0.271 -7.711 1 91.88 274 PHE B N 1
ATOM 5234 C CA . PHE B 1 274 ? -24.281 -0.273 -8.422 1 91.88 274 PHE B CA 1
ATOM 5235 C C . PHE B 1 274 ? -24.141 -1.538 -9.258 1 91.88 274 PHE B C 1
ATOM 5237 O O . PHE B 1 274 ? -23.703 -1.478 -10.406 1 91.88 274 PHE B O 1
ATOM 5244 N N . ALA B 1 275 ? -24.578 -2.621 -8.664 1 88.12 275 ALA B N 1
ATOM 5245 C CA . ALA B 1 275 ? -24.391 -3.896 -9.352 1 88.12 275 ALA B CA 1
ATOM 5246 C C . ALA B 1 275 ? -25.25 -3.967 -10.617 1 88.12 275 ALA B C 1
ATOM 5248 O O . ALA B 1 275 ? -24.734 -4.211 -11.711 1 88.12 275 ALA B O 1
ATOM 5249 N N . PRO B 1 276 ? -26.609 -3.652 -10.516 1 90.19 276 PRO B N 1
ATOM 5250 C CA . PRO B 1 276 ? -27.406 -3.66 -11.742 1 90.19 276 PRO B CA 1
ATOM 5251 C C . PRO B 1 276 ? -26.953 -2.607 -12.75 1 90.19 276 PRO B C 1
ATOM 5253 O O . PRO B 1 276 ? -27.016 -2.832 -13.961 1 90.19 276 PRO B O 1
ATOM 5256 N N . LEU B 1 277 ? -26.516 -1.526 -12.289 1 91.25 277 LEU B N 1
ATOM 5257 C CA . LEU B 1 277 ? -26.016 -0.49 -13.18 1 91.25 277 LEU B CA 1
ATOM 5258 C C . LEU B 1 277 ? -24.781 -0.968 -13.93 1 91.25 277 LEU B C 1
ATOM 5260 O O . LEU B 1 277 ? -24.625 -0.716 -15.125 1 91.25 277 LEU B O 1
ATOM 5264 N N . ALA B 1 278 ? -23.906 -1.626 -13.242 1 91.12 278 ALA B N 1
ATOM 5265 C CA . ALA B 1 278 ? -22.688 -2.162 -13.859 1 91.12 278 ALA B CA 1
ATOM 5266 C C . ALA B 1 278 ? -23.016 -3.225 -14.898 1 91.12 278 ALA B C 1
ATOM 5268 O O . ALA B 1 278 ? -22.391 -3.289 -15.953 1 91.12 278 ALA B O 1
ATOM 5269 N N . LEU B 1 279 ? -24.062 -4.023 -14.617 1 88.06 279 LEU B N 1
ATOM 5270 C CA . LEU B 1 279 ? -24.484 -5.062 -15.555 1 88.06 279 LEU B CA 1
ATOM 5271 C C . LEU B 1 279 ? -25.078 -4.449 -16.812 1 88.06 279 LEU B C 1
ATOM 5273 O O . LEU B 1 279 ? -24.828 -4.922 -17.922 1 88.06 279 LEU B O 1
ATOM 5277 N N . ARG B 1 280 ? -25.766 -3.375 -16.578 1 89.81 280 ARG B N 1
ATOM 5278 C CA . ARG B 1 280 ? -26.391 -2.701 -17.719 1 89.81 280 ARG B CA 1
ATOM 5279 C C . ARG B 1 280 ? -25.344 -1.994 -18.578 1 89.81 280 ARG B C 1
ATOM 5281 O O . ARG B 1 280 ? -25.375 -2.082 -19.797 1 89.81 280 ARG B O 1
ATOM 5288 N N . LEU B 1 281 ? -24.453 -1.372 -17.922 1 88 281 LEU B N 1
ATOM 5289 C CA . LEU B 1 281 ? -23.422 -0.621 -18.641 1 88 281 LEU B CA 1
ATOM 5290 C C . LEU B 1 281 ? -22.422 -1.562 -19.312 1 88 281 LEU B C 1
ATOM 5292 O O . LEU B 1 281 ? -21.844 -1.225 -20.344 1 88 281 LEU B O 1
ATOM 5296 N N . GLY B 1 282 ? -22.266 -2.67 -18.688 1 84.88 282 GLY B N 1
ATOM 5297 C CA . GLY B 1 282 ? -21.406 -3.678 -19.281 1 84.88 282 GLY B CA 1
ATOM 5298 C C . GLY B 1 282 ? -22.078 -4.457 -20.391 1 84.88 282 GLY B C 1
ATOM 5299 O O . GLY B 1 282 ? -21.438 -5.238 -21.094 1 84.88 282 GLY B O 1
ATOM 5300 N N . ARG B 1 283 ? -23.328 -4.309 -20.672 1 83.81 283 ARG B N 1
ATOM 5301 C CA . ARG B 1 283 ? -24.141 -4.961 -21.703 1 83.81 283 ARG B CA 1
ATOM 5302 C C . ARG B 1 283 ? -24.047 -6.48 -21.578 1 83.81 283 ARG B C 1
ATOM 5304 O O . ARG B 1 283 ? -23.828 -7.168 -22.578 1 83.81 283 ARG B O 1
ATOM 5311 N N . VAL B 1 284 ? -24.109 -6.867 -20.281 1 78.56 284 VAL B N 1
ATOM 5312 C CA . VAL B 1 284 ? -24.109 -8.312 -20.062 1 78.56 284 VAL B CA 1
ATOM 5313 C C . VAL B 1 284 ? -25.422 -8.906 -20.547 1 78.56 284 VAL B C 1
ATOM 5315 O O . VAL B 1 284 ? -26.5 -8.445 -20.172 1 78.56 284 VAL B O 1
ATOM 5318 N N . PRO B 1 285 ? -25.297 -9.766 -21.469 1 76.94 285 PRO B N 1
ATOM 5319 C CA . PRO B 1 285 ? -26.531 -10.367 -21.953 1 76.94 285 PRO B CA 1
ATOM 5320 C C . PRO B 1 285 ? -27.266 -11.172 -20.875 1 76.94 285 PRO B C 1
ATOM 5322 O O . PRO B 1 285 ? -26.641 -12.008 -20.203 1 76.94 285 PRO B O 1
ATOM 5325 N N . MET B 1 286 ? -28.406 -10.688 -20.484 1 71.88 286 MET B N 1
ATOM 5326 C CA . MET B 1 286 ? -29.188 -11.43 -19.484 1 71.88 286 MET B CA 1
ATOM 5327 C C . MET B 1 286 ? -29.922 -12.602 -20.141 1 71.88 286 MET B C 1
ATOM 5329 O O . MET B 1 286 ? -30.438 -12.477 -21.25 1 71.88 286 MET B O 1
ATOM 5333 N N . PRO B 1 287 ? -29.625 -13.766 -19.531 1 61.06 287 PRO B N 1
ATOM 5334 C CA . PRO B 1 287 ? -30.328 -14.914 -20.094 1 61.06 287 PRO B CA 1
ATOM 5335 C C . PRO B 1 287 ? -31.844 -14.695 -20.172 1 61.06 287 PRO B C 1
ATOM 5337 O O . PRO B 1 287 ? -32.438 -14.242 -19.203 1 61.06 287 PRO B O 1
ATOM 5340 N N . VAL B 1 288 ? -32.344 -14.32 -21.328 1 57.91 288 VAL B N 1
ATOM 5341 C CA . VAL B 1 288 ? -33.781 -14.258 -21.453 1 57.91 288 VAL B CA 1
ATOM 5342 C C . VAL B 1 288 ? -34.406 -15.641 -21.188 1 57.91 288 VAL B C 1
ATOM 5344 O O . VAL B 1 288 ? -34.062 -16.609 -21.875 1 57.91 288 VAL B O 1
ATOM 5347 N N . LEU B 1 289 ? -34.719 -15.844 -19.906 1 56.91 289 LEU B N 1
ATOM 5348 C CA . LEU B 1 289 ? -35.438 -17.078 -19.656 1 56.91 289 LEU B CA 1
ATOM 5349 C C . LEU B 1 289 ? -36.594 -17.25 -20.641 1 56.91 289 LEU B C 1
ATOM 5351 O O . LEU B 1 289 ? -37.344 -16.297 -20.891 1 56.91 289 LEU B O 1
ATOM 5355 N N . PRO B 1 290 ? -36.594 -18.312 -21.422 1 56.03 290 PRO B N 1
ATOM 5356 C CA . PRO B 1 290 ? -37.75 -18.516 -22.312 1 56.03 290 PRO B CA 1
ATOM 5357 C C . PRO B 1 290 ? -39.094 -18.422 -21.562 1 56.03 290 PRO B C 1
ATOM 5359 O O . PRO B 1 290 ? -39.25 -19.078 -20.531 1 56.03 290 PRO B O 1
ATOM 5362 N N . ARG B 1 291 ? -39.844 -17.406 -21.656 1 57.16 291 ARG B N 1
ATOM 5363 C CA . ARG B 1 291 ? -41.125 -17.234 -20.984 1 57.16 291 ARG B CA 1
ATOM 5364 C C . ARG B 1 291 ? -42.219 -18.016 -21.688 1 57.16 291 ARG B C 1
ATOM 5366 O O . ARG B 1 291 ? -43.312 -18.219 -21.125 1 57.16 291 ARG B O 1
ATOM 5373 N N . SER B 1 292 ? -41.969 -18.125 -22.875 1 56.84 292 SER B N 1
ATOM 5374 C CA . SER B 1 292 ? -43.031 -18.844 -23.609 1 56.84 292 SER B CA 1
ATOM 5375 C C . SER B 1 292 ? -42.406 -19.984 -24.438 1 56.84 292 SER B C 1
ATOM 5377 O O . SER B 1 292 ? -41.219 -20.016 -24.688 1 56.84 292 SER B O 1
ATOM 5379 N N . THR B 1 293 ? -43.25 -20.984 -24.594 1 54.12 293 THR B N 1
ATOM 5380 C CA . THR B 1 293 ? -42.875 -22.125 -25.422 1 54.12 293 THR B CA 1
ATOM 5381 C C . THR B 1 293 ? -42.312 -21.672 -26.766 1 54.12 293 THR B C 1
ATOM 5383 O O . THR B 1 293 ? -41.406 -22.312 -27.312 1 54.12 293 THR B O 1
ATOM 5386 N N . ALA B 1 294 ? -42.844 -20.594 -27.188 1 55.66 294 ALA B N 1
ATOM 5387 C CA . ALA B 1 294 ? -42.344 -20.047 -28.453 1 55.66 294 ALA B CA 1
ATOM 5388 C C . ALA B 1 294 ? -40.906 -19.547 -28.328 1 55.66 294 ALA B C 1
ATOM 5390 O O . ALA B 1 294 ? -40.125 -19.672 -29.266 1 55.66 294 ALA B O 1
ATOM 5391 N N . ASP B 1 295 ? -40.594 -18.922 -27.203 1 56.06 295 ASP B N 1
ATOM 5392 C CA . ASP B 1 295 ? -39.25 -18.422 -26.938 1 56.06 295 ASP B CA 1
ATOM 5393 C C . ASP B 1 295 ? -38.25 -19.562 -26.812 1 56.06 295 ASP B C 1
ATOM 5395 O O . ASP B 1 295 ? -37.062 -19.406 -27.156 1 56.06 295 ASP B O 1
ATOM 5399 N N . LEU B 1 296 ? -38.781 -20.641 -26.25 1 53.72 296 LEU B N 1
ATOM 5400 C CA . LEU B 1 296 ? -37.969 -21.844 -26.109 1 53.72 296 LEU B CA 1
ATOM 5401 C C . LEU B 1 296 ? -37.594 -22.422 -27.469 1 53.72 296 LEU B C 1
ATOM 5403 O O . LEU B 1 296 ? -36.531 -23 -27.625 1 53.72 296 LEU B O 1
ATOM 5407 N N . VAL B 1 297 ? -38.656 -22.172 -28.328 1 54.44 297 VAL B N 1
ATOM 5408 C CA . VAL B 1 297 ? -38.438 -22.688 -29.688 1 54.44 297 VAL B CA 1
ATOM 5409 C C . VAL B 1 297 ? -37.594 -21.719 -30.484 1 54.44 297 VAL B C 1
ATOM 5411 O O . VAL B 1 297 ? -36.844 -22.125 -31.391 1 54.44 297 VAL B O 1
ATOM 5414 N N . ARG B 1 298 ? -37.75 -20.422 -30.109 1 52.53 298 ARG B N 1
ATOM 5415 C CA . ARG B 1 298 ? -37 -19.438 -30.859 1 52.53 298 ARG B CA 1
ATOM 5416 C C . ARG B 1 298 ? -35.5 -19.531 -30.531 1 52.53 298 ARG B C 1
ATOM 5418 O O . ARG B 1 298 ? -35.125 -19.484 -29.359 1 52.53 298 ARG B O 1
ATOM 5425 N N . ASP B 1 299 ? -34.719 -20.219 -31.172 1 52.69 299 ASP B N 1
ATOM 5426 C CA . ASP B 1 299 ? -33.281 -20.453 -31.125 1 52.69 299 ASP B CA 1
ATOM 5427 C C . ASP B 1 299 ? -32.5 -19.141 -31.25 1 52.69 299 ASP B C 1
ATOM 5429 O O . ASP B 1 299 ? -31.922 -18.875 -32.312 1 52.69 299 ASP B O 1
ATOM 5433 N N . ASP B 1 300 ? -32.938 -18.203 -30.562 1 57.03 300 ASP B N 1
ATOM 5434 C CA . ASP B 1 300 ? -32.125 -17.016 -30.703 1 57.03 300 ASP B CA 1
ATOM 5435 C C . ASP B 1 300 ? -30.656 -17.312 -30.406 1 57.03 300 ASP B C 1
ATOM 5437 O O . ASP B 1 300 ? -30.344 -18.047 -29.469 1 57.03 300 ASP B O 1
ATOM 5441 N N . PRO B 1 301 ? -29.828 -17.125 -31.359 1 59.53 301 PRO B N 1
ATOM 5442 C CA . PRO B 1 301 ? -28.406 -17.438 -31.219 1 59.53 301 PRO B CA 1
ATOM 5443 C C . PRO B 1 301 ? -27.812 -16.859 -29.938 1 59.53 301 PRO B C 1
ATOM 5445 O O . PRO B 1 301 ? -28.125 -15.727 -29.562 1 59.53 301 PRO B O 1
ATOM 5448 N N . GLN B 1 302 ? -27.375 -17.703 -29.141 1 63.31 302 GLN B N 1
ATOM 5449 C CA . GLN B 1 302 ? -26.672 -17.312 -27.922 1 63.31 302 GLN B CA 1
ATOM 5450 C C . GLN B 1 302 ? -25.406 -16.547 -28.234 1 63.31 302 GLN B C 1
ATOM 5452 O O . GLN B 1 302 ? -24.734 -16.828 -29.219 1 63.31 302 GLN B O 1
ATOM 5457 N N . PRO B 1 303 ? -25.297 -15.422 -27.594 1 71.5 303 PRO B N 1
ATOM 5458 C CA . PRO B 1 303 ? -24.047 -14.68 -27.797 1 71.5 303 PRO B CA 1
ATOM 5459 C C . PRO B 1 303 ? -22.797 -15.539 -27.531 1 71.5 303 PRO B C 1
ATOM 5461 O O . PRO B 1 303 ? -22.844 -16.453 -26.719 1 71.5 303 PRO B O 1
ATOM 5464 N N . PRO B 1 304 ? -21.844 -15.43 -28.375 1 75.19 304 PRO B N 1
ATOM 5465 C CA . PRO B 1 304 ? -20.578 -16.156 -28.172 1 75.19 304 PRO B CA 1
ATOM 5466 C C . PRO B 1 304 ? -20.031 -15.977 -26.75 1 75.19 304 PRO B C 1
ATOM 5468 O O . PRO B 1 304 ? -20.172 -14.898 -26.156 1 75.19 304 PRO B O 1
ATOM 5471 N N . LEU B 1 305 ? -19.484 -17.031 -26.156 1 76.5 305 LEU B N 1
ATOM 5472 C CA . LEU B 1 305 ? -19 -17.109 -24.781 1 76.5 305 LEU B CA 1
ATOM 5473 C C . LEU B 1 305 ? -17.922 -16.062 -24.531 1 76.5 305 LEU B C 1
ATOM 5475 O O . LEU B 1 305 ? -17.844 -15.492 -23.438 1 76.5 305 LEU B O 1
ATOM 5479 N N . ASP B 1 306 ? -17.125 -15.812 -25.562 1 78.19 306 ASP B N 1
ATOM 5480 C CA . ASP B 1 306 ? -16.062 -14.836 -25.391 1 78.19 306 ASP B CA 1
ATOM 5481 C C . ASP B 1 306 ? -16.625 -13.438 -25.156 1 78.19 306 ASP B C 1
ATOM 5483 O O . ASP B 1 306 ? -16.062 -12.656 -24.391 1 78.19 306 ASP B O 1
ATOM 5487 N N . LEU B 1 307 ? -17.703 -13.211 -25.859 1 79.5 307 LEU B N 1
ATOM 5488 C CA . LEU B 1 307 ? -18.328 -11.906 -25.688 1 79.5 307 LEU B CA 1
ATOM 5489 C C . LEU B 1 307 ? -18.984 -11.789 -24.328 1 79.5 307 LEU B C 1
ATOM 5491 O O . LEU B 1 307 ? -18.969 -10.711 -23.719 1 79.5 307 LEU B O 1
ATOM 5495 N N . VAL B 1 308 ? -19.453 -12.891 -23.891 1 79.06 308 VAL B N 1
ATOM 5496 C CA . VAL B 1 308 ? -20.078 -12.898 -22.578 1 79.06 308 VAL B CA 1
ATOM 5497 C C . VAL B 1 308 ? -19.031 -12.695 -21.5 1 79.06 308 VAL B C 1
ATOM 5499 O O . VAL B 1 308 ? -19.219 -11.914 -20.562 1 79.06 308 VAL B O 1
ATOM 5502 N N . HIS B 1 309 ? -17.906 -13.398 -21.656 1 81.62 309 HIS B N 1
ATOM 5503 C CA . HIS B 1 309 ? -16.828 -13.258 -20.688 1 81.62 309 HIS B CA 1
ATOM 5504 C C . HIS B 1 309 ? -16.281 -11.828 -20.656 1 81.62 309 HIS B C 1
ATOM 5506 O O . HIS B 1 309 ? -15.984 -11.289 -19.594 1 81.62 309 HIS B O 1
ATOM 5512 N N . ALA B 1 310 ? -16.203 -11.312 -21.812 1 83 310 ALA B N 1
ATOM 5513 C CA . ALA B 1 310 ? -15.719 -9.938 -21.891 1 83 310 ALA B CA 1
ATOM 5514 C C . ALA B 1 310 ? -16.703 -8.969 -21.25 1 83 310 ALA B C 1
ATOM 5516 O O . ALA B 1 310 ? -16.312 -8.008 -20.594 1 83 310 ALA B O 1
ATOM 5517 N N . ALA B 1 311 ? -17.938 -9.203 -21.469 1 85.56 311 ALA B N 1
ATOM 5518 C CA . ALA B 1 311 ? -18.984 -8.359 -20.891 1 85.56 311 ALA B CA 1
ATOM 5519 C C . ALA B 1 311 ? -19 -8.477 -19.375 1 85.56 311 ALA B C 1
ATOM 5521 O O . ALA B 1 311 ? -19.172 -7.477 -18.672 1 85.56 311 ALA B O 1
ATOM 5522 N N . VAL B 1 312 ? -18.812 -9.617 -18.922 1 84.69 312 VAL B N 1
ATOM 5523 C CA . VAL B 1 312 ? -18.781 -9.852 -17.484 1 84.69 312 VAL B CA 1
ATOM 5524 C C . VAL B 1 312 ? -17.562 -9.18 -16.859 1 84.69 312 VAL B C 1
ATOM 5526 O O . VAL B 1 312 ? -17.656 -8.57 -15.797 1 84.69 312 VAL B O 1
ATOM 5529 N N . ALA B 1 313 ? -16.5 -9.32 -17.531 1 86.31 313 ALA B N 1
ATOM 5530 C CA . ALA B 1 313 ? -15.273 -8.68 -17.062 1 86.31 313 ALA B CA 1
ATOM 5531 C C . ALA B 1 313 ? -15.422 -7.16 -17.031 1 86.31 313 ALA B C 1
ATOM 5533 O O . ALA B 1 313 ? -14.938 -6.504 -16.109 1 86.31 313 ALA B O 1
ATOM 5534 N N . ARG B 1 314 ? -16.062 -6.695 -18.031 1 88.19 314 ARG B N 1
ATOM 5535 C CA . ARG B 1 314 ? -16.297 -5.258 -18.078 1 88.19 314 ARG B CA 1
ATOM 5536 C C . ARG B 1 314 ? -17.219 -4.82 -16.953 1 88.19 314 ARG B C 1
ATOM 5538 O O . ARG B 1 314 ? -16.984 -3.793 -16.312 1 88.19 314 ARG B O 1
ATOM 5545 N N . ALA B 1 315 ? -18.25 -5.535 -16.734 1 89.75 315 ALA B N 1
ATOM 5546 C CA . ALA B 1 315 ? -19.188 -5.223 -15.664 1 89.75 315 ALA B CA 1
ATOM 5547 C C . ALA B 1 315 ? -18.484 -5.277 -14.305 1 89.75 315 ALA B C 1
ATOM 5549 O O . ALA B 1 315 ? -18.75 -4.434 -13.438 1 89.75 315 ALA B O 1
ATOM 5550 N N . ASP B 1 316 ? -17.688 -6.238 -14.188 1 89.56 316 ASP B N 1
ATOM 5551 C CA . ASP B 1 316 ? -16.953 -6.379 -12.938 1 89.56 316 ASP B CA 1
ATOM 5552 C C . ASP B 1 316 ? -16.016 -5.188 -12.711 1 89.56 316 ASP B C 1
ATOM 5554 O O . ASP B 1 316 ? -15.922 -4.676 -11.602 1 89.56 316 ASP B O 1
ATOM 5558 N N . ALA B 1 317 ? -15.398 -4.832 -13.711 1 91.38 317 ALA B N 1
ATOM 5559 C CA . ALA B 1 317 ? -14.484 -3.695 -13.625 1 91.38 317 ALA B CA 1
ATOM 5560 C C . ALA B 1 317 ? -15.242 -2.41 -13.305 1 91.38 317 ALA B C 1
ATOM 5562 O O . ALA B 1 317 ? -14.789 -1.604 -12.484 1 91.38 317 ALA B O 1
ATOM 5563 N N . LEU B 1 318 ? -16.359 -2.271 -13.938 1 93.31 318 LEU B N 1
ATOM 5564 C CA . LEU B 1 318 ? -17.172 -1.089 -13.688 1 93.31 318 LEU B CA 1
ATOM 5565 C C . LEU B 1 318 ? -17.688 -1.074 -12.25 1 93.31 318 LEU B C 1
ATOM 5567 O O . LEU B 1 318 ? -17.656 -0.035 -11.586 1 93.31 318 LEU B O 1
ATOM 5571 N N . LEU B 1 319 ? -18.094 -2.203 -11.805 1 93.44 319 LEU B N 1
ATOM 5572 C CA . LEU B 1 319 ? -18.594 -2.293 -10.438 1 93.44 319 LEU B CA 1
ATOM 5573 C C . LEU B 1 319 ? -17.484 -1.989 -9.438 1 93.44 319 LEU B C 1
ATOM 5575 O O . LEU B 1 319 ? -17.672 -1.223 -8.492 1 93.44 319 LEU B O 1
ATOM 5579 N N . THR B 1 320 ? -16.375 -2.562 -9.68 1 93.75 320 THR B N 1
ATOM 5580 C CA . THR B 1 320 ? -15.234 -2.324 -8.805 1 93.75 320 THR B CA 1
ATOM 5581 C C . THR B 1 320 ? -14.852 -0.848 -8.805 1 93.75 320 THR B C 1
ATOM 5583 O O . THR B 1 320 ? -14.555 -0.277 -7.754 1 93.75 320 THR B O 1
ATOM 5586 N N . GLY B 1 321 ? -14.883 -0.314 -9.938 1 96.12 321 GLY B N 1
ATOM 5587 C CA . GLY B 1 321 ? -14.57 1.103 -10.039 1 96.12 321 GLY B CA 1
ATOM 5588 C C . GLY B 1 321 ? -15.586 1.989 -9.344 1 96.12 321 GLY B C 1
ATOM 5589 O O . GLY B 1 321 ? -15.219 2.916 -8.617 1 96.12 321 GLY B O 1
ATOM 5590 N N . MET B 1 322 ? -16.781 1.723 -9.531 1 96.38 322 MET B N 1
ATOM 5591 C CA . MET B 1 322 ? -17.828 2.512 -8.898 1 96.38 322 MET B CA 1
ATOM 5592 C C . MET B 1 322 ? -17.766 2.396 -7.375 1 96.38 322 MET B C 1
ATOM 5594 O O . MET B 1 322 ? -17.891 3.396 -6.668 1 96.38 322 MET B O 1
ATOM 5598 N N . LEU B 1 323 ? -17.547 1.188 -6.93 1 96.19 323 LEU B N 1
ATOM 5599 C CA . LEU B 1 323 ? -17.422 0.976 -5.492 1 96.19 323 LEU B CA 1
ATOM 5600 C C . LEU B 1 323 ? -16.203 1.693 -4.938 1 96.19 323 LEU B C 1
ATOM 5602 O O . LEU B 1 323 ? -16.266 2.289 -3.857 1 96.19 323 LEU B O 1
ATOM 5606 N N . GLY B 1 324 ? -15.156 1.62 -5.648 1 96.62 324 GLY B N 1
ATOM 5607 C CA . GLY B 1 324 ? -13.953 2.318 -5.227 1 96.62 324 GLY B CA 1
ATOM 5608 C C . GLY B 1 324 ? -14.125 3.824 -5.176 1 96.62 324 GLY B C 1
ATOM 5609 O O . GLY B 1 324 ? -13.719 4.469 -4.203 1 96.62 324 GLY B O 1
ATOM 5610 N N . GLY B 1 325 ? -14.656 4.375 -6.215 1 97.5 325 GLY B N 1
ATOM 5611 C CA . GLY B 1 325 ? -14.93 5.801 -6.227 1 97.5 325 GLY B CA 1
ATOM 5612 C C . GLY B 1 325 ? -15.898 6.23 -5.137 1 97.5 325 GLY B C 1
ATOM 5613 O O . GLY B 1 325 ? -15.68 7.246 -4.469 1 97.5 325 GLY B O 1
ATOM 5614 N N . ALA B 1 326 ? -16.922 5.465 -4.949 1 97 326 ALA B N 1
ATOM 5615 C CA . ALA B 1 326 ? -17.906 5.758 -3.91 1 97 326 ALA B CA 1
ATOM 5616 C C . ALA B 1 326 ? -17.266 5.688 -2.523 1 97 326 ALA B C 1
ATOM 5618 O O . ALA B 1 326 ? -17.562 6.508 -1.652 1 97 326 ALA B O 1
ATOM 5619 N N . ALA B 1 327 ? -16.453 4.691 -2.387 1 97.38 327 ALA B N 1
ATOM 5620 C CA . ALA B 1 327 ? -15.758 4.539 -1.107 1 97.38 327 ALA B CA 1
ATOM 5621 C C . ALA B 1 327 ? -14.938 5.777 -0.775 1 97.38 327 ALA B C 1
ATOM 5623 O O . ALA B 1 327 ? -14.992 6.285 0.347 1 97.38 327 ALA B O 1
ATOM 5624 N N . LEU B 1 328 ? -14.211 6.262 -1.703 1 97.44 328 LEU B N 1
ATOM 5625 C CA . LEU B 1 328 ? -13.375 7.441 -1.493 1 97.44 328 LEU B CA 1
ATOM 5626 C C . LEU B 1 328 ? -14.227 8.648 -1.122 1 97.44 328 LEU B C 1
ATOM 5628 O O . LEU B 1 328 ? -13.867 9.414 -0.221 1 97.44 328 LEU B O 1
ATOM 5632 N N . VAL B 1 329 ? -15.328 8.852 -1.757 1 97.38 329 VAL B N 1
ATOM 5633 C CA . VAL B 1 329 ? -16.203 9.984 -1.506 1 97.38 329 VAL B CA 1
ATOM 5634 C C . VAL B 1 329 ? -16.844 9.852 -0.126 1 97.38 329 VAL B C 1
ATOM 5636 O O . VAL B 1 329 ? -16.922 10.828 0.629 1 97.38 329 VAL B O 1
ATOM 5639 N N . VAL B 1 330 ? -17.266 8.656 0.212 1 97.81 330 VAL B N 1
ATOM 5640 C CA . VAL B 1 330 ? -17.906 8.445 1.504 1 97.81 330 VAL B CA 1
ATOM 5641 C C . VAL B 1 330 ? -16.891 8.672 2.629 1 97.81 330 VAL B C 1
ATOM 5643 O O . VAL B 1 330 ? -17.234 9.234 3.668 1 97.81 330 VAL B O 1
ATOM 5646 N N . MET B 1 331 ? -15.703 8.211 2.42 1 97.81 331 MET B N 1
ATOM 5647 C CA . MET B 1 331 ? -14.672 8.445 3.42 1 97.81 331 MET B CA 1
ATOM 5648 C C . MET B 1 331 ? -14.438 9.938 3.621 1 97.81 331 MET B C 1
ATOM 5650 O O . MET B 1 331 ? -14.273 10.398 4.75 1 97.81 331 MET B O 1
ATOM 5654 N N . TYR B 1 332 ? -14.438 10.664 2.537 1 95.94 332 TYR B N 1
ATOM 5655 C CA . TYR B 1 332 ? -14.32 12.117 2.631 1 95.94 332 TYR B CA 1
ATOM 5656 C C . TYR B 1 332 ? -15.508 12.719 3.373 1 95.94 332 TYR B C 1
ATOM 5658 O O . TYR B 1 332 ? -15.344 13.617 4.195 1 95.94 332 TYR B O 1
ATOM 5666 N N . CYS B 1 333 ? -16.672 12.242 3.074 1 96.62 333 CYS B N 1
ATOM 5667 C CA . CYS B 1 333 ? -17.875 12.719 3.746 1 96.62 333 CYS B CA 1
ATOM 5668 C C . CYS B 1 333 ? -17.828 12.438 5.242 1 96.62 333 CYS B C 1
ATOM 5670 O O . CYS B 1 333 ? -18.203 13.281 6.055 1 96.62 333 CYS B O 1
ATOM 5672 N N . GLN B 1 334 ? -17.359 11.219 5.578 1 96.75 334 GLN B N 1
ATOM 5673 C CA . GLN B 1 334 ? -17.25 10.875 6.992 1 96.75 334 GLN B CA 1
ATOM 5674 C C . GLN B 1 334 ? -16.281 11.82 7.711 1 96.75 334 GLN B C 1
ATOM 5676 O O . GLN B 1 334 ? -16.547 12.219 8.852 1 96.75 334 GLN B O 1
ATOM 5681 N N . LEU B 1 335 ? -15.219 12.227 7.062 1 94.12 335 LEU B N 1
ATOM 5682 C CA . LEU B 1 335 ? -14.258 13.156 7.641 1 94.12 335 LEU B CA 1
ATOM 5683 C C . LEU B 1 335 ? -14.898 14.523 7.871 1 94.12 335 LEU B C 1
ATOM 5685 O O . LEU B 1 335 ? -14.695 15.141 8.914 1 94.12 335 LEU B O 1
ATOM 5689 N N . GLN B 1 336 ? -15.695 15.008 6.914 1 92.25 336 GLN B N 1
ATOM 5690 C CA . GLN B 1 336 ? -16.359 16.297 7.039 1 92.25 336 GLN B CA 1
ATOM 5691 C C . GLN B 1 336 ? -17.422 16.266 8.148 1 92.25 336 GLN B C 1
ATOM 5693 O O . GLN B 1 336 ? -17.594 17.25 8.875 1 92.25 336 GLN B O 1
ATOM 5698 N N . LEU B 1 337 ? -18.094 15.156 8.227 1 94.06 337 LEU B N 1
ATOM 5699 C CA . LEU B 1 337 ? -19.172 15.047 9.203 1 94.06 337 LEU B CA 1
ATOM 5700 C C . LEU B 1 337 ? -18.609 15.016 10.625 1 94.06 337 LEU B C 1
ATOM 5702 O O . LEU B 1 337 ? -19.172 15.648 11.523 1 94.06 337 LEU B O 1
ATOM 5706 N N . ILE B 1 338 ? -17.531 14.281 10.789 1 92.69 338 ILE B N 1
ATOM 5707 C CA . ILE B 1 338 ? -17 14.125 12.133 1 92.69 338 ILE B CA 1
ATOM 5708 C C . ILE B 1 338 ? -16.391 15.438 12.602 1 92.69 338 ILE B C 1
ATOM 5710 O O . ILE B 1 338 ? -16.312 15.711 13.805 1 92.69 338 ILE B O 1
ATOM 5714 N N . ARG B 1 339 ? -15.945 16.281 11.711 1 89.06 339 ARG B N 1
ATOM 5715 C CA . ARG B 1 339 ? -15.336 17.562 12.055 1 89.06 339 ARG B CA 1
ATOM 5716 C C . ARG B 1 339 ? -16.406 18.594 12.43 1 89.06 339 ARG B C 1
ATOM 5718 O O . ARG B 1 339 ? -16.078 19.641 12.977 1 89.06 339 ARG B O 1
ATOM 5725 N N . SER B 1 340 ? -17.562 18.094 12.156 1 87.56 340 SER B N 1
ATOM 5726 C CA . SER B 1 340 ? -18.656 19 12.531 1 87.56 340 SER B CA 1
ATOM 5727 C C . SER B 1 340 ? -19.016 18.844 14 1 87.56 340 SER B C 1
ATOM 5729 O O . SER B 1 340 ? -18.703 17.828 14.625 1 87.56 340 SER B O 1
ATOM 5731 N N . ASP B 1 341 ? -19.406 19.812 14.766 1 80.38 341 ASP B N 1
ATOM 5732 C CA . ASP B 1 341 ? -19.766 19.797 16.188 1 80.38 341 ASP B CA 1
ATOM 5733 C C . ASP B 1 341 ? -21.188 19.297 16.391 1 80.38 341 ASP B C 1
ATOM 5735 O O . ASP B 1 341 ? -21.734 19.375 17.5 1 80.38 341 ASP B O 1
ATOM 5739 N N . SER B 1 342 ? -21.766 18.609 15.375 1 88.25 342 SER B N 1
ATOM 5740 C CA . SER B 1 342 ? -23.156 18.172 15.484 1 88.25 342 SER B CA 1
ATOM 5741 C C . SER B 1 342 ? -23.234 16.719 15.938 1 88.25 342 SER B C 1
ATOM 5743 O O . SER B 1 342 ? -22.516 15.859 15.438 1 88.25 342 SER B O 1
ATOM 5745 N N . GLU B 1 343 ? -24.078 16.453 16.906 1 91.31 343 GLU B N 1
ATOM 5746 C CA . GLU B 1 343 ? -24.312 15.102 17.406 1 91.31 343 GLU B CA 1
ATOM 5747 C C . GLU B 1 343 ? -24.969 14.227 16.328 1 91.31 343 GLU B C 1
ATOM 5749 O O . GLU B 1 343 ? -24.672 13.031 16.234 1 91.31 343 GLU B O 1
ATOM 5754 N N . ALA B 1 344 ? -25.844 14.891 15.578 1 93.5 344 ALA B N 1
ATOM 5755 C CA . ALA B 1 344 ? -26.5 14.164 14.508 1 93.5 344 ALA B CA 1
ATOM 5756 C C . ALA B 1 344 ? -25.5 13.688 13.461 1 93.5 344 ALA B C 1
ATOM 5758 O O . ALA B 1 344 ? -25.641 12.594 12.906 1 93.5 344 ALA B O 1
ATOM 5759 N N . ALA B 1 345 ? -24.484 14.461 13.234 1 94.12 345 ALA B N 1
ATOM 5760 C CA . ALA B 1 345 ? -23.438 14.102 12.281 1 94.12 345 ALA B CA 1
ATOM 5761 C C . ALA B 1 345 ? -22.641 12.891 12.773 1 94.12 345 ALA B C 1
ATOM 5763 O O . ALA B 1 345 ? -22.281 12.016 11.984 1 94.12 345 ALA B O 1
ATOM 5764 N N . VAL B 1 346 ? -22.438 12.836 14.039 1 94.44 346 VAL B N 1
ATOM 5765 C CA . VAL B 1 346 ? -21.719 11.711 14.633 1 94.44 346 VAL B CA 1
ATOM 5766 C C . VAL B 1 346 ? -22.547 10.445 14.5 1 94.44 346 VAL B C 1
ATOM 5768 O O . VAL B 1 346 ? -22.031 9.383 14.156 1 94.44 346 VAL B O 1
ATOM 5771 N N . ALA B 1 347 ? -23.828 10.609 14.758 1 95.62 347 ALA B N 1
ATOM 5772 C CA . ALA B 1 347 ? -24.734 9.469 14.633 1 95.62 347 ALA B CA 1
ATOM 5773 C C . ALA B 1 347 ? -24.781 8.961 13.195 1 95.62 347 ALA B C 1
ATOM 5775 O O . ALA B 1 347 ? -24.859 7.754 12.961 1 95.62 347 ALA B O 1
ATOM 5776 N N . LEU B 1 348 ? -24.734 9.859 12.281 1 96.38 348 LEU B N 1
ATOM 5777 C CA . LEU B 1 348 ? -24.766 9.469 10.875 1 96.38 348 LEU B CA 1
ATOM 5778 C C . LEU B 1 348 ? -23.5 8.719 10.492 1 96.38 348 LEU B C 1
ATOM 5780 O O . LEU B 1 348 ? -23.547 7.734 9.75 1 96.38 348 LEU B O 1
ATOM 5784 N N . VAL B 1 349 ? -22.344 9.18 10.977 1 96.81 349 VAL B N 1
ATOM 5785 C CA . VAL B 1 349 ? -21.094 8.484 10.703 1 96.81 349 VAL B CA 1
ATOM 5786 C C . VAL B 1 349 ? -21.141 7.07 11.266 1 96.81 349 VAL B C 1
ATOM 5788 O O . VAL B 1 349 ? -20.672 6.125 10.641 1 96.81 349 VAL B O 1
ATOM 5791 N N . ALA B 1 350 ? -21.734 6.918 12.422 1 96.31 350 ALA B N 1
ATOM 5792 C CA . ALA B 1 350 ? -21.906 5.594 13.023 1 96.31 350 ALA B CA 1
ATOM 5793 C C . ALA B 1 350 ? -22.766 4.695 12.141 1 96.31 350 ALA B C 1
ATOM 5795 O O . ALA B 1 350 ? -22.453 3.52 11.945 1 96.31 350 ALA B O 1
ATOM 5796 N N . LEU B 1 351 ? -23.797 5.305 11.633 1 96.94 351 LEU B N 1
ATOM 5797 C CA . LEU B 1 351 ? -24.703 4.551 10.766 1 96.94 351 LEU B CA 1
ATOM 5798 C C . LEU B 1 351 ? -24 4.176 9.461 1 96.94 351 LEU B C 1
ATOM 5800 O O . LEU B 1 351 ? -24.172 3.059 8.961 1 96.94 351 LEU B O 1
ATOM 5804 N N . LEU B 1 352 ? -23.25 5.105 8.922 1 97.38 352 LEU B N 1
ATOM 5805 C CA . LEU B 1 352 ? -22.516 4.816 7.695 1 97.38 352 LEU B CA 1
ATOM 5806 C C . LEU B 1 352 ? -21.484 3.715 7.93 1 97.38 352 LEU B C 1
ATOM 5808 O O . LEU B 1 352 ? -21.328 2.822 7.094 1 97.38 352 LEU B O 1
ATOM 5812 N N . ALA B 1 353 ? -20.812 3.789 9.031 1 96.69 353 ALA B N 1
ATOM 5813 C CA . ALA B 1 353 ? -19.828 2.764 9.367 1 96.69 353 ALA B CA 1
ATOM 5814 C C . ALA B 1 353 ? -20.484 1.392 9.492 1 96.69 353 ALA B C 1
ATOM 5816 O O . ALA B 1 353 ? -20.016 0.417 8.898 1 96.69 353 ALA B O 1
ATOM 5817 N N . ALA B 1 354 ? -21.594 1.33 10.203 1 96 354 ALA B N 1
ATOM 5818 C CA . ALA B 1 354 ? -22.312 0.077 10.383 1 96 354 ALA B CA 1
ATOM 5819 C C . ALA B 1 354 ? -22.906 -0.405 9.062 1 96 354 ALA B C 1
ATOM 5821 O O . ALA B 1 354 ? -22.859 -1.597 8.75 1 96 354 ALA B O 1
ATOM 5822 N N . GLY B 1 355 ? -23.453 0.546 8.352 1 96.12 355 GLY B N 1
ATOM 5823 C CA . GLY B 1 355 ? -24.094 0.205 7.086 1 96.12 355 GLY B CA 1
ATOM 5824 C C . GLY B 1 355 ? -23.125 -0.391 6.078 1 96.12 355 GLY B C 1
ATOM 5825 O O . GLY B 1 355 ? -23.406 -1.431 5.48 1 96.12 355 GLY B O 1
ATOM 5826 N N . PHE B 1 356 ? -21.984 0.24 5.875 1 96.44 356 PHE B N 1
ATOM 5827 C CA . PHE B 1 356 ? -21 -0.281 4.926 1 96.44 356 PHE B CA 1
ATOM 5828 C C . PHE B 1 356 ? -20.375 -1.57 5.449 1 96.44 356 PHE B C 1
ATOM 5830 O O . PHE B 1 356 ? -20.031 -2.459 4.664 1 96.44 356 PHE B O 1
ATOM 5837 N N . GLY B 1 357 ? -20.219 -1.69 6.75 1 94.06 357 GLY B N 1
ATOM 5838 C CA . GLY B 1 357 ? -19.75 -2.945 7.309 1 94.06 357 GLY B CA 1
ATOM 5839 C C . GLY B 1 357 ? -20.672 -4.113 7.02 1 94.06 357 GLY B C 1
ATOM 5840 O O . GLY B 1 357 ? -20.219 -5.199 6.652 1 94.06 357 GLY B O 1
ATOM 5841 N N . LEU B 1 358 ? -21.953 -3.904 7.133 1 93.38 358 LEU B N 1
ATOM 5842 C CA . LEU B 1 358 ? -22.953 -4.949 6.883 1 93.38 358 LEU B CA 1
ATOM 5843 C C . LEU B 1 358 ? -23.078 -5.23 5.391 1 93.38 358 LEU B C 1
ATOM 5845 O O . LEU B 1 358 ? -23.266 -6.379 4.984 1 93.38 358 LEU B O 1
ATOM 5849 N N . ARG B 1 359 ? -22.875 -4.102 4.637 1 92.19 359 ARG B N 1
ATOM 5850 C CA . ARG B 1 359 ? -23 -4.223 3.189 1 92.19 359 ARG B CA 1
ATOM 5851 C C . ARG B 1 359 ? -21.844 -5.051 2.609 1 92.19 359 ARG B C 1
ATOM 5853 O O . ARG B 1 359 ? -22 -5.695 1.569 1 92.19 359 ARG B O 1
ATOM 5860 N N . ALA B 1 360 ? -20.797 -5.152 3.227 1 91.75 360 ALA B N 1
ATOM 5861 C CA . ALA B 1 360 ? -19.625 -5.859 2.74 1 91.75 360 ALA B CA 1
ATOM 5862 C C . ALA B 1 360 ? -19.891 -7.355 2.602 1 91.75 360 ALA B C 1
ATOM 5864 O O . ALA B 1 360 ? -19.328 -8.023 1.738 1 91.75 360 ALA B O 1
ATOM 5865 N N . ARG B 1 361 ? -20.812 -7.887 3.338 1 87.56 361 ARG B N 1
ATOM 5866 C CA . ARG B 1 361 ? -21.125 -9.32 3.32 1 87.56 361 ARG B CA 1
ATOM 5867 C C . ARG B 1 361 ? -21.797 -9.719 2.012 1 87.56 361 ARG B C 1
ATOM 5869 O O . ARG B 1 361 ? -21.812 -10.898 1.653 1 87.56 361 ARG B O 1
ATOM 5876 N N . LEU B 1 362 ? -22.297 -8.711 1.305 1 87 362 LEU B N 1
ATOM 5877 C CA . LEU B 1 362 ? -23.062 -9 0.093 1 87 362 LEU B CA 1
ATOM 5878 C C . LEU B 1 362 ? -22.141 -9.133 -1.11 1 87 362 LEU B C 1
ATOM 5880 O O . LEU B 1 362 ? -22.562 -9.547 -2.189 1 87 362 LEU B O 1
ATOM 5884 N N . TYR B 1 363 ? -20.906 -8.852 -0.93 1 88.75 363 TYR B N 1
ATOM 5885 C CA . TYR B 1 363 ? -19.969 -8.922 -2.047 1 88.75 363 TYR B CA 1
ATOM 5886 C C . TYR B 1 363 ? -19.016 -10.102 -1.886 1 88.75 363 TYR B C 1
ATOM 5888 O O . TYR B 1 363 ? -18.172 -10.109 -0.984 1 88.75 363 TYR B O 1
ATOM 5896 N N . PRO B 1 364 ? -19.094 -11.031 -2.73 1 85.88 364 PRO B N 1
ATOM 5897 C CA . PRO B 1 364 ? -18.281 -12.234 -2.609 1 85.88 364 PRO B CA 1
ATOM 5898 C C . PRO B 1 364 ? -16.859 -12.039 -3.129 1 85.88 364 PRO B C 1
ATOM 5900 O O . PRO B 1 364 ? -15.938 -12.766 -2.738 1 85.88 364 PRO B O 1
ATOM 5903 N N . ILE B 1 365 ? -16.734 -11.086 -4.035 1 88.56 365 ILE B N 1
ATOM 5904 C CA . ILE B 1 365 ? -15.43 -10.867 -4.648 1 88.56 365 ILE B CA 1
ATOM 5905 C C . ILE B 1 365 ? -14.547 -10.055 -3.699 1 88.56 365 ILE B C 1
ATOM 5907 O O . ILE B 1 365 ? -14.992 -9.055 -3.133 1 88.56 365 ILE B O 1
ATOM 5911 N N . LEU B 1 366 ? -13.328 -10.453 -3.494 1 90.88 366 LEU B N 1
ATOM 5912 C CA . LEU B 1 366 ? -12.391 -9.914 -2.518 1 90.88 366 LEU B CA 1
ATOM 5913 C C . LEU B 1 366 ? -12.188 -8.422 -2.727 1 90.88 366 LEU B C 1
ATOM 5915 O O . LEU B 1 366 ? -12.281 -7.637 -1.778 1 90.88 366 LEU B O 1
ATOM 5919 N N . ARG B 1 367 ? -11.859 -7.988 -3.926 1 91.06 367 ARG B N 1
ATOM 5920 C CA . ARG B 1 367 ? -11.539 -6.59 -4.203 1 91.06 367 ARG B CA 1
ATOM 5921 C C . ARG B 1 367 ? -12.719 -5.684 -3.869 1 91.06 367 ARG B C 1
ATOM 5923 O O . ARG B 1 367 ? -12.539 -4.602 -3.301 1 91.06 367 ARG B O 1
ATOM 5930 N N . GLN B 1 368 ? -13.883 -6.105 -4.195 1 92.88 368 GLN B N 1
ATOM 5931 C CA . GLN B 1 368 ? -15.086 -5.32 -3.938 1 92.88 368 GLN B CA 1
ATOM 5932 C C . GLN B 1 368 ? -15.422 -5.301 -2.451 1 92.88 368 GLN B C 1
ATOM 5934 O O . GLN B 1 368 ? -15.711 -4.242 -1.887 1 92.88 368 GLN B O 1
ATOM 5939 N N . ARG B 1 369 ? -15.352 -6.488 -1.846 1 92.94 369 ARG B N 1
ATOM 5940 C CA . ARG B 1 369 ? -15.648 -6.574 -0.419 1 92.94 369 ARG B CA 1
ATOM 5941 C C . ARG B 1 369 ? -14.664 -5.734 0.393 1 92.94 369 ARG B C 1
ATOM 5943 O O . ARG B 1 369 ? -15.055 -5.078 1.362 1 92.94 369 ARG B O 1
ATOM 5950 N N . LEU B 1 370 ? -13.445 -5.691 0.008 1 93.81 370 LEU B N 1
ATOM 5951 C CA . LEU B 1 370 ? -12.43 -4.922 0.716 1 93.81 370 LEU B CA 1
ATOM 5952 C C . LEU B 1 370 ? -12.727 -3.428 0.634 1 93.81 370 LEU B C 1
ATOM 5954 O O . LEU B 1 370 ? -12.555 -2.703 1.616 1 93.81 370 LEU B O 1
ATOM 5958 N N . LEU B 1 371 ? -13.133 -2.951 -0.504 1 95.25 371 LEU B N 1
ATOM 5959 C CA . LEU B 1 371 ? -13.43 -1.533 -0.683 1 95.25 371 LEU B CA 1
ATOM 5960 C C . LEU B 1 371 ? -14.57 -1.099 0.229 1 95.25 371 LEU B C 1
ATOM 5962 O O . LEU B 1 371 ? -14.492 -0.048 0.871 1 95.25 371 LEU B O 1
ATOM 5966 N N . VAL B 1 372 ? -15.523 -1.941 0.36 1 95.56 372 VAL B N 1
ATOM 5967 C CA . VAL B 1 372 ? -16.688 -1.627 1.183 1 95.56 372 VAL B CA 1
ATOM 5968 C C . VAL B 1 372 ? -16.328 -1.748 2.66 1 95.56 372 VAL B C 1
ATOM 5970 O O . VAL B 1 372 ? -16.703 -0.899 3.471 1 95.56 372 VAL B O 1
ATOM 5973 N N . LEU B 1 373 ? -15.562 -2.732 2.982 1 95 373 LEU B N 1
ATOM 5974 C CA . LEU B 1 373 ? -15.148 -2.963 4.363 1 95 373 LEU B CA 1
ATOM 5975 C C . LEU B 1 373 ? -14.25 -1.832 4.852 1 95 373 LEU B C 1
ATOM 5977 O O . LEU B 1 373 ? -14.398 -1.362 5.984 1 95 373 LEU B O 1
ATOM 5981 N N . VAL B 1 374 ? -13.328 -1.401 4.035 1 96.12 374 VAL B N 1
ATOM 5982 C CA . VAL B 1 374 ? -12.414 -0.319 4.395 1 96.12 374 VAL B CA 1
ATOM 5983 C C . VAL B 1 374 ? -13.211 0.956 4.672 1 96.12 374 VAL B C 1
ATOM 5985 O O . VAL B 1 374 ? -12.875 1.721 5.578 1 96.12 374 VAL B O 1
ATOM 5988 N N . THR B 1 375 ? -14.25 1.163 3.924 1 96.81 375 THR B N 1
ATOM 5989 C CA . THR B 1 375 ? -15.094 2.33 4.125 1 96.81 375 THR B CA 1
ATOM 5990 C C . THR B 1 375 ? -15.758 2.287 5.5 1 96.81 375 THR B C 1
ATOM 5992 O O . THR B 1 375 ? -15.805 3.299 6.203 1 96.81 375 THR B O 1
ATOM 5995 N N . GLY B 1 376 ? -16.25 1.115 5.867 1 96.12 376 GLY B N 1
ATOM 5996 C CA . GLY B 1 376 ? -16.844 0.955 7.184 1 96.12 376 GLY B CA 1
ATOM 5997 C C . GLY B 1 376 ? -15.844 1.112 8.312 1 96.12 376 GLY B C 1
ATOM 5998 O O . GLY B 1 376 ? -16.109 1.803 9.297 1 96.12 376 GLY B O 1
ATOM 5999 N N . ILE B 1 377 ? -14.703 0.546 8.172 1 94.62 377 ILE B N 1
ATOM 6000 C CA . ILE B 1 377 ? -13.656 0.623 9.188 1 94.62 377 ILE B CA 1
ATOM 6001 C C . ILE B 1 377 ? -13.172 2.064 9.32 1 94.62 377 ILE B C 1
ATOM 6003 O O . ILE B 1 377 ? -12.883 2.531 10.422 1 94.62 377 ILE B O 1
ATOM 6007 N N . PHE B 1 378 ? -13.07 2.73 8.203 1 95.69 378 PHE B N 1
ATOM 6008 C CA . PHE B 1 378 ? -12.672 4.133 8.211 1 95.69 378 PHE B CA 1
ATOM 6009 C C . PHE B 1 378 ? -13.656 4.973 9.016 1 95.69 378 PHE B C 1
ATOM 6011 O O . PHE B 1 378 ? -13.25 5.844 9.789 1 95.69 378 PHE B O 1
ATOM 6018 N N . GLY B 1 379 ? -14.898 4.711 8.836 1 96.25 379 GLY B N 1
ATOM 6019 C CA . GLY B 1 379 ? -15.906 5.41 9.625 1 96.25 379 GLY B CA 1
ATOM 6020 C C . GLY B 1 379 ? -15.781 5.152 11.109 1 96.25 379 GLY B C 1
ATOM 6021 O O . GLY B 1 379 ? -15.898 6.078 11.922 1 96.25 379 GLY B O 1
ATOM 6022 N N . ALA B 1 380 ? -15.539 3.91 11.453 1 93.75 380 ALA B N 1
ATOM 6023 C CA . ALA B 1 380 ? -15.32 3.566 12.859 1 93.75 380 ALA B CA 1
ATOM 6024 C C . ALA B 1 380 ? -14.086 4.273 13.414 1 93.75 380 ALA B C 1
ATOM 6026 O O . ALA B 1 380 ? -14.086 4.711 14.57 1 93.75 380 ALA B O 1
ATOM 6027 N N . GLY B 1 381 ? -13.094 4.383 12.609 1 93.56 381 GLY B N 1
ATOM 6028 C CA . GLY B 1 381 ? -11.906 5.117 13.008 1 93.56 381 GLY B CA 1
ATOM 6029 C C . GLY B 1 381 ? -12.164 6.594 13.242 1 93.56 381 GLY B C 1
ATOM 6030 O O . GLY B 1 381 ? -11.625 7.188 14.172 1 93.56 381 GLY B O 1
ATOM 6031 N N . CYS B 1 382 ? -12.93 7.152 12.352 1 94 382 CYS B N 1
ATOM 6032 C CA . CYS B 1 382 ? -13.297 8.555 12.516 1 94 382 CYS B CA 1
ATOM 6033 C C . CYS B 1 382 ? -14.031 8.773 13.836 1 94 382 CYS B C 1
ATOM 6035 O O . CYS B 1 382 ? -13.82 9.781 14.508 1 94 382 CYS B O 1
ATOM 6037 N N . LEU B 1 383 ? -14.875 7.836 14.219 1 92.25 383 LEU B N 1
ATOM 6038 C CA . LEU B 1 383 ? -15.617 7.941 15.469 1 92.25 383 LEU B CA 1
ATOM 6039 C C . LEU B 1 383 ? -14.688 7.863 16.672 1 92.25 383 LEU B C 1
ATOM 6041 O O . LEU B 1 383 ? -14.875 8.578 17.656 1 92.25 383 LEU B O 1
ATOM 6045 N N . LEU B 1 384 ? -13.695 7.043 16.5 1 89.19 384 LEU B N 1
ATOM 6046 C CA . LEU B 1 384 ? -12.734 6.887 17.594 1 89.19 384 LEU B CA 1
ATOM 6047 C C . LEU B 1 384 ? -11.82 8.109 17.688 1 89.19 384 LEU B C 1
ATOM 6049 O O . LEU B 1 384 ? -11.547 8.594 18.797 1 89.19 384 LEU B O 1
ATOM 6053 N N . ALA B 1 385 ? -11.43 8.656 16.625 1 88.12 385 ALA B N 1
ATOM 6054 C CA . ALA B 1 385 ? -10.469 9.758 16.594 1 88.12 385 ALA B CA 1
ATOM 6055 C C . ALA B 1 385 ? -11.164 11.094 16.859 1 88.12 385 ALA B C 1
ATOM 6057 O O . ALA B 1 385 ? -10.523 12.055 17.297 1 88.12 385 ALA B O 1
ATOM 6058 N N . GLY B 1 386 ? -12.359 11.156 16.562 1 87.56 386 GLY B N 1
ATOM 6059 C CA . GLY B 1 386 ? -13.07 12.422 16.703 1 87.56 386 GLY B CA 1
ATOM 6060 C C . GLY B 1 386 ? -13.648 12.633 18.078 1 87.56 386 GLY B C 1
ATOM 6061 O O . GLY B 1 386 ? -12.945 13.086 18.984 1 87.56 386 GLY B O 1
ATOM 6062 N N . PRO B 1 387 ? -14.852 12.172 18.328 1 80.62 387 PRO B N 1
ATOM 6063 C CA . PRO B 1 387 ? -15.516 12.477 19.594 1 80.62 387 PRO B CA 1
ATOM 6064 C C . PRO B 1 387 ? -14.875 11.766 20.781 1 80.62 387 PRO B C 1
ATOM 6066 O O . PRO B 1 387 ? -14.805 12.328 21.875 1 80.62 387 PRO B O 1
ATOM 6069 N N . LEU B 1 388 ? -14.352 10.602 20.547 1 79.5 388 LEU B N 1
ATOM 6070 C CA . LEU B 1 388 ? -13.812 9.828 21.672 1 79.5 388 LEU B CA 1
ATOM 6071 C C . LEU B 1 388 ? -12.453 10.367 22.094 1 79.5 388 LEU B C 1
ATOM 6073 O O . LEU B 1 388 ? -12.039 10.18 23.234 1 79.5 388 LEU B O 1
ATOM 6077 N N . MET B 1 389 ? -11.766 11.047 21.188 1 78.25 389 MET B N 1
ATOM 6078 C CA . MET B 1 389 ? -10.438 11.555 21.516 1 78.25 389 MET B CA 1
ATOM 6079 C C . MET B 1 389 ? -10.445 13.07 21.609 1 78.25 389 MET B C 1
ATOM 6081 O O . MET B 1 389 ? -9.383 13.703 21.594 1 78.25 389 MET B O 1
ATOM 6085 N N . ALA B 1 390 ? -11.609 13.641 21.672 1 79.44 390 ALA B N 1
ATOM 6086 C CA . ALA B 1 390 ? -11.727 15.094 21.781 1 79.44 390 ALA B CA 1
ATOM 6087 C C . ALA B 1 390 ? -11.289 15.586 23.156 1 79.44 390 ALA B C 1
ATOM 6089 O O . ALA B 1 390 ? -10.641 16.625 23.266 1 79.44 390 ALA B O 1
ATOM 6090 N N . ASP B 1 391 ? -11.562 14.719 24.172 1 79.06 391 ASP B N 1
ATOM 6091 C CA . ASP B 1 391 ? -11.18 15.094 25.531 1 79.06 391 ASP B CA 1
ATOM 6092 C C . ASP B 1 391 ? -9.82 14.492 25.906 1 79.06 391 ASP B C 1
ATOM 6094 O O . ASP B 1 391 ? -9.68 13.273 26 1 79.06 391 ASP B O 1
ATOM 6098 N N . ARG B 1 392 ? -8.891 15.266 26.141 1 80.06 392 ARG B N 1
ATOM 6099 C CA . ARG B 1 392 ? -7.52 14.867 26.422 1 80.06 392 ARG B CA 1
ATOM 6100 C C . ARG B 1 392 ? -7.438 14.078 27.734 1 80.06 392 ARG B C 1
ATOM 6102 O O . ARG B 1 392 ? -6.605 13.18 27.875 1 80.06 392 ARG B O 1
ATOM 6109 N N . SER B 1 393 ? -8.328 14.414 28.688 1 79.19 393 SER B N 1
ATOM 6110 C CA . SER B 1 393 ? -8.266 13.789 30.016 1 79.19 393 SER B CA 1
ATOM 6111 C C . SER B 1 393 ? -8.656 12.312 29.938 1 79.19 393 SER B C 1
ATOM 6113 O O . SER B 1 393 ? -8.219 11.508 30.766 1 79.19 393 SER B O 1
ATOM 6115 N N . LEU B 1 394 ? -9.391 11.945 28.938 1 81.12 394 LEU B N 1
ATOM 6116 C CA . LEU B 1 394 ? -9.922 10.586 28.875 1 81.12 394 LEU B CA 1
ATOM 6117 C C . LEU B 1 394 ? -9.203 9.758 27.828 1 81.12 394 LEU B C 1
ATOM 6119 O O . LEU B 1 394 ? -9.57 8.609 27.562 1 81.12 394 LEU B O 1
ATOM 6123 N N . LEU B 1 395 ? -8.203 10.328 27.312 1 85.38 395 LEU B N 1
ATOM 6124 C CA . LEU B 1 395 ? -7.543 9.664 26.188 1 85.38 395 LEU B CA 1
ATOM 6125 C C . LEU B 1 395 ? -6.875 8.367 26.641 1 85.38 395 LEU B C 1
ATOM 6127 O O . LEU B 1 395 ? -7.102 7.312 26.031 1 85.38 395 LEU B O 1
ATOM 6131 N N . LEU B 1 396 ? -6.117 8.398 27.75 1 83.81 396 LEU B N 1
ATOM 6132 C CA . LEU B 1 396 ? -5.352 7.223 28.141 1 83.81 396 LEU B CA 1
ATOM 6133 C C . LEU B 1 396 ? -6.191 6.305 29.031 1 83.81 396 LEU B C 1
ATOM 6135 O O . LEU B 1 396 ? -5.934 5.102 29.109 1 83.81 396 LEU B O 1
ATOM 6139 N N . VAL B 1 397 ? -7.203 6.883 29.594 1 85.38 397 VAL B N 1
ATOM 6140 C CA . VAL B 1 397 ? -8 6.117 30.547 1 85.38 397 VAL B CA 1
ATOM 6141 C C . VAL B 1 397 ? -9.148 5.418 29.812 1 85.38 397 VAL B C 1
ATOM 6143 O O . VAL B 1 397 ? -9.492 4.277 30.141 1 85.38 397 VAL B O 1
ATOM 6146 N N . LEU B 1 398 ? -9.664 6.059 28.812 1 86.62 398 LEU B N 1
ATOM 6147 C CA . LEU B 1 398 ? -10.852 5.496 28.188 1 86.62 398 LEU B CA 1
ATOM 6148 C C . LEU B 1 398 ? -10.578 5.156 26.719 1 86.62 398 LEU B C 1
ATOM 6150 O O . LEU B 1 398 ? -10.633 3.986 26.328 1 86.62 398 LEU B O 1
ATOM 6154 N N . ALA B 1 399 ? -10.062 6.074 25.953 1 87 399 ALA B N 1
ATOM 6155 C CA . ALA B 1 399 ? -9.914 5.879 24.516 1 87 399 ALA B CA 1
ATOM 6156 C C . ALA B 1 399 ? -8.883 4.793 24.219 1 87 399 ALA B C 1
ATOM 6158 O O . ALA B 1 399 ? -9.102 3.957 23.328 1 87 399 ALA B O 1
ATOM 6159 N N . GLY B 1 400 ? -7.797 4.758 24.953 1 89.25 400 GLY B N 1
ATOM 6160 C CA . GLY B 1 400 ? -6.754 3.766 24.734 1 89.25 400 GLY B CA 1
ATOM 6161 C C . GLY B 1 400 ? -7.215 2.346 25.016 1 89.25 400 GLY B C 1
ATOM 6162 O O . GLY B 1 400 ? -7.227 1.509 24.109 1 89.25 400 GLY B O 1
ATOM 6163 N N . PRO B 1 401 ? -7.695 2.162 26.219 1 91.12 401 PRO B N 1
ATOM 6164 C CA . PRO B 1 401 ? -8.164 0.814 26.547 1 91.12 401 PRO B CA 1
ATOM 6165 C C . PRO B 1 401 ? -9.352 0.373 25.688 1 91.12 401 PRO B C 1
ATOM 6167 O O . PRO B 1 401 ? -9.477 -0.811 25.359 1 91.12 401 PRO B O 1
ATOM 6170 N N . LEU B 1 402 ? -10.18 1.291 25.312 1 90.12 402 LEU B N 1
ATOM 6171 C CA . LEU B 1 402 ? -11.312 0.954 24.453 1 90.12 402 LEU B CA 1
ATOM 6172 C C . LEU B 1 402 ? -10.844 0.494 23.078 1 90.12 402 LEU B C 1
ATOM 6174 O O . LEU B 1 402 ? -11.398 -0.451 22.516 1 90.12 402 LEU B O 1
ATOM 6178 N N . SER B 1 403 ? -9.898 1.208 22.578 1 92.06 403 SER B N 1
ATOM 6179 C CA . SER B 1 403 ? -9.344 0.808 21.281 1 92.06 403 SER B CA 1
ATOM 6180 C C . SER B 1 403 ? -8.734 -0.588 21.359 1 92.06 403 SER B C 1
ATOM 6182 O O . SER B 1 403 ? -8.867 -1.376 20.422 1 92.06 403 SER B O 1
ATOM 6184 N N . LEU B 1 404 ? -8.086 -0.94 22.469 1 93.88 404 LEU B N 1
ATOM 6185 C CA . LEU B 1 404 ? -7.48 -2.258 22.641 1 93.88 404 LEU B CA 1
ATOM 6186 C C . LEU B 1 404 ? -8.555 -3.33 22.797 1 93.88 404 LEU B C 1
ATOM 6188 O O . LEU B 1 404 ? -8.406 -4.441 22.297 1 93.88 404 LEU B O 1
ATOM 6192 N N . ALA B 1 405 ? -9.609 -2.957 23.5 1 93.19 405 ALA B N 1
ATOM 6193 C CA . ALA B 1 405 ? -10.711 -3.896 23.688 1 93.19 405 ALA B CA 1
ATOM 6194 C C . ALA B 1 405 ? -11.391 -4.199 22.344 1 93.19 405 ALA B C 1
ATOM 6196 O O . ALA B 1 405 ? -11.672 -5.359 22.031 1 93.19 405 ALA B O 1
ATOM 6197 N N . VAL B 1 406 ? -11.609 -3.145 21.578 1 91.69 406 VAL B N 1
ATOM 6198 C CA . VAL B 1 406 ? -12.195 -3.322 20.25 1 91.69 406 VAL B CA 1
ATOM 6199 C C . VAL B 1 406 ? -11.273 -4.172 19.391 1 91.69 406 VAL B C 1
ATOM 6201 O O . VAL B 1 406 ? -11.734 -5.059 18.656 1 91.69 406 VAL B O 1
ATOM 6204 N N . ALA B 1 407 ? -10 -3.906 19.5 1 94.75 407 ALA B N 1
ATOM 6205 C CA . ALA B 1 407 ? -9.023 -4.676 18.734 1 94.75 407 ALA B CA 1
ATOM 6206 C C . ALA B 1 407 ? -9.078 -6.156 19.094 1 94.75 407 ALA B C 1
ATOM 6208 O O . ALA B 1 407 ? -9.078 -7.023 18.219 1 94.75 407 ALA B O 1
ATOM 6209 N N . ALA B 1 408 ? -9.148 -6.441 20.375 1 92.94 408 ALA B N 1
ATOM 6210 C CA . ALA B 1 408 ? -9.195 -7.824 20.844 1 92.94 408 ALA B CA 1
ATOM 6211 C C . ALA B 1 408 ? -10.445 -8.531 20.328 1 92.94 408 ALA B C 1
ATOM 6213 O O . ALA B 1 408 ? -10.367 -9.68 19.875 1 92.94 408 ALA B O 1
ATOM 6214 N N . ILE B 1 409 ? -11.562 -7.855 20.312 1 91.56 409 ILE B N 1
ATOM 6215 C CA . ILE B 1 409 ? -12.82 -8.438 19.875 1 91.56 409 ILE B CA 1
ATOM 6216 C C . ILE B 1 409 ? -12.773 -8.688 18.359 1 91.56 409 ILE B C 1
ATOM 6218 O O . ILE B 1 409 ? -13.188 -9.75 17.891 1 91.56 409 ILE B O 1
ATOM 6222 N N . VAL B 1 410 ? -12.25 -7.758 17.641 1 92 410 VAL B N 1
ATOM 6223 C CA . VAL B 1 410 ? -12.188 -7.863 16.188 1 92 410 VAL B CA 1
ATOM 6224 C C . VAL B 1 410 ? -11.234 -8.992 15.797 1 92 410 VAL B C 1
ATOM 6226 O O . VAL B 1 410 ? -11.539 -9.781 14.906 1 92 410 VAL B O 1
ATOM 6229 N N . VAL B 1 411 ? -10.102 -9.109 16.453 1 91.56 411 VAL B N 1
ATOM 6230 C CA . VAL B 1 411 ? -9.141 -10.164 16.156 1 91.56 411 VAL B CA 1
ATOM 6231 C C . VAL B 1 411 ? -9.75 -11.523 16.484 1 91.56 411 VAL B C 1
ATOM 6233 O O . VAL B 1 411 ? -9.68 -12.453 15.688 1 91.56 411 VAL B O 1
ATOM 6236 N N . ALA B 1 412 ? -10.391 -11.586 17.656 1 90 412 ALA B N 1
ATOM 6237 C CA . ALA B 1 412 ? -11.023 -12.844 18.078 1 90 412 ALA B CA 1
ATOM 6238 C C . ALA B 1 412 ? -12.125 -13.25 17.094 1 90 412 ALA B C 1
ATOM 6240 O O . ALA B 1 412 ? -12.234 -14.422 16.734 1 90 412 ALA B O 1
ATOM 6241 N N . SER B 1 413 ? -12.922 -12.273 16.719 1 88.38 413 SER B N 1
ATOM 6242 C CA . SER B 1 413 ? -14 -12.562 15.773 1 88.38 413 SER B CA 1
ATOM 6243 C C . SER B 1 413 ? -13.461 -13.031 14.43 1 88.38 413 SER B C 1
ATOM 6245 O O . SER B 1 413 ? -14.008 -13.945 13.82 1 88.38 413 SER B O 1
ATOM 6247 N N . GLY B 1 414 ? -12.43 -12.375 13.945 1 88.06 414 GLY B N 1
ATOM 6248 C CA . GLY B 1 414 ? -11.812 -12.797 12.695 1 88.06 414 GLY B CA 1
ATOM 6249 C C . GLY B 1 414 ? -11.273 -14.211 12.742 1 88.06 414 GLY B C 1
ATOM 6250 O O . GLY B 1 414 ? -11.43 -14.977 11.789 1 88.06 414 GLY B O 1
ATOM 6251 N N . VAL B 1 415 ? -10.664 -14.602 13.836 1 85.38 415 VAL B N 1
ATOM 6252 C CA . VAL B 1 415 ? -10.07 -15.93 13.984 1 85.38 415 VAL B CA 1
ATOM 6253 C C . VAL B 1 415 ? -11.172 -16.969 14.133 1 85.38 415 VAL B C 1
ATOM 6255 O O . VAL B 1 415 ? -11.141 -18.016 13.484 1 85.38 415 VAL B O 1
ATOM 6258 N N . VAL B 1 416 ? -12.203 -16.656 14.922 1 84 416 VAL B N 1
ATOM 6259 C CA . VAL B 1 416 ? -13.273 -17.594 15.195 1 84 416 VAL B CA 1
ATOM 6260 C C . VAL B 1 416 ? -14.125 -17.797 13.938 1 84 416 VAL B C 1
ATOM 6262 O O . VAL B 1 416 ? -14.477 -18.922 13.594 1 84 416 VAL B O 1
ATOM 6265 N N . LEU B 1 417 ? -14.398 -16.672 13.281 1 84.44 417 LEU B N 1
ATOM 6266 C CA . LEU B 1 417 ? -15.258 -16.75 12.109 1 84.44 417 LEU B CA 1
ATOM 6267 C C . LEU B 1 417 ? -14.531 -17.406 10.945 1 84.44 417 LEU B C 1
ATOM 6269 O O . LEU B 1 417 ? -15.172 -17.891 10 1 84.44 417 LEU B O 1
ATOM 6273 N N . SER B 1 418 ? -13.281 -17.359 10.961 1 85.31 418 SER B N 1
ATOM 6274 C CA . SER B 1 418 ? -12.516 -18.016 9.898 1 85.31 418 SER B CA 1
ATOM 6275 C C . SER B 1 418 ? -12.508 -19.516 10.07 1 85.31 418 SER B C 1
ATOM 6277 O O . SER B 1 418 ? -12.297 -20.266 9.109 1 85.31 418 SER B O 1
ATOM 6279 N N . THR B 1 419 ? -12.641 -20 11.258 1 81.62 419 THR B N 1
ATOM 6280 C CA . THR B 1 419 ? -12.539 -21.438 11.523 1 81.62 419 THR B CA 1
ATOM 6281 C C . THR B 1 419 ? -13.922 -22.062 11.664 1 81.62 419 THR B C 1
ATOM 6283 O O . THR B 1 419 ? -14.086 -23.266 11.477 1 81.62 419 THR B O 1
ATOM 6286 N N . ARG B 1 420 ? -14.812 -21.219 12.055 1 77.12 420 ARG B N 1
ATOM 6287 C CA . ARG B 1 420 ? -16.125 -21.812 12.297 1 77.12 420 ARG B CA 1
ATOM 6288 C C . ARG B 1 420 ? -17.078 -21.531 11.133 1 77.12 420 ARG B C 1
ATOM 6290 O O . ARG B 1 420 ? -16.891 -20.562 10.398 1 77.12 420 ARG B O 1
ATOM 6297 N N . ALA B 1 421 ? -17.922 -22.547 10.938 1 71.44 421 ALA B N 1
ATOM 6298 C CA . ALA B 1 421 ? -18.938 -22.438 9.891 1 71.44 421 ALA B CA 1
ATOM 6299 C C . ALA B 1 421 ? -19.875 -21.25 10.156 1 71.44 421 ALA B C 1
ATOM 6301 O O . ALA B 1 421 ? -20.047 -20.844 11.312 1 71.44 421 ALA B O 1
ATOM 6302 N N . ALA B 1 422 ? -20.312 -20.484 9.117 1 68.88 422 ALA B N 1
ATOM 6303 C CA . ALA B 1 422 ? -21.203 -19.328 9.219 1 68.88 422 ALA B CA 1
ATOM 6304 C C . ALA B 1 422 ? -22.469 -19.688 9.992 1 68.88 422 ALA B C 1
ATOM 6306 O O . ALA B 1 422 ? -23.125 -20.688 9.711 1 68.88 422 ALA B O 1
ATOM 6307 N N . ASN B 1 423 ? -22.562 -19.219 11.297 1 75.88 423 ASN B N 1
ATOM 6308 C CA . ASN B 1 423 ? -23.781 -19.375 12.07 1 75.88 423 ASN B CA 1
ATOM 6309 C C . ASN B 1 423 ? -24.969 -18.688 11.398 1 75.88 423 ASN B C 1
ATOM 6311 O O . ASN B 1 423 ? -24.922 -17.5 11.125 1 75.88 423 ASN B O 1
ATOM 6315 N N . PRO B 1 424 ? -25.969 -19.469 10.984 1 80 424 PRO B N 1
ATOM 6316 C CA . PRO B 1 424 ? -27.125 -18.891 10.297 1 80 424 PRO B CA 1
ATOM 6317 C C . PRO B 1 424 ? -27.781 -17.75 11.086 1 80 424 PRO B C 1
ATOM 6319 O O . PRO B 1 424 ? -28.344 -16.828 10.5 1 80 424 PRO B O 1
ATOM 6322 N N . TYR B 1 425 ? -27.672 -17.734 12.406 1 83.38 425 TYR B N 1
ATOM 6323 C CA . TYR B 1 425 ? -28.281 -16.688 13.227 1 83.38 425 TYR B CA 1
ATOM 6324 C C . TYR B 1 425 ? -27.562 -15.367 13.031 1 83.38 425 TYR B C 1
ATOM 6326 O O . TYR B 1 425 ? -28.203 -14.305 13.016 1 83.38 425 TYR B O 1
ATOM 6334 N N . LEU B 1 426 ? -26.297 -15.461 12.758 1 83.75 426 LEU B N 1
ATOM 6335 C CA . LEU B 1 426 ? -25.547 -14.227 12.539 1 83.75 426 LEU B CA 1
ATOM 6336 C C . LEU B 1 426 ? -25.938 -13.578 11.211 1 83.75 426 LEU B C 1
ATOM 6338 O O . LEU B 1 426 ? -25.969 -12.352 11.102 1 83.75 426 LEU B O 1
ATOM 6342 N N . GLY B 1 427 ? -26.359 -14.406 10.344 1 84.75 427 GLY B N 1
ATOM 6343 C CA . GLY B 1 427 ? -26.828 -13.891 9.07 1 84.75 427 GLY B CA 1
ATOM 6344 C C . GLY B 1 427 ? -28.156 -13.172 9.164 1 84.75 427 GLY B C 1
ATOM 6345 O O . GLY B 1 427 ? -28.328 -12.102 8.578 1 84.75 427 GLY B O 1
ATOM 6346 N N . ARG B 1 428 ? -28.984 -13.727 9.922 1 89.06 428 ARG B N 1
ATOM 6347 C CA . ARG B 1 428 ? -30.312 -13.133 10.094 1 89.06 428 ARG B CA 1
ATOM 6348 C C . ARG B 1 428 ? -30.234 -11.828 10.875 1 89.06 428 ARG B C 1
ATOM 6350 O O . ARG B 1 428 ? -30.906 -10.852 10.547 1 89.06 428 ARG B O 1
ATOM 6357 N N . ILE B 1 429 ? -29.438 -11.812 11.82 1 90.88 429 ILE B N 1
ATOM 6358 C CA . ILE B 1 429 ? -29.266 -10.602 12.617 1 90.88 429 ILE B CA 1
ATOM 6359 C C . ILE B 1 429 ? -28.672 -9.5 11.742 1 90.88 429 ILE B C 1
ATOM 6361 O O . ILE B 1 429 ? -29.078 -8.336 11.836 1 90.88 429 ILE B O 1
ATOM 6365 N N . ALA B 1 430 ? -27.781 -9.891 10.914 1 89.62 430 ALA B N 1
ATOM 6366 C CA . ALA B 1 430 ? -27.172 -8.922 10.008 1 89.62 430 ALA B CA 1
ATOM 6367 C C . ALA B 1 430 ? -28.203 -8.352 9.039 1 89.62 430 ALA B C 1
ATOM 6369 O O . ALA B 1 430 ? -28.172 -7.16 8.719 1 89.62 430 ALA B O 1
ATOM 6370 N N . GLU B 1 431 ? -29.094 -9.133 8.664 1 90.5 431 GLU B N 1
ATOM 6371 C CA . GLU B 1 431 ? -30.156 -8.688 7.758 1 90.5 431 GLU B CA 1
ATOM 6372 C C . GLU B 1 431 ? -31.078 -7.68 8.438 1 90.5 431 GLU B C 1
ATOM 6374 O O . GLU B 1 431 ? -31.406 -6.648 7.855 1 90.5 431 GLU B O 1
ATOM 6379 N N . TYR B 1 432 ? -31.359 -7.98 9.68 1 92.94 432 TYR B N 1
ATOM 6380 C CA . TYR B 1 432 ? -32.219 -7.066 10.438 1 92.94 432 TYR B CA 1
ATOM 6381 C C . TYR B 1 432 ? -31.484 -5.758 10.719 1 92.94 432 TYR B C 1
ATOM 6383 O O . TYR B 1 432 ? -32.094 -4.68 10.625 1 92.94 432 TYR B O 1
ATOM 6391 N N . LEU B 1 433 ? -30.281 -5.863 10.977 1 93 433 LEU B N 1
ATOM 6392 C CA . LEU B 1 433 ? -29.484 -4.668 11.25 1 93 433 LEU B CA 1
ATOM 6393 C C . LEU B 1 433 ? -29.359 -3.805 10 1 93 433 LEU B C 1
ATOM 6395 O O . LEU B 1 433 ? -29.375 -2.574 10.086 1 93 433 LEU B O 1
ATOM 6399 N N . GLU B 1 434 ? -29.234 -4.418 8.953 1 92.12 434 GLU B N 1
ATOM 6400 C CA . GLU B 1 434 ? -29.156 -3.68 7.699 1 92.12 434 GLU B CA 1
ATOM 6401 C C . GLU B 1 434 ? -30.438 -2.898 7.43 1 92.12 434 GLU B C 1
ATOM 6403 O O . GLU B 1 434 ? -30.391 -1.736 7.023 1 92.12 434 GLU B O 1
ATOM 6408 N N . ILE B 1 435 ? -31.516 -3.535 7.695 1 93 435 ILE B N 1
ATOM 6409 C CA . ILE B 1 435 ? -32.812 -2.885 7.516 1 93 435 ILE B CA 1
ATOM 6410 C C . ILE B 1 435 ? -32.938 -1.696 8.469 1 93 435 ILE B C 1
ATOM 6412 O O . ILE B 1 435 ? -33.344 -0.608 8.062 1 93 435 ILE B O 1
ATOM 6416 N N . LEU B 1 436 ? -32.5 -1.905 9.664 1 94.44 436 LEU B N 1
ATOM 6417 C CA . LEU B 1 436 ? -32.594 -0.854 10.672 1 94.44 436 LEU B CA 1
ATOM 6418 C C . LEU B 1 436 ? -31.703 0.328 10.289 1 94.44 436 LEU B C 1
ATOM 6420 O O . LEU B 1 436 ? -32.094 1.483 10.43 1 94.44 436 LEU B O 1
ATOM 6424 N N . VAL B 1 437 ? -30.547 0.025 9.742 1 94.81 437 VAL B N 1
ATOM 6425 C CA . VAL B 1 437 ? -29.609 1.075 9.336 1 94.81 437 VAL B CA 1
ATOM 6426 C C . VAL B 1 437 ? -30.203 1.858 8.164 1 94.81 437 VAL B C 1
ATOM 6428 O O . VAL B 1 437 ? -30.156 3.09 8.141 1 94.81 437 VAL B O 1
ATOM 6431 N N . MET B 1 438 ? -30.844 1.223 7.293 1 92.5 438 MET B N 1
ATOM 6432 C CA . MET B 1 438 ? -31.406 1.857 6.109 1 92.5 438 MET B CA 1
ATOM 6433 C C . MET B 1 438 ? -32.594 2.76 6.488 1 92.5 438 MET B C 1
ATOM 6435 O O . MET B 1 438 ? -32.75 3.85 5.934 1 92.5 438 MET B O 1
ATOM 6439 N N . ILE B 1 439 ? -33.281 2.312 7.52 1 94 439 ILE B N 1
ATOM 6440 C CA . ILE B 1 439 ? -34.406 3.092 7.984 1 94 439 ILE B CA 1
ATOM 6441 C C . ILE B 1 439 ? -33.906 4.309 8.766 1 94 439 ILE B C 1
ATOM 6443 O O . ILE B 1 439 ? -34.469 5.398 8.648 1 94 439 ILE B O 1
ATOM 6447 N N . ALA B 1 440 ? -32.875 4.145 9.422 1 95.75 440 ALA B N 1
ATOM 6448 C CA . ALA B 1 440 ? -32.406 5.18 10.328 1 95.75 440 ALA B CA 1
ATOM 6449 C C . ALA B 1 440 ? -31.609 6.25 9.562 1 95.75 440 ALA B C 1
ATOM 6451 O O . ALA B 1 440 ? -31.531 7.398 10.016 1 95.75 440 ALA B O 1
ATOM 6452 N N . ILE B 1 441 ? -31.125 5.938 8.422 1 94.62 441 ILE B N 1
ATOM 6453 C CA . ILE B 1 441 ? -30.234 6.844 7.703 1 94.62 441 ILE B CA 1
ATOM 6454 C C . ILE B 1 441 ? -31 8.086 7.262 1 94.62 441 ILE B C 1
ATOM 6456 O O . ILE B 1 441 ? -30.484 9.203 7.336 1 94.62 441 ILE B O 1
ATOM 6460 N N . VAL B 1 442 ? -32.219 8 6.848 1 92.69 442 VAL B N 1
ATOM 6461 C CA . VAL B 1 442 ? -33 9.102 6.281 1 92.69 442 VAL B CA 1
ATOM 6462 C C . VAL B 1 442 ? -33.344 10.109 7.379 1 92.69 442 VAL B C 1
ATOM 6464 O O . VAL B 1 442 ? -33 11.289 7.27 1 92.69 442 VAL B O 1
ATOM 6467 N N . PRO B 1 443 ? -33.875 9.602 8.562 1 94 443 PRO B N 1
ATOM 6468 C CA . PRO B 1 443 ? -34.188 10.578 9.617 1 94 443 PRO B CA 1
ATOM 6469 C C . PRO B 1 443 ? -32.938 11.227 10.195 1 94 443 PRO B C 1
ATOM 6471 O O . PRO B 1 443 ? -32.969 12.398 10.57 1 94 443 PRO B O 1
ATOM 6474 N N . VAL B 1 444 ? -31.891 10.523 10.273 1 95.12 444 VAL B N 1
ATOM 6475 C CA . VAL B 1 444 ? -30.672 11.086 10.844 1 95.12 444 VAL B CA 1
ATOM 6476 C C . VAL B 1 444 ? -30.062 12.102 9.875 1 95.12 444 VAL B C 1
ATOM 6478 O O . VAL B 1 444 ? -29.562 13.141 10.289 1 95.12 444 VAL B O 1
ATOM 6481 N N . ALA B 1 445 ? -30.125 11.789 8.602 1 93.38 445 ALA B N 1
ATOM 6482 C CA . ALA B 1 445 ? -29.656 12.75 7.605 1 93.38 445 ALA B CA 1
ATOM 6483 C C . ALA B 1 445 ? -30.484 14.023 7.641 1 93.38 445 ALA B C 1
ATOM 6485 O O . ALA B 1 445 ? -29.953 15.125 7.496 1 93.38 445 ALA B O 1
ATOM 6486 N N . CYS B 1 446 ? -31.734 13.898 7.883 1 92.19 446 CYS B N 1
ATOM 6487 C CA . CYS B 1 446 ? -32.625 15.055 7.992 1 92.19 446 CYS B CA 1
ATOM 6488 C C . CYS B 1 446 ? -32.281 15.875 9.234 1 92.19 446 CYS B C 1
ATOM 6490 O O . CYS B 1 446 ? -32.375 17.109 9.219 1 92.19 446 CYS B O 1
ATOM 6492 N N . SER B 1 447 ? -31.969 15.125 10.25 1 92.06 447 SER B N 1
ATOM 6493 C CA . SER B 1 447 ? -31.562 15.828 11.461 1 92.06 447 SER B CA 1
ATOM 6494 C C . SER B 1 447 ? -30.297 16.641 11.242 1 92.06 447 SER B C 1
ATOM 6496 O O . SER B 1 447 ? -30.156 17.75 11.75 1 92.06 447 SER B O 1
ATOM 6498 N N . VAL B 1 448 ? -29.375 16.109 10.5 1 91 448 VAL B N 1
ATOM 6499 C CA . VAL B 1 448 ? -28.141 16.812 10.195 1 91 448 VAL B CA 1
ATOM 6500 C C . VAL B 1 448 ? -28.438 18.062 9.367 1 91 448 VAL B C 1
ATOM 6502 O O . VAL B 1 448 ? -27.797 19.109 9.539 1 91 448 VAL B O 1
ATOM 6505 N N . LEU B 1 449 ? -29.453 17.953 8.5 1 89.31 449 LEU B N 1
ATOM 6506 C CA . LEU B 1 449 ? -29.828 19.062 7.641 1 89.31 449 LEU B CA 1
ATOM 6507 C C . LEU B 1 449 ? -30.594 20.109 8.438 1 89.31 449 LEU B C 1
ATOM 6509 O O . LEU B 1 449 ? -30.844 21.219 7.941 1 89.31 449 LEU B O 1
ATOM 6513 N N . GLY B 1 450 ? -30.922 19.781 9.703 1 85.88 450 GLY B N 1
ATOM 6514 C CA . GLY B 1 450 ? -31.672 20.719 10.531 1 85.88 450 GLY B CA 1
ATOM 6515 C C . GLY B 1 450 ? -33.125 20.828 10.148 1 85.88 450 GLY B C 1
ATOM 6516 O O . GLY B 1 450 ? -33.781 21.844 10.438 1 85.88 450 GLY B O 1
ATOM 6517 N N . LEU B 1 451 ? -33.594 19.891 9.547 1 84.94 451 LEU B N 1
ATOM 6518 C CA . LEU B 1 451 ? -34.969 19.953 9.047 1 84.94 451 LEU B CA 1
ATOM 6519 C C . LEU B 1 451 ? -35.969 19.844 10.188 1 84.94 451 LEU B C 1
ATOM 6521 O O . LEU B 1 451 ? -37.094 20.391 10.109 1 84.94 451 LEU B O 1
ATOM 6525 N N . TYR B 1 452 ? -35.594 19.188 11.25 1 84 452 TYR B N 1
ATOM 6526 C CA . TYR B 1 452 ? -36.5 19.062 12.375 1 84 452 TYR B CA 1
ATOM 6527 C C . TYR B 1 452 ? -36.688 20.391 13.078 1 84 452 TYR B C 1
ATOM 6529 O O . TYR B 1 452 ? -37.812 20.719 13.516 1 84 452 TYR B O 1
ATOM 6537 N N . GLY B 1 453 ? -35.625 21.094 13.195 1 80.06 453 GLY B N 1
ATOM 6538 C CA . GLY B 1 453 ? -35.75 22.438 13.75 1 80.06 453 GLY B CA 1
ATOM 6539 C C . GLY B 1 453 ? -36.594 23.359 12.875 1 80.06 453 GLY B C 1
ATOM 6540 O O . GLY B 1 453 ? -37.406 24.156 13.383 1 80.06 453 GLY B O 1
ATOM 6541 N N . TYR B 1 454 ? -36.438 23.188 11.625 1 80.62 454 TYR B N 1
ATOM 6542 C CA . TYR B 1 454 ? -37.188 24.016 10.68 1 80.62 454 TYR B CA 1
ATOM 6543 C C . TYR B 1 454 ? -38.688 23.719 10.75 1 80.62 454 TYR B C 1
ATOM 6545 O O . TYR B 1 454 ? -39.5 24.641 10.781 1 80.62 454 TYR B O 1
ATOM 6553 N N . VAL B 1 455 ? -39 22.469 10.836 1 80.94 455 VAL B N 1
ATOM 6554 C CA . VAL B 1 455 ? -40.375 22.062 10.852 1 80.94 455 VAL B CA 1
ATOM 6555 C C . VAL B 1 455 ? -41.031 22.469 12.18 1 80.94 455 VAL B C 1
ATOM 6557 O O . VAL B 1 455 ? -42.188 22.922 12.203 1 80.94 455 VAL B O 1
ATOM 6560 N N . ARG B 1 456 ? -40.281 22.266 13.211 1 78.44 456 ARG B N 1
ATOM 6561 C CA . ARG B 1 456 ? -40.781 22.688 14.508 1 78.44 456 AR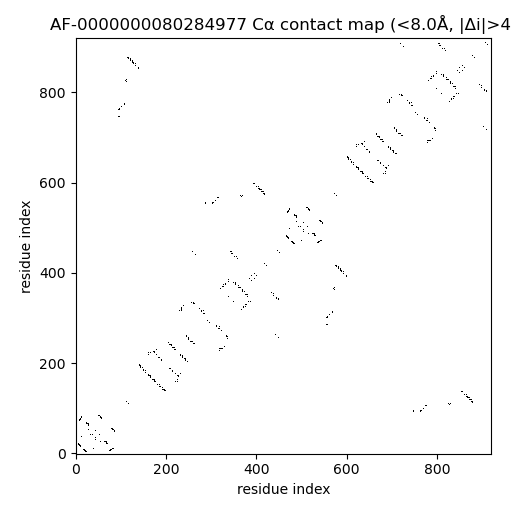G B CA 1
ATOM 6562 C C . ARG B 1 456 ? -41.031 24.188 14.539 1 78.44 456 ARG B C 1
ATOM 6564 O O . ARG B 1 456 ? -42 24.656 15.172 1 78.44 456 ARG B O 1
ATOM 6571 N N . GLY B 1 457 ? -40.156 24.844 13.883 1 76.56 457 GLY B N 1
ATOM 6572 C CA . GLY B 1 457 ? -40.344 26.281 13.797 1 76.56 457 GLY B CA 1
ATOM 6573 C C . GLY B 1 457 ? -41.562 26.688 12.977 1 76.56 457 GLY B C 1
ATOM 6574 O O . GLY B 1 457 ? -42.188 27.688 13.258 1 76.56 457 GLY B O 1
ATOM 6575 N N . LEU B 1 458 ? -41.844 25.891 12.023 1 74.69 458 LEU B N 1
ATOM 6576 C CA . LEU B 1 458 ? -43.031 26.172 11.219 1 74.69 458 LEU B CA 1
ATOM 6577 C C . LEU B 1 458 ? -44.312 25.891 12 1 74.69 458 LEU B C 1
ATOM 6579 O O . LEU B 1 458 ? -45.344 26.547 11.789 1 74.69 458 LEU B O 1
ATOM 6583 N N . GLY B 1 459 ? -44.281 24.891 12.805 1 65.25 459 GLY B N 1
ATOM 6584 C CA . GLY B 1 459 ? -45.469 24.484 13.547 1 65.25 459 GLY B CA 1
ATOM 6585 C C . GLY B 1 459 ? -45.656 25.312 14.812 1 65.25 459 GLY B C 1
ATOM 6586 O O . GLY B 1 459 ? -46.688 25.156 15.484 1 65.25 459 GLY B O 1
ATOM 6587 N N . GLY B 1 460 ? -44.75 26.156 15.289 1 56.22 460 GLY B N 1
ATOM 6588 C CA . GLY B 1 460 ? -44.969 27.078 16.391 1 56.22 460 GLY B CA 1
ATOM 6589 C C . GLY B 1 460 ? -45.031 28.531 15.945 1 56.22 460 GLY B C 1
ATOM 6590 O O . GLY B 1 460 ? -44.625 28.859 14.828 1 56.22 460 GLY B O 1
#

Sequence (920 aa):
MQTAGLVRVTITTPHRRIDMALPEHASVAEILPGLLARAGEGMADDGVAGGGWQLRRADGTAFDLDRTLGAHRVRDGEILHLTPRRAEWPEPEYDDLVDAIATGSARTGKAWGPRHTRQAGLAAGAVAMAFGLIAVLRAGPPWTSPAAWALAVSALLLAAGVLLARALRDAGAGAVLAAVALPFAFTGGGLLLAGDDPLGALSAGHLLLASAALLLAAVVGHLGVTAAPELFAGAATVGLLGVLGGWLATFDDLAGYRSAAVIGGGVLVLSTTFAPLALRLGRVPMPVLPRSTADLVRDDPQPPLDLVHAAVARADALLTGMLGGAALVVMYCQLQLIRSDSEAAVALVALLAAGFGLRARLYPILRQRLLVLVTGIFGAGCLLAGPLMADRSLLLVLAGPLSLAVAAIVVASGVVLSTRAANPYLGRIAEYLEILVMIAIVPVACSVLGLYGYVRGLGGMQTAGLVRVTITTPHRRIDMALPEHASVAEILPGLLARAGEGMADDGVAGGGWQLRRADGTAFDLDRTLGAHRVRDGEILHLTPRRAEWPEPEYDDLVDAIATGSARTGKAWGPRHTRQAGLAAGAVAMAFGLIAVLRAGPPWTSPAAWALAVSALLLAAGVLLARALRDAGAGAVLAAVALPFAFTGGGLLLAGDDPLGALSAGHLLLASAALLLAAVVGHLGVTAAPELFAGAATVGLLGVLGGWLATFDDLAGYRSAAVIGGGVLVLSTTFAPLALRLGRVPMPVLPRSTADLVRDDPQPPLDLVHAAVARADALLTGMLGGAALVVMYCQLQLIRSDSEAAVALVALLAAGFGLRARLYPILRQRLLVLVTGIFGAGCLLAGPLMADRSLLLVLAGPLSLAVAAIVVASGVVLSTRAANPYLGRIAEYLEILVMIAIVPVACSVLGLYGYVRGLGG

pLDDT: mean 85.72, std 12.04, range [29.09, 98.38]

Nearest PDB structures (foldseek):
  7b9s-assembly1_S  TM=6.523E-01  e=3.368E-14  Mycobacterium xenopi RIVM700367
  6sgz-assembly1_H  TM=6.340E-01  e=1.044E-13  Mycolicibacterium smegmatis MC2 155
  7np7-assembly1_DB  TM=6.395E-01  e=1.685E-13  Mycobacterium tuberculosis H37Rv
  6umm-assembly1_H  TM=6.200E-01  e=3.109E-12  Mycolicibacterium smegmatis MC2 155
  7b9f-assembly1_X  TM=6.189E-01  e=6.238E-12  Mycobacterium xenopi RIVM700367

Foldseek 3Di:
DPPAAWAWEWEDEPVDIDTDTHGQQDFQLRCVVVVQVVVDDCSQVVLVVLVHKWKAFPVGHTGDRGDGNVRVVPHHYGYIYIDRPNPPPPPPCVVVVVVCVVVVVVVVDPDDDPVNVVVVVLVVVLVVVVVLVVVLLVVAPPNQVSLVVLLVQLVVLLVVLLCCCPVVVCLPSSLSSLLSSLVSQLVSQLNNPCHRPHPVPGALVSQLRSLQSNLVSLVSCCVRRVPQNLSSLLSNLLSVLSNQLSVVRPPVQAPSLLSLLCSLLVCLLCLVVLLVVLLVVLVQDDPPDQPDPVSVVVPPDDDDPVSNVSSVVSSVSNSLSNLLNSLVSNLVSLLSLLPDPDPLSLVLLLLSLLSLCLVLVVDPDPSNSVSSNVSSVSSVVSNLVGPVPPDVVCCVPPSVVVVVVVVVVVVVCVVCPVPDDPDVVVVVVSVVSNVVSNVVSVVSSCVVVVVVVVVVVVVD/DPPQQWAWEWEDEPVDIDTDTHGQQDFQLRCVVVVQVVVDDCSQVVLVVLVHKWKAFPVRHTGDRGGGNVVVVPHHYGYIYIDRPNPPPPPPCVVVVVVCVVVVVVVVDPDDDPVNVVVVVLVVVLVVLVVLVVVLLVVAPPNQVSLVVLLVQLVVLQVVLLCCCPVVVCLPSSLSSLLSSLVSQLVSQLNNPCHRPHPVPGALVSQLRSLQSNLVSLVSCCVRRVPQNLSSLLSNLLSVLSNQLSVVRPPVLAPSLLSLLCSLLVCLLCLVVLLVVLLVVLVQDDPPDQPDPVSVVPPPDDDDPVSNVSSVVSSVSNSLSNLLNSLVSNLVSLLSLLPDPDPLSLVLLLLSLLSLCLVLVVDPDPSNSVSSNVSSVSSVVSNLVGPVPPDVVCCVPPSVVVVVVVVVVVVVCVVCPVPDDPDVVVVVVSVVSNVVSNVVSVVSSCVSSVVVVVVVVVVD

Radius of gyration: 38.09 Å; Cα contacts (8 Å, |Δi|>4): 1437; chains: 2; bounding box: 107×103×78 Å

InterPro domains:
  IPR006707 Type VII secretion system membrane protein EccD [PIRSF017804] (3-458)
  IPR006707 Type VII secretion system membrane protein EccD [TIGR03920] (9-457)
  IPR024962 YukD-like [PF08817] (6-82)
  IPR044049 EccD-like transmembrane domain [PF19053] (117-458)